Protein AF-A0A9D6QL41-F1 (afdb_monomer_lite)

Sequence (978 aa):
MTALLAVAVGHAANTTPHFQIENVGRSANGNRQIGLKTTPDGNVHVVYTGCTDGPCKNDELFYSMKSADGKWATSVVDDDKKQTGWAATLEVDASGTLHVAYSNHYKFPTLRYATKKAGGAWEKQVVGKTAGGYWTSMALRGDEVLVSNTSFPSNDVSKSALQLATLSRGAWSFKELDNSFNAGWFTQLALDKDNLPVITYVSEAYPNGALMLTRQLADGTWKTEKLDDDTVKHSLAIDAKGFIHVAYNRMDEKFMKTRDLMYVTNAPDGEWHRTLVEGGEYSQQDTGHFPCLKIDPKVSWATLILAALLASLLLLAAEARAAAQKEWTFLVFLNGNNNLDTWAFENLLEMEKIGSTDRVNVVVQWASLERKKTVRLLVGKGSSPVLEDLGAVDMGDYRTLVDFVKWGVDKFPAQKYFIDVWDHGTGWHDTKIKIGDISHDEVTGHWITTEQLALALDESAKIIGHKVDLYGSDACQMAMAEIASQVAPSVDVYAGSQIDTPLRGWPYTQLLEKWNALADASPENVARLLLAEYIRSFSGGVHGKKDATFAVYDLSRLAPFEEAMSGLTASLISARRGMRPKVVDARIKAMTITSDYKDLLDFLDQLEAVNAIGAGGIARAAVARVRETAARLVVANGSTGRYPMASGLSIWLPHYVKSFDKYVARYKALSFSKATHWEEGMRPYLDAKPLELEQREPAPDAALSAPLDHYADVQRFLAELARAHPANARLMQIGVSDSGQVIEGLRLGNGPVANLVVATHHGNEYGSTEVAKALAASLAAEPIAGQTVYVIPVLNTQGYDQKKRGEDYDTSSQDPNRDYPGPCGTAGPFKLRSTWSLAHFVAEARIVTAATLHTFHPAVVWPWGFGTREFDPPGLEEFRRLATTATSESRYPVGNSTDLIYPAAGTFEDFAFSEYGVWPLLFELGHTHKPAESDIQELIRVNVPGLRRMLEQAPRERAALHRFTGKCDAPGFDPHLE

Foldseek 3Di:
DDDDDDDDDDDDDDDDPPDDDDDQDAAAPPWDDKAWDADPQGKIKIKGWHAPDDNRQFIFIKIWIQDPVGDIDIDTQGRVRQQWFAQKYWDADPQRKIKIWTWGDHVFTWIKIWIDGVVGDIDIDTADDFRWGHHWEWDDQPPKIWIWIWTDNDPDLQQIFTKIWMQDPNDIDIDTDGRLTNWRANKYWDAFPVRWIKIWIWGVNDPLIFIKIWTQDPVRDIDIDTQGPNWDEKEWDAAPVRKIKIWTWHADPPDSFKIWTKIWILPPVRDIDIDGPDIDTPPDDPPCPHPYDDYDHDDDVVNVVVVVVVVVVVVVVVVVCVVQAAAEEEEEEQQQLDPLQVLSVVLLVLCLCQFADSRYFDWYFHDHNVVQWTFIWGRHNVDTDTPDTPGHDQQQQLVVLLVSLLVSCVVHPHPAYEYEFEDEADAQDDPPDLAAHGRQRPVVRHHQHLLSNLVSLQSSCVSNVHAHQEYEYLYAQNLALLSLLSNLVRYFKYKYWNAGRPSSGFSNNQLSVVCVVDPDNRSQVSRVSRQVRSLQCQVCRVVGPDKTKMFMFRSVLSLLLLVLLLLQLVQLLQAAPVLLLQLLQLLLPFDDRDDQKGQPLSSLVSCVVSVQEDDRHGDPVSSVSNVVSLCNGGVDIQIHDPPRPRSSYIDGQDAAPVVCVVCVVVSCVGSSCVSRVNSSSRVSNHPDHHPVVPPDPDDPDPPPPDQDQAPVVLVVLLVVLCVVQVVFWDKDWLFAWLVRHTQIWIWGHDAPAEAEEAECLFLLQLLQLLLLSLLSNVRSVPPQPRYIYIGGSHLQRVNVNVSGGFHDHDPDTDRSQQAADALQRPGHPGPIRSNVSVLVCCVVSVHAAYEYEGEAAFEKAAPPLAAFPPQQFVVNVLLVVLRCLQQVQVVGHYGHNLVRPRRGHRGPRRRCQAPRQHGYMYGHFYHHSDDDSVSSVVSNVRRSNSVVRSVSPGDRHGHPGRHDPGDGDDHPDRPVVD

Secondary structure (DSSP, 8-state):
-----------SS-------------BPTT----EEEE-TTS-EEEEEEE-SSSS--S-EEEEEEE-TTS-EEEEEEE--SSSEEEEEEEEE-TT--EEEEEEE-SSS-EEEEEEE-TT-PPEEEE--SSEEEEEEEEEEETTEEEEEEEEESSS-GGG-EEEEEEEETTEEEEEEEE-SSSEEEEEEEEE-TTS-EEEEEEETTSTT-EEEEEEE-TTS-EEEEEEESSEEEEEEEE-TT--EEEEEEEE-TTTS-BEEEEEEEE-TTSSEEEEEEE--BTTT--TTSS----------HHHHHHHHHHHHHHHHHHHHHHHS-EEEEEEEEEEESSTTHHHHHHHHHHHHTT---SSEEEEEEEEETTTTEEEEEE--SS---EEEEEES--TTSHHHHHHHHHHHHHHS-EEEEEEEEES-BBTB--SS----SEEEETTTTEEE-HHHHHHHHHHHHHHHTS-EEEEEEESTT--BHHHHHHHTTTEEEEEE-SS---TT-S-HHHHHHHHHT-S---HHHHHHHHHHHHHHHHEEETTEE---EEEEEEGGGHHHHHHHHHHHHHHHHHS-GGGHHHHHHHHHHSPEEETTEEEHHHHHHHHHHTT-BSTTSB-HHHHHHHHHHHHHHEEEEEE-TT-TT--S-EEE----HHHHHHHHHHHTTSHHHHHH-HHHHHGGGTTPPPGGGTSS---S-TT--S---SHHHHHHHHHHHHHH-TTTEEEEEEEE-TTS-EEEEEEEE--SEEEEEEE-SSTT-HHHHHHHHHHHHHHHHSPPTTEEEEEES-S-HHHHHHT-SSEEETTEEE-GGG-S--TTS-S-S--SHHHHHHHHHHHHTT--EEEEEE-SS-EEEES--SSBS----TTHHHHHHHHHHHTTTT---EEEHHHHT---SS-HHHHHHHHH--EEEEEE-SS-SS--HHHHHHHHHHHHHHHHHHHHT--SS--S-----SPBPPTT--TT--

pLDDT: mean 85.8, std 16.45, range [20.09, 98.94]

Radius of gyration: 42.89 Å; chains: 1; bounding box: 83×77×131 Å

Structure (mmCIF, N/CA/C/O backbone):
data_AF-A0A9D6QL41-F1
#
_entry.id   AF-A0A9D6QL41-F1
#
loop_
_atom_site.group_PDB
_atom_site.id
_atom_site.type_symbol
_atom_site.label_atom_id
_atom_site.label_alt_id
_atom_site.label_comp_id
_atom_site.label_asym_id
_atom_site.label_entity_id
_atom_site.label_seq_id
_atom_site.pdbx_PDB_ins_code
_atom_site.Cartn_x
_atom_site.Cartn_y
_atom_site.Cartn_z
_atom_site.occupancy
_atom_site.B_iso_or_equiv
_atom_site.auth_seq_id
_atom_site.auth_comp_id
_atom_site.auth_asym_id
_atom_site.auth_atom_id
_atom_site.pdbx_PDB_model_num
ATOM 1 N N . MET A 1 1 ? 20.748 22.348 -19.447 1.00 31.59 1 MET A N 1
ATOM 2 C CA . MET A 1 1 ? 21.928 22.713 -20.265 1.00 31.59 1 MET A CA 1
ATOM 3 C C . MET A 1 1 ? 22.661 21.440 -20.665 1.00 31.59 1 MET A C 1
ATOM 5 O O . MET A 1 1 ? 23.359 20.901 -19.821 1.00 31.59 1 MET A O 1
ATOM 9 N N . THR A 1 2 ? 22.486 20.947 -21.895 1.00 20.09 2 THR A N 1
ATOM 10 C CA . THR A 1 2 ? 23.543 20.454 -22.813 1.00 20.09 2 THR A CA 1
ATOM 11 C C . THR A 1 2 ? 22.870 19.959 -24.096 1.00 20.09 2 THR A C 1
ATOM 13 O O . THR A 1 2 ? 21.950 19.155 -24.045 1.00 20.09 2 THR A O 1
ATOM 16 N N . ALA A 1 3 ? 23.294 20.506 -25.233 1.00 27.95 3 ALA A N 1
ATOM 17 C CA . ALA A 1 3 ? 22.923 20.055 -26.568 1.00 27.95 3 ALA A CA 1
ATOM 18 C C . ALA A 1 3 ? 23.772 18.833 -26.945 1.00 27.95 3 ALA A C 1
ATOM 20 O O . ALA A 1 3 ? 24.974 18.860 -26.681 1.00 27.95 3 ALA A O 1
ATOM 21 N N . LEU A 1 4 ? 23.193 17.816 -27.594 1.00 23.48 4 LEU A N 1
ATOM 22 C CA . LEU A 1 4 ? 23.952 16.830 -28.371 1.00 23.48 4 LEU A CA 1
ATOM 23 C C . LEU A 1 4 ? 23.085 16.093 -29.409 1.00 23.48 4 LEU A C 1
ATOM 25 O O . LEU A 1 4 ? 22.000 15.607 -29.113 1.00 23.48 4 LEU A O 1
ATOM 29 N N . LEU A 1 5 ? 23.641 16.080 -30.625 1.00 28.28 5 LEU A N 1
ATOM 30 C CA . LEU A 1 5 ? 23.386 15.288 -31.834 1.00 28.28 5 LEU A CA 1
ATOM 31 C C . LEU A 1 5 ? 22.599 13.971 -31.680 1.00 28.28 5 LEU A C 1
ATOM 33 O O . LEU A 1 5 ? 22.983 13.108 -30.896 1.00 28.28 5 LEU A O 1
ATOM 37 N N . ALA A 1 6 ? 21.673 13.730 -32.615 1.00 25.48 6 ALA A N 1
ATOM 38 C CA . ALA A 1 6 ? 21.287 12.385 -33.042 1.00 25.48 6 ALA A CA 1
ATOM 39 C C . ALA A 1 6 ? 21.513 12.237 -34.557 1.00 25.48 6 ALA A C 1
ATOM 41 O O . ALA A 1 6 ? 20.881 12.909 -35.370 1.00 25.48 6 ALA A O 1
ATOM 42 N N . VAL A 1 7 ? 22.449 11.359 -34.922 1.00 27.08 7 VAL A N 1
ATOM 43 C CA . VAL A 1 7 ? 22.570 10.775 -36.262 1.00 27.08 7 VAL A CA 1
ATOM 44 C C . VAL A 1 7 ? 21.669 9.544 -36.272 1.00 27.08 7 VAL A C 1
ATOM 46 O O . VAL A 1 7 ? 21.905 8.617 -35.501 1.00 27.08 7 VAL A O 1
ATOM 49 N N . ALA A 1 8 ? 20.654 9.524 -37.134 1.00 24.23 8 ALA A N 1
ATOM 50 C CA . ALA A 1 8 ? 19.862 8.332 -37.410 1.00 24.23 8 ALA A CA 1
ATOM 51 C C . ALA A 1 8 ? 20.352 7.688 -38.715 1.00 24.23 8 ALA A C 1
ATOM 53 O O . ALA A 1 8 ? 20.287 8.302 -39.777 1.00 24.23 8 ALA A O 1
ATOM 54 N N . VAL A 1 9 ? 20.834 6.448 -38.626 1.00 28.75 9 VAL A N 1
ATOM 55 C CA . VAL A 1 9 ? 20.871 5.491 -39.738 1.00 28.75 9 VAL A CA 1
ATOM 56 C C . VAL A 1 9 ? 20.327 4.173 -39.185 1.00 28.75 9 VAL A C 1
ATOM 58 O O . VAL A 1 9 ? 20.760 3.711 -38.130 1.00 28.75 9 VAL A O 1
ATOM 61 N N . GLY A 1 10 ? 19.299 3.635 -39.841 1.00 27.42 10 GLY A N 1
ATOM 62 C CA . GLY A 1 10 ? 18.474 2.540 -39.340 1.00 27.42 10 GLY A CA 1
ATOM 63 C C . GLY A 1 10 ? 19.118 1.151 -39.419 1.00 27.42 10 GLY A C 1
ATOM 64 O O . GLY A 1 10 ? 19.414 0.662 -40.498 1.00 27.42 10 GLY A O 1
ATOM 65 N N . HIS A 1 11 ? 19.217 0.534 -38.240 1.00 31.97 11 HIS A N 1
ATOM 66 C CA . HIS A 1 11 ? 18.981 -0.867 -37.861 1.00 31.97 11 HIS A CA 1
ATOM 67 C C . HIS A 1 11 ? 19.627 -2.042 -38.621 1.00 31.97 11 HIS A C 1
ATOM 69 O O . HIS A 1 11 ? 19.157 -2.492 -39.663 1.00 31.97 11 HIS A O 1
ATOM 75 N N . ALA A 1 12 ? 20.491 -2.742 -37.877 1.00 25.09 12 ALA A N 1
ATOM 76 C CA . ALA A 1 12 ? 20.272 -4.158 -37.589 1.00 25.09 12 ALA A CA 1
ATOM 77 C C . ALA A 1 12 ? 20.388 -4.415 -36.069 1.00 25.09 12 ALA A C 1
ATOM 79 O O . ALA A 1 12 ? 21.398 -4.067 -35.470 1.00 25.09 12 ALA A O 1
ATOM 80 N N . ALA A 1 13 ? 19.359 -5.066 -35.510 1.00 30.38 13 ALA A N 1
ATOM 81 C CA . ALA A 1 13 ? 19.280 -5.749 -34.209 1.00 30.38 13 ALA A CA 1
ATOM 82 C C . ALA A 1 13 ? 19.351 -4.928 -32.895 1.00 30.38 13 ALA A C 1
ATOM 84 O O . ALA A 1 13 ? 20.179 -4.048 -32.705 1.00 30.38 13 ALA A O 1
ATOM 85 N N . ASN A 1 14 ? 18.458 -5.302 -31.968 1.00 37.09 14 ASN A N 1
ATOM 86 C CA . ASN A 1 14 ? 18.343 -4.875 -30.570 1.00 37.09 14 ASN A CA 1
ATOM 87 C C . ASN A 1 14 ? 19.676 -4.566 -29.869 1.00 37.09 14 ASN A C 1
ATOM 89 O O . ASN A 1 14 ? 20.311 -5.450 -29.303 1.00 37.09 14 ASN A O 1
ATOM 93 N N . THR A 1 15 ? 19.991 -3.283 -29.773 1.00 31.77 15 THR A N 1
ATOM 94 C CA . THR A 1 15 ? 20.575 -2.660 -28.584 1.00 31.77 15 THR A CA 1
ATOM 95 C C . THR A 1 15 ? 20.017 -1.249 -28.554 1.00 31.77 15 THR A C 1
ATOM 97 O O . THR A 1 15 ? 20.012 -0.585 -29.593 1.00 31.77 15 THR A O 1
ATOM 100 N N . THR A 1 16 ? 19.554 -0.771 -27.399 1.00 30.52 16 THR A N 1
ATOM 101 C CA . THR A 1 16 ? 19.400 0.669 -27.160 1.00 30.52 16 THR A CA 1
ATOM 102 C C . THR A 1 16 ? 20.646 1.356 -27.727 1.00 30.52 16 THR A C 1
ATOM 104 O O . THR A 1 16 ? 21.742 0.889 -27.406 1.00 30.52 16 THR A O 1
ATOM 107 N N . PRO A 1 17 ? 20.546 2.372 -28.603 1.00 34.69 17 PRO A N 1
ATOM 108 C CA . PRO A 1 17 ? 21.740 3.003 -29.142 1.00 34.69 17 PRO A CA 1
ATOM 109 C C . PRO A 1 17 ? 22.603 3.481 -27.971 1.00 34.69 17 PRO A C 1
ATOM 111 O O . PRO A 1 17 ? 22.215 4.367 -27.211 1.00 34.69 17 PRO A O 1
ATOM 114 N N . HIS A 1 18 ? 23.756 2.837 -27.778 1.00 36.50 18 HIS A N 1
ATOM 115 C CA . HIS A 1 18 ? 24.749 3.268 -26.808 1.00 36.50 18 HIS A CA 1
ATOM 116 C C . HIS A 1 18 ? 25.380 4.538 -27.366 1.00 36.50 18 HIS A C 1
ATOM 118 O O . HIS A 1 18 ? 26.359 4.497 -28.110 1.00 36.50 18 HIS A O 1
ATOM 124 N N . PHE A 1 19 ? 24.784 5.682 -27.052 1.00 40.50 19 PHE A N 1
ATOM 125 C CA . PHE A 1 19 ? 25.388 6.964 -27.364 1.00 40.50 19 PHE A CA 1
ATOM 126 C C . PHE A 1 19 ? 26.653 7.121 -26.518 1.00 40.50 19 PHE A C 1
ATOM 128 O O . PHE A 1 19 ? 26.599 7.125 -25.288 1.00 40.50 19 PHE A O 1
ATOM 135 N N . GLN A 1 20 ? 27.804 7.250 -27.175 1.00 43.62 20 GLN A N 1
ATOM 136 C CA . GLN A 1 20 ? 29.027 7.691 -26.518 1.00 43.62 20 GLN A CA 1
ATOM 137 C C . GLN A 1 20 ? 29.071 9.216 -26.580 1.00 43.62 20 GLN A C 1
ATOM 139 O O . GLN A 1 20 ? 29.189 9.806 -27.654 1.00 43.62 20 GLN A O 1
ATOM 144 N N . ILE A 1 21 ? 28.932 9.858 -25.420 1.00 55.50 21 ILE A N 1
ATOM 145 C CA . ILE A 1 21 ? 29.136 11.301 -25.297 1.00 55.50 21 ILE A CA 1
ATOM 146 C C . ILE A 1 21 ? 30.640 11.539 -25.219 1.00 55.50 21 ILE A C 1
ATOM 148 O O . ILE A 1 21 ? 31.289 11.177 -24.239 1.00 55.50 21 ILE A O 1
ATOM 152 N N . GLU A 1 22 ? 31.188 12.165 -26.253 1.00 62.44 22 GLU A N 1
ATOM 153 C CA . GLU A 1 22 ? 32.607 12.489 -26.330 1.00 62.44 22 GLU A CA 1
ATOM 154 C C . GLU A 1 22 ? 32.820 13.998 -26.328 1.00 62.44 22 GLU A C 1
ATOM 156 O O . GLU A 1 22 ? 32.187 14.744 -27.077 1.00 62.44 22 GLU A O 1
ATOM 161 N N . ASN A 1 23 ? 33.738 14.455 -25.479 1.00 71.88 23 ASN A N 1
ATOM 162 C CA . ASN A 1 23 ? 34.126 15.855 -25.435 1.00 71.88 23 ASN A CA 1
ATOM 163 C C . ASN A 1 23 ? 35.227 16.114 -26.473 1.00 71.88 23 ASN A C 1
ATOM 165 O O . ASN A 1 23 ? 36.376 15.722 -26.281 1.00 71.88 23 ASN A O 1
ATOM 169 N N . VAL A 1 24 ? 34.853 16.763 -27.577 1.00 71.12 24 VAL A N 1
ATOM 170 C CA . VAL A 1 24 ? 35.746 17.066 -28.709 1.00 71.12 24 VAL A CA 1
ATOM 171 C C . VAL A 1 24 ? 36.538 18.364 -28.492 1.00 71.12 24 VAL A C 1
ATOM 173 O O . VAL A 1 24 ? 37.597 18.550 -29.089 1.00 71.12 24 VAL A O 1
ATOM 176 N N . GLY A 1 25 ? 36.053 19.271 -27.636 1.00 71.12 25 GLY A N 1
ATOM 177 C CA . GLY A 1 25 ? 36.706 20.548 -27.359 1.00 71.12 25 GLY A CA 1
ATOM 178 C C . GLY A 1 25 ? 35.772 21.617 -26.788 1.00 71.12 25 GLY A C 1
ATOM 179 O O . GLY A 1 25 ? 34.572 21.415 -26.609 1.00 71.12 25 GLY A O 1
ATOM 180 N N . ARG A 1 26 ? 36.337 22.794 -26.497 1.00 70.75 26 ARG A N 1
ATOM 181 C CA . ARG A 1 26 ? 35.602 23.926 -25.919 1.00 70.75 26 ARG A CA 1
ATOM 182 C C . ARG A 1 26 ? 34.829 24.692 -26.998 1.00 70.75 26 ARG A C 1
ATOM 184 O O . ARG A 1 26 ? 35.440 25.300 -27.871 1.00 70.75 26 ARG A O 1
ATOM 191 N N . SER A 1 27 ? 33.499 24.690 -26.913 1.00 65.50 27 SER A N 1
ATOM 192 C CA . SER A 1 27 ? 32.618 25.449 -27.815 1.00 65.50 27 SER A CA 1
ATOM 193 C C . SER A 1 27 ? 32.435 26.896 -27.348 1.00 65.50 27 SER A C 1
ATOM 195 O O . SER A 1 27 ? 32.344 27.157 -26.147 1.00 65.50 27 SER A O 1
ATOM 197 N N . ALA A 1 28 ? 32.304 27.824 -28.298 1.00 63.53 28 ALA A N 1
ATOM 198 C CA . ALA A 1 28 ? 31.817 29.176 -28.030 1.00 63.53 28 ALA A CA 1
ATOM 199 C C . ALA A 1 28 ? 30.297 29.162 -27.760 1.00 63.53 28 ALA A C 1
ATOM 201 O O . ALA A 1 28 ? 29.582 28.249 -28.194 1.00 63.53 28 ALA A O 1
ATOM 202 N N . ASN A 1 29 ? 29.794 30.167 -27.034 1.00 56.69 29 ASN A N 1
ATOM 203 C CA . ASN A 1 29 ? 28.358 30.326 -26.787 1.00 56.69 29 ASN A CA 1
ATOM 204 C C . ASN A 1 29 ? 27.630 30.696 -28.086 1.00 56.69 29 ASN A C 1
ATOM 206 O O . ASN A 1 29 ? 28.038 31.614 -28.788 1.00 56.69 29 ASN A O 1
ATOM 210 N N . GLY A 1 30 ? 26.509 30.027 -28.372 1.00 53.03 30 GLY A N 1
ATOM 211 C CA . GLY A 1 30 ? 25.695 30.322 -29.556 1.00 53.03 30 GLY A CA 1
ATOM 212 C C . GLY A 1 30 ? 26.144 29.618 -30.837 1.00 53.03 30 GLY A C 1
ATOM 213 O O . GLY A 1 30 ? 25.743 30.048 -31.913 1.00 53.03 30 GLY A O 1
ATOM 214 N N . ASN A 1 31 ? 26.930 28.542 -30.735 1.00 53.69 31 ASN A N 1
ATOM 215 C CA . ASN A 1 31 ? 27.277 27.670 -31.857 1.00 53.69 31 ASN A CA 1
ATOM 216 C C . ASN A 1 31 ? 25.993 27.162 -32.557 1.00 53.69 31 ASN A C 1
ATOM 218 O O . ASN A 1 31 ? 25.172 26.496 -31.927 1.00 53.69 31 ASN A O 1
ATOM 222 N N . ARG A 1 32 ? 25.767 27.546 -33.825 1.00 60.69 32 ARG A N 1
ATOM 223 C CA . ARG A 1 32 ? 24.487 27.302 -34.531 1.00 60.69 32 ARG A CA 1
ATOM 224 C C . ARG A 1 32 ? 24.513 26.124 -35.511 1.00 60.69 32 ARG A C 1
ATOM 226 O O . ARG A 1 32 ? 23.442 25.728 -35.960 1.00 60.69 32 ARG A O 1
ATOM 233 N N . GLN A 1 33 ? 25.688 25.578 -35.846 1.00 67.81 33 GLN A N 1
ATOM 234 C CA . GLN A 1 33 ? 25.841 24.426 -36.746 1.00 67.81 33 GLN A CA 1
ATOM 235 C C . GLN A 1 33 ? 27.232 23.790 -36.576 1.00 67.81 33 GLN A C 1
ATOM 237 O O . GLN A 1 33 ? 28.230 24.506 -36.533 1.00 67.81 33 GLN A O 1
ATOM 242 N N . ILE A 1 34 ? 27.293 22.459 -36.494 1.00 72.50 34 ILE A N 1
ATOM 243 C CA . ILE A 1 34 ? 28.533 21.667 -36.467 1.00 72.50 34 ILE A CA 1
ATOM 244 C C . ILE A 1 34 ? 28.635 20.932 -37.804 1.00 72.50 34 ILE A C 1
ATOM 246 O O . ILE A 1 34 ? 27.670 20.291 -38.222 1.00 72.50 34 ILE A O 1
ATOM 250 N N . GLY A 1 35 ? 29.789 21.005 -38.465 1.00 80.38 35 GLY A N 1
ATOM 251 C CA . GLY A 1 35 ? 30.064 20.194 -39.649 1.00 80.38 35 GLY A CA 1
ATOM 252 C C . GLY A 1 35 ? 30.657 18.854 -39.230 1.00 80.38 35 GLY A C 1
ATOM 253 O O . GLY A 1 35 ? 31.641 18.834 -38.493 1.00 80.38 35 GLY A O 1
ATOM 254 N N . LEU A 1 36 ? 30.077 17.743 -39.683 1.00 83.06 36 LEU A N 1
ATOM 255 C CA . LEU A 1 36 ? 30.548 16.394 -39.368 1.00 83.06 36 LEU A CA 1
ATOM 256 C C . LEU A 1 36 ? 30.646 15.553 -40.640 1.00 83.06 36 LEU A C 1
ATOM 258 O O . LEU A 1 36 ? 29.689 15.471 -41.409 1.00 83.06 36 LEU A O 1
ATOM 262 N N . LYS A 1 37 ? 31.782 14.879 -40.828 1.00 84.94 37 LYS A N 1
ATOM 263 C CA . LYS A 1 37 ? 32.003 13.947 -41.937 1.00 84.94 37 LYS A CA 1
ATOM 264 C C . LYS A 1 37 ? 32.687 12.679 -41.445 1.00 84.94 37 LYS A C 1
ATOM 266 O O . LYS A 1 37 ? 33.597 12.730 -40.626 1.00 84.94 37 LYS A O 1
ATOM 271 N N . THR A 1 38 ? 32.250 11.542 -41.970 1.00 79.62 38 THR A N 1
ATOM 272 C CA . THR A 1 38 ? 32.893 10.240 -41.763 1.00 79.62 38 THR A CA 1
ATOM 273 C C . THR A 1 38 ? 33.479 9.769 -43.081 1.00 79.62 38 THR A C 1
ATOM 275 O O . THR A 1 38 ? 32.749 9.718 -44.076 1.00 79.62 38 THR A O 1
ATOM 278 N N . THR A 1 39 ? 34.756 9.416 -43.098 1.00 78.94 39 THR A N 1
ATOM 279 C CA . THR A 1 39 ? 35.429 8.853 -44.275 1.00 78.94 39 THR A CA 1
ATOM 280 C C . THR A 1 39 ? 35.334 7.318 -44.286 1.00 78.94 39 THR A C 1
ATOM 282 O O . THR A 1 39 ? 35.049 6.708 -43.252 1.00 78.94 39 THR A O 1
ATOM 285 N N . PRO A 1 40 ? 35.531 6.654 -45.445 1.00 74.44 40 PRO A N 1
ATOM 286 C CA . PRO A 1 40 ? 35.398 5.194 -45.566 1.00 74.44 40 PRO A CA 1
ATOM 287 C C . PRO A 1 40 ? 36.335 4.366 -44.675 1.00 74.44 40 PRO A C 1
ATOM 289 O O . PRO A 1 40 ? 36.038 3.211 -44.385 1.00 74.44 40 PRO A O 1
ATOM 292 N N . ASP A 1 41 ? 37.452 4.945 -44.244 1.00 73.81 41 ASP A N 1
ATOM 293 C CA . ASP A 1 41 ? 38.420 4.360 -43.310 1.00 73.81 41 ASP A CA 1
ATOM 294 C C . ASP A 1 41 ? 37.990 4.473 -41.831 1.00 73.81 41 ASP A C 1
ATOM 296 O O . ASP A 1 41 ? 38.716 4.036 -40.942 1.00 73.81 41 ASP A O 1
ATOM 300 N N . GLY A 1 42 ? 36.800 5.021 -41.562 1.00 72.12 42 GLY A N 1
ATOM 301 C CA . GLY A 1 42 ? 36.210 5.103 -40.226 1.00 72.12 42 GLY A CA 1
ATOM 302 C C . GLY A 1 42 ? 36.624 6.336 -39.424 1.00 72.12 42 GLY A C 1
ATOM 303 O O . GLY A 1 42 ? 36.196 6.474 -38.278 1.00 72.12 42 GLY A O 1
ATOM 304 N N . ASN A 1 43 ? 37.411 7.247 -40.005 1.00 82.19 43 ASN A N 1
ATOM 305 C CA . ASN A 1 43 ? 37.771 8.486 -39.327 1.00 82.19 43 ASN A CA 1
ATOM 306 C C . ASN A 1 43 ? 36.564 9.424 -39.213 1.00 82.19 43 ASN A C 1
ATOM 308 O O . ASN A 1 43 ? 35.755 9.570 -40.137 1.00 82.19 43 ASN A O 1
ATOM 312 N N . VAL A 1 44 ? 36.457 10.080 -38.057 1.00 85.50 44 VAL A N 1
ATOM 313 C CA . VAL A 1 44 ? 35.415 11.076 -37.785 1.00 85.50 44 VAL A CA 1
ATOM 314 C C . VAL A 1 44 ? 36.046 12.455 -37.812 1.00 85.50 44 VAL A C 1
ATOM 316 O O . VAL A 1 44 ? 36.973 12.735 -37.056 1.00 85.50 44 VAL A O 1
ATOM 319 N N . HIS A 1 45 ? 35.517 13.322 -38.662 1.00 88.31 45 HIS A N 1
ATOM 320 C CA . HIS A 1 45 ? 35.975 14.685 -38.848 1.00 88.31 45 HIS A CA 1
ATOM 321 C C . HIS A 1 45 ? 34.892 15.659 -38.399 1.00 88.31 45 HIS A C 1
ATOM 323 O O . HIS A 1 45 ? 33.732 15.525 -38.792 1.00 88.31 45 HIS A O 1
ATOM 329 N N . VAL A 1 46 ? 35.272 16.648 -37.595 1.00 88.69 46 VAL A N 1
ATOM 330 C CA . VAL A 1 46 ? 34.350 17.634 -37.029 1.00 88.69 46 VAL A CA 1
ATOM 331 C C . VAL A 1 46 ? 34.928 19.033 -37.191 1.00 88.69 46 VAL A C 1
ATOM 333 O O . VAL A 1 46 ? 36.092 19.257 -36.869 1.00 88.69 46 VAL A O 1
ATOM 336 N N . VAL A 1 47 ? 34.109 19.982 -37.643 1.00 89.19 47 VAL A N 1
ATOM 337 C CA . VAL A 1 47 ? 34.401 21.421 -37.587 1.00 89.19 47 VAL A CA 1
ATOM 338 C C . VAL A 1 47 ? 33.393 22.131 -36.696 1.00 89.19 47 VAL A C 1
ATOM 340 O O . VAL A 1 47 ? 32.188 21.884 -36.781 1.00 89.19 47 VAL A O 1
ATOM 343 N N . TYR A 1 48 ? 33.889 22.992 -35.813 1.00 85.31 48 TYR A N 1
ATOM 344 C CA . TYR A 1 48 ? 33.071 23.667 -34.809 1.00 85.31 48 TYR A CA 1
ATOM 345 C C . TYR A 1 48 ? 33.683 24.998 -34.379 1.00 85.31 48 TYR A C 1
ATOM 347 O O . TYR A 1 48 ? 34.899 25.188 -34.412 1.00 85.31 48 TYR A O 1
ATOM 355 N N . THR A 1 49 ? 32.826 25.905 -33.924 1.00 82.81 49 THR A N 1
ATOM 356 C CA . THR A 1 49 ? 33.243 27.193 -33.373 1.00 82.81 49 THR A CA 1
ATOM 357 C C . THR A 1 49 ? 33.584 27.070 -31.891 1.00 82.81 49 THR A C 1
ATOM 359 O O . THR A 1 49 ? 32.786 26.580 -31.087 1.00 82.81 49 THR A O 1
ATOM 362 N N . GLY A 1 50 ? 34.771 27.531 -31.518 1.00 78.62 50 GLY A N 1
ATOM 363 C CA . GLY A 1 50 ? 35.317 27.472 -30.166 1.00 78.62 50 GLY A CA 1
ATOM 364 C C . GLY A 1 50 ? 36.025 28.763 -29.773 1.00 78.62 50 GLY A C 1
ATOM 365 O O . GLY A 1 50 ? 35.936 29.769 -30.473 1.00 78.62 50 GLY A O 1
ATOM 366 N N . CYS A 1 51 ? 36.746 28.724 -28.655 1.00 76.88 51 CYS A N 1
ATOM 367 C CA . CYS A 1 51 ? 37.596 29.830 -28.221 1.00 76.88 51 CYS A CA 1
ATOM 368 C C . CYS A 1 51 ? 38.813 29.316 -27.429 1.00 76.88 51 CYS A C 1
ATOM 370 O O . CYS A 1 51 ? 38.689 28.414 -26.590 1.00 76.88 51 CYS A O 1
ATOM 372 N N . THR A 1 52 ? 39.987 29.902 -27.669 1.00 74.69 52 THR A N 1
ATOM 373 C CA . THR A 1 52 ? 41.215 29.669 -26.890 1.00 74.69 52 THR A CA 1
ATOM 374 C C . THR A 1 52 ? 41.377 30.624 -25.698 1.00 74.69 52 THR A C 1
ATOM 376 O O . THR A 1 52 ? 42.118 30.304 -24.766 1.00 74.69 52 THR A O 1
ATOM 379 N N . ASP A 1 53 ? 40.685 31.771 -25.677 1.00 64.94 53 ASP A N 1
ATOM 380 C CA . ASP A 1 53 ? 40.732 32.755 -24.585 1.00 64.94 53 ASP A CA 1
ATOM 381 C C . ASP A 1 53 ? 39.694 32.472 -23.476 1.00 64.94 53 ASP A C 1
ATOM 383 O O . ASP A 1 53 ? 38.767 31.699 -23.679 1.00 64.94 53 ASP A O 1
ATOM 387 N N . GLY A 1 54 ? 39.892 33.030 -22.267 1.00 61.28 54 GLY A N 1
ATOM 388 C CA . GLY A 1 54 ? 39.112 32.802 -21.028 1.00 61.28 54 GLY A CA 1
ATOM 389 C C . GLY A 1 54 ? 37.575 32.833 -21.182 1.00 61.28 54 GLY A C 1
ATOM 390 O O . GLY A 1 54 ? 37.020 31.907 -21.754 1.00 61.28 54 GLY A O 1
ATOM 391 N N . PRO A 1 55 ? 36.789 33.769 -20.618 1.00 58.59 55 PRO A N 1
ATOM 392 C CA . PRO A 1 55 ? 35.389 33.890 -21.050 1.00 58.59 55 PRO A CA 1
ATOM 393 C C . PRO A 1 55 ? 35.397 34.207 -22.557 1.00 58.59 55 PRO A C 1
ATOM 395 O O . PRO A 1 55 ? 35.975 35.229 -22.905 1.00 58.59 55 PRO A O 1
ATOM 398 N N . CYS A 1 56 ? 34.850 33.327 -23.417 1.00 63.72 56 CYS A N 1
ATOM 399 C CA . CYS A 1 56 ? 35.003 33.376 -24.884 1.00 63.72 56 CYS A CA 1
ATOM 400 C C . CYS A 1 56 ? 34.679 34.769 -25.440 1.00 63.72 56 CYS A C 1
ATOM 402 O O . CYS A 1 56 ? 33.507 35.124 -25.583 1.00 63.72 56 CYS A O 1
ATOM 404 N N . LYS A 1 57 ? 35.708 35.575 -25.716 1.00 65.44 57 LYS A N 1
ATOM 405 C CA . LYS A 1 57 ? 35.540 36.948 -26.222 1.00 65.44 57 LYS A CA 1
ATOM 406 C C . LYS A 1 57 ? 35.612 36.995 -27.741 1.00 65.44 57 LYS A C 1
ATOM 408 O O . LYS A 1 57 ? 35.028 37.898 -28.335 1.00 65.44 57 LYS A O 1
ATOM 413 N N . ASN A 1 58 ? 36.318 36.042 -28.346 1.00 71.44 58 ASN A N 1
ATOM 414 C CA . ASN A 1 58 ? 36.506 35.939 -29.785 1.00 71.44 58 ASN A CA 1
ATOM 415 C C . ASN A 1 58 ? 36.227 34.502 -30.237 1.00 71.44 58 ASN A C 1
ATOM 417 O O . ASN A 1 58 ? 36.798 33.567 -29.680 1.00 71.44 58 ASN A O 1
ATOM 421 N N . ASP A 1 59 ? 35.374 34.343 -31.248 1.00 78.12 59 ASP A N 1
ATOM 422 C CA . ASP A 1 59 ? 35.096 33.032 -31.837 1.00 78.12 59 ASP A CA 1
ATOM 423 C C . ASP A 1 59 ? 36.189 32.644 -32.844 1.00 78.12 59 ASP A C 1
ATOM 425 O O . ASP A 1 59 ? 36.585 33.458 -33.689 1.00 78.12 59 ASP A O 1
ATOM 429 N N . GLU A 1 60 ? 36.635 31.392 -32.764 1.00 85.06 60 GLU A N 1
ATOM 430 C CA . GLU A 1 60 ? 37.624 30.758 -33.640 1.00 85.06 60 GLU A CA 1
ATOM 431 C C . GLU A 1 60 ? 37.030 29.468 -34.233 1.00 85.06 60 GLU A C 1
ATOM 433 O O . GLU A 1 60 ? 36.248 28.771 -33.583 1.00 85.06 60 GLU A O 1
ATOM 438 N N . LEU A 1 61 ? 37.412 29.117 -35.462 1.00 89.12 61 LEU A N 1
ATOM 439 C CA . LEU A 1 61 ? 36.987 27.880 -36.117 1.00 89.12 61 LEU A CA 1
ATOM 440 C C . LEU A 1 61 ? 38.008 26.769 -35.860 1.00 89.12 61 LEU A C 1
ATOM 442 O O . LEU A 1 61 ? 39.183 26.903 -36.208 1.00 89.12 61 LEU A O 1
ATOM 446 N N . PHE A 1 62 ? 37.552 25.652 -35.303 1.00 89.31 62 PHE A N 1
ATOM 447 C CA . PHE A 1 62 ? 38.358 24.469 -35.014 1.00 89.31 62 PHE A CA 1
ATOM 448 C C . PHE A 1 62 ? 37.985 23.302 -35.918 1.00 89.31 62 PHE A C 1
ATOM 450 O O . PHE A 1 62 ? 36.846 23.162 -36.358 1.00 89.31 62 PHE A O 1
ATOM 457 N N . TYR A 1 63 ? 38.967 22.436 -36.138 1.00 91.81 63 TYR A N 1
ATOM 458 C CA . TYR A 1 63 ? 38.817 21.122 -36.737 1.00 91.81 63 TYR A CA 1
ATOM 459 C C . TYR A 1 63 ? 39.351 20.076 -35.765 1.00 91.81 63 TYR A C 1
ATOM 461 O O . TYR A 1 63 ? 40.489 20.203 -35.305 1.00 91.81 63 TYR A O 1
ATOM 469 N N . SER A 1 64 ? 38.571 19.030 -35.514 1.00 89.94 64 SER A N 1
ATOM 470 C CA . SER A 1 64 ? 38.991 17.858 -34.753 1.00 89.94 64 SER A CA 1
ATOM 471 C C . SER A 1 64 ? 38.772 16.585 -35.556 1.00 89.94 64 SER A C 1
ATOM 473 O O . SER A 1 64 ? 37.746 16.419 -36.215 1.00 89.94 64 SER A O 1
ATOM 475 N N . MET A 1 65 ? 39.733 15.672 -35.472 1.00 90.00 65 MET A N 1
ATOM 476 C CA . MET A 1 65 ? 39.664 14.354 -36.088 1.00 90.00 65 MET A CA 1
ATOM 477 C C . MET A 1 65 ? 39.838 13.273 -35.036 1.00 90.00 65 MET A C 1
ATOM 479 O O . MET A 1 65 ? 40.764 13.358 -34.231 1.00 90.00 65 MET A O 1
ATOM 483 N N . LYS A 1 66 ? 38.988 12.252 -35.081 1.00 87.25 66 LYS A N 1
ATOM 484 C CA . LYS A 1 66 ? 39.184 11.013 -34.337 1.00 87.25 66 LYS A CA 1
ATOM 485 C C . LYS A 1 66 ? 39.796 9.977 -35.268 1.00 87.25 66 LYS A C 1
ATOM 487 O O . LYS A 1 66 ? 39.160 9.589 -36.249 1.00 87.25 66 LYS A O 1
ATOM 492 N N . SER A 1 67 ? 41.028 9.573 -34.974 1.00 74.75 67 SER A N 1
ATOM 493 C CA . SER A 1 67 ? 41.687 8.456 -35.650 1.00 74.75 67 SER A CA 1
ATOM 494 C C . SER A 1 67 ? 41.144 7.112 -35.155 1.00 74.75 67 SER A C 1
ATOM 496 O O . SER A 1 67 ? 40.515 7.029 -34.099 1.00 74.75 67 SER A O 1
ATOM 498 N N . ALA A 1 68 ? 41.411 6.039 -35.903 1.00 65.19 68 ALA A N 1
ATOM 499 C CA . ALA A 1 68 ? 40.990 4.674 -35.565 1.00 65.19 68 ALA A CA 1
ATOM 500 C C . ALA A 1 68 ? 41.484 4.162 -34.187 1.00 65.19 68 ALA A C 1
ATOM 502 O O . ALA A 1 68 ? 40.931 3.200 -33.661 1.00 65.19 68 ALA A O 1
ATOM 503 N N . ASP A 1 69 ? 42.490 4.805 -33.581 1.00 66.56 69 ASP A N 1
ATOM 504 C CA . ASP A 1 69 ? 42.981 4.543 -32.216 1.00 66.56 69 ASP A CA 1
ATOM 505 C C . ASP A 1 69 ? 42.127 5.197 -31.107 1.00 66.56 69 ASP A C 1
ATOM 507 O O . ASP A 1 69 ? 42.399 5.027 -29.917 1.00 66.56 69 ASP A O 1
ATOM 511 N N . GLY A 1 70 ? 41.091 5.946 -31.491 1.00 73.00 70 GLY A N 1
ATOM 512 C CA . GLY A 1 70 ? 40.081 6.496 -30.599 1.00 73.00 70 GLY A CA 1
ATOM 513 C C . GLY A 1 70 ? 40.406 7.856 -29.979 1.00 73.00 70 GLY A C 1
ATOM 514 O O . GLY A 1 70 ? 39.612 8.329 -29.166 1.00 73.00 70 GLY A O 1
ATOM 515 N N . LYS A 1 71 ? 41.522 8.511 -30.334 1.00 77.88 71 LYS A N 1
ATOM 516 C CA . LYS A 1 71 ? 41.899 9.823 -29.773 1.00 77.88 71 LYS A CA 1
ATOM 517 C C . LYS A 1 71 ? 41.534 10.981 -30.701 1.00 77.88 71 LYS A C 1
ATOM 519 O O . LYS A 1 71 ? 41.689 10.892 -31.915 1.00 77.88 71 LYS A O 1
ATOM 524 N N . TRP A 1 72 ? 41.096 12.093 -30.107 1.00 85.31 72 TRP A N 1
ATOM 525 C CA . TRP A 1 72 ? 40.834 13.341 -30.822 1.00 85.31 72 TRP A CA 1
ATOM 526 C C . TRP A 1 72 ? 42.116 14.156 -31.006 1.00 85.31 72 TRP A C 1
ATOM 528 O O . TRP A 1 72 ? 42.832 14.436 -30.044 1.00 85.31 72 TRP A O 1
ATOM 538 N N . ALA A 1 73 ? 42.373 14.578 -32.240 1.00 87.25 73 ALA A N 1
ATOM 539 C CA . ALA A 1 73 ? 43.414 15.531 -32.597 1.00 87.25 73 ALA A CA 1
ATOM 540 C C . ALA A 1 73 ? 42.778 16.816 -33.136 1.00 87.25 73 ALA A C 1
ATOM 542 O O . ALA A 1 73 ? 42.049 16.781 -34.128 1.00 87.25 73 ALA A O 1
ATOM 543 N N . THR A 1 74 ? 43.082 17.949 -32.503 1.00 88.75 74 THR A N 1
ATOM 544 C CA . THR A 1 74 ? 42.470 19.252 -32.803 1.00 88.75 74 THR A CA 1
ATOM 545 C C . THR A 1 74 ? 43.472 20.209 -33.437 1.00 88.75 74 THR A C 1
ATOM 547 O O . THR A 1 74 ? 44.633 20.279 -33.037 1.00 88.75 74 THR A O 1
ATOM 550 N N . SER A 1 75 ? 43.017 20.996 -34.410 1.00 89.81 75 SER A N 1
ATOM 551 C CA . SER A 1 75 ? 43.763 22.113 -34.989 1.00 89.81 75 SER A CA 1
ATOM 552 C C . SER A 1 75 ? 42.849 23.308 -35.226 1.00 89.81 75 SER A C 1
ATOM 554 O O . SER A 1 75 ? 41.679 23.140 -35.565 1.00 89.81 75 SER A O 1
ATOM 556 N N . VAL A 1 76 ? 43.398 24.509 -35.097 1.00 90.75 76 VAL A N 1
ATOM 557 C CA . VAL A 1 76 ? 42.712 25.754 -35.450 1.00 90.75 76 VAL A CA 1
ATOM 558 C C . VAL A 1 76 ? 42.667 25.884 -36.976 1.00 90.75 76 VAL A C 1
ATOM 560 O O . VAL A 1 76 ? 43.702 25.768 -37.633 1.00 90.75 76 VAL A O 1
ATOM 563 N N . VAL A 1 77 ? 41.474 26.097 -37.530 1.00 92.31 77 VAL A N 1
ATOM 564 C CA . VAL A 1 77 ? 41.234 26.359 -38.958 1.00 92.31 77 VAL A CA 1
ATOM 565 C C . VAL A 1 77 ? 41.394 27.848 -39.239 1.00 92.31 77 VAL A C 1
ATOM 567 O O . VAL A 1 77 ? 42.173 28.225 -40.110 1.00 92.31 77 VAL A O 1
ATOM 570 N N . ASP A 1 78 ? 40.683 28.700 -38.491 1.00 90.00 78 ASP A N 1
ATOM 571 C CA . ASP A 1 78 ? 40.724 30.158 -38.642 1.00 90.00 78 ASP A CA 1
ATOM 572 C C . ASP A 1 78 ? 40.487 30.870 -37.299 1.00 90.00 78 ASP A C 1
ATOM 574 O O . ASP A 1 78 ? 39.483 30.634 -36.632 1.00 90.00 78 ASP A O 1
ATOM 578 N N . ASP A 1 79 ? 41.409 31.749 -36.917 1.00 86.12 79 ASP A N 1
ATOM 579 C CA . ASP A 1 79 ? 41.469 32.468 -35.640 1.00 86.12 79 ASP A CA 1
ATOM 580 C C . ASP A 1 79 ? 41.528 33.983 -35.830 1.00 86.12 79 ASP A C 1
ATOM 582 O O . ASP A 1 79 ? 42.111 34.702 -35.022 1.00 86.12 79 ASP A O 1
ATOM 586 N N . ASP A 1 80 ? 40.937 34.507 -36.902 1.00 81.06 80 ASP A N 1
ATOM 587 C CA . ASP A 1 80 ? 41.020 35.934 -37.234 1.00 81.06 80 ASP A CA 1
ATOM 588 C C . ASP A 1 80 ? 40.410 36.890 -36.179 1.00 81.06 80 ASP A C 1
ATOM 590 O O . ASP A 1 80 ? 40.444 38.110 -36.367 1.00 81.06 80 ASP A O 1
ATOM 594 N N . LYS A 1 81 ? 39.862 36.335 -35.086 1.00 73.06 81 LYS A N 1
ATOM 595 C CA . LYS A 1 81 ? 39.254 36.995 -33.922 1.00 73.06 81 LYS A CA 1
ATOM 596 C C . LYS A 1 81 ? 38.085 37.909 -34.284 1.00 73.06 81 LYS A C 1
ATOM 598 O O . LYS A 1 81 ? 37.797 38.872 -33.578 1.00 73.06 81 LYS A O 1
ATOM 603 N N . LYS A 1 82 ? 37.405 37.626 -35.398 1.00 74.88 82 LYS A N 1
ATOM 604 C CA . LYS A 1 82 ? 36.297 38.427 -35.940 1.00 74.88 82 LYS A CA 1
ATOM 605 C C . LYS A 1 82 ? 34.999 37.622 -36.022 1.00 74.88 82 LYS A C 1
ATOM 607 O O . LYS A 1 82 ? 34.315 37.660 -37.042 1.00 74.88 82 LYS A O 1
ATOM 612 N N . GLN A 1 83 ? 34.644 36.929 -34.937 1.00 74.75 83 GLN A N 1
ATOM 613 C CA . GLN A 1 83 ? 33.429 36.102 -34.860 1.00 74.75 83 GLN A CA 1
ATOM 614 C C . GLN A 1 83 ? 33.363 35.083 -36.013 1.00 74.75 83 GLN A C 1
ATOM 616 O O . GLN A 1 83 ? 32.426 35.082 -36.814 1.00 74.75 83 GLN A O 1
ATOM 621 N N . THR A 1 84 ? 34.416 34.282 -36.164 1.00 79.88 84 THR A N 1
ATOM 622 C CA . THR A 1 84 ? 34.600 33.380 -37.308 1.00 79.88 84 THR A CA 1
ATOM 623 C C . THR A 1 84 ? 34.126 31.966 -37.003 1.00 79.88 84 THR A C 1
ATOM 625 O O . THR A 1 84 ? 34.186 31.516 -35.866 1.00 79.88 84 THR A O 1
ATOM 628 N N . GLY A 1 85 ? 33.652 31.264 -38.037 1.00 75.56 85 GLY A N 1
ATOM 629 C CA . GLY A 1 85 ? 33.238 29.861 -37.958 1.00 75.56 85 GLY A CA 1
ATOM 630 C C . GLY A 1 85 ? 31.727 29.650 -38.015 1.00 75.56 85 GLY A C 1
ATOM 631 O O . GLY A 1 85 ? 31.245 28.548 -37.771 1.00 75.56 85 GLY A O 1
ATOM 632 N N . TRP A 1 86 ? 30.957 30.687 -38.345 1.00 79.88 86 TRP A N 1
ATOM 633 C CA . TRP A 1 86 ? 29.506 30.582 -38.432 1.00 79.88 86 TRP A CA 1
ATOM 634 C C . TRP A 1 86 ? 29.083 29.654 -39.576 1.00 79.88 86 TRP A C 1
ATOM 636 O O . TRP A 1 86 ? 29.632 29.712 -40.678 1.00 79.88 86 TRP A O 1
ATOM 646 N N . ALA A 1 87 ? 28.094 28.801 -39.282 1.00 82.06 87 ALA A N 1
ATOM 647 C CA . ALA A 1 87 ? 27.483 27.852 -40.211 1.00 82.06 87 ALA A CA 1
ATOM 648 C C . ALA A 1 87 ? 28.487 26.993 -41.002 1.00 82.06 87 ALA A C 1
ATOM 650 O O . ALA A 1 87 ? 28.332 26.825 -42.212 1.00 82.06 87 ALA A O 1
ATOM 651 N N . ALA A 1 88 ? 29.533 26.498 -40.331 1.00 88.00 88 ALA A N 1
ATOM 652 C CA . ALA A 1 88 ? 30.598 25.743 -40.976 1.00 88.00 88 ALA A CA 1
ATOM 653 C C . ALA A 1 88 ? 30.111 24.389 -41.521 1.00 88.00 88 ALA A C 1
ATOM 655 O O . ALA A 1 88 ? 29.412 23.634 -40.842 1.00 88.00 88 ALA A O 1
ATOM 656 N N . THR A 1 89 ? 30.544 24.063 -42.734 1.00 90.38 89 THR A N 1
ATOM 657 C CA . THR A 1 89 ? 30.326 22.773 -43.397 1.00 90.38 89 THR A CA 1
ATOM 658 C C . THR A 1 89 ? 31.667 22.173 -43.806 1.00 90.38 89 THR A C 1
ATOM 660 O O . THR A 1 89 ? 32.619 22.907 -44.080 1.00 90.38 89 THR A O 1
ATOM 663 N N . LEU A 1 90 ? 31.751 20.844 -43.810 1.00 91.94 90 LEU A N 1
ATOM 664 C CA . LEU A 1 90 ? 32.976 20.094 -44.056 1.00 91.94 90 LEU A CA 1
ATOM 665 C C . LEU A 1 90 ? 32.715 18.983 -45.068 1.00 91.94 90 LEU A C 1
ATOM 667 O O . LEU A 1 90 ? 31.832 18.153 -44.864 1.00 91.94 90 LEU A O 1
ATOM 671 N N . GLU A 1 91 ? 33.574 18.912 -46.075 1.00 93.12 91 GLU A N 1
ATOM 672 C CA . GLU A 1 91 ? 33.666 17.788 -46.996 1.00 93.12 91 GLU A CA 1
ATOM 673 C C . GLU A 1 91 ? 35.104 17.274 -47.092 1.00 93.12 91 GLU A C 1
ATOM 675 O O . GLU A 1 91 ? 36.066 17.997 -46.819 1.00 93.12 91 GLU A O 1
ATOM 680 N N . VAL A 1 92 ? 35.244 15.999 -47.453 1.00 90.75 92 VAL A N 1
ATOM 681 C CA . VAL A 1 92 ? 36.544 15.349 -47.653 1.00 90.75 92 VAL A CA 1
ATOM 682 C C . VAL A 1 92 ? 36.555 14.757 -49.051 1.00 90.75 92 VAL A C 1
ATOM 684 O O . VAL A 1 92 ? 35.692 13.939 -49.374 1.00 90.75 92 VAL A O 1
ATOM 687 N N . ASP A 1 93 ? 37.497 15.195 -49.883 1.00 89.75 93 ASP A N 1
ATOM 688 C CA . ASP A 1 93 ? 37.616 14.684 -51.245 1.00 89.75 93 ASP A CA 1
ATOM 689 C C . ASP A 1 93 ? 38.276 13.294 -51.282 1.00 89.75 93 ASP A C 1
ATOM 691 O O . ASP A 1 93 ? 38.775 12.771 -50.281 1.00 89.75 93 ASP A O 1
ATOM 695 N N . ALA A 1 94 ? 38.305 12.684 -52.468 1.00 84.94 94 ALA A N 1
ATOM 696 C CA . ALA A 1 94 ? 38.904 11.364 -52.662 1.00 84.94 94 ALA A CA 1
ATOM 697 C C . ALA A 1 94 ? 40.423 11.320 -52.392 1.00 84.94 94 ALA A C 1
ATOM 699 O O . ALA A 1 94 ? 40.973 10.239 -52.190 1.00 84.94 94 ALA A O 1
ATOM 700 N N . SER A 1 95 ? 41.105 12.470 -52.381 1.00 85.06 95 SER A N 1
ATOM 701 C CA . SER A 1 95 ? 42.529 12.584 -52.039 1.00 85.06 95 SER A CA 1
ATOM 702 C C . SER A 1 95 ? 42.776 12.719 -50.530 1.00 85.06 95 SER A C 1
ATOM 704 O O . SER A 1 95 ? 43.929 12.729 -50.094 1.00 85.06 95 SER A O 1
ATOM 706 N N . GLY A 1 96 ? 41.711 12.817 -49.725 1.00 86.56 96 GLY A N 1
ATOM 707 C CA . GLY A 1 96 ? 41.786 13.090 -48.292 1.00 86.56 96 GLY A CA 1
ATOM 708 C C . GLY A 1 96 ? 42.008 14.570 -47.970 1.00 86.56 96 GLY A C 1
ATOM 709 O O . GLY A 1 96 ? 42.371 14.903 -46.839 1.00 86.56 96 GLY A O 1
ATOM 710 N N . THR A 1 97 ? 41.823 15.467 -48.943 1.00 92.12 97 THR A N 1
ATOM 711 C CA . THR A 1 97 ? 41.852 16.911 -48.706 1.00 92.12 97 THR A CA 1
ATOM 712 C C . THR A 1 97 ? 40.567 17.320 -48.000 1.00 92.12 97 THR A C 1
ATOM 714 O O . THR A 1 97 ? 39.465 16.942 -48.393 1.00 92.12 97 THR A O 1
ATOM 717 N N . LEU A 1 98 ? 40.716 18.090 -46.926 1.00 94.31 98 LEU A N 1
ATOM 718 C CA . LEU A 1 98 ? 39.607 18.662 -46.175 1.00 94.31 98 LEU A CA 1
ATOM 719 C C . LEU A 1 98 ? 39.181 19.971 -46.831 1.00 94.31 98 LEU A C 1
ATOM 721 O O . LEU A 1 98 ? 40.034 20.816 -47.107 1.00 94.31 98 LEU A O 1
ATOM 725 N N . HIS A 1 99 ? 37.878 20.157 -47.000 1.00 94.81 99 HIS A N 1
ATOM 726 C CA . HIS A 1 99 ? 37.253 21.348 -47.561 1.00 94.81 99 HIS A CA 1
ATOM 727 C C . HIS A 1 99 ? 36.277 21.917 -46.541 1.00 94.81 99 HIS A C 1
ATOM 729 O O . HIS A 1 99 ? 35.349 21.228 -46.124 1.00 94.81 99 HIS A O 1
ATOM 735 N N . VAL A 1 100 ? 36.472 23.168 -46.135 1.00 94.75 100 VAL A N 1
ATOM 736 C CA . VAL A 1 100 ? 35.629 23.824 -45.132 1.00 94.75 100 VAL A CA 1
ATOM 737 C C . VAL A 1 100 ? 35.095 25.122 -45.705 1.00 94.75 100 VAL A C 1
ATOM 739 O O . VAL A 1 100 ? 35.879 26.003 -46.049 1.00 94.75 100 VAL A O 1
ATOM 742 N N . ALA A 1 101 ? 33.774 25.261 -45.786 1.00 92.38 101 ALA A N 1
ATOM 743 C CA . ALA A 1 101 ? 33.129 26.548 -46.035 1.00 92.38 101 ALA A CA 1
ATOM 744 C C . ALA A 1 101 ? 32.491 27.050 -44.743 1.00 92.38 101 ALA A C 1
ATOM 746 O O . ALA A 1 101 ? 31.991 26.267 -43.940 1.00 92.38 101 ALA A O 1
ATOM 747 N N . TYR A 1 102 ? 32.592 28.352 -44.513 1.00 90.44 102 TYR A N 1
ATOM 748 C CA . TYR A 1 102 ? 32.169 29.001 -43.278 1.00 90.44 102 TYR A CA 1
ATOM 749 C C . TYR A 1 102 ? 32.010 30.499 -43.517 1.00 90.44 102 TYR A C 1
ATOM 751 O O . TYR A 1 102 ? 32.384 31.015 -44.573 1.00 90.44 102 TYR A O 1
ATOM 759 N N . SER A 1 103 ? 31.504 31.217 -42.523 1.00 85.62 103 SER A N 1
ATOM 760 C CA . SER A 1 103 ? 31.511 32.676 -42.532 1.00 85.62 103 SER A CA 1
ATOM 761 C C . SER A 1 103 ? 32.102 33.282 -41.274 1.00 85.62 103 SER A C 1
ATOM 763 O O . SER A 1 103 ? 32.231 32.651 -40.220 1.00 85.62 103 SER A O 1
ATOM 765 N N . ASN A 1 104 ? 32.494 34.543 -41.416 1.00 81.94 104 ASN A N 1
ATOM 766 C CA . ASN A 1 104 ? 32.701 35.442 -40.293 1.00 81.94 104 ASN A CA 1
ATOM 767 C C . ASN A 1 104 ? 31.464 36.310 -40.078 1.00 81.94 104 ASN A C 1
ATOM 769 O O . ASN A 1 104 ? 30.737 36.608 -41.018 1.00 81.94 104 ASN A O 1
ATOM 773 N N . HIS A 1 105 ? 31.247 36.762 -38.852 1.00 72.94 105 HIS A N 1
ATOM 774 C CA . HIS A 1 105 ? 30.097 37.586 -38.493 1.00 72.94 105 HIS A CA 1
ATOM 775 C C . HIS A 1 105 ? 30.539 38.990 -38.033 1.00 72.94 105 HIS A C 1
ATOM 777 O O . HIS A 1 105 ? 30.022 39.568 -37.081 1.00 72.94 105 HIS A O 1
ATOM 783 N N . TYR A 1 106 ? 31.529 39.581 -38.709 1.00 66.81 106 TYR A N 1
ATOM 784 C CA . TYR A 1 106 ? 32.067 40.895 -38.345 1.00 66.81 106 TYR A CA 1
ATOM 785 C C . TYR A 1 106 ? 31.568 42.002 -39.273 1.00 66.81 106 TYR A C 1
ATOM 787 O O . TYR A 1 106 ? 32.076 42.171 -40.380 1.00 66.81 106 TYR A O 1
ATOM 795 N N . LYS A 1 107 ? 30.609 42.799 -38.780 1.00 67.94 107 LYS A N 1
ATOM 796 C CA . LYS A 1 107 ? 29.888 43.888 -39.478 1.00 67.94 107 LYS A CA 1
ATOM 797 C C . LYS A 1 107 ? 29.010 43.420 -40.645 1.00 67.94 107 LYS A C 1
ATOM 799 O O . LYS A 1 107 ? 27.839 43.774 -40.663 1.00 67.94 107 LYS A O 1
ATOM 804 N N . PHE A 1 108 ? 29.554 42.617 -41.559 1.00 71.44 108 PHE A N 1
ATOM 805 C CA . PHE A 1 108 ? 28.827 41.935 -42.629 1.00 71.44 108 PHE A CA 1
ATOM 806 C C . PHE A 1 108 ? 29.381 40.518 -42.811 1.00 71.44 108 PHE A C 1
ATOM 808 O O . PHE A 1 108 ? 30.599 40.335 -42.727 1.00 71.44 108 PHE A O 1
ATOM 815 N N . PRO A 1 109 ? 28.517 39.525 -43.065 1.00 76.69 109 PRO A N 1
ATOM 816 C CA . PRO A 1 109 ? 28.945 38.160 -43.321 1.00 76.69 109 PRO A CA 1
ATOM 817 C C . PRO A 1 109 ? 29.786 38.094 -44.597 1.00 76.69 109 PRO A C 1
ATOM 819 O O . PRO A 1 109 ? 29.425 38.699 -45.609 1.00 76.69 109 PRO A O 1
ATOM 822 N N . THR A 1 110 ? 30.905 37.371 -44.560 1.00 84.25 110 THR A N 1
ATOM 823 C CA . THR A 1 110 ? 31.653 37.010 -45.773 1.00 84.25 110 THR A CA 1
ATOM 824 C C . THR A 1 110 ? 31.808 35.503 -45.866 1.00 84.25 110 THR A C 1
ATOM 826 O O . THR A 1 110 ? 32.178 34.855 -44.884 1.00 84.25 110 THR A O 1
ATOM 829 N N . LEU A 1 111 ? 31.541 34.949 -47.053 1.00 89.31 111 LEU A N 1
ATOM 830 C CA . LEU A 1 111 ? 31.785 33.545 -47.334 1.00 89.31 111 LEU A CA 1
ATOM 831 C C . LEU A 1 111 ? 33.294 33.316 -47.364 1.00 89.31 111 LEU A C 1
ATOM 833 O O . LEU A 1 111 ? 34.051 34.045 -48.008 1.00 89.31 111 LEU A O 1
ATOM 837 N N . ARG A 1 112 ? 33.738 32.291 -46.654 1.00 91.50 112 ARG A N 1
ATOM 838 C CA . ARG A 1 112 ? 35.133 31.889 -46.568 1.00 91.50 112 ARG A CA 1
ATOM 839 C C . ARG A 1 112 ? 35.261 30.417 -46.845 1.00 91.50 112 ARG A C 1
ATOM 841 O O . ARG A 1 112 ? 34.333 29.634 -46.652 1.00 91.50 112 ARG A O 1
ATOM 848 N N . TYR A 1 113 ? 36.448 30.067 -47.299 1.00 93.88 113 TYR A N 1
ATOM 849 C CA . TYR A 1 113 ? 36.784 28.711 -47.644 1.00 93.88 113 TYR A CA 1
ATOM 850 C C . TYR A 1 113 ? 38.194 28.394 -47.174 1.00 93.88 113 TYR A C 1
ATOM 852 O O . TYR A 1 113 ? 39.109 29.201 -47.346 1.00 93.88 113 TYR A O 1
ATOM 860 N N . ALA A 1 114 ? 38.359 27.226 -46.571 1.00 95.12 114 ALA A N 1
ATOM 861 C CA . ALA A 1 114 ? 39.643 26.719 -46.136 1.00 95.12 114 ALA A CA 1
ATOM 862 C C . ALA A 1 114 ? 39.855 25.290 -46.627 1.00 95.12 114 ALA A C 1
ATOM 864 O O . ALA A 1 114 ? 38.919 24.492 -46.663 1.00 95.12 114 ALA A O 1
ATOM 865 N N . THR A 1 115 ? 41.099 24.971 -46.967 1.00 95.50 115 THR A N 1
ATOM 866 C CA . THR A 1 115 ? 41.515 23.627 -47.361 1.00 95.50 115 THR A CA 1
ATOM 867 C C . THR A 1 115 ? 42.700 23.149 -46.559 1.00 95.50 115 THR A C 1
ATOM 869 O O . THR A 1 115 ? 43.565 23.938 -46.180 1.00 95.50 115 THR A O 1
ATOM 872 N N . LYS A 1 116 ? 42.773 21.839 -46.338 1.00 95.19 116 LYS A N 1
ATOM 873 C CA . LYS A 1 116 ? 43.946 21.206 -45.738 1.00 95.19 116 LYS A CA 1
ATOM 874 C C . LYS A 1 116 ? 44.192 19.849 -46.371 1.00 95.19 116 LYS A C 1
ATOM 876 O O . LYS A 1 116 ? 43.381 18.937 -46.236 1.00 95.19 116 LYS A O 1
ATOM 881 N N . LYS A 1 117 ? 45.337 19.723 -47.039 1.00 91.81 117 LYS A N 1
ATOM 882 C CA . LYS A 1 117 ? 45.848 18.439 -47.533 1.00 91.81 117 LYS A CA 1
ATOM 883 C C . LYS A 1 117 ? 46.320 17.586 -46.357 1.00 91.81 117 LYS A C 1
ATOM 885 O O . LYS A 1 117 ? 46.718 18.128 -45.321 1.00 91.81 117 LYS A O 1
ATOM 890 N N . ALA A 1 118 ? 46.329 16.265 -46.519 1.00 82.25 118 ALA A N 1
ATOM 891 C CA . ALA A 1 118 ? 46.839 15.346 -45.503 1.00 82.25 118 ALA A CA 1
ATOM 892 C C . ALA A 1 118 ? 48.260 15.746 -45.044 1.00 82.25 118 ALA A C 1
ATOM 894 O O . ALA A 1 118 ? 49.164 15.910 -45.860 1.00 82.25 118 ALA A O 1
ATOM 895 N N . GLY A 1 119 ? 48.444 15.964 -43.736 1.00 75.81 119 GLY A N 1
ATOM 896 C CA . GLY A 1 119 ? 49.721 16.399 -43.145 1.00 75.81 119 GLY A CA 1
ATOM 897 C C . GLY A 1 119 ? 50.151 17.848 -43.439 1.00 75.81 119 GLY A C 1
ATOM 898 O O . GLY A 1 119 ? 51.198 18.270 -42.955 1.00 75.81 119 GLY A O 1
ATOM 899 N N . GLY A 1 120 ? 49.368 18.617 -44.203 1.00 85.81 120 GLY A N 1
ATOM 900 C CA . GLY A 1 120 ? 49.646 20.014 -44.551 1.00 85.81 120 GLY A CA 1
ATOM 901 C C . GLY A 1 120 ? 49.068 21.040 -43.567 1.00 85.81 120 GLY A C 1
ATOM 902 O O . GLY A 1 120 ? 48.372 20.699 -42.609 1.00 85.81 120 GLY A O 1
ATOM 903 N N . ALA A 1 121 ? 49.345 22.322 -43.821 1.00 91.69 121 ALA A N 1
ATOM 904 C CA . ALA A 1 121 ? 48.738 23.449 -43.109 1.00 91.69 121 ALA A CA 1
ATOM 905 C C . ALA A 1 121 ? 47.377 23.840 -43.718 1.00 91.69 121 ALA A C 1
ATOM 907 O O . ALA A 1 121 ? 47.060 23.459 -44.845 1.00 91.69 121 ALA A O 1
ATOM 908 N N . TRP A 1 122 ? 46.580 24.608 -42.970 1.00 95.44 122 TRP A N 1
ATOM 909 C CA . TRP A 1 122 ? 45.343 25.200 -43.482 1.00 95.44 122 TRP A CA 1
ATOM 910 C C . TRP A 1 122 ? 45.648 26.349 -44.450 1.00 95.44 122 TRP A C 1
ATOM 912 O O . TRP A 1 122 ? 46.347 27.299 -44.099 1.00 95.44 122 TRP A O 1
ATOM 922 N N . GLU A 1 123 ? 45.074 26.287 -45.646 1.00 95.00 123 GLU A N 1
ATOM 923 C CA . GLU A 1 123 ? 45.057 27.366 -46.633 1.00 95.00 123 GLU A CA 1
ATOM 924 C C . GLU A 1 123 ? 43.678 28.028 -46.602 1.00 95.00 123 GLU A C 1
ATOM 926 O O . GLU A 1 123 ? 42.669 27.331 -46.661 1.00 95.00 123 GLU A O 1
ATOM 931 N N . LYS A 1 124 ? 43.612 29.359 -46.486 1.00 92.94 124 LYS A N 1
ATOM 932 C CA . LYS A 1 124 ? 42.358 30.114 -46.321 1.00 92.94 124 LYS A CA 1
ATOM 933 C C . LYS A 1 124 ? 42.168 31.121 -47.443 1.00 92.94 124 LYS A C 1
ATOM 935 O O . LYS A 1 124 ? 43.114 31.804 -47.828 1.00 92.94 124 LYS A O 1
ATOM 940 N N . GLN A 1 125 ? 40.929 31.289 -47.886 1.00 91.25 125 GLN A N 1
ATOM 941 C CA . GLN A 1 125 ? 40.536 32.325 -48.834 1.00 91.25 125 GLN A CA 1
ATOM 942 C C . GLN A 1 125 ? 39.181 32.941 -48.468 1.00 91.25 125 GLN A C 1
ATOM 944 O O . GLN A 1 125 ? 38.261 32.255 -48.019 1.00 91.25 125 GLN A O 1
ATOM 949 N N . VAL A 1 126 ? 39.053 34.248 -48.698 1.00 89.12 126 VAL A N 1
ATOM 950 C CA . VAL A 1 126 ? 37.758 34.943 -48.702 1.00 89.12 126 VAL A CA 1
ATOM 951 C C . VAL A 1 126 ? 37.135 34.763 -50.085 1.00 89.12 126 VAL A C 1
ATOM 953 O O . VAL A 1 126 ? 37.802 34.981 -51.097 1.00 89.12 126 VAL A O 1
ATOM 956 N N . VAL A 1 127 ? 35.874 34.343 -50.133 1.00 87.25 127 VAL A N 1
ATOM 957 C CA . VAL A 1 127 ? 35.172 33.954 -51.358 1.00 87.25 127 VAL A CA 1
ATOM 958 C C . VAL A 1 127 ? 34.205 35.066 -51.773 1.00 87.25 127 VAL A C 1
ATOM 960 O O . VAL A 1 127 ? 33.220 35.335 -51.094 1.00 87.25 127 VAL A O 1
ATOM 963 N N . GLY A 1 128 ? 34.473 35.701 -52.918 1.00 73.75 128 GLY A N 1
ATOM 964 C CA . GLY A 1 128 ? 33.610 36.744 -53.493 1.00 73.75 128 GLY A CA 1
ATOM 965 C C . GLY A 1 128 ? 33.839 38.156 -52.930 1.00 73.75 128 GLY A C 1
ATOM 966 O O . GLY A 1 128 ? 34.714 38.382 -52.097 1.00 73.75 128 GLY A O 1
ATOM 967 N N . LYS A 1 129 ? 33.081 39.137 -53.450 1.00 62.75 129 LYS A N 1
ATOM 968 C CA . LYS A 1 129 ? 33.150 40.567 -53.056 1.00 62.75 129 LYS A CA 1
ATOM 969 C C . LYS A 1 129 ? 31.876 41.095 -52.375 1.00 62.75 129 LYS A C 1
ATOM 971 O O . LYS A 1 129 ? 31.882 42.223 -51.892 1.00 62.75 129 LYS A O 1
ATOM 976 N N . THR A 1 130 ? 30.789 40.328 -52.378 1.00 63.34 130 THR A N 1
ATOM 977 C CA . THR A 1 130 ? 29.489 40.700 -51.798 1.00 63.34 130 THR A CA 1
ATOM 978 C C . THR A 1 130 ? 29.383 40.233 -50.347 1.00 63.34 130 THR A C 1
ATOM 980 O O . THR A 1 130 ? 30.020 39.247 -49.975 1.00 63.34 130 THR A O 1
ATOM 983 N N . ALA A 1 131 ? 28.563 40.905 -49.533 1.00 65.75 131 ALA A N 1
ATOM 984 C CA . ALA A 1 131 ? 28.164 40.359 -48.238 1.00 65.75 131 ALA A CA 1
ATOM 985 C C . ALA A 1 131 ? 27.396 39.043 -48.477 1.00 65.75 131 ALA A C 1
ATOM 987 O O . ALA A 1 131 ? 26.524 38.975 -49.340 1.00 65.75 131 ALA A O 1
ATOM 988 N N . GLY A 1 132 ? 27.758 37.969 -47.785 1.00 68.94 132 GLY A N 1
ATOM 989 C CA . GLY A 1 132 ? 27.220 36.626 -48.011 1.00 68.94 132 GLY A CA 1
ATOM 990 C C . GLY A 1 132 ? 27.886 35.582 -47.124 1.00 68.94 132 GLY A C 1
ATOM 991 O O . GLY A 1 132 ? 28.821 35.895 -46.394 1.00 68.94 132 GLY A O 1
ATOM 992 N N . GLY A 1 133 ? 27.413 34.340 -47.161 1.00 70.69 133 GLY A N 1
ATOM 993 C CA . GLY A 1 133 ? 27.972 33.252 -46.353 1.00 70.69 133 GLY A CA 1
ATOM 994 C C . GLY A 1 133 ? 27.239 32.958 -45.044 1.00 70.69 133 GLY A C 1
ATOM 995 O O . GLY A 1 133 ? 27.724 32.134 -44.269 1.00 70.69 133 GLY A O 1
ATOM 996 N N . TYR A 1 134 ? 26.066 33.553 -44.787 1.00 77.94 134 TYR A N 1
ATOM 997 C CA . TYR A 1 134 ? 25.176 32.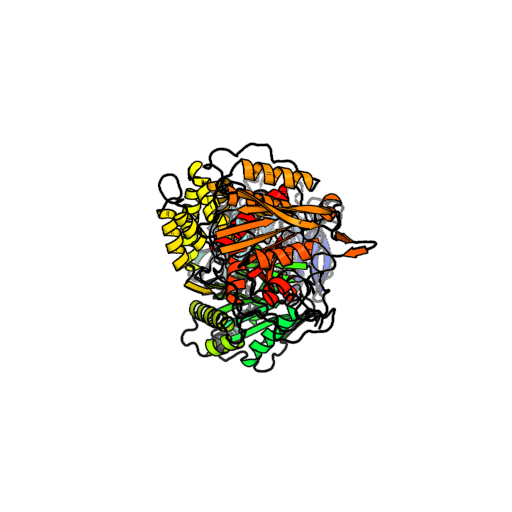940 -43.789 1.00 77.94 134 TYR A CA 1
ATOM 998 C C . TYR A 1 134 ? 24.727 31.583 -44.307 1.00 77.94 134 TYR A C 1
ATOM 1000 O O . TYR A 1 134 ? 24.508 31.464 -45.506 1.00 77.94 134 TYR A O 1
ATOM 1008 N N . TRP A 1 135 ? 24.598 30.613 -43.394 1.00 85.94 135 TRP A N 1
ATOM 1009 C CA . TRP A 1 135 ? 24.162 29.235 -43.650 1.00 85.94 135 TRP A CA 1
ATOM 1010 C C . TRP A 1 135 ? 24.869 28.599 -44.844 1.00 85.94 135 TRP A C 1
ATOM 1012 O O . TRP A 1 135 ? 24.525 28.864 -45.987 1.00 85.94 135 TRP A O 1
ATOM 1022 N N . THR A 1 136 ? 25.858 27.744 -44.600 1.00 89.62 136 THR A N 1
ATOM 1023 C CA . THR A 1 136 ? 26.560 27.085 -45.704 1.00 89.62 136 THR A CA 1
ATOM 1024 C C . THR A 1 136 ? 26.286 25.591 -45.722 1.00 89.62 136 THR A C 1
ATOM 1026 O O . THR A 1 136 ? 26.160 24.943 -44.681 1.00 89.62 136 THR A O 1
ATOM 1029 N N . SER A 1 137 ? 26.194 25.043 -46.930 1.00 92.25 137 SER A N 1
ATOM 1030 C CA . SER A 1 137 ? 26.179 23.603 -47.166 1.00 92.25 137 SER A CA 1
ATOM 1031 C C . SER A 1 137 ? 26.941 23.306 -48.451 1.00 92.25 137 SER A C 1
ATOM 1033 O O . SER A 1 137 ? 26.768 24.008 -49.456 1.00 92.25 137 SER A O 1
ATOM 1035 N N . MET A 1 138 ? 27.831 22.317 -48.385 1.00 93.12 138 MET A N 1
ATOM 1036 C CA . MET A 1 138 ? 28.802 22.004 -49.426 1.00 93.12 138 MET A CA 1
ATOM 1037 C C . MET A 1 138 ? 28.578 20.603 -49.982 1.00 93.12 138 MET A C 1
ATOM 1039 O O . MET A 1 138 ? 28.234 19.685 -49.246 1.00 93.12 138 MET A O 1
ATOM 1043 N N . ALA A 1 139 ? 28.846 20.442 -51.274 1.00 93.69 139 ALA A N 1
ATOM 1044 C CA . ALA A 1 139 ? 29.017 19.143 -51.902 1.00 93.69 139 ALA A CA 1
ATOM 1045 C C . ALA A 1 139 ? 30.195 19.180 -52.884 1.00 93.69 139 ALA A C 1
ATOM 1047 O O . ALA A 1 139 ? 30.500 20.221 -53.474 1.00 93.69 139 ALA A O 1
ATOM 1048 N N . LEU A 1 140 ? 30.848 18.034 -53.065 1.00 93.19 140 LEU A N 1
ATOM 1049 C CA . LEU A 1 140 ? 31.946 17.865 -54.015 1.00 93.19 140 LEU A CA 1
ATOM 1050 C C . LEU A 1 140 ? 31.430 17.173 -55.274 1.00 93.19 140 LEU A C 1
ATOM 1052 O O . LEU A 1 140 ? 30.877 16.076 -55.198 1.00 93.19 140 LEU A O 1
ATOM 1056 N N . ARG A 1 141 ? 31.621 17.810 -56.431 1.00 92.62 141 ARG A N 1
ATOM 1057 C CA . ARG A 1 141 ? 31.231 17.289 -57.745 1.00 92.62 141 ARG A CA 1
ATOM 1058 C C . ARG A 1 141 ? 32.482 17.075 -58.589 1.00 92.62 141 ARG A C 1
ATOM 1060 O O . ARG A 1 141 ? 32.931 17.981 -59.289 1.00 92.62 141 ARG A O 1
ATOM 1067 N N . GLY A 1 142 ? 33.055 15.875 -58.516 1.00 87.44 142 GLY A N 1
ATOM 1068 C CA . GLY A 1 142 ? 34.379 15.620 -59.089 1.00 87.44 142 GLY A CA 1
ATOM 1069 C C . GLY A 1 142 ? 35.414 16.559 -58.462 1.00 87.44 142 GLY A C 1
ATOM 1070 O O . GLY A 1 142 ? 35.522 16.605 -57.241 1.00 87.44 142 GLY A O 1
ATOM 1071 N N . ASP A 1 143 ? 36.107 17.343 -59.291 1.00 86.44 143 ASP A N 1
ATOM 1072 C CA . ASP A 1 143 ? 37.081 18.356 -58.846 1.00 86.44 143 ASP A CA 1
ATOM 1073 C C . ASP A 1 143 ? 36.442 19.719 -58.504 1.00 86.44 143 ASP A C 1
ATOM 1075 O O . ASP A 1 143 ? 37.145 20.678 -58.174 1.00 86.44 143 ASP A O 1
ATOM 1079 N N . GLU A 1 144 ? 35.118 19.849 -58.631 1.00 94.00 144 GLU A N 1
ATOM 1080 C CA . GLU A 1 144 ? 34.405 21.084 -58.315 1.00 94.00 144 GLU A CA 1
ATOM 1081 C C . GLU A 1 144 ? 33.917 21.102 -56.868 1.00 94.00 144 GLU A C 1
ATOM 1083 O O . GLU A 1 144 ? 33.378 20.117 -56.357 1.00 94.00 144 GLU A O 1
ATOM 1088 N N . VAL A 1 145 ? 34.022 22.271 -56.233 1.00 95.50 145 VAL A N 1
ATOM 1089 C CA . VAL A 1 145 ? 33.417 22.519 -54.921 1.00 95.50 145 VAL A CA 1
ATOM 1090 C C . VAL A 1 145 ? 32.187 23.382 -55.102 1.00 95.50 145 VAL A C 1
ATOM 1092 O O . VAL A 1 145 ? 32.277 24.515 -55.579 1.00 95.50 145 VAL A O 1
ATOM 1095 N N . LEU A 1 146 ? 31.043 22.853 -54.692 1.00 96.75 146 LEU A N 1
ATOM 1096 C CA . LEU A 1 146 ? 29.770 23.552 -54.707 1.00 96.75 146 LEU A CA 1
ATOM 1097 C C . LEU A 1 146 ? 29.434 23.984 -53.284 1.00 96.75 146 LEU A C 1
ATOM 1099 O O . LEU A 1 146 ? 29.420 23.158 -52.377 1.00 96.75 146 LEU A O 1
ATOM 1103 N N . VAL A 1 147 ? 29.148 25.268 -53.088 1.00 95.06 147 VAL A N 1
ATOM 1104 C CA . VAL A 1 147 ? 28.747 25.826 -51.794 1.00 95.06 147 VAL A CA 1
ATOM 1105 C C . VAL A 1 147 ? 27.458 26.608 -51.973 1.00 95.06 147 VAL A C 1
ATOM 1107 O O . VAL A 1 147 ? 27.446 27.689 -52.568 1.00 95.06 147 VAL A O 1
ATOM 1110 N N . SER A 1 148 ? 26.365 26.066 -51.445 1.00 94.75 148 SER A N 1
ATOM 1111 C CA . SER A 1 148 ? 25.140 26.842 -51.266 1.00 94.75 148 SER A CA 1
ATOM 1112 C C . SER A 1 148 ? 25.309 27.772 -50.064 1.00 94.75 148 SER A C 1
ATOM 1114 O O . SER A 1 148 ? 25.857 27.365 -49.036 1.00 94.75 148 SER A O 1
ATOM 1116 N N . ASN A 1 149 ? 24.898 29.030 -50.211 1.00 92.62 149 ASN A N 1
ATOM 1117 C CA . ASN A 1 149 ? 24.953 30.027 -49.149 1.00 92.62 149 ASN A CA 1
ATOM 1118 C C . ASN A 1 149 ? 23.831 31.064 -49.266 1.00 92.62 149 ASN A C 1
ATOM 1120 O O . ASN A 1 149 ? 23.288 31.290 -50.349 1.00 92.62 149 ASN A O 1
ATOM 1124 N N . THR A 1 150 ? 23.532 31.736 -48.158 1.00 90.38 150 THR A N 1
ATOM 1125 C CA . THR A 1 150 ? 22.723 32.954 -48.158 1.00 90.38 150 THR A CA 1
ATOM 1126 C C . THR A 1 150 ? 23.602 34.162 -48.499 1.00 90.38 150 THR A C 1
ATOM 1128 O O . THR A 1 150 ? 24.541 34.502 -47.767 1.00 90.38 150 THR A O 1
ATOM 1131 N N . SER A 1 151 ? 23.272 34.842 -49.594 1.00 88.62 151 SER A N 1
ATOM 1132 C CA . SER A 1 151 ? 23.925 36.075 -50.040 1.00 88.62 151 SER A CA 1
ATOM 1133 C C . SER A 1 151 ? 23.099 37.310 -49.676 1.00 88.62 151 SER A C 1
ATOM 1135 O O . SER A 1 151 ? 21.875 37.246 -49.610 1.00 88.62 151 SER A O 1
ATOM 1137 N N . PHE A 1 152 ? 23.771 38.436 -49.435 1.00 85.00 152 PHE A N 1
ATOM 1138 C CA . PHE A 1 152 ? 23.170 39.730 -49.110 1.00 85.00 152 PHE A CA 1
ATOM 1139 C C . PHE A 1 152 ? 23.605 40.753 -50.169 1.00 85.00 152 PHE A C 1
ATOM 1141 O O . PHE A 1 152 ? 24.629 41.425 -50.009 1.00 85.00 152 PHE A O 1
ATOM 1148 N N . PRO A 1 153 ? 22.865 40.867 -51.288 1.00 74.38 153 PRO A N 1
ATOM 1149 C CA . PRO A 1 153 ? 23.189 41.805 -52.365 1.00 74.38 153 PRO A CA 1
ATOM 1150 C C . PRO A 1 153 ? 23.117 43.278 -51.922 1.00 74.38 153 PRO A C 1
ATOM 1152 O O . PRO A 1 153 ? 23.692 44.148 -52.577 1.00 74.38 153 PRO A O 1
ATOM 1155 N N . SER A 1 154 ? 22.455 43.570 -50.798 1.00 74.12 154 SER A N 1
ATOM 1156 C CA . SER A 1 154 ? 22.463 44.864 -50.114 1.00 74.12 154 SER A CA 1
ATOM 1157 C C . SER A 1 154 ? 22.497 44.670 -48.590 1.00 74.12 154 SER A C 1
ATOM 1159 O O . SER A 1 154 ? 22.392 43.551 -48.095 1.00 74.12 154 SER A O 1
ATOM 1161 N N . ASN A 1 155 ? 22.612 45.762 -47.825 1.00 71.19 155 ASN A N 1
ATOM 1162 C CA . ASN A 1 155 ? 22.550 45.717 -46.355 1.00 71.19 155 ASN A CA 1
ATOM 1163 C C . ASN A 1 155 ? 21.139 45.406 -45.808 1.00 71.19 155 ASN A C 1
ATOM 1165 O O . ASN A 1 155 ? 20.956 45.350 -44.594 1.00 71.19 155 ASN A O 1
ATOM 1169 N N . ASP A 1 156 ? 20.143 45.261 -46.682 1.00 79.38 156 ASP A N 1
ATOM 1170 C CA . ASP A 1 156 ? 18.774 44.923 -46.316 1.00 79.38 156 ASP A CA 1
ATOM 1171 C C . ASP A 1 156 ? 18.616 43.400 -46.271 1.00 79.38 156 ASP A C 1
ATOM 1173 O O . ASP A 1 156 ? 18.670 42.720 -47.296 1.00 79.38 156 ASP A O 1
ATOM 1177 N N . VAL A 1 157 ? 18.411 42.858 -45.070 1.00 73.88 157 VAL A N 1
ATOM 1178 C CA . VAL A 1 157 ? 18.257 41.413 -44.851 1.00 73.88 157 VAL A CA 1
ATOM 1179 C C . VAL A 1 157 ? 17.055 40.824 -45.590 1.00 73.88 157 VAL A C 1
ATOM 1181 O O . VAL A 1 157 ? 17.110 39.666 -45.989 1.00 73.88 157 VAL A O 1
ATOM 1184 N N . SER A 1 158 ? 16.018 41.625 -45.868 1.00 79.25 158 SER A N 1
ATOM 1185 C CA . SER A 1 158 ? 14.860 41.189 -46.659 1.00 79.25 158 SER A CA 1
ATOM 1186 C C . SER A 1 158 ? 15.208 40.903 -48.125 1.00 79.25 158 SER A C 1
ATOM 1188 O O . SER A 1 158 ? 14.453 40.240 -48.837 1.00 79.25 158 SER A O 1
ATOM 1190 N N . LYS A 1 159 ? 16.378 41.374 -48.576 1.00 84.38 159 LYS A N 1
ATOM 1191 C CA . LYS A 1 159 ? 16.950 41.109 -49.899 1.00 84.38 159 LYS A CA 1
ATOM 1192 C C . LYS A 1 159 ? 17.899 39.918 -49.910 1.00 84.38 159 LYS A C 1
ATOM 1194 O O . LYS A 1 159 ? 18.599 39.744 -50.904 1.00 84.38 159 LYS A O 1
ATOM 1199 N N . SER A 1 160 ? 17.957 39.127 -48.837 1.00 88.19 160 SER A N 1
ATOM 1200 C CA . SER A 1 160 ? 18.765 37.913 -48.839 1.00 88.19 160 SER A CA 1
ATOM 1201 C C . SER A 1 160 ? 18.314 36.956 -49.948 1.00 88.19 160 SER A C 1
ATOM 1203 O O . SER A 1 160 ? 17.123 36.860 -50.265 1.00 88.19 160 SER A O 1
ATOM 1205 N N . ALA A 1 161 ? 19.291 36.309 -50.579 1.00 90.94 161 ALA A N 1
ATOM 1206 C CA . ALA A 1 161 ? 19.078 35.447 -51.730 1.00 90.94 161 ALA A CA 1
ATOM 1207 C C . ALA A 1 161 ? 19.869 34.144 -51.596 1.00 90.94 161 ALA A C 1
ATOM 1209 O O . ALA A 1 161 ? 21.029 34.148 -51.160 1.00 90.94 161 ALA A O 1
ATOM 1210 N N . LEU A 1 162 ? 19.273 33.034 -52.037 1.00 94.19 162 LEU A N 1
ATOM 1211 C CA . LEU A 1 162 ? 19.979 31.767 -52.180 1.00 94.19 162 LEU A CA 1
ATOM 1212 C C . LEU A 1 162 ? 20.999 31.888 -53.316 1.00 94.19 162 LEU A C 1
ATOM 1214 O O . LEU A 1 162 ? 20.646 32.172 -54.462 1.00 94.19 162 LEU A O 1
ATOM 1218 N N . GLN A 1 163 ? 22.262 31.605 -53.012 1.00 93.31 163 GLN A N 1
ATOM 1219 C CA . GLN A 1 163 ? 23.359 31.653 -53.966 1.00 93.31 163 GLN A CA 1
ATOM 1220 C C . GLN A 1 163 ? 24.149 30.344 -53.962 1.00 93.31 163 GLN A C 1
ATOM 1222 O O . GLN A 1 163 ? 24.467 29.788 -52.913 1.00 93.31 163 GLN A O 1
ATOM 1227 N N . LEU A 1 164 ? 24.529 29.883 -55.152 1.00 94.88 164 LEU A N 1
ATOM 1228 C CA . LEU A 1 164 ? 25.476 28.794 -55.348 1.00 94.88 164 LEU A CA 1
ATOM 1229 C C . LEU A 1 164 ? 26.828 29.361 -55.786 1.00 94.88 164 LEU A C 1
ATOM 1231 O O . LEU A 1 164 ? 26.953 29.929 -56.874 1.00 94.88 164 LEU A O 1
ATOM 1235 N N . ALA A 1 165 ? 27.841 29.195 -54.942 1.00 94.31 165 ALA A N 1
ATOM 1236 C CA . ALA A 1 165 ? 29.234 29.451 -55.277 1.00 94.31 165 ALA A CA 1
ATOM 1237 C C . ALA A 1 165 ? 29.876 28.150 -55.778 1.00 94.31 165 ALA A C 1
ATOM 1239 O O . ALA A 1 165 ? 29.735 27.103 -55.152 1.00 94.31 165 ALA A O 1
ATOM 1240 N N . THR A 1 166 ? 30.566 28.202 -56.914 1.00 95.25 166 THR A N 1
ATOM 1241 C CA . THR A 1 166 ? 31.237 27.044 -57.521 1.00 95.25 166 THR A CA 1
ATOM 1242 C C . THR A 1 166 ? 32.711 27.346 -57.723 1.00 95.25 166 THR A C 1
ATOM 1244 O O . THR A 1 166 ? 33.046 28.275 -58.462 1.00 95.25 166 THR A O 1
ATOM 1247 N N . LEU A 1 167 ? 33.582 26.560 -57.094 1.00 95.12 167 LEU A N 1
ATOM 1248 C CA . LEU A 1 167 ? 35.014 26.545 -57.368 1.00 95.12 167 LEU A CA 1
ATOM 1249 C C . LEU A 1 167 ? 35.286 25.500 -58.443 1.00 95.12 167 LEU A C 1
ATOM 1251 O O . LEU A 1 167 ? 35.127 24.308 -58.199 1.00 95.12 167 LEU A O 1
ATOM 1255 N N . SER A 1 168 ? 35.716 25.949 -59.617 1.00 93.38 168 SER A N 1
ATOM 1256 C CA . SER A 1 168 ? 36.094 25.073 -60.725 1.00 93.38 168 SER A CA 1
ATOM 1257 C C . SER A 1 168 ? 37.389 25.5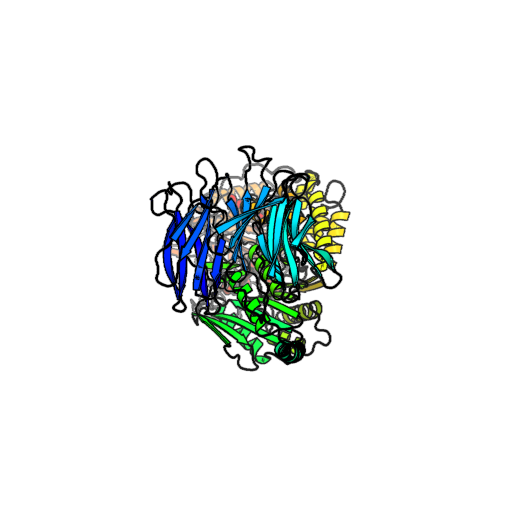90 -61.337 1.00 93.38 168 SER A C 1
ATOM 1259 O O . SER A 1 168 ? 37.544 26.791 -61.564 1.00 93.38 168 SER A O 1
ATOM 1261 N N . ARG A 1 169 ? 38.364 24.697 -61.547 1.00 89.56 169 ARG A N 1
ATOM 1262 C CA . ARG A 1 169 ? 39.697 25.036 -62.095 1.00 89.56 169 ARG A CA 1
ATOM 1263 C C . ARG A 1 169 ? 40.392 26.201 -61.364 1.00 89.56 169 ARG A C 1
ATOM 1265 O O . ARG A 1 169 ? 41.050 27.030 -61.986 1.00 89.56 169 ARG A O 1
ATOM 1272 N N . GLY A 1 170 ? 40.226 26.274 -60.042 1.00 86.19 170 GLY A N 1
ATOM 1273 C CA . GLY A 1 170 ? 40.845 27.297 -59.191 1.00 86.19 170 GLY A CA 1
ATOM 1274 C C . GLY A 1 170 ? 40.167 28.673 -59.205 1.00 86.19 170 GLY A C 1
ATOM 1275 O O . GLY A 1 170 ? 40.675 29.590 -58.566 1.00 86.19 170 GLY A O 1
ATOM 1276 N N . ALA A 1 171 ? 39.030 28.835 -59.890 1.00 91.00 171 ALA A N 1
ATOM 1277 C CA . ALA A 1 171 ? 38.276 30.086 -59.927 1.00 91.00 171 ALA A CA 1
ATOM 1278 C C . ALA A 1 171 ? 36.858 29.915 -59.364 1.00 91.00 171 ALA A C 1
ATOM 1280 O O . ALA A 1 171 ? 36.175 28.931 -59.653 1.00 91.00 171 ALA A O 1
ATOM 1281 N N . TRP A 1 172 ? 36.408 30.898 -58.579 1.00 93.81 172 TRP A N 1
ATOM 1282 C CA . TRP A 1 172 ? 35.038 30.957 -58.070 1.00 93.81 172 TRP A CA 1
ATOM 1283 C C . TRP A 1 172 ? 34.098 31.628 -59.070 1.00 93.81 172 TRP A C 1
ATOM 1285 O O . TRP A 1 172 ? 34.387 32.708 -59.587 1.00 93.81 172 TRP A O 1
ATOM 1295 N N . SER A 1 173 ? 32.938 31.016 -59.275 1.00 93.06 173 SER A N 1
ATOM 1296 C CA . SER A 1 173 ? 31.785 31.599 -59.961 1.00 93.06 173 SER A CA 1
ATOM 1297 C C . SER A 1 173 ? 30.571 31.593 -59.033 1.00 93.06 173 SER A C 1
ATOM 1299 O O . SER A 1 173 ? 30.482 30.762 -58.130 1.00 93.06 173 SER A O 1
ATOM 1301 N N . PHE A 1 174 ? 29.651 32.536 -59.232 1.00 91.81 174 PHE A N 1
ATOM 1302 C CA . PHE A 1 174 ? 28.494 32.737 -58.361 1.00 91.81 174 PHE A CA 1
ATOM 1303 C C . PHE A 1 174 ? 27.222 32.767 -59.195 1.00 91.81 174 PHE A C 1
ATOM 1305 O O . PHE A 1 174 ? 27.154 33.482 -60.196 1.00 91.81 174 PHE A O 1
ATOM 1312 N N . LYS A 1 175 ? 26.212 32.014 -58.762 1.00 92.31 175 LYS A N 1
ATOM 1313 C CA . LYS A 1 175 ? 24.883 32.011 -59.364 1.00 92.31 175 LYS A CA 1
ATOM 1314 C C . LYS A 1 175 ? 23.832 32.262 -58.293 1.00 92.31 175 LYS A C 1
ATOM 1316 O O . LYS A 1 175 ? 23.730 31.498 -57.340 1.00 92.31 175 LYS A O 1
ATOM 1321 N N . GLU A 1 176 ? 23.058 33.323 -58.460 1.00 92.44 176 GLU A N 1
ATOM 1322 C CA . GLU A 1 176 ? 21.850 33.557 -57.669 1.00 92.44 176 GLU A CA 1
ATOM 1323 C C . GLU A 1 176 ? 20.740 32.622 -58.167 1.00 92.44 176 GLU A C 1
ATOM 1325 O O . GLU A 1 176 ? 20.527 32.504 -59.377 1.00 92.44 176 GLU A O 1
ATOM 1330 N N . LEU A 1 177 ? 20.100 31.904 -57.245 1.00 94.19 177 LEU A N 1
ATOM 1331 C CA . LEU A 1 177 ? 19.103 30.874 -57.549 1.00 94.19 177 LEU A CA 1
ATOM 1332 C C . LEU A 1 177 ? 17.687 31.295 -57.156 1.00 94.19 177 LEU A C 1
ATOM 1334 O O . LEU A 1 177 ? 16.744 30.954 -57.864 1.00 94.19 177 LEU A O 1
ATOM 1338 N N . ASP A 1 178 ? 17.541 32.043 -56.061 1.00 92.12 178 ASP A N 1
ATOM 1339 C CA . ASP A 1 178 ? 16.261 32.608 -55.627 1.00 92.12 178 ASP A CA 1
ATOM 1340 C C . ASP A 1 178 ? 16.482 33.910 -54.847 1.00 92.12 178 ASP A C 1
ATOM 1342 O O . ASP A 1 178 ? 17.249 33.931 -53.883 1.00 92.12 178 ASP A O 1
ATOM 1346 N N . ASN A 1 179 ? 15.796 34.977 -55.262 1.00 88.62 179 ASN A N 1
ATOM 1347 C CA . ASN A 1 179 ? 15.821 36.316 -54.669 1.00 88.62 179 ASN A CA 1
ATOM 1348 C C . ASN A 1 179 ? 14.417 36.856 -54.319 1.00 88.62 179 ASN A C 1
ATOM 1350 O O . ASN A 1 179 ? 14.241 38.065 -54.161 1.00 88.62 179 ASN A O 1
ATOM 1354 N N . SER A 1 180 ? 13.420 35.970 -54.233 1.00 81.69 180 SER A N 1
ATOM 1355 C CA . SER A 1 180 ? 11.993 36.296 -54.104 1.00 81.69 180 SER A CA 1
ATOM 1356 C C . SER A 1 180 ? 11.664 37.201 -52.908 1.00 81.69 180 SER A C 1
ATOM 1358 O O . SER A 1 180 ? 11.119 38.286 -53.107 1.00 81.69 180 SER A O 1
ATOM 1360 N N . PHE A 1 181 ? 12.004 36.791 -51.684 1.00 83.81 181 PHE A N 1
ATOM 1361 C CA . PHE A 1 181 ? 12.025 37.623 -50.473 1.00 83.81 181 PHE A CA 1
ATOM 1362 C C . PHE A 1 181 ? 12.656 36.825 -49.328 1.00 83.81 181 PHE A C 1
ATOM 1364 O O . PHE A 1 181 ? 12.239 35.695 -49.063 1.00 83.81 181 PHE A O 1
ATOM 1371 N N . ASN A 1 182 ? 13.655 37.414 -48.668 1.00 85.88 182 ASN A N 1
ATOM 1372 C CA . ASN A 1 182 ? 14.400 36.817 -47.560 1.00 85.88 182 ASN A CA 1
ATOM 1373 C C . ASN A 1 182 ? 14.699 35.310 -47.770 1.00 85.88 182 ASN A C 1
ATOM 1375 O O . ASN A 1 182 ? 14.279 34.460 -46.981 1.00 85.88 182 ASN A O 1
ATOM 1379 N N . ALA A 1 183 ? 15.315 34.968 -48.904 1.00 89.19 183 ALA A N 1
ATOM 1380 C CA . ALA A 1 183 ? 15.484 33.595 -49.370 1.00 89.19 183 ALA A CA 1
ATOM 1381 C C . ALA A 1 183 ? 16.887 33.047 -49.069 1.00 89.19 183 ALA A C 1
ATOM 1383 O O . ALA A 1 183 ? 17.884 33.766 -49.078 1.00 89.19 183 ALA A O 1
ATOM 1384 N N . GLY A 1 184 ? 16.969 31.731 -48.863 1.00 88.69 184 GLY A N 1
ATOM 1385 C CA . GLY A 1 184 ? 18.237 31.010 -48.726 1.00 88.69 184 GLY A CA 1
ATOM 1386 C C . GLY A 1 184 ? 18.625 30.667 -47.289 1.00 88.69 184 GLY A C 1
ATOM 1387 O O . GLY A 1 184 ? 19.756 30.237 -47.066 1.00 88.69 184 GLY A O 1
ATOM 1388 N N . TRP A 1 185 ? 17.724 30.833 -46.317 1.00 88.25 185 TRP A N 1
ATOM 1389 C CA . TRP A 1 185 ? 17.980 30.478 -44.919 1.00 88.25 185 TRP A CA 1
ATOM 1390 C C . TRP A 1 185 ? 18.116 28.963 -44.736 1.00 88.25 185 TRP A C 1
ATOM 1392 O O . TRP A 1 185 ? 17.411 28.187 -45.381 1.00 88.25 185 TRP A O 1
ATOM 1402 N N . PHE A 1 186 ? 19.029 28.545 -43.851 1.00 88.38 186 PHE A N 1
ATOM 1403 C CA . PHE A 1 186 ? 19.293 27.138 -43.504 1.00 88.38 186 PHE A CA 1
ATOM 1404 C C . PHE A 1 186 ? 19.578 26.219 -44.704 1.00 88.38 186 PHE A C 1
ATOM 1406 O O . PHE A 1 186 ? 19.288 25.026 -44.648 1.00 88.38 186 PHE A O 1
ATOM 1413 N N . THR A 1 187 ? 20.145 26.765 -45.785 1.00 92.25 187 THR A N 1
ATOM 1414 C CA . THR A 1 187 ? 20.375 26.026 -47.033 1.00 92.25 187 THR A CA 1
ATOM 1415 C C . THR A 1 187 ? 21.100 24.691 -46.821 1.00 92.25 187 THR A C 1
ATOM 1417 O O . THR A 1 187 ? 22.099 24.621 -46.105 1.00 92.25 187 THR A O 1
ATOM 1420 N N . GLN A 1 188 ? 20.599 23.636 -47.465 1.00 92.75 188 GLN A N 1
ATOM 1421 C CA . GLN A 1 188 ? 21.193 22.298 -47.514 1.00 92.75 188 GLN A CA 1
ATOM 1422 C C . GLN A 1 188 ? 21.390 21.896 -48.973 1.00 92.75 188 GLN A C 1
ATOM 1424 O O . GLN A 1 188 ? 20.453 21.996 -49.762 1.00 92.75 188 GLN A O 1
ATOM 1429 N N . LEU A 1 189 ? 22.583 21.421 -49.317 1.00 94.31 189 LEU A N 1
ATOM 1430 C CA . LEU A 1 189 ? 22.975 21.007 -50.658 1.00 94.31 189 LEU A CA 1
ATOM 1431 C C . LEU A 1 189 ? 23.315 19.515 -50.657 1.00 94.31 189 LEU A C 1
ATOM 1433 O O . LEU A 1 189 ? 24.113 19.051 -49.848 1.00 94.31 189 LEU A O 1
ATOM 1437 N N . ALA A 1 190 ? 22.745 18.789 -51.612 1.00 93.31 190 ALA A N 1
ATOM 1438 C CA . ALA A 1 190 ? 23.123 17.425 -51.948 1.00 93.31 190 ALA A CA 1
ATOM 1439 C C . ALA A 1 190 ? 23.259 17.283 -53.470 1.00 93.31 190 ALA A C 1
ATOM 1441 O O . ALA A 1 190 ? 22.803 18.138 -54.234 1.00 93.31 190 ALA A O 1
ATOM 1442 N N . LEU A 1 191 ? 23.899 16.202 -53.907 1.00 92.56 191 LEU A N 1
ATOM 1443 C CA . LEU A 1 191 ? 23.961 15.822 -55.314 1.00 92.56 191 LEU A CA 1
ATOM 1444 C C . LEU A 1 191 ? 23.009 14.662 -55.565 1.00 92.56 191 LEU A C 1
ATOM 1446 O O . LEU A 1 191 ? 22.956 13.723 -54.769 1.00 92.56 191 LEU A O 1
ATOM 1450 N N . ASP A 1 192 ? 22.270 14.729 -56.667 1.00 90.12 192 ASP A N 1
ATOM 1451 C CA . ASP A 1 192 ? 21.499 13.588 -57.141 1.00 90.12 192 ASP A CA 1
ATOM 1452 C C . ASP A 1 192 ? 22.396 12.523 -57.803 1.00 90.12 192 ASP A C 1
ATOM 1454 O O . ASP A 1 192 ? 23.619 12.666 -57.908 1.00 90.12 192 ASP A O 1
ATOM 1458 N N . LYS A 1 193 ? 21.775 11.435 -58.270 1.00 85.44 193 LYS A N 1
ATOM 1459 C CA . LYS A 1 193 ? 22.464 10.315 -58.929 1.00 85.44 193 LYS A CA 1
ATOM 1460 C C . LYS A 1 193 ? 23.246 10.710 -60.193 1.00 85.44 193 LYS A C 1
ATOM 1462 O O . LYS A 1 193 ? 24.150 9.981 -60.592 1.00 85.44 193 LYS A O 1
ATOM 1467 N N . ASP A 1 194 ? 22.896 11.832 -60.820 1.00 88.31 194 ASP A N 1
ATOM 1468 C CA . ASP A 1 194 ? 23.533 12.350 -62.032 1.00 88.31 194 ASP A CA 1
ATOM 1469 C C . ASP A 1 194 ? 24.563 13.452 -61.693 1.00 88.31 194 ASP A C 1
ATOM 1471 O O . ASP A 1 194 ? 25.094 14.118 -62.582 1.00 88.31 194 ASP A O 1
ATOM 1475 N N . ASN A 1 195 ? 24.898 13.611 -60.404 1.00 91.00 195 ASN A N 1
ATOM 1476 C CA . ASN A 1 195 ? 25.759 14.654 -59.846 1.00 91.00 195 ASN A CA 1
ATOM 1477 C C . ASN A 1 195 ? 25.230 16.083 -60.062 1.00 91.00 195 ASN A C 1
ATOM 1479 O O . ASN A 1 195 ? 26.010 17.044 -60.109 1.00 91.00 195 ASN A O 1
ATOM 1483 N N . LEU A 1 196 ? 23.916 16.254 -60.196 1.00 93.62 196 LEU A N 1
ATOM 1484 C CA . LEU A 1 196 ? 23.289 17.566 -60.298 1.00 93.62 196 LEU A CA 1
ATOM 1485 C C . LEU A 1 196 ? 22.907 18.086 -58.901 1.00 93.62 196 LEU A C 1
ATOM 1487 O O . LEU A 1 196 ? 22.453 17.318 -58.050 1.00 93.62 196 LEU A O 1
ATOM 1491 N N . PRO A 1 197 ? 23.108 19.387 -58.628 1.00 95.81 197 PRO A N 1
ATOM 1492 C CA . PRO A 1 197 ? 22.809 19.971 -57.328 1.00 95.81 197 PRO A CA 1
ATOM 1493 C C . PRO A 1 197 ? 21.304 20.045 -57.058 1.00 95.81 197 PRO A C 1
ATOM 1495 O O . PRO A 1 197 ? 20.528 20.575 -57.860 1.00 95.81 197 PRO A O 1
ATOM 1498 N N . VAL A 1 198 ? 20.933 19.591 -55.863 1.00 95.94 198 VAL A N 1
ATOM 1499 C CA . VAL A 1 198 ? 19.616 19.751 -55.246 1.00 95.94 198 VAL A CA 1
ATOM 1500 C C . VAL A 1 198 ? 19.804 20.536 -53.956 1.00 95.94 198 VAL A C 1
ATOM 1502 O O . VAL A 1 198 ? 20.602 20.157 -53.099 1.00 95.94 198 VAL A O 1
ATOM 1505 N N . ILE A 1 199 ? 19.088 21.648 -53.831 1.00 96.94 199 ILE A N 1
ATOM 1506 C CA . ILE A 1 199 ? 19.238 22.590 -52.727 1.00 96.94 199 ILE A CA 1
ATOM 1507 C C . ILE A 1 199 ? 17.880 22.827 -52.083 1.00 96.94 199 ILE A C 1
ATOM 1509 O O . ILE A 1 199 ? 16.914 23.158 -52.765 1.00 96.94 199 ILE A O 1
ATOM 1513 N N . THR A 1 200 ? 17.813 22.698 -50.763 1.00 95.50 200 THR A N 1
ATOM 1514 C CA . THR A 1 200 ? 16.624 23.055 -49.976 1.00 95.50 200 THR A CA 1
ATOM 1515 C C . THR A 1 200 ? 16.924 24.229 -49.066 1.00 95.50 200 THR A C 1
ATOM 1517 O O . THR A 1 200 ? 18.018 24.311 -48.513 1.00 95.50 200 THR A O 1
ATOM 1520 N N . TYR A 1 201 ? 15.971 25.138 -48.896 1.00 94.31 201 TYR A N 1
ATOM 1521 C CA . TYR A 1 201 ? 16.150 26.380 -48.144 1.00 94.31 201 TYR A CA 1
ATOM 1522 C C . TYR A 1 201 ? 14.814 26.908 -47.625 1.00 94.31 201 TYR A C 1
ATOM 1524 O O . TYR A 1 201 ? 13.756 26.492 -48.090 1.00 94.31 201 TYR A O 1
ATOM 1532 N N . VAL A 1 202 ? 14.871 27.854 -46.690 1.00 91.56 202 VAL A N 1
ATOM 1533 C CA . VAL A 1 202 ? 13.697 28.596 -46.226 1.00 91.56 202 VAL A CA 1
ATOM 1534 C C . VAL A 1 202 ? 13.628 29.964 -46.911 1.00 91.56 202 VAL A C 1
ATOM 1536 O O . VAL A 1 202 ? 14.652 30.640 -47.081 1.00 91.56 202 VAL A O 1
ATOM 1539 N N . SER A 1 203 ? 12.420 30.359 -47.318 1.00 90.06 203 SER A N 1
ATOM 1540 C CA . SER A 1 203 ? 12.098 31.693 -47.839 1.00 90.06 203 SER A CA 1
ATOM 1541 C C . SER A 1 203 ? 10.912 32.296 -47.091 1.00 90.06 203 SER A C 1
ATOM 1543 O O . SER A 1 203 ? 9.874 31.651 -46.957 1.00 90.06 203 SER A O 1
ATOM 1545 N N . GLU A 1 204 ? 11.030 33.554 -46.662 1.00 85.25 204 GLU A N 1
ATOM 1546 C CA . GLU A 1 204 ? 9.919 34.300 -46.042 1.00 85.25 204 GLU A CA 1
ATOM 1547 C C . GLU A 1 204 ? 9.044 35.043 -47.064 1.00 85.25 204 GLU A C 1
ATOM 1549 O O . GLU A 1 204 ? 8.279 35.935 -46.704 1.00 85.25 204 GLU A O 1
ATOM 1554 N N . ALA A 1 205 ? 9.103 34.673 -48.348 1.00 81.06 205 ALA A N 1
ATOM 1555 C CA . ALA A 1 205 ? 8.109 35.110 -49.332 1.00 81.06 205 ALA A CA 1
ATOM 1556 C C . ALA A 1 205 ? 6.677 34.645 -48.977 1.00 81.06 205 ALA A C 1
ATOM 1558 O O . ALA A 1 205 ? 5.707 35.100 -49.584 1.00 81.06 205 ALA A O 1
ATOM 1559 N N . TYR A 1 206 ? 6.554 33.764 -47.982 1.00 78.69 206 TYR A N 1
ATOM 1560 C CA . TYR A 1 206 ? 5.320 33.231 -47.425 1.00 78.69 206 TYR A CA 1
ATOM 1561 C C . TYR A 1 206 ? 5.250 33.548 -45.922 1.00 78.69 206 TYR A C 1
ATOM 1563 O O . TYR A 1 206 ? 6.298 33.574 -45.264 1.00 78.69 206 TYR A O 1
ATOM 1571 N N . PRO A 1 207 ? 4.046 33.782 -45.360 1.00 70.50 207 PRO A N 1
ATOM 1572 C CA . PRO A 1 207 ? 3.869 33.970 -43.921 1.00 70.50 207 PRO A CA 1
ATOM 1573 C C . PRO A 1 207 ? 4.565 32.852 -43.134 1.00 70.50 207 PRO A C 1
ATOM 1575 O O . PRO A 1 207 ? 4.439 31.687 -43.489 1.00 70.50 207 PRO A O 1
ATOM 1578 N N . ASN A 1 208 ? 5.341 33.220 -42.111 1.00 72.12 208 ASN A N 1
ATOM 1579 C CA . ASN A 1 208 ? 6.097 32.311 -41.231 1.00 72.12 208 ASN A CA 1
ATOM 1580 C C . ASN A 1 208 ? 7.203 31.448 -41.887 1.00 72.12 208 ASN A C 1
ATOM 1582 O O . ASN A 1 208 ? 7.828 30.654 -41.184 1.00 72.12 208 ASN A O 1
ATOM 1586 N N . GLY A 1 209 ? 7.502 31.643 -43.177 1.00 84.00 209 GLY A N 1
ATOM 1587 C CA . GLY A 1 209 ? 8.579 30.956 -43.900 1.00 84.00 209 GLY A CA 1
ATOM 1588 C C . GLY A 1 209 ? 8.154 29.635 -44.551 1.00 84.00 209 GLY A C 1
ATOM 1589 O O . GLY A 1 209 ? 7.523 28.795 -43.922 1.00 84.00 209 GLY A O 1
ATOM 1590 N N . ALA A 1 210 ? 8.534 29.421 -45.812 1.00 89.62 210 ALA A N 1
ATOM 1591 C CA . ALA A 1 210 ? 8.258 28.188 -46.553 1.00 89.62 210 ALA A CA 1
ATOM 1592 C C . ALA A 1 210 ? 9.525 27.377 -46.827 1.00 89.62 210 ALA A C 1
ATOM 1594 O O . ALA A 1 210 ? 10.579 27.941 -47.137 1.00 89.62 210 ALA A O 1
ATOM 1595 N N . LEU A 1 211 ? 9.393 26.050 -46.784 1.00 92.94 211 LEU A N 1
ATOM 1596 C CA . LEU A 1 211 ? 10.414 25.115 -47.238 1.00 92.94 211 LEU A CA 1
ATOM 1597 C C . LEU A 1 211 ? 10.394 25.035 -48.762 1.00 92.94 211 LEU A C 1
ATOM 1599 O O . LEU A 1 211 ? 9.430 24.569 -49.370 1.00 92.94 211 LEU A O 1
ATOM 1603 N N . MET A 1 212 ? 11.490 25.450 -49.376 1.00 94.62 212 MET A N 1
ATOM 1604 C CA . MET A 1 212 ? 11.676 25.487 -50.818 1.00 94.62 212 MET A CA 1
ATOM 1605 C C . MET A 1 212 ? 12.712 24.452 -51.245 1.00 94.62 212 MET A C 1
ATOM 1607 O O . MET A 1 212 ? 13.686 24.198 -50.533 1.00 94.62 212 MET A O 1
ATOM 1611 N N . LEU A 1 213 ? 12.531 23.895 -52.438 1.00 95.31 213 LEU A N 1
ATOM 1612 C CA . LEU A 1 213 ? 13.500 23.042 -53.110 1.00 95.31 213 LEU A CA 1
ATOM 1613 C C . LEU A 1 213 ? 13.811 23.614 -54.485 1.00 95.31 213 LEU A C 1
ATOM 1615 O O . LEU A 1 213 ? 12.906 23.851 -55.277 1.00 95.31 213 LEU A O 1
ATOM 1619 N N . THR A 1 214 ? 15.092 23.796 -54.788 1.00 96.56 214 THR A N 1
ATOM 1620 C CA . THR A 1 214 ? 15.569 24.137 -56.125 1.00 96.56 214 THR A CA 1
ATOM 1621 C C . THR A 1 214 ? 16.572 23.098 -56.606 1.00 96.56 214 THR A C 1
ATOM 1623 O O . THR A 1 214 ? 17.450 22.669 -55.858 1.00 96.56 214 THR A O 1
ATOM 1626 N N . ARG A 1 215 ? 16.437 22.652 -57.853 1.00 94.88 215 ARG A N 1
ATOM 1627 C CA . ARG A 1 215 ? 17.316 21.639 -58.448 1.00 94.88 215 ARG A CA 1
ATOM 1628 C C . ARG A 1 215 ? 17.727 22.009 -59.858 1.00 94.88 215 ARG A C 1
ATOM 1630 O O . ARG A 1 215 ? 16.932 22.574 -60.615 1.00 94.88 215 ARG A O 1
ATOM 1637 N N . GLN A 1 216 ? 18.950 21.644 -60.217 1.00 95.50 216 GLN A N 1
ATOM 1638 C CA . GLN A 1 216 ? 19.415 21.735 -61.592 1.00 95.50 216 GLN A CA 1
ATOM 1639 C C . GLN A 1 216 ? 18.894 20.544 -62.402 1.00 95.50 216 GLN A C 1
ATOM 1641 O O . GLN A 1 216 ? 18.967 19.403 -61.961 1.00 95.50 216 GLN A O 1
ATOM 1646 N N . LEU A 1 217 ? 18.361 20.814 -63.590 1.00 92.69 217 LEU A N 1
ATOM 1647 C CA . LEU A 1 217 ? 17.942 19.795 -64.547 1.00 92.69 217 LEU A CA 1
ATOM 1648 C C . LEU A 1 217 ? 19.097 19.446 -65.497 1.00 92.69 217 LEU A C 1
ATOM 1650 O O . LEU A 1 217 ? 20.066 20.197 -65.624 1.00 92.69 217 LEU A O 1
ATOM 1654 N N . ALA A 1 218 ? 18.982 18.316 -66.197 1.00 89.75 218 ALA A N 1
ATOM 1655 C CA . ALA A 1 218 ? 20.015 17.821 -67.112 1.00 89.75 218 ALA A CA 1
ATOM 1656 C C . ALA A 1 218 ? 20.341 18.785 -68.274 1.00 89.75 218 ALA A C 1
ATOM 1658 O O . ALA A 1 218 ? 21.439 18.740 -68.821 1.00 89.75 218 ALA A O 1
ATOM 1659 N N . ASP A 1 219 ? 19.415 19.679 -68.633 1.00 91.75 219 ASP A N 1
ATOM 1660 C CA . ASP A 1 219 ? 19.617 20.735 -69.634 1.00 91.75 219 ASP A CA 1
ATOM 1661 C C . ASP A 1 219 ? 20.324 21.992 -69.075 1.00 91.75 219 ASP A C 1
ATOM 1663 O O . ASP A 1 219 ? 20.547 22.965 -69.796 1.00 91.75 219 ASP A O 1
ATOM 1667 N N . GLY A 1 220 ? 20.684 21.985 -67.787 1.00 87.94 220 GLY A N 1
ATOM 1668 C CA . GLY A 1 220 ? 21.350 23.080 -67.085 1.00 87.94 220 GLY A CA 1
ATOM 1669 C C . GLY A 1 220 ? 20.409 24.141 -66.505 1.00 87.94 220 GLY A C 1
ATOM 1670 O O . GLY A 1 220 ? 20.879 25.016 -65.760 1.00 87.94 220 GLY A O 1
ATOM 1671 N N . THR A 1 221 ? 19.105 24.071 -66.794 1.00 94.38 221 THR A N 1
ATOM 1672 C CA . THR A 1 221 ? 18.088 24.954 -66.208 1.00 94.38 221 THR A CA 1
ATOM 1673 C C . THR A 1 221 ? 17.816 24.598 -64.745 1.00 94.38 221 THR A C 1
ATOM 1675 O O . THR A 1 221 ? 18.253 23.561 -64.249 1.00 94.38 221 THR A O 1
ATOM 1678 N N . TRP A 1 222 ? 17.159 25.498 -64.012 1.00 95.62 222 TRP A N 1
ATOM 1679 C CA . TRP A 1 222 ? 16.842 25.311 -62.595 1.00 95.62 222 TRP A CA 1
ATOM 1680 C C . TRP A 1 222 ? 15.333 25.300 -62.405 1.00 95.62 222 TRP A C 1
ATOM 1682 O O . TRP A 1 222 ? 14.631 26.141 -62.965 1.00 95.62 222 TRP A O 1
ATOM 1692 N N . LYS A 1 223 ? 14.848 24.352 -61.605 1.00 94.62 223 LYS A N 1
ATOM 1693 C CA . LYS A 1 223 ? 13.441 24.246 -61.222 1.00 94.62 223 LYS A CA 1
ATOM 1694 C C . LYS A 1 223 ? 13.324 24.435 -59.718 1.00 94.62 223 LYS A C 1
ATOM 1696 O O . LYS A 1 223 ? 13.986 23.718 -58.975 1.00 94.62 223 LYS A O 1
ATOM 1701 N N . THR A 1 224 ? 12.447 25.345 -59.304 1.00 94.12 224 THR A N 1
ATOM 1702 C CA . THR A 1 224 ? 12.121 25.602 -57.898 1.00 94.12 224 THR A CA 1
ATOM 1703 C C . THR A 1 224 ? 10.676 25.197 -57.612 1.00 94.12 224 THR A C 1
ATOM 1705 O O . THR A 1 224 ? 9.783 25.490 -58.407 1.00 94.12 224 THR A O 1
ATOM 1708 N N . GLU A 1 225 ? 10.442 24.527 -56.488 1.00 92.38 225 GLU A N 1
ATOM 1709 C CA . GLU A 1 225 ? 9.121 24.132 -55.999 1.00 92.38 225 GLU A CA 1
ATOM 1710 C C . GLU A 1 225 ? 9.008 24.331 -54.478 1.00 92.38 225 GLU A C 1
ATOM 1712 O O . GLU A 1 225 ? 10.001 24.238 -53.755 1.00 92.38 225 GLU A O 1
ATOM 1717 N N . LYS A 1 226 ? 7.798 24.638 -53.994 1.00 92.25 226 LYS A N 1
ATOM 1718 C CA . LYS A 1 226 ? 7.498 24.763 -52.561 1.00 92.25 226 LYS A CA 1
ATOM 1719 C C . LYS A 1 226 ? 7.110 23.395 -52.003 1.00 92.25 226 LYS A C 1
ATOM 1721 O O . LYS A 1 226 ? 6.203 22.759 -52.537 1.00 92.25 226 LYS A O 1
ATOM 1726 N N . LEU A 1 227 ? 7.776 22.962 -50.935 1.00 91.19 227 LEU A N 1
ATOM 1727 C CA . LEU A 1 227 ? 7.538 21.673 -50.287 1.00 91.19 227 LEU A CA 1
ATOM 1728 C C . LEU A 1 227 ? 6.556 21.775 -49.117 1.00 91.19 227 LEU A C 1
ATOM 1730 O O . LEU A 1 227 ? 5.702 20.902 -48.988 1.00 91.19 227 LEU A O 1
ATOM 1734 N N . ASP A 1 228 ? 6.644 22.809 -48.281 1.00 88.62 228 ASP A N 1
ATOM 1735 C CA . ASP A 1 228 ? 5.696 23.042 -47.180 1.00 88.62 228 ASP A CA 1
ATOM 1736 C C . ASP A 1 228 ? 5.757 24.496 -46.677 1.00 88.62 228 ASP A C 1
ATOM 1738 O O . ASP A 1 228 ? 6.656 25.251 -47.059 1.00 88.62 228 ASP A O 1
ATOM 1742 N N . ASP A 1 229 ? 4.802 24.868 -45.827 1.00 86.31 229 ASP A N 1
ATOM 1743 C CA . ASP A 1 229 ? 4.702 26.160 -45.142 1.00 86.31 229 ASP A CA 1
ATOM 1744 C C . ASP A 1 229 ? 5.187 26.068 -43.674 1.00 86.31 229 ASP A C 1
ATOM 1746 O O . ASP A 1 229 ? 5.556 24.995 -43.183 1.00 86.31 229 ASP A O 1
ATOM 1750 N N . ASP A 1 230 ? 5.251 27.215 -42.992 1.00 81.44 230 ASP A N 1
ATOM 1751 C CA . ASP A 1 230 ? 5.627 27.392 -41.579 1.00 81.44 230 ASP A CA 1
ATOM 1752 C C . ASP A 1 230 ? 6.917 26.676 -41.134 1.00 81.44 230 ASP A C 1
ATOM 1754 O O . ASP A 1 230 ? 7.022 26.148 -40.021 1.00 81.44 230 ASP A O 1
ATOM 1758 N N . THR A 1 231 ? 7.916 26.620 -42.014 1.00 77.19 231 THR A N 1
ATOM 1759 C CA . THR A 1 231 ? 9.141 25.844 -41.795 1.00 77.19 231 THR A CA 1
ATOM 1760 C C . THR A 1 231 ? 10.306 26.711 -41.343 1.00 77.19 231 THR A C 1
ATOM 1762 O O . THR A 1 231 ? 10.593 27.751 -41.929 1.00 77.19 231 THR A O 1
ATOM 1765 N N . VAL A 1 232 ? 11.052 26.230 -40.341 1.00 72.88 232 VAL A N 1
ATOM 1766 C CA . VAL A 1 232 ? 12.222 26.957 -39.813 1.00 72.88 232 VAL A CA 1
ATOM 1767 C C . VAL A 1 232 ? 13.545 26.292 -40.147 1.00 72.88 232 VAL A C 1
ATOM 1769 O O . VAL A 1 232 ? 14.469 26.976 -40.556 1.00 72.88 232 VAL A O 1
ATOM 1772 N N . LYS A 1 233 ? 13.688 24.982 -39.925 1.00 82.81 233 LYS A N 1
ATOM 1773 C CA . LYS A 1 233 ? 14.973 24.269 -40.046 1.00 82.81 233 LYS A CA 1
ATOM 1774 C C . LYS A 1 233 ? 14.765 22.864 -40.568 1.00 82.81 233 LYS A C 1
ATOM 1776 O O . LYS A 1 233 ? 13.840 22.185 -40.118 1.00 82.81 233 LYS A O 1
ATOM 1781 N N . HIS A 1 234 ? 15.670 22.423 -41.435 1.00 89.06 234 HIS A N 1
ATOM 1782 C CA . HIS A 1 234 ? 15.556 21.164 -42.161 1.00 89.06 234 HIS A CA 1
ATOM 1783 C C . HIS A 1 234 ? 16.911 20.500 -42.434 1.00 89.06 234 HIS A C 1
ATOM 1785 O O . HIS A 1 234 ? 17.969 21.118 -42.314 1.00 89.06 234 HIS A O 1
ATOM 1791 N N . SER A 1 235 ? 16.861 19.229 -42.831 1.00 87.75 235 SER A N 1
ATOM 1792 C CA . SER A 1 235 ? 17.997 18.459 -43.338 1.00 87.75 235 SER A CA 1
ATOM 1793 C C . SER A 1 235 ? 17.591 17.664 -44.572 1.00 87.75 235 SER A C 1
ATOM 1795 O O . SER A 1 235 ? 16.481 17.137 -44.632 1.00 87.75 235 SER A O 1
ATOM 1797 N N . LEU A 1 236 ? 18.497 17.609 -45.548 1.00 91.00 236 LEU A N 1
ATOM 1798 C CA . LEU A 1 236 ? 18.317 16.990 -46.858 1.00 91.00 236 LEU A CA 1
ATOM 1799 C C . LEU A 1 236 ? 19.195 15.743 -46.977 1.00 91.00 236 LEU A C 1
ATOM 1801 O O . LEU A 1 236 ? 20.383 15.788 -46.661 1.00 91.00 236 LEU A O 1
ATOM 1805 N N . ALA A 1 237 ? 18.631 14.672 -47.525 1.00 88.50 237 ALA A N 1
ATOM 1806 C CA . ALA A 1 237 ? 19.384 13.526 -48.016 1.00 88.50 237 ALA A CA 1
ATOM 1807 C C . ALA A 1 237 ? 18.759 12.991 -49.314 1.00 88.50 237 ALA A C 1
ATOM 1809 O O . ALA A 1 237 ? 17.563 13.155 -49.550 1.00 88.50 237 ALA A O 1
ATOM 1810 N N . ILE A 1 238 ? 19.573 12.359 -50.161 1.00 87.31 238 ILE A N 1
ATOM 1811 C CA . ILE A 1 238 ? 19.126 11.722 -51.407 1.00 87.31 238 ILE A CA 1
ATOM 1812 C C . ILE A 1 238 ? 19.543 10.255 -51.372 1.00 87.31 238 ILE A C 1
ATOM 1814 O O . ILE A 1 238 ? 20.698 9.955 -51.060 1.00 87.31 238 ILE A O 1
ATOM 1818 N N . ASP A 1 239 ? 18.601 9.345 -51.626 1.00 81.69 239 ASP A N 1
ATOM 1819 C CA . ASP A 1 239 ? 18.887 7.912 -51.595 1.00 81.69 239 ASP A CA 1
ATOM 1820 C C . ASP A 1 239 ? 19.572 7.422 -52.878 1.00 81.69 239 ASP A C 1
ATOM 1822 O O . ASP A 1 239 ? 19.678 8.122 -53.887 1.00 81.69 239 ASP A O 1
ATOM 1826 N N . ALA A 1 240 ? 20.030 6.169 -52.857 1.00 78.56 240 ALA A N 1
ATOM 1827 C CA . ALA A 1 240 ? 20.677 5.546 -54.011 1.00 78.56 240 ALA A CA 1
ATOM 1828 C C . ALA A 1 240 ? 19.754 5.407 -55.241 1.00 78.56 240 ALA A C 1
ATOM 1830 O O . ALA A 1 240 ? 20.241 5.153 -56.343 1.00 78.56 240 ALA A O 1
ATOM 1831 N N . LYS A 1 241 ? 18.432 5.546 -55.074 1.00 80.06 241 LYS A N 1
ATOM 1832 C CA . LYS A 1 241 ? 17.447 5.520 -56.164 1.00 80.06 241 LYS A CA 1
ATOM 1833 C C . LYS A 1 241 ? 17.169 6.921 -56.723 1.00 80.06 241 LYS A C 1
ATOM 1835 O O . LYS A 1 241 ? 16.530 7.030 -57.767 1.00 80.06 241 LYS A O 1
ATOM 1840 N N . GLY A 1 242 ? 17.696 7.970 -56.089 1.00 82.88 242 GLY A N 1
ATOM 1841 C CA . GLY A 1 242 ? 17.499 9.365 -56.469 1.00 82.88 242 GLY A CA 1
ATOM 1842 C C . GLY A 1 242 ? 16.257 10.006 -55.846 1.00 82.88 242 GLY A C 1
ATOM 1843 O O . GLY A 1 242 ? 15.867 11.089 -56.282 1.00 82.88 242 GLY A O 1
ATOM 1844 N N . PHE A 1 243 ? 15.632 9.367 -54.854 1.00 87.00 243 PHE A N 1
ATOM 1845 C CA . PHE A 1 243 ? 14.551 9.980 -54.091 1.00 87.00 243 PHE A CA 1
ATOM 1846 C C . PHE A 1 243 ? 15.120 10.987 -53.100 1.00 87.00 243 PHE A C 1
ATOM 1848 O O . PHE A 1 243 ? 16.159 10.780 -52.474 1.00 87.00 243 PHE A O 1
ATOM 1855 N N . ILE A 1 244 ? 14.438 12.117 -53.002 1.00 90.00 244 ILE A N 1
ATOM 1856 C CA . ILE A 1 244 ? 14.772 13.230 -52.133 1.00 90.00 244 ILE A CA 1
ATOM 1857 C C . ILE A 1 244 ? 14.021 13.029 -50.826 1.00 90.00 244 ILE A C 1
ATOM 1859 O O . ILE A 1 244 ? 12.830 12.712 -50.809 1.00 90.00 244 ILE A O 1
ATOM 1863 N N . HIS A 1 245 ? 14.728 13.242 -49.727 1.00 88.88 245 HIS A N 1
ATOM 1864 C CA . HIS A 1 245 ? 14.207 13.102 -48.383 1.00 88.88 245 HIS A CA 1
ATOM 1865 C C . HIS A 1 245 ? 14.544 14.359 -47.590 1.00 88.88 245 HIS A C 1
ATOM 1867 O O . HIS A 1 245 ? 15.704 14.778 -47.545 1.00 88.88 245 HIS A O 1
ATOM 1873 N N . VAL A 1 246 ? 13.535 14.961 -46.963 1.00 89.88 246 VAL A N 1
ATOM 1874 C CA . VAL A 1 246 ? 13.712 16.160 -46.145 1.00 89.88 246 VAL A CA 1
ATOM 1875 C C . VAL A 1 246 ? 12.997 15.981 -44.813 1.00 89.88 246 VAL A C 1
ATOM 1877 O O . VAL A 1 246 ? 11.798 15.718 -44.779 1.00 89.88 246 VAL A O 1
ATOM 1880 N N . ALA A 1 247 ? 13.731 16.134 -43.713 1.00 86.88 247 ALA A N 1
ATOM 1881 C CA . ALA A 1 247 ? 13.169 16.217 -42.365 1.00 86.88 247 ALA A CA 1
ATOM 1882 C C . ALA A 1 247 ? 13.204 17.677 -41.903 1.00 86.88 247 ALA A C 1
ATOM 1884 O O . ALA A 1 247 ? 14.237 18.330 -42.069 1.00 86.88 247 ALA A O 1
ATOM 1885 N N . TYR A 1 248 ? 12.109 18.208 -41.357 1.00 84.75 248 TYR A N 1
ATOM 1886 C CA . TYR A 1 248 ? 11.968 19.636 -41.052 1.00 84.75 248 TYR A CA 1
ATOM 1887 C C . TYR A 1 248 ? 11.071 19.909 -39.843 1.00 84.75 248 TYR A C 1
ATOM 1889 O O . TYR A 1 248 ? 10.234 19.090 -39.486 1.00 84.75 248 TYR A O 1
ATOM 1897 N N . ASN A 1 249 ? 11.253 21.070 -39.206 1.00 82.31 249 ASN A N 1
ATOM 1898 C CA . ASN A 1 249 ? 10.337 21.552 -38.166 1.00 82.31 249 ASN A CA 1
ATOM 1899 C C . ASN A 1 249 ? 9.274 22.452 -38.772 1.00 82.31 249 ASN A C 1
ATOM 1901 O O . ASN A 1 249 ? 9.632 23.452 -39.407 1.00 82.31 249 ASN A O 1
ATOM 1905 N N . ARG A 1 250 ? 8.014 22.157 -38.461 1.00 82.44 250 ARG A N 1
ATOM 1906 C CA . ARG A 1 250 ? 6.865 23.003 -38.770 1.00 82.44 250 ARG A CA 1
ATOM 1907 C C . ARG A 1 250 ? 6.354 23.702 -37.507 1.00 82.44 250 ARG A C 1
ATOM 1909 O O . ARG A 1 250 ? 6.283 23.083 -36.448 1.00 82.44 250 ARG A O 1
ATOM 1916 N N . MET A 1 251 ? 6.032 24.991 -37.600 1.00 76.31 251 MET A N 1
ATOM 1917 C CA . MET A 1 251 ? 5.449 25.781 -36.505 1.00 76.31 251 MET A CA 1
ATOM 1918 C C . MET A 1 251 ? 3.952 26.023 -36.731 1.00 76.31 251 MET A C 1
ATOM 1920 O O . MET A 1 251 ? 3.535 26.260 -37.855 1.00 76.31 251 MET A O 1
ATOM 1924 N N . ASP A 1 252 ? 3.140 26.004 -35.671 1.00 68.00 252 ASP A N 1
ATOM 1925 C CA . ASP A 1 252 ? 1.722 26.398 -35.769 1.00 68.00 252 ASP A CA 1
ATOM 1926 C C . ASP A 1 252 ? 1.568 27.931 -35.854 1.00 68.00 252 ASP A C 1
ATOM 1928 O O . ASP A 1 252 ? 2.065 28.677 -34.994 1.00 68.00 252 ASP A O 1
ATOM 1932 N N . GLU A 1 253 ? 0.825 28.370 -36.879 1.00 56.91 253 GLU A N 1
ATOM 1933 C CA . GLU A 1 253 ? 0.482 29.750 -37.243 1.00 56.91 253 GLU A CA 1
ATOM 1934 C C . GLU A 1 253 ? -0.087 30.590 -36.088 1.00 56.91 253 GLU A C 1
ATOM 1936 O O . GLU A 1 253 ? 0.031 31.818 -36.103 1.00 56.91 253 GLU A O 1
ATOM 1941 N N . LYS A 1 254 ? -0.739 29.981 -35.086 1.00 49.78 254 LYS A N 1
ATOM 1942 C CA . LYS A 1 254 ? -1.610 30.758 -34.188 1.00 49.78 254 LYS A CA 1
ATOM 1943 C C . LYS A 1 254 ? -0.940 31.296 -32.924 1.00 49.78 254 LYS A C 1
ATOM 1945 O O . LYS A 1 254 ? -1.409 32.303 -32.393 1.00 49.78 254 LYS A O 1
ATOM 1950 N N . PHE A 1 255 ? 0.135 30.671 -32.424 1.00 47.22 255 PHE A N 1
ATOM 1951 C CA . PHE A 1 255 ? 0.715 31.061 -31.124 1.00 47.22 255 PHE A CA 1
ATOM 1952 C C . PHE A 1 255 ? 2.229 30.838 -30.925 1.00 47.22 255 PHE A C 1
ATOM 1954 O O . PHE A 1 255 ? 2.710 31.145 -29.835 1.00 47.22 255 PHE A O 1
ATOM 1961 N N . MET A 1 256 ? 2.990 30.314 -31.900 1.00 56.16 256 MET A N 1
ATOM 1962 C CA . MET A 1 256 ? 4.381 29.849 -31.679 1.00 56.16 256 MET A CA 1
ATOM 1963 C C . MET A 1 256 ? 4.509 28.857 -30.495 1.00 56.16 256 MET A C 1
ATOM 1965 O O . MET A 1 256 ? 5.509 28.858 -29.776 1.00 56.16 256 MET A O 1
ATOM 1969 N N . LYS A 1 257 ? 3.466 28.047 -30.250 1.00 54.16 257 LYS A N 1
ATOM 1970 C CA . LYS A 1 257 ? 3.325 27.181 -29.062 1.00 54.16 257 LYS A CA 1
ATOM 1971 C C . LYS A 1 257 ? 3.503 25.689 -29.326 1.00 54.16 257 LYS A C 1
ATOM 1973 O O . LYS A 1 257 ? 3.542 24.941 -28.359 1.00 54.16 257 LYS A O 1
ATOM 1978 N N . THR A 1 258 ? 3.612 25.248 -30.571 1.00 57.75 258 THR A N 1
ATOM 1979 C CA . THR A 1 258 ? 3.818 23.837 -30.932 1.00 57.75 258 THR A CA 1
ATOM 1980 C C . THR A 1 258 ? 4.839 23.759 -32.064 1.00 57.75 258 THR A C 1
ATOM 1982 O O . THR A 1 258 ? 4.919 24.661 -32.908 1.00 57.75 258 THR A O 1
ATOM 1985 N N . ARG A 1 259 ? 5.678 22.720 -32.035 1.00 69.81 259 ARG A N 1
ATOM 1986 C CA . ARG A 1 259 ? 6.628 22.395 -33.104 1.00 69.81 259 ARG A CA 1
ATOM 1987 C C . ARG A 1 259 ? 6.447 20.934 -33.468 1.00 69.81 259 ARG A C 1
ATOM 1989 O O . ARG A 1 259 ? 6.622 20.078 -32.607 1.00 69.81 259 ARG A O 1
ATOM 1996 N N . ASP A 1 260 ? 6.149 20.690 -34.734 1.00 76.75 260 ASP A N 1
ATOM 1997 C CA . ASP A 1 260 ? 6.001 19.345 -35.272 1.00 76.75 260 ASP A CA 1
ATOM 1998 C C . ASP A 1 260 ? 7.259 18.971 -36.057 1.00 76.75 260 ASP A C 1
ATOM 2000 O O . ASP A 1 260 ? 7.747 19.746 -36.891 1.00 76.75 260 ASP A O 1
ATOM 2004 N N . LEU A 1 261 ? 7.785 17.773 -35.804 1.00 80.75 261 LEU A N 1
ATOM 2005 C CA . LEU A 1 261 ? 8.812 17.173 -36.641 1.00 80.75 261 LEU A CA 1
ATOM 2006 C C . LEU A 1 261 ? 8.126 16.500 -37.829 1.00 80.75 261 LEU A C 1
ATOM 2008 O O . LEU A 1 261 ? 7.364 15.546 -37.679 1.00 80.75 261 LEU A O 1
ATOM 2012 N N . MET A 1 262 ? 8.429 16.991 -39.021 1.00 82.75 262 MET A N 1
ATOM 2013 C CA . MET A 1 262 ? 7.844 16.548 -40.277 1.00 82.75 262 MET A CA 1
ATOM 2014 C C . MET A 1 262 ? 8.890 15.863 -41.152 1.00 82.75 262 MET A C 1
ATOM 2016 O O . MET A 1 262 ? 10.083 16.178 -41.111 1.00 82.75 262 MET A O 1
ATOM 2020 N N . TYR A 1 263 ? 8.427 14.945 -41.992 1.00 85.56 263 TYR A N 1
ATOM 2021 C CA . TYR A 1 263 ? 9.222 14.275 -43.011 1.00 85.56 263 TYR A CA 1
ATOM 2022 C C . TYR A 1 263 ? 8.510 14.343 -44.362 1.00 85.56 263 TYR A C 1
ATOM 2024 O O . TYR A 1 263 ? 7.309 14.090 -44.440 1.00 85.56 263 TYR A O 1
ATOM 2032 N N . VAL A 1 264 ? 9.246 14.668 -45.427 1.00 86.56 264 VAL A N 1
ATOM 2033 C CA . VAL A 1 264 ? 8.731 14.710 -46.800 1.00 86.56 264 VAL A CA 1
ATOM 2034 C C . VAL A 1 264 ? 9.661 13.987 -47.774 1.00 86.56 264 VAL A C 1
ATOM 2036 O O . VAL A 1 264 ? 10.884 14.123 -47.705 1.00 86.56 264 VAL A O 1
ATOM 2039 N N . THR A 1 265 ? 9.083 13.205 -48.690 1.00 89.88 265 THR A N 1
ATOM 2040 C CA . THR A 1 265 ? 9.826 12.489 -49.738 1.00 89.88 265 THR A CA 1
ATOM 2041 C C . THR A 1 265 ? 9.030 12.360 -51.031 1.00 89.88 265 THR A C 1
ATOM 2043 O O . THR A 1 265 ? 7.805 12.263 -50.989 1.00 89.88 265 THR A O 1
ATOM 2046 N N . ASN A 1 266 ? 9.704 12.353 -52.181 1.00 84.19 266 ASN A N 1
ATOM 2047 C CA . ASN A 1 266 ? 9.081 12.098 -53.479 1.00 84.19 266 ASN A CA 1
ATOM 2048 C C . ASN A 1 266 ? 9.182 10.606 -53.842 1.00 84.19 266 ASN A C 1
ATOM 2050 O O . ASN A 1 266 ? 10.022 10.228 -54.652 1.00 84.19 266 ASN A O 1
ATOM 2054 N N . ALA A 1 267 ? 8.375 9.761 -53.191 1.00 71.50 267 ALA A N 1
ATOM 2055 C CA . ALA A 1 267 ? 8.373 8.295 -53.321 1.00 71.50 267 ALA A CA 1
ATOM 2056 C C . ALA A 1 267 ? 8.242 7.807 -54.799 1.00 71.50 267 ALA A C 1
ATOM 2058 O O . ALA A 1 267 ? 8.112 8.619 -55.712 1.00 71.50 267 ALA A O 1
ATOM 2059 N N . PRO A 1 268 ? 8.277 6.490 -55.105 1.00 67.00 268 PRO A N 1
ATOM 2060 C CA . PRO A 1 268 ? 8.394 5.991 -56.486 1.00 67.00 268 PRO A CA 1
ATOM 2061 C C . PRO A 1 268 ? 7.321 6.441 -57.488 1.00 67.00 268 PRO A C 1
ATOM 2063 O O . PRO A 1 268 ? 7.529 6.290 -58.690 1.00 67.00 268 PRO A O 1
ATOM 2066 N N . ASP A 1 269 ? 6.188 6.960 -57.015 1.00 75.06 269 ASP A N 1
ATOM 2067 C CA . ASP A 1 269 ? 5.113 7.525 -57.834 1.00 75.06 269 ASP A CA 1
ATOM 2068 C C . ASP A 1 269 ? 5.397 8.956 -58.330 1.00 75.06 269 ASP A C 1
ATOM 2070 O O . ASP A 1 269 ? 4.690 9.449 -59.206 1.00 75.06 269 ASP A O 1
ATOM 2074 N N . GLY A 1 270 ? 6.460 9.597 -57.834 1.00 72.81 270 GLY A N 1
ATOM 2075 C CA . GLY A 1 270 ? 6.887 10.941 -58.219 1.00 72.81 270 GLY A CA 1
ATOM 2076 C C . GLY A 1 270 ? 6.182 12.070 -57.465 1.00 72.81 270 GLY A C 1
ATOM 2077 O O . GLY A 1 270 ? 6.514 13.233 -57.701 1.00 72.81 270 GLY A O 1
ATOM 2078 N N . GLU A 1 271 ? 5.264 11.745 -56.552 1.00 84.50 271 GLU A N 1
ATOM 2079 C CA . GLU A 1 271 ? 4.505 12.705 -55.748 1.00 84.50 271 GLU A CA 1
ATOM 2080 C C . GLU A 1 271 ? 5.163 12.948 -54.385 1.00 84.50 271 GLU A C 1
ATOM 2082 O O . GLU A 1 271 ? 5.838 12.080 -53.833 1.00 84.50 271 GLU A O 1
ATOM 2087 N N . TRP A 1 272 ? 4.965 14.141 -53.815 1.00 88.81 272 TRP A N 1
ATOM 2088 C CA . TRP A 1 272 ? 5.501 14.494 -52.497 1.00 88.81 272 TRP A CA 1
ATOM 2089 C C . TRP A 1 272 ? 4.616 13.960 -51.365 1.00 88.81 272 TRP A C 1
ATOM 2091 O O . TRP A 1 272 ? 3.535 14.492 -51.097 1.00 88.81 272 TRP A O 1
ATOM 2101 N N . HIS A 1 273 ? 5.121 12.972 -50.632 1.00 82.44 273 HIS A N 1
ATOM 2102 C CA . HIS A 1 273 ? 4.472 12.369 -49.468 1.00 82.44 273 HIS A CA 1
ATOM 2103 C C . HIS A 1 273 ? 4.993 12.993 -48.180 1.00 82.44 273 HIS A C 1
ATOM 2105 O O . HIS A 1 273 ? 6.201 13.003 -47.949 1.00 82.44 273 HIS A O 1
ATOM 2111 N N . ARG A 1 274 ? 4.083 13.496 -47.338 1.00 86.12 274 ARG A N 1
ATOM 2112 C CA . ARG A 1 274 ? 4.393 14.135 -46.048 1.00 86.12 274 ARG A CA 1
ATOM 2113 C C . ARG A 1 274 ? 3.936 13.252 -44.896 1.00 86.12 274 ARG A C 1
ATOM 2115 O O . ARG A 1 274 ? 2.873 12.645 -44.964 1.00 86.12 274 ARG A O 1
ATOM 2122 N N . THR A 1 275 ? 4.730 13.185 -43.839 1.00 81.00 275 THR A N 1
ATOM 2123 C CA . THR A 1 275 ? 4.450 12.402 -42.633 1.00 81.00 275 THR A CA 1
ATOM 2124 C C . THR A 1 275 ? 4.764 13.245 -41.402 1.00 81.00 275 THR A C 1
ATOM 2126 O O . THR A 1 275 ? 5.856 13.808 -41.308 1.00 81.00 275 THR A O 1
ATOM 2129 N N . LEU A 1 276 ? 3.815 13.327 -40.466 1.00 80.88 276 LEU A N 1
ATOM 2130 C CA . LEU A 1 276 ? 4.078 13.807 -39.110 1.00 80.88 276 LEU A CA 1
ATOM 2131 C C . LEU A 1 276 ? 4.874 12.724 -38.380 1.00 80.88 276 LEU A C 1
ATOM 2133 O O . LEU A 1 276 ? 4.390 11.603 -38.232 1.00 80.88 276 LEU A O 1
ATOM 2137 N N . VAL A 1 277 ? 6.096 13.049 -37.972 1.00 73.19 277 VAL A N 1
ATOM 2138 C CA . VAL A 1 277 ? 6.979 12.132 -37.243 1.00 73.19 277 VAL A CA 1
ATOM 2139 C C . VAL A 1 277 ? 6.709 12.228 -35.743 1.00 73.19 277 VAL A C 1
ATOM 2141 O O . VAL A 1 277 ? 6.622 11.204 -35.075 1.00 73.19 277 VAL A O 1
ATOM 2144 N N . GLU A 1 278 ? 6.545 13.447 -35.225 1.00 69.88 278 GLU A N 1
ATOM 2145 C CA . GLU A 1 278 ? 6.307 13.731 -33.804 1.00 69.88 278 GLU A CA 1
ATOM 2146 C C . GLU A 1 278 ? 5.647 15.114 -33.648 1.00 69.88 278 GLU A C 1
ATOM 2148 O O . GLU A 1 278 ? 5.999 16.030 -34.392 1.00 69.88 278 GLU A O 1
ATOM 2153 N N . GLY A 1 279 ? 4.716 15.281 -32.698 1.00 63.94 279 GLY A N 1
ATOM 2154 C CA . GLY A 1 279 ? 4.067 16.572 -32.405 1.00 63.94 279 GLY A CA 1
ATOM 2155 C C . GLY A 1 279 ? 3.912 16.840 -30.902 1.00 63.94 279 GLY A C 1
ATOM 2156 O O . GLY A 1 279 ? 3.739 15.898 -30.126 1.00 63.94 279 GLY A O 1
ATOM 2157 N N . GLY A 1 280 ? 3.974 18.112 -30.475 1.00 58.50 280 GLY A N 1
ATOM 2158 C CA . GLY A 1 280 ? 3.900 18.484 -29.050 1.00 58.50 280 GLY A CA 1
ATOM 2159 C C . GLY A 1 280 ? 3.916 19.991 -28.719 1.00 58.50 280 GLY A C 1
ATOM 2160 O O . GLY A 1 280 ? 4.289 20.835 -29.538 1.00 58.50 280 GLY A O 1
ATOM 2161 N N . GLU A 1 281 ? 3.498 20.337 -27.488 1.00 55.81 281 GLU A N 1
ATOM 2162 C CA . GLU A 1 281 ? 3.508 21.711 -26.942 1.00 55.81 281 GLU A CA 1
ATOM 2163 C C . GLU A 1 281 ? 4.918 22.179 -26.524 1.00 55.81 281 GLU A C 1
ATOM 2165 O O . GLU A 1 281 ? 5.698 21.435 -25.927 1.00 55.81 281 GLU A O 1
ATOM 2170 N N . TYR A 1 282 ? 5.211 23.464 -26.767 1.00 47.28 282 TYR A N 1
ATOM 2171 C CA . TYR A 1 282 ? 6.500 24.172 -26.661 1.00 47.28 282 TYR A CA 1
ATOM 2172 C C . TYR A 1 282 ? 7.063 24.323 -25.232 1.00 47.28 282 TYR A C 1
ATOM 2174 O O . TYR A 1 282 ? 7.715 25.308 -24.897 1.00 47.28 282 TYR A O 1
ATOM 2182 N N . SER A 1 283 ? 6.827 23.366 -24.340 1.00 49.34 283 SER A N 1
ATOM 2183 C CA . SER A 1 283 ? 7.427 23.402 -23.003 1.00 49.34 283 SER A CA 1
ATOM 2184 C C . SER A 1 283 ? 7.766 22.051 -22.383 1.00 49.34 283 SER A C 1
ATOM 2186 O O . SER A 1 283 ? 8.308 22.058 -21.280 1.00 49.34 283 SER A O 1
ATOM 2188 N N . GLN A 1 284 ? 7.502 20.914 -23.046 1.00 42.97 284 GLN A N 1
ATOM 2189 C CA . GLN A 1 284 ? 7.661 19.610 -22.380 1.00 42.97 284 GLN A CA 1
ATOM 2190 C C . GLN A 1 284 ? 8.607 18.592 -23.028 1.00 42.97 284 GLN A C 1
ATOM 2192 O O . GLN A 1 284 ? 8.982 17.657 -22.329 1.00 42.97 284 GLN A O 1
ATOM 2197 N N . GLN A 1 285 ? 9.092 18.784 -24.260 1.00 46.66 285 GLN A N 1
ATOM 2198 C CA . GLN A 1 285 ? 10.184 17.986 -24.845 1.00 46.66 285 GLN A CA 1
ATOM 2199 C C . GLN A 1 285 ? 10.728 18.694 -26.100 1.00 46.66 285 GLN A C 1
ATOM 2201 O O . GLN A 1 285 ? 9.974 19.046 -26.995 1.00 46.66 285 GLN A O 1
ATOM 2206 N N . ASP A 1 286 ? 12.034 18.970 -26.133 1.00 51.62 286 ASP A N 1
ATOM 2207 C CA . ASP A 1 286 ? 12.716 19.762 -27.176 1.00 51.62 286 ASP A CA 1
ATOM 2208 C C . ASP A 1 286 ? 13.253 18.841 -28.302 1.00 51.62 286 ASP A C 1
ATOM 2210 O O . ASP A 1 286 ? 14.410 18.935 -28.724 1.00 51.62 286 ASP A O 1
ATOM 2214 N N . THR A 1 287 ? 12.449 17.869 -28.744 1.00 50.94 287 THR A N 1
ATOM 2215 C CA . THR A 1 287 ? 12.814 16.916 -29.802 1.00 50.94 287 THR A CA 1
ATOM 2216 C C . THR A 1 287 ? 12.772 17.607 -31.174 1.00 50.94 287 THR A C 1
ATOM 2218 O O . THR A 1 287 ? 11.787 18.217 -31.569 1.00 50.94 287 THR A O 1
ATOM 2221 N N . GLY A 1 288 ? 13.887 17.564 -31.918 1.00 54.00 288 GLY A N 1
ATOM 2222 C CA . GLY A 1 288 ? 13.899 17.889 -33.352 1.00 54.00 288 GLY A CA 1
ATOM 2223 C C . GLY A 1 288 ? 14.297 19.306 -33.792 1.00 54.00 288 GLY A C 1
ATOM 2224 O O . GLY A 1 288 ? 14.360 19.518 -34.998 1.00 54.00 288 GLY A O 1
ATOM 2225 N N . HIS A 1 289 ? 14.663 20.258 -32.912 1.00 60.62 289 HIS A N 1
ATOM 2226 C CA . HIS A 1 289 ? 14.923 21.674 -33.300 1.00 60.62 289 HIS A CA 1
ATOM 2227 C C . HIS A 1 289 ? 15.945 21.886 -34.431 1.00 60.62 289 HIS A C 1
ATOM 2229 O O . HIS A 1 289 ? 15.898 22.911 -35.104 1.00 60.62 289 HIS A O 1
ATOM 2235 N N . PHE A 1 290 ? 16.870 20.951 -34.641 1.00 66.50 290 PHE A N 1
ATOM 2236 C CA . PHE A 1 290 ? 17.741 20.873 -35.816 1.00 66.50 290 PHE A CA 1
ATOM 2237 C C . PHE A 1 290 ? 17.713 19.427 -36.330 1.00 66.50 290 PHE A C 1
ATOM 2239 O O . PHE A 1 290 ? 18.488 18.599 -35.845 1.00 66.50 290 PHE A O 1
ATOM 2246 N N . PRO A 1 291 ? 16.805 19.087 -37.255 1.00 69.56 291 PRO A N 1
ATOM 2247 C CA . PRO A 1 291 ? 16.680 17.724 -37.736 1.00 69.56 291 PRO A CA 1
ATOM 2248 C C . PRO A 1 291 ? 17.925 17.381 -38.557 1.00 69.56 291 PRO A C 1
ATOM 2250 O O . PRO A 1 291 ? 18.512 18.251 -39.198 1.00 69.56 291 PRO A O 1
ATOM 2253 N N . CYS A 1 292 ? 18.341 16.119 -38.527 1.00 68.62 292 CYS A N 1
ATOM 2254 C CA . CYS A 1 292 ? 19.466 15.611 -39.305 1.00 68.62 292 CYS A CA 1
ATOM 2255 C C . CYS A 1 292 ? 19.060 14.291 -39.956 1.00 68.62 292 CYS A C 1
ATOM 2257 O O . CYS A 1 292 ? 18.501 13.421 -39.290 1.00 68.62 292 CYS A O 1
ATOM 2259 N N . LEU A 1 293 ? 19.335 14.147 -41.250 1.00 72.88 293 LEU A N 1
ATOM 2260 C CA . LEU A 1 293 ? 18.956 12.981 -42.032 1.00 72.88 293 LEU A CA 1
ATOM 2261 C C . LEU A 1 293 ? 20.178 12.376 -42.733 1.00 72.88 293 LEU A C 1
ATOM 2263 O O . LEU A 1 293 ? 20.961 13.092 -43.357 1.00 72.88 293 LEU A O 1
ATOM 2267 N N . LYS A 1 294 ? 20.337 11.049 -42.656 1.00 68.19 294 LYS A N 1
ATOM 2268 C CA . LYS A 1 294 ? 21.373 10.300 -43.380 1.00 68.19 294 LYS A CA 1
ATOM 2269 C C . LYS A 1 294 ? 20.806 8.968 -43.873 1.00 68.19 294 LYS A C 1
ATOM 2271 O O . LYS A 1 294 ? 20.080 8.296 -43.149 1.00 68.19 294 LYS A O 1
ATOM 2276 N N . ILE A 1 295 ? 21.133 8.598 -45.108 1.00 65.75 295 ILE A N 1
ATOM 2277 C CA . ILE A 1 295 ? 20.608 7.393 -45.768 1.00 65.75 295 ILE A CA 1
ATOM 2278 C C . ILE A 1 295 ? 21.702 6.323 -45.791 1.00 65.75 295 ILE A C 1
ATOM 2280 O O . ILE A 1 295 ? 22.850 6.633 -46.112 1.00 65.75 295 ILE A O 1
ATOM 2284 N N . ASP A 1 296 ? 21.362 5.080 -45.431 1.00 52.00 296 ASP A N 1
ATOM 2285 C CA . ASP A 1 296 ? 22.290 3.945 -45.494 1.00 52.00 296 ASP A CA 1
ATOM 2286 C C . ASP A 1 296 ? 22.462 3.466 -46.949 1.00 52.00 296 ASP A C 1
ATOM 2288 O O . ASP A 1 296 ? 21.481 3.053 -47.575 1.00 52.00 296 ASP A O 1
ATOM 2292 N N . PRO A 1 297 ? 23.680 3.489 -47.520 1.00 50.62 297 PRO A N 1
ATOM 2293 C CA . PRO A 1 297 ? 23.905 3.081 -48.901 1.00 50.62 297 PRO A CA 1
ATOM 2294 C C . PRO A 1 297 ? 24.008 1.557 -49.126 1.00 50.62 297 PRO A C 1
ATOM 2296 O O . PRO A 1 297 ? 24.232 1.150 -50.268 1.00 50.62 297 PRO A O 1
ATOM 2299 N N . LYS A 1 298 ? 23.882 0.684 -48.111 1.00 44.66 298 LYS A N 1
ATOM 2300 C CA . LYS A 1 298 ? 24.095 -0.771 -48.283 1.00 44.66 298 LYS A CA 1
ATOM 2301 C C . LYS A 1 298 ? 22.867 -1.630 -47.973 1.00 44.66 298 LYS A C 1
ATOM 2303 O O . LYS A 1 298 ? 22.770 -2.229 -46.909 1.00 44.66 298 LYS A O 1
ATOM 2308 N N . VAL A 1 299 ? 22.026 -1.865 -48.983 1.00 42.06 299 VAL A N 1
ATOM 2309 C CA . VAL A 1 299 ? 21.165 -3.064 -49.004 1.00 42.06 299 VAL A CA 1
ATOM 2310 C C . VAL A 1 299 ? 21.343 -3.785 -50.342 1.00 42.06 299 VAL A C 1
ATOM 2312 O O . VAL A 1 299 ? 20.854 -3.341 -51.376 1.00 42.06 299 VAL A O 1
ATOM 2315 N N . SER A 1 300 ? 22.103 -4.883 -50.342 1.00 45.19 300 SER A N 1
ATOM 2316 C CA . SER A 1 300 ? 22.334 -5.725 -51.526 1.00 45.19 300 SER A CA 1
ATOM 2317 C C . SER A 1 300 ? 21.320 -6.875 -51.598 1.00 45.19 300 SER A C 1
ATOM 2319 O O . SER A 1 300 ? 20.685 -7.215 -50.604 1.00 45.19 300 SER A O 1
ATOM 2321 N N . TRP A 1 301 ? 21.203 -7.550 -52.744 1.00 41.53 301 TRP A N 1
ATOM 2322 C CA . TRP A 1 301 ? 20.365 -8.752 -52.891 1.00 41.53 301 TRP A CA 1
ATOM 2323 C C . TRP A 1 301 ? 20.797 -9.913 -51.982 1.00 41.53 301 TRP A C 1
ATOM 2325 O O . TRP A 1 301 ? 19.954 -10.685 -51.532 1.00 41.53 301 TRP A O 1
ATOM 2335 N N . ALA A 1 302 ? 22.084 -9.995 -51.626 1.00 44.09 302 ALA A N 1
ATOM 2336 C CA . ALA A 1 302 ? 22.548 -10.902 -50.581 1.00 44.09 302 ALA A CA 1
ATOM 2337 C C . ALA A 1 302 ? 22.004 -10.486 -49.210 1.00 44.09 302 ALA A C 1
ATOM 2339 O O . ALA A 1 302 ? 21.684 -11.347 -48.413 1.00 44.09 302 ALA A O 1
ATOM 2340 N N . THR A 1 303 ? 21.807 -9.190 -48.966 1.00 46.19 303 THR A N 1
ATOM 2341 C CA . THR A 1 303 ? 21.141 -8.654 -47.774 1.00 46.19 303 THR A CA 1
ATOM 2342 C C . THR A 1 303 ? 19.639 -8.918 -47.797 1.00 46.19 303 THR A C 1
ATOM 2344 O O . THR A 1 303 ? 19.088 -9.115 -46.736 1.00 46.19 303 THR A O 1
ATOM 2347 N N . LEU A 1 304 ? 18.972 -9.004 -48.955 1.00 40.66 304 LEU A N 1
ATOM 2348 C CA . LEU A 1 304 ? 17.560 -9.413 -49.045 1.00 40.66 304 LEU A CA 1
ATOM 2349 C C . LEU A 1 304 ? 17.370 -10.919 -48.871 1.00 40.66 304 LEU A C 1
ATOM 2351 O O . LEU A 1 304 ? 16.387 -11.322 -48.275 1.00 40.66 304 LEU A O 1
ATOM 2355 N N . ILE A 1 305 ? 18.300 -11.755 -49.338 1.00 47.38 305 ILE A N 1
ATOM 2356 C CA . ILE A 1 305 ? 18.268 -13.202 -49.078 1.00 47.38 305 ILE A CA 1
ATOM 2357 C C . ILE A 1 305 ? 18.710 -13.490 -47.648 1.00 47.38 305 ILE A C 1
ATOM 2359 O O . ILE A 1 305 ? 18.093 -14.316 -46.994 1.00 47.38 305 ILE A O 1
ATOM 2363 N N . LEU A 1 306 ? 19.719 -12.786 -47.130 1.00 45.25 306 LEU A N 1
ATOM 2364 C CA . LEU A 1 306 ? 20.121 -12.894 -45.735 1.00 45.25 306 LEU A CA 1
ATOM 2365 C C . LEU A 1 306 ? 19.067 -12.286 -44.823 1.00 45.25 306 LEU A C 1
ATOM 2367 O O . LEU A 1 306 ? 18.893 -12.855 -43.774 1.00 45.25 306 LEU A O 1
ATOM 2371 N N . ALA A 1 307 ? 18.350 -11.219 -45.201 1.00 44.09 307 ALA A N 1
ATOM 2372 C CA . ALA A 1 307 ? 17.232 -10.641 -44.450 1.00 44.09 307 ALA A CA 1
ATOM 2373 C C . ALA A 1 307 ? 15.918 -11.376 -44.681 1.00 44.09 307 ALA A C 1
ATOM 2375 O O . ALA A 1 307 ? 15.071 -11.283 -43.820 1.00 44.09 307 ALA A O 1
ATOM 2376 N N . ALA A 1 308 ? 15.727 -12.124 -45.768 1.00 46.44 308 ALA A N 1
ATOM 2377 C CA . ALA A 1 308 ? 14.615 -13.059 -45.911 1.00 46.44 308 ALA A CA 1
ATOM 2378 C C . ALA A 1 308 ? 14.915 -14.340 -45.138 1.00 46.44 308 ALA A C 1
ATOM 2380 O O . ALA A 1 308 ? 14.037 -14.826 -44.459 1.00 46.44 308 ALA A O 1
ATOM 2381 N N . LEU A 1 309 ? 16.154 -14.838 -45.137 1.00 49.66 309 LEU A N 1
ATOM 2382 C CA . LEU A 1 309 ? 16.595 -15.926 -44.264 1.00 49.66 309 LEU A CA 1
ATOM 2383 C C . LEU A 1 309 ? 16.678 -15.480 -42.809 1.00 49.66 309 LEU A C 1
ATOM 2385 O O . LEU A 1 309 ? 16.354 -16.295 -41.969 1.00 49.66 309 LEU A O 1
ATOM 2389 N N . LEU A 1 310 ? 17.049 -14.229 -42.498 1.00 52.09 310 LEU A N 1
ATOM 2390 C CA . LEU A 1 310 ? 16.996 -13.642 -41.154 1.00 52.09 310 LEU A CA 1
ATOM 2391 C C . LEU A 1 310 ? 15.566 -13.323 -40.789 1.00 52.09 310 LEU A C 1
ATOM 2393 O O . LEU A 1 310 ? 15.248 -13.516 -39.647 1.00 52.09 310 LEU A O 1
ATOM 2397 N N . ALA A 1 311 ? 14.708 -12.836 -41.683 1.00 48.84 311 ALA A N 1
ATOM 2398 C CA . ALA A 1 311 ? 13.296 -12.611 -41.391 1.00 48.84 311 ALA A CA 1
ATOM 2399 C C . ALA A 1 311 ? 12.568 -13.938 -41.280 1.00 48.84 311 ALA A C 1
ATOM 2401 O O . ALA A 1 311 ? 11.663 -14.020 -40.482 1.00 48.84 311 ALA A O 1
ATOM 2402 N N . SER A 1 312 ? 12.980 -14.983 -41.995 1.00 51.50 312 SER A N 1
ATOM 2403 C CA . SER A 1 312 ? 12.525 -16.354 -41.790 1.00 51.50 312 SER A CA 1
ATOM 2404 C C . SER A 1 312 ? 13.160 -16.967 -40.552 1.00 51.50 312 SER A C 1
ATOM 2406 O O . SER A 1 312 ? 12.468 -17.712 -39.896 1.00 51.50 312 SER A O 1
ATOM 2408 N N . LEU A 1 313 ? 14.404 -16.649 -40.170 1.00 55.12 313 LEU A N 1
ATOM 2409 C CA . LEU A 1 313 ? 15.012 -17.069 -38.898 1.00 55.12 313 LEU A CA 1
ATOM 2410 C C . LEU A 1 313 ? 14.472 -16.271 -37.717 1.00 55.12 313 LEU A C 1
ATOM 2412 O O . LEU A 1 313 ? 14.477 -16.794 -36.624 1.00 55.12 313 LEU A O 1
ATOM 2416 N N . LEU A 1 314 ? 14.058 -15.024 -37.913 1.00 53.56 314 LEU A N 1
ATOM 2417 C CA . LEU A 1 314 ? 13.458 -14.119 -36.938 1.00 53.56 314 LEU A CA 1
ATOM 2418 C C . LEU A 1 314 ? 11.962 -14.368 -36.877 1.00 53.56 314 LEU A C 1
ATOM 2420 O O . LEU A 1 314 ? 11.426 -14.232 -35.799 1.00 53.56 314 LEU A O 1
ATOM 2424 N N . LEU A 1 315 ? 11.300 -14.784 -37.963 1.00 51.47 315 LEU A N 1
ATOM 2425 C CA . LEU A 1 315 ? 9.972 -15.391 -37.911 1.00 51.47 315 LEU A CA 1
ATOM 2426 C C . LEU A 1 315 ? 10.087 -16.749 -37.250 1.00 51.47 315 LEU A C 1
ATOM 2428 O O . LEU A 1 315 ? 9.351 -16.966 -36.325 1.00 51.47 315 LEU A O 1
ATOM 2432 N N . LEU A 1 316 ? 11.031 -17.619 -37.608 1.00 52.72 316 LEU A N 1
ATOM 2433 C CA . LEU A 1 316 ? 11.234 -18.904 -36.930 1.00 52.72 316 LEU A CA 1
ATOM 2434 C C . LEU A 1 316 ? 11.695 -18.715 -35.485 1.00 52.72 316 LEU A C 1
ATOM 2436 O O . LEU A 1 316 ? 11.367 -19.546 -34.661 1.00 52.72 316 LEU A O 1
ATOM 2440 N N . ALA A 1 317 ? 12.436 -17.657 -35.145 1.00 52.34 317 ALA A N 1
ATOM 2441 C CA . ALA A 1 317 ? 12.850 -17.343 -33.778 1.00 52.34 317 ALA A CA 1
ATOM 2442 C C . ALA A 1 317 ? 11.777 -16.566 -33.020 1.00 52.34 317 ALA A C 1
ATOM 2444 O O . ALA A 1 317 ? 11.724 -16.706 -31.812 1.00 52.34 317 ALA A O 1
ATOM 2445 N N . ALA A 1 318 ? 10.917 -15.784 -33.671 1.00 47.88 318 ALA A N 1
ATOM 2446 C CA . ALA A 1 318 ? 9.739 -15.171 -33.059 1.00 47.88 318 ALA A CA 1
ATOM 2447 C C . ALA A 1 318 ? 8.609 -16.191 -32.915 1.00 47.88 318 ALA A C 1
ATOM 2449 O O . ALA A 1 318 ? 7.938 -16.180 -31.902 1.00 47.88 318 ALA A O 1
ATOM 2450 N N . GLU A 1 319 ? 8.451 -17.116 -33.858 1.00 49.22 319 GLU A N 1
ATOM 2451 C CA . GLU A 1 319 ? 7.588 -18.296 -33.800 1.00 49.22 319 GLU A CA 1
ATOM 2452 C C . GLU A 1 319 ? 8.155 -19.298 -32.806 1.00 49.22 319 GLU A C 1
ATOM 2454 O O . GLU A 1 319 ? 7.381 -19.845 -32.047 1.00 49.22 319 GLU A O 1
ATOM 2459 N N . ALA A 1 320 ? 9.474 -19.499 -32.711 1.00 51.50 320 ALA A N 1
ATOM 2460 C CA . ALA A 1 320 ? 10.076 -20.303 -31.647 1.00 51.50 320 ALA A CA 1
ATOM 2461 C C . ALA A 1 320 ? 10.041 -19.584 -30.296 1.00 51.50 320 ALA A C 1
ATOM 2463 O O . ALA A 1 320 ? 9.890 -20.256 -29.291 1.00 51.50 320 ALA A O 1
ATOM 2464 N N . ARG A 1 321 ? 10.136 -18.248 -30.233 1.00 50.03 321 ARG A N 1
ATOM 2465 C CA . ARG A 1 321 ? 9.981 -17.460 -28.994 1.00 50.03 321 ARG A CA 1
ATOM 2466 C C . ARG A 1 321 ? 8.521 -17.401 -28.562 1.00 50.03 321 ARG A C 1
ATOM 2468 O O . ARG A 1 321 ? 8.288 -17.483 -27.372 1.00 50.03 321 ARG A O 1
ATOM 2475 N N . ALA A 1 322 ? 7.567 -17.351 -29.491 1.00 49.84 322 ALA A N 1
ATOM 2476 C CA . ALA A 1 322 ? 6.129 -17.468 -29.244 1.00 49.84 322 ALA A CA 1
ATOM 2477 C C . ALA A 1 322 ? 5.713 -18.920 -28.943 1.00 49.84 322 ALA A C 1
ATOM 2479 O O . ALA A 1 322 ? 4.848 -19.144 -28.107 1.00 49.84 322 ALA A O 1
ATOM 2480 N N . ALA A 1 323 ? 6.359 -19.917 -29.555 1.00 52.62 323 ALA A N 1
ATOM 2481 C CA . ALA A 1 323 ? 6.169 -21.338 -29.251 1.00 52.62 323 ALA A CA 1
ATOM 2482 C C . ALA A 1 323 ? 6.901 -21.774 -27.969 1.00 52.62 323 ALA A C 1
ATOM 2484 O O . ALA A 1 323 ? 6.515 -22.771 -27.367 1.00 52.62 323 ALA A O 1
ATOM 2485 N N . ALA A 1 324 ? 7.932 -21.038 -27.538 1.00 61.47 324 ALA A N 1
ATOM 2486 C CA . ALA A 1 324 ? 8.604 -21.190 -26.244 1.00 61.47 324 ALA A CA 1
ATOM 2487 C C . ALA A 1 324 ? 8.025 -20.267 -25.158 1.00 61.47 324 ALA A C 1
ATOM 2489 O O . ALA A 1 324 ? 8.408 -20.389 -23.993 1.00 61.47 324 ALA A O 1
ATOM 2490 N N . GLN A 1 325 ? 7.122 -19.348 -25.519 1.00 80.19 325 GLN A N 1
ATOM 2491 C CA . GLN A 1 325 ? 6.452 -18.456 -24.581 1.00 80.19 325 GLN A CA 1
ATOM 2492 C C . GLN A 1 325 ? 5.480 -19.290 -23.758 1.00 80.19 325 GLN A C 1
ATOM 2494 O O . GLN A 1 325 ? 4.495 -19.823 -24.275 1.00 80.19 325 GLN A O 1
ATOM 2499 N N . LYS A 1 326 ? 5.764 -19.411 -22.463 1.00 92.88 326 LYS A N 1
ATOM 2500 C CA . LYS A 1 326 ? 4.847 -20.088 -21.553 1.00 92.88 326 LYS A CA 1
ATOM 2501 C C . LYS A 1 326 ? 3.583 -19.259 -21.372 1.00 92.88 326 LYS A C 1
ATOM 2503 O O . LYS A 1 326 ? 3.543 -18.066 -21.674 1.00 92.88 326 LYS A O 1
ATOM 2508 N N . GLU A 1 327 ? 2.539 -19.894 -20.863 1.00 95.62 327 GLU A N 1
ATOM 2509 C CA . GLU A 1 327 ? 1.293 -19.191 -20.573 1.00 95.62 327 GLU A CA 1
ATOM 2510 C C . GLU A 1 327 ? 1.521 -18.093 -19.527 1.00 95.62 327 GLU A C 1
ATOM 2512 O O . GLU A 1 327 ? 1.073 -16.965 -19.714 1.00 95.62 327 GLU A O 1
ATOM 2517 N N . TRP A 1 328 ? 2.282 -18.409 -18.475 1.00 98.44 328 TRP A N 1
ATOM 2518 C CA . TRP A 1 328 ? 2.559 -17.497 -17.372 1.00 98.44 328 TRP A CA 1
ATOM 2519 C C . TRP A 1 328 ? 4.043 -17.411 -17.023 1.00 98.44 328 TRP A C 1
ATOM 2521 O O . TRP A 1 328 ? 4.755 -18.418 -17.005 1.00 98.44 328 TRP A O 1
ATOM 2531 N N . THR A 1 329 ? 4.478 -16.212 -16.650 1.00 98.62 329 THR A N 1
ATOM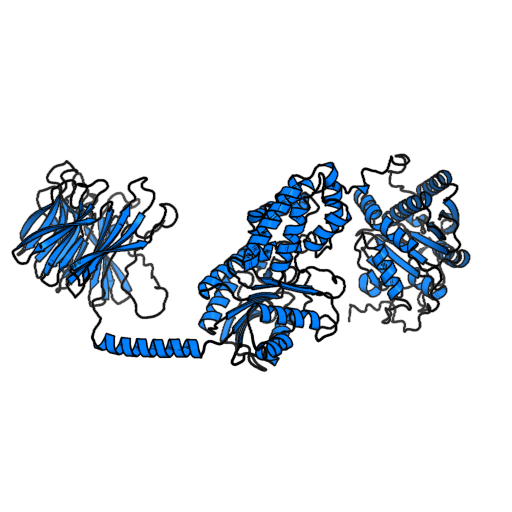 2532 C CA . THR A 1 329 ? 5.691 -15.998 -15.858 1.00 98.62 329 THR A CA 1
ATOM 2533 C C . THR A 1 329 ? 5.282 -15.360 -14.534 1.00 98.62 329 THR A C 1
ATOM 2535 O O . THR A 1 329 ? 4.707 -14.274 -14.503 1.00 98.62 329 THR A O 1
ATOM 2538 N N . PHE A 1 330 ? 5.559 -16.074 -13.445 1.00 98.81 330 PHE A N 1
ATOM 2539 C CA . PHE A 1 330 ? 5.352 -15.645 -12.070 1.00 98.81 330 PHE A CA 1
ATOM 2540 C C . PHE A 1 330 ? 6.672 -15.108 -11.508 1.00 98.81 330 PHE A C 1
ATOM 2542 O O . PHE A 1 330 ? 7.626 -15.866 -11.322 1.00 98.81 330 PHE A O 1
ATOM 2549 N N . LEU A 1 331 ? 6.727 -13.793 -11.308 1.00 98.94 331 LEU A N 1
ATOM 2550 C CA . LEU A 1 331 ? 7.873 -13.029 -10.826 1.00 98.94 331 LEU A CA 1
ATOM 2551 C C . LEU A 1 331 ? 7.683 -12.746 -9.337 1.00 98.94 331 LEU A C 1
ATOM 2553 O O . LEU A 1 331 ? 6.840 -11.933 -8.977 1.00 98.94 331 LEU A O 1
ATOM 2557 N N . VAL A 1 332 ? 8.483 -13.385 -8.488 1.00 98.88 332 VAL A N 1
ATOM 2558 C CA . VAL A 1 332 ? 8.451 -13.186 -7.034 1.00 98.88 332 VAL A CA 1
ATOM 2559 C C . VAL A 1 332 ? 9.640 -12.320 -6.629 1.00 98.88 332 VAL A C 1
ATOM 2561 O O . VAL A 1 332 ? 10.800 -12.738 -6.716 1.00 98.88 332 VAL A O 1
ATOM 2564 N N . PHE A 1 333 ? 9.353 -11.091 -6.216 1.00 98.81 333 PHE A N 1
ATOM 2565 C CA . PHE A 1 333 ? 10.327 -10.171 -5.647 1.00 98.81 333 PHE A CA 1
ATOM 2566 C C . PHE A 1 333 ? 10.401 -10.413 -4.138 1.00 98.81 333 PHE A C 1
ATOM 2568 O O . PHE A 1 333 ? 9.589 -9.901 -3.373 1.00 98.81 333 PHE A O 1
ATOM 2575 N N . LEU A 1 334 ? 11.342 -11.270 -3.740 1.00 98.44 334 LEU A N 1
ATOM 2576 C CA . LEU A 1 334 ? 11.411 -11.884 -2.419 1.00 98.44 334 LEU A CA 1
ATOM 2577 C C . LEU A 1 334 ? 12.466 -11.176 -1.561 1.00 98.44 334 LEU A C 1
ATOM 2579 O O . LEU A 1 334 ? 13.640 -11.570 -1.534 1.00 98.44 334 LEU A O 1
ATOM 2583 N N . ASN A 1 335 ? 12.062 -10.088 -0.905 1.00 97.75 335 ASN A N 1
ATOM 2584 C CA . ASN A 1 335 ? 12.964 -9.286 -0.089 1.00 97.75 335 ASN A CA 1
ATOM 2585 C C . ASN A 1 335 ? 13.128 -9.867 1.326 1.00 97.75 335 ASN A C 1
ATOM 2587 O O . ASN A 1 335 ? 12.344 -9.582 2.221 1.00 97.75 335 ASN A O 1
ATOM 2591 N N . GLY A 1 336 ? 14.179 -10.658 1.540 1.00 96.62 336 GLY A N 1
ATOM 2592 C CA . GLY A 1 336 ? 14.582 -11.159 2.856 1.00 96.62 336 GLY A CA 1
ATOM 2593 C C . GLY A 1 336 ? 15.668 -10.321 3.542 1.00 96.62 336 GLY A C 1
ATOM 2594 O O . GLY A 1 336 ? 16.311 -10.820 4.461 1.00 96.62 336 GLY A O 1
ATOM 2595 N N . ASN A 1 337 ? 15.932 -9.074 3.125 1.00 95.50 337 ASN A N 1
ATOM 2596 C CA . ASN A 1 337 ? 16.919 -8.190 3.776 1.00 95.50 337 ASN A CA 1
ATOM 2597 C C . ASN A 1 337 ? 16.388 -7.568 5.086 1.00 95.50 337 ASN A C 1
ATOM 2599 O O . ASN A 1 337 ? 16.569 -6.377 5.333 1.00 95.50 337 ASN A O 1
ATOM 2603 N N . ASN A 1 338 ? 15.715 -8.357 5.924 1.00 93.25 338 ASN A N 1
ATOM 2604 C CA . ASN A 1 338 ? 15.151 -7.943 7.209 1.00 93.25 338 ASN A CA 1
ATOM 2605 C C . ASN A 1 338 ? 14.853 -9.173 8.093 1.00 93.25 338 ASN A C 1
ATOM 2607 O O . ASN A 1 338 ? 15.273 -10.296 7.797 1.00 93.25 338 ASN A O 1
ATOM 2611 N N . ASN A 1 339 ? 14.117 -8.979 9.187 1.00 92.31 339 ASN A N 1
ATOM 2612 C CA . ASN A 1 339 ? 13.727 -10.038 10.122 1.00 92.31 339 ASN A CA 1
ATOM 2613 C C . ASN A 1 339 ? 12.814 -11.149 9.545 1.00 92.31 339 ASN A C 1
ATOM 2615 O O . ASN A 1 339 ? 12.473 -12.076 10.282 1.00 92.31 339 ASN A O 1
ATOM 2619 N N . LEU A 1 340 ? 12.421 -11.088 8.268 1.00 94.19 340 LEU A N 1
ATOM 2620 C CA . LEU A 1 340 ? 11.649 -12.120 7.575 1.00 94.19 340 LEU A CA 1
ATOM 2621 C C . LEU A 1 340 ? 12.504 -13.074 6.712 1.00 94.19 340 LEU A C 1
ATOM 2623 O O . LEU A 1 340 ? 11.945 -13.994 6.120 1.00 94.19 340 LEU A O 1
ATOM 2627 N N . ASP A 1 341 ? 13.837 -12.934 6.673 1.00 95.75 341 ASP A N 1
ATOM 2628 C CA . ASP A 1 341 ? 14.736 -13.745 5.817 1.00 95.75 341 ASP A CA 1
ATOM 2629 C C . ASP A 1 341 ? 14.494 -15.266 5.908 1.00 95.75 341 ASP A C 1
ATOM 2631 O O . ASP A 1 341 ? 14.481 -15.987 4.909 1.00 95.75 341 ASP A O 1
ATOM 2635 N N . THR A 1 342 ? 14.238 -15.776 7.117 1.00 94.69 342 THR A N 1
ATOM 2636 C CA . THR A 1 342 ? 13.950 -17.203 7.325 1.00 94.69 342 THR A CA 1
ATOM 2637 C C . THR A 1 342 ? 12.674 -17.643 6.602 1.00 94.69 342 THR A C 1
ATOM 2639 O O . THR A 1 342 ? 12.653 -18.719 6.006 1.00 94.69 342 THR A O 1
ATOM 2642 N N . TRP A 1 343 ? 11.633 -16.806 6.593 1.00 95.38 343 TRP A N 1
ATOM 2643 C CA . TRP A 1 343 ? 10.381 -17.091 5.889 1.00 95.38 343 TRP A CA 1
ATOM 2644 C C . TRP A 1 343 ? 10.550 -16.990 4.375 1.00 95.38 343 TRP A C 1
ATOM 2646 O O . TRP A 1 343 ? 10.053 -17.859 3.664 1.00 95.38 343 TRP A O 1
ATOM 2656 N N . ALA A 1 344 ? 11.342 -16.027 3.888 1.00 95.81 344 ALA A N 1
ATOM 2657 C CA . ALA A 1 344 ? 11.712 -15.956 2.477 1.00 95.81 344 ALA A CA 1
ATOM 2658 C C . ALA A 1 344 ? 12.382 -17.264 2.017 1.00 95.81 344 ALA A C 1
ATOM 2660 O O . ALA A 1 344 ? 12.008 -17.851 0.997 1.00 95.81 344 ALA A O 1
ATOM 2661 N N . PHE A 1 345 ? 13.324 -17.788 2.807 1.00 95.31 345 PHE A N 1
ATOM 2662 C CA . PHE A 1 345 ? 13.948 -19.074 2.509 1.00 95.31 345 PHE A CA 1
ATOM 2663 C C . PHE A 1 345 ? 12.943 -20.239 2.525 1.00 95.31 345 PHE A C 1
ATOM 2665 O O . PHE A 1 345 ? 12.963 -21.071 1.616 1.00 95.31 345 PHE A O 1
ATOM 2672 N N . GLU A 1 346 ? 12.029 -20.296 3.500 1.00 95.75 346 GLU A N 1
ATOM 2673 C CA . GLU A 1 346 ? 10.965 -21.310 3.528 1.00 95.75 346 GLU A CA 1
ATOM 2674 C C . GLU A 1 346 ? 10.034 -21.225 2.310 1.00 95.75 346 GLU A C 1
ATOM 2676 O O . GLU A 1 346 ? 9.707 -22.259 1.724 1.00 95.75 346 GLU A O 1
ATOM 2681 N N . ASN A 1 347 ? 9.646 -20.023 1.877 1.00 97.31 347 ASN A N 1
ATOM 2682 C CA . ASN A 1 347 ? 8.807 -19.837 0.695 1.00 97.31 347 ASN A CA 1
ATOM 2683 C C . ASN A 1 347 ? 9.521 -20.282 -0.587 1.00 97.31 347 ASN A C 1
ATOM 2685 O O . ASN A 1 347 ? 8.903 -20.938 -1.430 1.00 97.31 347 ASN A O 1
ATOM 2689 N N . LEU A 1 348 ? 10.831 -20.035 -0.711 1.00 97.38 348 LEU A N 1
ATOM 2690 C CA . LEU A 1 348 ? 11.629 -20.595 -1.804 1.00 97.38 348 LEU A CA 1
ATOM 2691 C C . LEU A 1 348 ? 11.591 -22.132 -1.799 1.00 97.38 348 LEU A C 1
ATOM 2693 O O . LEU A 1 348 ? 11.328 -22.735 -2.840 1.00 97.38 348 LEU A O 1
ATOM 2697 N N . LEU A 1 349 ? 11.761 -22.771 -0.636 1.00 96.88 349 LEU A N 1
ATOM 2698 C CA . LEU A 1 349 ? 11.656 -24.231 -0.511 1.00 96.88 349 LEU A CA 1
ATOM 2699 C C . LEU A 1 349 ? 10.248 -24.752 -0.844 1.00 96.88 349 LEU A C 1
ATOM 2701 O O . LEU A 1 349 ? 10.100 -25.835 -1.413 1.00 96.88 349 LEU A O 1
ATOM 2705 N N . GLU A 1 350 ? 9.193 -24.011 -0.500 1.00 97.69 350 GLU A N 1
ATOM 2706 C CA . GLU A 1 350 ? 7.818 -24.362 -0.866 1.00 97.69 350 GLU A CA 1
ATOM 2707 C C . GLU A 1 350 ? 7.574 -24.276 -2.374 1.00 97.69 350 GLU A C 1
ATOM 2709 O O . GLU A 1 350 ? 6.920 -25.168 -2.929 1.00 97.69 350 GLU A O 1
ATOM 2714 N N . MET A 1 351 ? 8.133 -23.262 -3.041 1.00 98.38 351 MET A N 1
ATOM 2715 C CA . MET A 1 351 ? 8.102 -23.148 -4.497 1.00 98.38 351 MET A CA 1
ATOM 2716 C C . MET A 1 351 ? 8.885 -24.290 -5.163 1.00 98.38 351 MET A C 1
ATOM 2718 O O . MET A 1 351 ? 8.390 -24.897 -6.114 1.00 98.38 351 MET A O 1
ATOM 2722 N N . GLU A 1 352 ? 10.053 -24.665 -4.629 1.00 98.12 352 GLU A N 1
ATOM 2723 C CA . GLU A 1 352 ? 10.887 -25.767 -5.138 1.00 98.12 352 GLU A CA 1
ATOM 2724 C C . GLU A 1 352 ? 10.215 -27.145 -5.060 1.00 98.12 352 GLU A C 1
ATOM 2726 O O . GLU A 1 352 ? 10.602 -28.057 -5.789 1.00 98.12 352 GLU A O 1
ATOM 2731 N N . LYS A 1 353 ? 9.174 -27.349 -4.241 1.00 97.44 353 LYS A N 1
ATOM 2732 C CA . LYS A 1 353 ? 8.439 -28.632 -4.241 1.00 97.44 353 LYS A CA 1
ATOM 2733 C C . LYS A 1 353 ? 7.757 -28.919 -5.582 1.00 97.44 353 LYS A C 1
ATOM 2735 O O . LYS A 1 353 ? 7.619 -30.090 -5.955 1.00 97.44 353 LYS A O 1
ATOM 2740 N N . ILE A 1 354 ? 7.347 -27.870 -6.298 1.00 97.69 354 ILE A N 1
ATOM 2741 C CA . ILE A 1 354 ? 6.691 -27.964 -7.609 1.00 97.69 354 ILE A CA 1
ATOM 2742 C C . ILE A 1 354 ? 7.629 -27.480 -8.718 1.00 97.69 354 ILE A C 1
ATOM 2744 O O . ILE A 1 354 ? 7.857 -28.216 -9.678 1.00 97.69 354 ILE A O 1
ATOM 2748 N N . GLY A 1 355 ? 8.218 -26.294 -8.546 1.00 96.50 355 GLY A N 1
ATOM 2749 C CA . GLY A 1 355 ? 9.079 -25.631 -9.520 1.00 96.50 355 GLY A CA 1
ATOM 2750 C C . GLY A 1 355 ? 8.334 -25.085 -10.740 1.00 96.50 355 GLY A C 1
ATOM 2751 O O . GLY A 1 355 ? 7.108 -25.132 -10.841 1.00 96.50 355 GLY A O 1
ATOM 2752 N N . SER A 1 356 ? 9.108 -24.563 -11.688 1.00 96.75 356 SER A N 1
ATOM 2753 C CA . SER A 1 356 ? 8.624 -24.171 -13.011 1.00 96.75 356 SER A CA 1
ATOM 2754 C C . SER A 1 356 ? 8.145 -25.390 -13.806 1.00 96.75 356 SER A C 1
ATOM 2756 O O . SER A 1 356 ? 8.738 -26.466 -13.732 1.00 96.75 356 SER A O 1
ATOM 2758 N N . THR A 1 357 ? 7.109 -25.209 -14.622 1.00 95.00 357 THR A N 1
ATOM 2759 C CA . THR A 1 357 ? 6.493 -26.256 -15.458 1.00 95.00 357 THR A CA 1
ATOM 2760 C C . THR A 1 357 ? 6.472 -25.847 -16.923 1.00 95.00 357 THR A C 1
ATOM 2762 O O . THR A 1 357 ? 6.893 -24.745 -17.257 1.00 95.00 357 THR A O 1
ATOM 2765 N N . ASP A 1 358 ? 5.935 -26.680 -17.814 1.00 91.19 358 ASP A N 1
ATOM 2766 C CA . ASP A 1 358 ? 5.775 -26.325 -19.233 1.00 91.19 358 ASP A CA 1
ATOM 2767 C C . ASP A 1 358 ? 4.786 -25.164 -19.458 1.00 91.19 358 ASP A C 1
ATOM 2769 O O . ASP A 1 358 ? 4.814 -24.528 -20.509 1.00 91.19 358 ASP A O 1
ATOM 2773 N N . ARG A 1 359 ? 3.941 -24.844 -18.464 1.00 92.75 359 ARG A N 1
ATOM 2774 C CA . ARG A 1 359 ? 2.946 -23.756 -18.530 1.00 92.75 359 ARG A CA 1
ATOM 2775 C C . ARG A 1 359 ? 3.343 -22.499 -17.763 1.00 92.75 359 ARG A C 1
ATOM 2777 O O . ARG A 1 359 ? 2.907 -21.415 -18.144 1.00 92.75 359 ARG A O 1
ATOM 2784 N N . VAL A 1 360 ? 4.140 -22.632 -16.700 1.00 96.94 360 VAL A N 1
ATOM 2785 C CA . VAL A 1 360 ? 4.462 -21.530 -15.780 1.00 96.94 360 VAL A CA 1
ATOM 2786 C C . VAL A 1 360 ? 5.970 -21.451 -15.544 1.00 96.94 360 VAL A C 1
ATOM 2788 O O . VAL A 1 360 ? 6.597 -22.431 -15.137 1.00 96.94 360 VAL A O 1
ATOM 2791 N N . ASN A 1 361 ? 6.570 -20.285 -15.780 1.00 97.94 361 ASN A N 1
ATOM 2792 C CA . ASN A 1 361 ? 7.888 -19.959 -15.231 1.00 97.94 361 ASN A CA 1
ATOM 2793 C C . ASN A 1 361 ? 7.705 -19.418 -13.813 1.00 97.94 361 ASN A C 1
ATOM 2795 O O . ASN A 1 361 ? 6.934 -18.483 -13.629 1.00 97.94 361 ASN A O 1
ATOM 2799 N N . VAL A 1 362 ? 8.420 -19.967 -12.835 1.00 98.62 362 VAL A N 1
ATOM 2800 C CA . VAL A 1 362 ? 8.494 -19.412 -11.478 1.00 98.62 362 VAL A CA 1
ATOM 2801 C C . VAL A 1 362 ? 9.889 -18.833 -11.305 1.00 98.62 362 VAL A C 1
ATOM 2803 O O . VAL A 1 362 ? 10.880 -19.566 -11.308 1.00 98.62 362 VAL A O 1
ATOM 2806 N N . VAL A 1 363 ? 9.967 -17.512 -11.226 1.00 98.62 363 VAL A N 1
ATOM 2807 C CA . VAL A 1 363 ? 11.212 -16.749 -11.275 1.00 98.62 363 VAL A CA 1
ATOM 2808 C C . VAL A 1 363 ? 11.292 -15.894 -10.022 1.00 98.62 363 VAL A C 1
ATOM 2810 O O . VAL A 1 363 ? 10.355 -15.165 -9.712 1.00 98.62 363 VAL A O 1
ATOM 2813 N N . VAL A 1 364 ? 12.407 -15.978 -9.302 1.00 98.88 364 VAL A N 1
ATOM 2814 C CA . VAL A 1 364 ? 12.566 -15.321 -7.999 1.00 98.88 364 VAL A CA 1
ATOM 2815 C C . VAL A 1 364 ? 13.803 -14.434 -8.027 1.00 98.88 364 VAL A C 1
ATOM 2817 O O . VAL A 1 364 ? 14.883 -14.903 -8.391 1.00 98.88 364 VAL A O 1
ATOM 2820 N N . GLN A 1 365 ? 13.668 -13.176 -7.610 1.00 98.75 365 GLN A N 1
ATOM 2821 C CA . GLN A 1 365 ? 14.805 -12.389 -7.138 1.00 98.75 365 GLN A CA 1
ATOM 2822 C C . GLN A 1 365 ? 14.773 -12.400 -5.618 1.00 98.75 365 GLN A C 1
ATOM 2824 O O . GLN A 1 365 ? 13.888 -11.804 -5.012 1.00 98.75 365 GLN A O 1
ATOM 2829 N N . TRP A 1 366 ? 15.721 -13.114 -5.021 1.00 98.44 366 TRP A N 1
ATOM 2830 C CA . TRP A 1 366 ? 15.777 -13.347 -3.586 1.00 98.44 366 TRP A CA 1
ATOM 2831 C C . TRP A 1 366 ? 16.968 -12.620 -2.985 1.00 98.44 366 TRP A C 1
ATOM 2833 O O . TRP A 1 366 ? 18.111 -12.909 -3.348 1.00 98.44 366 TRP A O 1
ATOM 2843 N N . ALA A 1 367 ? 16.693 -11.701 -2.064 1.00 98.00 367 ALA A N 1
ATOM 2844 C CA . ALA A 1 367 ? 17.696 -11.123 -1.181 1.00 98.00 367 ALA A CA 1
ATOM 2845 C C . ALA A 1 367 ? 17.644 -11.810 0.183 1.00 98.00 367 ALA A C 1
ATOM 2847 O O . ALA A 1 367 ? 16.556 -12.073 0.686 1.00 98.00 367 ALA A O 1
ATOM 2848 N N . SER A 1 368 ? 18.805 -12.101 0.766 1.00 96.31 368 SER A N 1
ATOM 2849 C CA . SER A 1 368 ? 18.897 -12.706 2.096 1.00 96.31 368 SER A CA 1
ATOM 2850 C C . SER A 1 368 ? 19.853 -11.927 2.984 1.00 96.31 368 SER A C 1
ATOM 2852 O O . SER A 1 368 ? 21.029 -11.739 2.640 1.00 96.31 368 SER A O 1
ATOM 2854 N N . LEU A 1 369 ? 19.351 -11.535 4.156 1.00 93.81 369 LEU A N 1
ATOM 2855 C CA . LEU A 1 369 ? 20.110 -10.860 5.201 1.00 93.81 369 LEU A CA 1
ATOM 2856 C C . LEU A 1 369 ? 21.249 -11.740 5.739 1.00 93.81 369 LEU A C 1
ATOM 2858 O O . LEU A 1 369 ? 22.381 -11.270 5.880 1.00 93.81 369 LEU A O 1
ATOM 2862 N N . GLU A 1 370 ? 20.982 -13.023 5.998 1.00 93.38 370 GLU A N 1
ATOM 2863 C CA . GLU A 1 370 ? 21.969 -13.992 6.486 1.00 93.38 370 GLU A CA 1
ATOM 2864 C C . GLU A 1 370 ? 23.084 -14.203 5.453 1.00 93.38 370 GLU A C 1
ATOM 2866 O O . GLU A 1 370 ? 24.275 -14.187 5.783 1.00 93.38 370 GLU A O 1
ATOM 2871 N N . ARG A 1 371 ? 22.704 -14.360 4.178 1.00 92.25 371 ARG A N 1
ATOM 2872 C CA . ARG A 1 371 ? 23.641 -14.642 3.079 1.00 92.25 371 ARG A CA 1
ATOM 2873 C C . ARG A 1 371 ? 24.312 -13.391 2.519 1.00 92.25 371 ARG A C 1
ATOM 2875 O O . ARG A 1 371 ? 25.291 -13.525 1.783 1.00 92.25 371 ARG A O 1
ATOM 2882 N N . LYS A 1 372 ? 23.813 -12.200 2.867 1.00 92.75 372 LYS A N 1
ATOM 2883 C CA . LYS A 1 372 ? 24.313 -10.879 2.445 1.00 92.75 372 LYS A CA 1
ATOM 2884 C C . LYS A 1 372 ? 24.421 -10.731 0.929 1.00 92.75 372 LYS A C 1
ATOM 2886 O O . LYS A 1 372 ? 25.388 -10.156 0.423 1.00 92.75 372 LYS A O 1
ATOM 2891 N N . LYS A 1 373 ? 23.461 -11.298 0.202 1.00 94.50 373 LYS A N 1
ATOM 2892 C CA . LYS A 1 373 ? 23.426 -11.227 -1.257 1.00 94.50 373 LYS A CA 1
ATOM 2893 C C . LYS A 1 373 ? 22.022 -11.376 -1.816 1.00 94.50 373 LYS A C 1
ATOM 2895 O O . LYS A 1 373 ? 21.163 -12.005 -1.200 1.00 94.50 373 LYS A O 1
ATOM 2900 N N . THR A 1 374 ? 21.872 -10.875 -3.031 1.00 98.31 374 THR A N 1
ATOM 2901 C CA . THR A 1 374 ? 20.683 -10.949 -3.863 1.00 98.31 374 THR A CA 1
ATOM 2902 C C . THR A 1 374 ? 20.991 -11.790 -5.095 1.00 98.31 374 THR A C 1
ATOM 2904 O O . THR A 1 374 ? 21.988 -11.571 -5.784 1.00 98.31 374 THR A O 1
ATOM 2907 N N . VAL A 1 375 ? 20.143 -12.774 -5.380 1.00 98.19 375 VAL A N 1
ATOM 2908 C CA . VAL A 1 375 ? 20.298 -13.690 -6.517 1.00 98.19 375 VAL A CA 1
ATOM 2909 C C . VAL A 1 375 ? 19.019 -13.769 -7.336 1.00 98.19 375 VAL A C 1
ATOM 2911 O O . VAL A 1 375 ? 17.921 -13.618 -6.806 1.00 98.19 375 VAL A O 1
ATOM 2914 N N . ARG A 1 376 ? 19.160 -14.061 -8.629 1.00 98.62 376 ARG A N 1
ATOM 2915 C CA . ARG A 1 376 ? 18.045 -14.374 -9.527 1.00 98.62 376 ARG A CA 1
ATOM 2916 C C . ARG A 1 376 ? 18.016 -15.860 -9.837 1.00 98.62 376 ARG A C 1
ATOM 2918 O O . ARG A 1 376 ? 19.035 -16.442 -10.217 1.00 98.62 376 ARG A O 1
ATOM 2925 N N . LEU A 1 377 ? 16.846 -16.460 -9.681 1.00 97.88 377 LEU A N 1
ATOM 2926 C CA . LEU A 1 377 ? 16.619 -17.897 -9.733 1.00 97.88 377 LEU A CA 1
ATOM 2927 C C . LEU A 1 377 ? 15.497 -18.217 -10.718 1.00 97.88 377 LEU A C 1
ATOM 2929 O O . LEU A 1 377 ? 14.464 -17.549 -10.728 1.00 97.88 377 LEU A O 1
ATOM 2933 N N . LEU A 1 378 ? 15.671 -19.291 -11.486 1.00 97.81 378 LEU A N 1
ATOM 2934 C CA . LEU A 1 378 ? 14.540 -20.031 -12.041 1.00 97.81 378 LEU A CA 1
ATOM 2935 C C . LEU A 1 378 ? 14.248 -21.171 -11.075 1.00 97.81 378 LEU A C 1
ATOM 2937 O O . LEU A 1 378 ? 15.109 -22.025 -10.867 1.00 97.81 378 LEU A O 1
ATOM 2941 N N . VAL A 1 379 ? 13.058 -21.196 -10.485 1.00 98.19 379 VAL A N 1
ATOM 2942 C CA . VAL A 1 379 ? 12.730 -22.222 -9.497 1.00 98.19 379 VAL A CA 1
ATOM 2943 C C . VAL A 1 379 ? 12.562 -23.562 -10.199 1.00 98.19 379 VAL A C 1
ATOM 2945 O O . VAL A 1 379 ? 11.717 -23.710 -11.087 1.00 98.19 379 VAL A O 1
ATOM 2948 N N . GLY A 1 380 ? 13.372 -24.540 -9.801 1.00 95.06 380 GLY A N 1
ATOM 2949 C CA . GLY A 1 380 ? 13.316 -25.919 -10.277 1.00 95.06 380 GLY A CA 1
ATOM 2950 C C . GLY A 1 380 ? 12.786 -26.860 -9.200 1.00 95.06 380 GLY A C 1
ATOM 2951 O O . GLY A 1 380 ? 12.832 -26.557 -8.008 1.00 95.06 380 GLY A O 1
ATOM 2952 N N . LYS A 1 381 ? 12.283 -28.029 -9.609 1.00 94.81 381 LYS A N 1
ATOM 2953 C CA . LYS A 1 381 ? 11.792 -29.026 -8.656 1.00 94.81 381 LYS A CA 1
ATOM 2954 C C . LYS A 1 381 ? 12.950 -29.602 -7.830 1.00 94.81 381 LYS A C 1
ATOM 2956 O O . LYS A 1 381 ? 13.799 -30.306 -8.369 1.00 94.81 381 LYS A O 1
ATOM 2961 N N . GLY A 1 382 ? 12.962 -29.318 -6.531 1.00 93.25 382 GLY A N 1
ATOM 2962 C CA . GLY A 1 382 ? 13.971 -29.739 -5.556 1.00 93.25 382 GLY A CA 1
ATOM 2963 C C . GLY A 1 382 ? 15.265 -28.918 -5.543 1.00 93.25 382 GLY A C 1
ATOM 2964 O O . GLY A 1 382 ? 16.055 -29.092 -4.620 1.00 93.25 382 GLY A O 1
ATOM 2965 N N . SER A 1 383 ? 15.502 -28.057 -6.539 1.00 91.06 383 SER A N 1
ATOM 2966 C CA . SER A 1 383 ? 16.654 -27.148 -6.565 1.00 91.06 383 SER A CA 1
ATOM 2967 C C . SER A 1 383 ? 16.477 -26.028 -7.588 1.00 91.06 383 SER A C 1
ATOM 2969 O O . SER A 1 383 ? 16.108 -26.302 -8.735 1.00 91.06 383 SER A O 1
ATOM 2971 N N . SER A 1 384 ? 16.856 -24.806 -7.220 1.00 94.88 384 SER A N 1
ATOM 2972 C CA . SER A 1 384 ? 16.830 -23.630 -8.096 1.00 94.88 384 SER A CA 1
ATOM 2973 C C . SER A 1 384 ? 18.241 -23.195 -8.515 1.00 94.88 384 SER A C 1
ATOM 2975 O O . SER A 1 384 ? 19.033 -22.790 -7.659 1.00 94.88 384 SER A O 1
ATOM 2977 N N . PRO A 1 385 ? 18.607 -23.252 -9.810 1.00 90.31 385 PRO A N 1
ATOM 2978 C CA . PRO A 1 385 ? 19.874 -22.697 -10.276 1.00 90.31 385 PRO A CA 1
ATOM 2979 C C . PRO A 1 385 ? 19.933 -21.172 -10.093 1.00 90.31 385 PRO A C 1
ATOM 2981 O O . PRO A 1 385 ? 19.006 -20.454 -10.469 1.00 90.31 385 PRO A O 1
ATOM 2984 N N . VAL A 1 386 ? 21.070 -20.682 -9.585 1.00 95.69 386 VAL A N 1
ATOM 2985 C CA . VAL A 1 386 ? 21.432 -19.255 -9.617 1.00 95.69 386 VAL A CA 1
ATOM 2986 C C . VAL A 1 386 ? 21.781 -18.868 -11.044 1.00 95.69 386 VAL A C 1
ATOM 2988 O O . VAL A 1 386 ? 22.725 -19.403 -11.623 1.00 95.69 386 VAL A O 1
ATOM 2991 N N . LEU A 1 387 ? 21.006 -17.943 -11.599 1.00 95.25 387 LEU A N 1
ATOM 2992 C CA . LEU A 1 387 ? 21.183 -17.425 -12.952 1.00 95.25 387 LEU A CA 1
ATOM 2993 C C . LEU A 1 387 ? 21.998 -16.135 -12.955 1.00 95.25 387 LEU A C 1
ATOM 2995 O O . LEU A 1 387 ? 22.837 -15.954 -13.832 1.00 95.25 387 LEU A O 1
ATOM 2999 N N . GLU A 1 388 ? 21.792 -15.278 -11.954 1.00 97.50 388 GLU A N 1
ATOM 3000 C CA . GLU A 1 388 ? 22.624 -14.101 -11.697 1.00 97.50 388 GLU A CA 1
ATOM 3001 C C . GLU A 1 388 ? 22.838 -13.925 -10.191 1.00 97.50 388 GLU A C 1
ATOM 3003 O O . GLU A 1 388 ? 21.909 -14.091 -9.399 1.00 97.50 388 GLU A O 1
ATOM 3008 N N . ASP A 1 389 ? 24.069 -13.591 -9.802 1.00 96.50 389 ASP A N 1
ATOM 3009 C CA . ASP A 1 389 ? 24.419 -13.136 -8.455 1.00 96.50 389 ASP A CA 1
ATOM 3010 C C . ASP A 1 389 ? 24.663 -11.628 -8.537 1.00 96.50 389 ASP A C 1
ATOM 3012 O O . ASP A 1 389 ? 25.574 -11.178 -9.236 1.00 96.50 389 ASP A O 1
ATOM 3016 N N . LEU A 1 390 ? 23.795 -10.854 -7.891 1.00 96.19 390 LEU A N 1
ATOM 3017 C CA . LEU A 1 390 ? 23.797 -9.395 -7.960 1.00 96.19 390 LEU A CA 1
ATOM 3018 C C . LEU A 1 390 ? 24.610 -8.766 -6.817 1.00 96.19 390 LEU A C 1
ATOM 3020 O O . LEU A 1 390 ? 24.752 -7.546 -6.765 1.00 96.19 390 LEU A O 1
ATOM 3024 N N . GLY A 1 391 ? 25.151 -9.575 -5.898 1.00 95.31 391 GLY A N 1
ATOM 3025 C CA . GLY A 1 391 ? 25.748 -9.074 -4.663 1.00 95.31 391 GLY A CA 1
ATOM 3026 C C . GLY A 1 391 ? 24.706 -8.394 -3.770 1.00 95.31 391 GLY A C 1
ATOM 3027 O O . GLY A 1 391 ? 23.555 -8.816 -3.726 1.00 95.31 391 GLY A O 1
ATOM 3028 N N . ALA A 1 392 ? 25.100 -7.359 -3.031 1.00 91.19 392 ALA A N 1
ATOM 3029 C CA . ALA A 1 392 ? 24.165 -6.580 -2.223 1.00 91.19 392 ALA A CA 1
ATOM 3030 C C . ALA A 1 392 ? 23.436 -5.555 -3.104 1.00 91.19 392 ALA A C 1
ATOM 3032 O O . ALA A 1 392 ? 24.069 -4.660 -3.667 1.00 91.19 392 ALA A O 1
ATOM 3033 N N . VAL A 1 393 ? 22.114 -5.681 -3.195 1.00 95.38 393 VAL A N 1
ATOM 3034 C CA . VAL A 1 393 ? 21.239 -4.743 -3.905 1.00 95.38 393 VAL A CA 1
ATOM 3035 C C . VAL A 1 393 ? 20.174 -4.250 -2.942 1.00 95.38 393 VAL A C 1
ATOM 3037 O O . VAL A 1 393 ? 19.660 -5.029 -2.145 1.00 95.38 393 VAL A O 1
ATOM 3040 N N . ASP A 1 394 ? 19.856 -2.965 -3.042 1.00 96.88 394 ASP A N 1
ATOM 3041 C CA . ASP A 1 394 ? 18.760 -2.334 -2.320 1.00 96.88 394 ASP A CA 1
ATOM 3042 C C . ASP A 1 394 ? 17.410 -2.833 -2.851 1.00 96.88 394 ASP A C 1
ATOM 3044 O O . ASP A 1 394 ? 16.992 -2.475 -3.958 1.00 96.88 394 ASP A O 1
ATOM 3048 N N . MET A 1 395 ? 16.738 -3.675 -2.070 1.00 97.62 395 MET A N 1
ATOM 3049 C CA . MET A 1 395 ? 15.412 -4.199 -2.403 1.00 97.62 395 MET A CA 1
ATOM 3050 C C . MET A 1 395 ? 14.280 -3.235 -2.013 1.00 97.62 395 MET A C 1
ATOM 3052 O O . MET A 1 395 ? 13.122 -3.490 -2.337 1.00 97.62 395 MET A O 1
ATOM 3056 N N . GLY A 1 396 ? 14.601 -2.114 -1.362 1.00 96.94 396 GLY A N 1
ATOM 3057 C CA . GLY A 1 396 ? 13.687 -1.006 -1.102 1.00 96.94 396 GLY A CA 1
ATOM 3058 C C . GLY A 1 396 ? 13.640 0.035 -2.229 1.00 96.94 396 GLY A C 1
ATOM 3059 O O . GLY A 1 396 ? 12.728 0.858 -2.249 1.00 96.94 396 GLY A O 1
ATOM 3060 N N . ASP A 1 397 ? 14.565 0.018 -3.200 1.00 97.81 397 ASP A N 1
ATOM 3061 C CA . ASP A 1 397 ? 14.469 0.863 -4.402 1.00 97.81 397 ASP A CA 1
ATOM 3062 C C . ASP A 1 397 ? 13.534 0.222 -5.438 1.00 97.81 397 ASP A C 1
ATOM 3064 O O . ASP A 1 397 ? 13.802 -0.848 -5.988 1.00 97.81 397 ASP A O 1
ATOM 3068 N N . TYR A 1 398 ? 12.456 0.922 -5.790 1.00 98.12 398 TYR A N 1
ATOM 3069 C CA . TYR A 1 398 ? 11.499 0.482 -6.809 1.00 98.12 398 TYR A CA 1
ATOM 3070 C C . TYR A 1 398 ? 12.147 0.203 -8.175 1.00 98.12 398 TYR A C 1
ATOM 3072 O O . TYR A 1 398 ? 11.634 -0.599 -8.955 1.00 98.12 398 TYR A O 1
ATOM 3080 N N . ARG A 1 399 ? 13.295 0.824 -8.479 1.00 98.38 399 ARG A N 1
ATOM 3081 C CA . ARG A 1 399 ? 14.051 0.547 -9.710 1.00 98.38 399 ARG A CA 1
ATOM 3082 C C . ARG A 1 399 ? 14.632 -0.860 -9.730 1.00 98.38 399 ARG A C 1
ATOM 3084 O O . ARG A 1 399 ? 14.753 -1.430 -10.810 1.00 98.38 399 ARG A O 1
ATOM 3091 N N . THR A 1 400 ? 14.946 -1.429 -8.569 1.00 98.44 400 THR A N 1
ATOM 3092 C CA . THR A 1 400 ? 15.394 -2.819 -8.439 1.00 98.44 400 THR A CA 1
ATOM 3093 C C . THR A 1 400 ? 14.278 -3.788 -8.831 1.00 98.44 400 THR A C 1
ATOM 3095 O O . THR A 1 400 ? 14.540 -4.772 -9.525 1.00 98.44 400 THR A O 1
ATOM 3098 N N . LEU A 1 401 ? 13.027 -3.487 -8.462 1.00 98.75 401 LEU A N 1
ATOM 3099 C CA . LEU A 1 401 ? 11.854 -4.240 -8.916 1.00 98.75 401 LEU A CA 1
ATOM 3100 C C . LEU A 1 401 ? 11.668 -4.117 -10.437 1.00 98.75 401 LEU A C 1
ATOM 3102 O O . LEU A 1 401 ? 11.495 -5.126 -11.116 1.00 98.75 401 LEU A O 1
ATOM 3106 N N . VAL A 1 402 ? 11.777 -2.908 -10.997 1.00 98.75 402 VAL A N 1
ATOM 3107 C CA . VAL A 1 402 ? 11.686 -2.695 -12.457 1.00 98.75 402 VAL A CA 1
ATOM 3108 C C . VAL A 1 402 ? 12.783 -3.455 -13.209 1.00 98.75 402 VAL A C 1
ATOM 3110 O O . VAL A 1 402 ? 12.504 -4.093 -14.225 1.00 98.75 402 VAL A O 1
ATOM 3113 N N . ASP A 1 403 ? 14.023 -3.427 -12.716 1.00 98.75 403 ASP A N 1
ATOM 3114 C CA . ASP A 1 403 ? 15.138 -4.166 -13.317 1.00 98.75 403 ASP A CA 1
ATOM 3115 C C . ASP A 1 403 ? 14.912 -5.682 -13.252 1.00 98.75 403 ASP A C 1
ATOM 3117 O O . ASP A 1 403 ? 15.164 -6.388 -14.231 1.00 98.75 403 ASP A O 1
ATOM 3121 N N . PHE A 1 404 ? 14.358 -6.182 -12.143 1.00 98.81 404 PHE A N 1
ATOM 3122 C CA . PHE A 1 404 ? 13.963 -7.583 -12.025 1.00 98.81 404 PHE A CA 1
ATOM 3123 C C . PHE A 1 404 ? 12.890 -7.970 -13.042 1.00 98.81 404 PHE A C 1
ATOM 3125 O O . PHE A 1 404 ? 13.041 -8.984 -13.724 1.00 98.81 404 PHE A O 1
ATOM 3132 N N . VAL A 1 405 ? 11.841 -7.159 -13.196 1.00 98.75 405 VAL A N 1
ATOM 3133 C CA . VAL A 1 405 ? 10.781 -7.419 -14.178 1.00 98.75 405 VAL A CA 1
ATOM 3134 C C . VAL A 1 405 ? 11.345 -7.393 -15.594 1.00 98.75 405 VAL A C 1
ATOM 3136 O O . VAL A 1 405 ? 11.097 -8.318 -16.363 1.00 98.75 405 VAL A O 1
ATOM 3139 N N . LYS A 1 406 ? 12.175 -6.400 -15.929 1.00 98.44 406 LYS A N 1
ATOM 3140 C CA . LYS A 1 406 ? 12.868 -6.325 -17.223 1.00 98.44 406 LYS A CA 1
ATOM 3141 C C . LYS A 1 406 ? 13.672 -7.582 -17.515 1.00 98.44 406 LYS A C 1
ATOM 3143 O O . LYS A 1 406 ? 13.560 -8.151 -18.600 1.00 98.44 406 LYS A O 1
ATOM 3148 N N . TRP A 1 407 ? 14.472 -8.013 -16.548 1.00 98.38 407 TRP A N 1
ATOM 3149 C CA . TRP A 1 407 ? 15.272 -9.218 -16.675 1.00 98.38 407 TRP A CA 1
ATOM 3150 C C . TRP A 1 407 ? 14.400 -10.471 -16.822 1.00 98.38 407 TRP A C 1
ATOM 3152 O O . TRP A 1 407 ? 14.645 -11.298 -17.700 1.00 98.38 407 TRP A O 1
ATOM 3162 N N . GLY A 1 408 ? 13.349 -10.590 -16.010 1.00 97.81 408 GLY A N 1
ATOM 3163 C CA . GLY A 1 408 ? 12.414 -11.708 -16.037 1.00 97.81 408 GLY A CA 1
ATOM 3164 C C . GLY A 1 408 ? 11.657 -11.811 -17.361 1.00 97.81 408 GLY A C 1
ATOM 3165 O O . GLY A 1 408 ? 11.563 -12.898 -17.919 1.00 97.81 408 GLY A O 1
ATOM 3166 N N . VAL A 1 409 ? 11.187 -10.689 -17.909 1.00 97.00 409 VAL A N 1
ATOM 3167 C CA . VAL A 1 409 ? 10.516 -10.618 -19.218 1.00 97.00 409 VAL A CA 1
ATOM 3168 C C . VAL A 1 409 ? 11.468 -11.002 -20.355 1.00 97.00 409 VAL A C 1
ATOM 3170 O O . VAL A 1 409 ? 11.075 -11.748 -21.253 1.00 97.00 409 VAL A O 1
ATOM 3173 N N . ASP A 1 410 ? 12.725 -10.545 -20.315 1.00 95.19 410 ASP A N 1
ATOM 3174 C CA . ASP A 1 410 ? 13.714 -10.874 -21.349 1.00 95.19 410 ASP A CA 1
ATOM 3175 C C . ASP A 1 410 ? 14.107 -12.361 -21.330 1.00 95.19 410 ASP A C 1
ATOM 3177 O O . ASP A 1 410 ? 14.132 -13.009 -22.381 1.00 95.19 410 ASP A O 1
ATOM 3181 N N . LYS A 1 411 ? 14.370 -12.920 -20.139 1.00 95.12 411 LYS A N 1
ATOM 3182 C CA . LYS A 1 411 ? 14.812 -14.315 -19.963 1.00 95.12 411 LYS A CA 1
ATOM 3183 C C . LYS A 1 411 ? 13.677 -15.334 -20.024 1.00 95.12 411 LYS A C 1
ATOM 3185 O O . LYS A 1 411 ? 13.891 -16.444 -20.510 1.00 95.12 411 LYS A O 1
ATOM 3190 N N . PHE A 1 412 ? 12.495 -14.968 -19.538 1.00 96.06 412 PHE A N 1
ATOM 3191 C CA . PHE A 1 412 ? 11.334 -15.843 -19.379 1.00 96.06 412 PHE A CA 1
ATOM 3192 C C . PHE A 1 412 ? 10.081 -15.193 -19.978 1.00 96.06 412 PHE A C 1
ATOM 3194 O O . PHE A 1 412 ? 9.144 -14.851 -19.247 1.00 96.06 412 PHE A O 1
ATOM 3201 N N . PRO A 1 413 ? 10.036 -15.010 -21.312 1.00 94.81 413 PRO A N 1
ATOM 3202 C CA . PRO A 1 413 ? 8.861 -14.458 -21.965 1.00 94.81 413 PRO A CA 1
ATOM 3203 C C . PRO A 1 413 ? 7.637 -15.351 -21.714 1.00 94.81 413 PRO A C 1
ATOM 3205 O O . PRO A 1 413 ? 7.708 -16.576 -21.854 1.00 94.81 413 PRO A O 1
ATOM 3208 N N . ALA A 1 414 ? 6.508 -14.735 -21.366 1.00 96.56 414 ALA A N 1
ATOM 3209 C CA . ALA A 1 414 ? 5.225 -15.407 -21.176 1.00 96.56 414 ALA A CA 1
ATOM 3210 C C . ALA A 1 414 ? 4.072 -14.565 -21.715 1.00 96.56 414 ALA A C 1
ATOM 3212 O O . ALA A 1 414 ? 4.237 -13.369 -21.947 1.00 96.56 414 ALA A O 1
ATOM 3213 N N . GLN A 1 415 ? 2.930 -15.198 -21.984 1.00 96.00 415 GLN A N 1
ATOM 3214 C CA . GLN A 1 415 ? 1.742 -14.496 -22.483 1.00 96.00 415 GLN A CA 1
ATOM 3215 C C . GLN A 1 415 ? 1.157 -13.578 -21.410 1.00 96.00 415 GLN A C 1
ATOM 3217 O O . GLN A 1 415 ? 0.650 -12.511 -21.740 1.00 96.00 415 GLN A O 1
ATOM 3222 N N . LYS A 1 416 ? 1.250 -14.000 -20.144 1.00 98.50 416 LYS A N 1
ATOM 3223 C CA . LYS A 1 416 ? 0.748 -13.279 -18.980 1.00 98.50 416 LYS A CA 1
ATOM 3224 C C . LYS A 1 416 ? 1.802 -13.199 -17.881 1.00 98.50 416 LYS A C 1
ATOM 3226 O O . LYS A 1 416 ? 2.598 -14.129 -17.702 1.00 98.50 416 LYS A O 1
ATOM 3231 N N . TYR A 1 417 ? 1.773 -12.117 -17.113 1.00 98.81 417 TYR A N 1
ATOM 3232 C CA . TYR A 1 417 ? 2.721 -11.867 -16.031 1.00 98.81 417 TYR A CA 1
ATOM 3233 C C . TYR A 1 417 ? 2.014 -11.690 -14.692 1.00 98.81 417 TYR A C 1
ATOM 3235 O O . TYR A 1 417 ? 1.126 -10.852 -14.545 1.00 98.81 417 TYR A O 1
ATOM 3243 N N . PHE A 1 418 ? 2.446 -12.475 -13.705 1.00 98.81 418 PHE A N 1
ATOM 3244 C CA . PHE A 1 418 ? 2.074 -12.285 -12.308 1.00 98.81 418 PHE A CA 1
ATOM 3245 C C . PHE A 1 418 ? 3.294 -11.740 -11.562 1.00 98.81 418 PHE A C 1
ATOM 3247 O O . PHE A 1 418 ? 4.309 -12.426 -11.486 1.00 98.81 418 PHE A O 1
ATOM 3254 N N . ILE A 1 419 ? 3.210 -10.516 -11.040 1.00 98.88 419 ILE A N 1
ATOM 3255 C CA . ILE A 1 419 ? 4.223 -9.927 -10.156 1.00 98.88 419 ILE A CA 1
ATOM 3256 C C . ILE A 1 419 ? 3.752 -10.035 -8.701 1.00 98.88 419 ILE A C 1
ATOM 3258 O O . ILE A 1 419 ? 2.688 -9.521 -8.358 1.00 98.88 419 ILE A O 1
ATOM 3262 N N . ASP A 1 420 ? 4.558 -10.675 -7.859 1.00 98.75 420 ASP A N 1
ATOM 3263 C CA . ASP A 1 420 ? 4.415 -10.719 -6.404 1.00 98.75 420 ASP A CA 1
ATOM 3264 C C . ASP A 1 420 ? 5.530 -9.898 -5.752 1.00 98.75 420 ASP A C 1
ATOM 3266 O O . ASP A 1 420 ? 6.712 -10.087 -6.054 1.00 98.75 420 ASP A O 1
ATOM 3270 N N . VAL A 1 421 ? 5.143 -8.967 -4.882 1.00 98.62 421 VAL A N 1
ATOM 3271 C CA . VAL A 1 421 ? 6.069 -8.243 -4.008 1.00 98.62 421 VAL A CA 1
ATOM 3272 C C . VAL A 1 421 ? 5.843 -8.753 -2.592 1.00 98.62 421 VAL A C 1
ATOM 3274 O O . VAL A 1 421 ? 4.829 -8.431 -1.969 1.00 98.62 421 VAL A O 1
ATOM 3277 N N . TRP A 1 422 ? 6.806 -9.540 -2.121 1.00 97.94 422 TRP A N 1
ATOM 3278 C CA . TRP A 1 422 ? 6.787 -10.213 -0.830 1.00 97.94 422 TRP A CA 1
ATOM 3279 C C . TRP A 1 422 ? 7.672 -9.456 0.149 1.00 97.94 422 TRP A C 1
ATOM 3281 O O . TRP A 1 422 ? 8.856 -9.269 -0.154 1.00 97.94 422 TRP A O 1
ATOM 3291 N N . ASP A 1 423 ? 7.099 -9.026 1.279 1.00 94.81 423 ASP A N 1
ATOM 3292 C CA . ASP A 1 423 ? 7.798 -8.491 2.457 1.00 94.81 423 ASP A CA 1
ATOM 3293 C C . ASP A 1 423 ? 6.794 -8.030 3.548 1.00 94.81 423 ASP A C 1
ATOM 3295 O O . ASP A 1 423 ? 5.591 -8.280 3.479 1.00 94.81 423 ASP A O 1
ATOM 3299 N N . HIS A 1 424 ? 7.260 -7.246 4.525 1.00 93.62 424 HIS A N 1
ATOM 3300 C CA . HIS A 1 424 ? 6.441 -6.307 5.292 1.00 93.62 424 HIS A CA 1
ATOM 3301 C C . HIS A 1 424 ? 5.581 -5.403 4.404 1.00 93.62 424 HIS A C 1
ATOM 3303 O O . HIS A 1 424 ? 5.981 -4.995 3.311 1.00 93.62 424 HIS A O 1
ATOM 3309 N N . GLY A 1 425 ? 4.430 -5.011 4.950 1.00 92.19 425 GLY A N 1
ATOM 3310 C CA . GLY A 1 425 ? 3.558 -3.996 4.374 1.00 92.19 425 GLY A CA 1
ATOM 3311 C C . GLY A 1 425 ? 2.859 -3.163 5.450 1.00 92.19 425 GLY A C 1
ATOM 3312 O O . GLY A 1 425 ? 2.633 -3.634 6.564 1.00 92.19 425 GLY A O 1
ATOM 3313 N N . THR A 1 426 ? 2.523 -1.916 5.140 1.00 92.06 426 THR A N 1
ATOM 3314 C CA . THR A 1 426 ? 1.760 -1.024 6.034 1.00 92.06 426 THR A CA 1
ATOM 3315 C C . THR A 1 426 ? 0.674 -0.236 5.292 1.00 92.06 426 THR A C 1
ATOM 3317 O O . THR A 1 426 ? 0.182 0.801 5.745 1.00 92.06 426 THR A O 1
ATOM 3320 N N . GLY A 1 427 ? 0.289 -0.701 4.102 1.00 92.94 427 GLY A N 1
ATOM 3321 C CA . GLY A 1 427 ? -0.528 0.089 3.190 1.00 92.94 427 GLY A CA 1
ATOM 3322 C C . GLY A 1 427 ? 0.240 1.330 2.716 1.00 92.94 427 GLY A C 1
ATOM 3323 O O . GLY A 1 427 ? 1.410 1.243 2.350 1.00 92.94 427 GLY A O 1
ATOM 3324 N N . TRP A 1 428 ? -0.396 2.506 2.750 1.00 93.06 428 TRP A N 1
ATOM 3325 C CA . TRP A 1 428 ? 0.252 3.769 2.357 1.00 93.06 428 TRP A CA 1
ATOM 3326 C C . TRP A 1 428 ? 0.821 4.583 3.534 1.00 93.06 428 TRP A C 1
ATOM 3328 O O . TRP A 1 428 ? 1.447 5.625 3.313 1.00 93.06 428 TRP A O 1
ATOM 3338 N N . HIS A 1 429 ? 0.588 4.163 4.784 1.00 89.06 429 HIS A N 1
ATOM 3339 C CA . HIS A 1 429 ? 1.225 4.700 5.992 1.00 89.06 429 HIS A CA 1
ATOM 3340 C C . HIS A 1 429 ? 1.005 3.821 7.238 1.00 89.06 429 HIS A C 1
ATOM 3342 O O . HIS A 1 429 ? -0.003 3.145 7.374 1.00 89.06 429 HIS A O 1
ATOM 3348 N N . ASP A 1 430 ? 1.865 3.972 8.247 1.00 70.38 430 ASP A N 1
ATOM 3349 C CA . ASP A 1 430 ? 1.595 3.473 9.602 1.00 70.38 430 ASP A CA 1
ATOM 3350 C C . ASP A 1 430 ? 1.778 4.593 10.643 1.00 70.38 430 ASP A C 1
ATOM 3352 O O . ASP A 1 430 ? 2.553 5.543 10.459 1.00 70.38 430 ASP A O 1
ATOM 3356 N N . THR A 1 431 ? 1.035 4.515 11.749 1.00 57.56 431 THR A N 1
ATOM 3357 C CA . THR A 1 431 ? 1.149 5.425 12.903 1.00 57.56 431 THR A CA 1
ATOM 3358 C C . THR A 1 431 ? 1.883 4.812 14.098 1.00 57.56 431 THR A C 1
ATOM 3360 O O . THR A 1 431 ? 2.299 5.552 14.994 1.00 57.56 431 THR A O 1
ATOM 3363 N N . LYS A 1 432 ? 2.064 3.489 14.111 1.00 54.84 432 LYS A N 1
ATOM 3364 C CA . LYS A 1 432 ? 2.563 2.678 15.225 1.00 54.84 432 LYS A CA 1
ATOM 3365 C C . LYS A 1 432 ? 3.943 2.089 14.962 1.00 54.84 432 LYS A C 1
ATOM 3367 O O . LYS A 1 432 ? 4.713 1.964 15.911 1.00 54.84 432 LYS A O 1
ATOM 3372 N N . ILE A 1 433 ? 4.267 1.758 13.712 1.00 59.34 433 ILE A N 1
ATOM 3373 C CA . ILE A 1 433 ? 5.514 1.062 13.373 1.00 59.34 433 ILE A CA 1
ATOM 3374 C C . ILE A 1 433 ? 6.352 1.886 12.387 1.00 59.34 433 ILE A C 1
ATOM 3376 O O . ILE A 1 433 ? 5.824 2.543 11.496 1.00 59.34 433 ILE A O 1
ATOM 3380 N N . LYS A 1 434 ? 7.678 1.900 12.572 1.00 60.69 434 LYS A N 1
ATOM 3381 C CA . LYS A 1 434 ? 8.638 2.540 11.653 1.00 60.69 434 LYS A CA 1
ATOM 3382 C C . LYS A 1 434 ? 9.146 1.546 10.601 1.00 60.69 434 LYS A C 1
ATOM 3384 O O . LYS A 1 434 ? 10.352 1.414 10.430 1.00 60.69 434 LYS A O 1
ATOM 3389 N N . ILE A 1 435 ? 8.230 0.833 9.958 1.00 65.38 435 ILE A N 1
ATOM 3390 C CA . ILE A 1 435 ? 8.519 0.038 8.760 1.00 65.38 435 ILE A CA 1
ATOM 3391 C C . ILE A 1 435 ? 7.927 0.779 7.561 1.00 65.38 435 ILE A C 1
ATOM 3393 O O . ILE A 1 435 ? 6.986 1.559 7.714 1.00 65.38 435 ILE A O 1
ATOM 3397 N N . GLY A 1 436 ? 8.530 0.588 6.394 1.00 77.00 436 GLY A N 1
ATOM 3398 C CA . GLY A 1 436 ? 8.082 1.187 5.144 1.00 77.00 436 GLY A CA 1
ATOM 3399 C C . GLY A 1 436 ? 6.713 0.717 4.653 1.00 77.00 436 GLY A C 1
ATOM 3400 O O . GLY A 1 436 ? 6.147 -0.233 5.187 1.00 77.00 436 GLY A O 1
ATOM 3401 N N . ASP A 1 437 ? 6.198 1.369 3.608 1.00 93.25 437 ASP A N 1
ATOM 3402 C CA . ASP A 1 437 ? 4.941 0.997 2.937 1.00 93.25 437 ASP A CA 1
ATOM 3403 C C . ASP A 1 437 ? 4.944 -0.472 2.465 1.00 93.25 437 ASP A C 1
ATOM 3405 O O . ASP A 1 437 ? 4.076 -1.230 2.882 1.00 93.25 437 ASP A O 1
ATOM 3409 N N . ILE A 1 438 ? 5.906 -0.884 1.624 1.00 96.12 438 ILE A N 1
ATOM 3410 C CA . ILE A 1 438 ? 6.139 -2.285 1.223 1.00 96.12 438 ILE A CA 1
ATOM 3411 C C . ILE A 1 438 ? 7.620 -2.513 0.868 1.00 96.12 438 ILE A C 1
ATOM 3413 O O . ILE A 1 438 ? 8.313 -1.573 0.473 1.00 96.12 438 ILE A O 1
ATOM 3417 N N . SER A 1 439 ? 8.106 -3.754 0.966 1.00 96.62 439 SER A N 1
ATOM 3418 C CA . SER A 1 439 ? 9.478 -4.141 0.585 1.00 96.62 439 SER A CA 1
ATOM 3419 C C . SER A 1 439 ? 10.543 -3.384 1.389 1.00 96.62 439 SER A C 1
ATOM 3421 O O . SER A 1 439 ? 11.331 -2.615 0.842 1.00 96.62 439 SER A O 1
ATOM 3423 N N . HIS A 1 440 ? 10.513 -3.541 2.712 1.00 94.62 440 HIS A N 1
ATOM 3424 C CA . HIS A 1 440 ? 11.423 -2.876 3.636 1.00 94.62 440 HIS A CA 1
ATOM 3425 C C . HIS A 1 440 ? 12.791 -3.564 3.688 1.00 94.62 440 HIS A C 1
ATOM 3427 O O . HIS A 1 440 ? 12.951 -4.654 4.229 1.00 94.62 440 HIS A O 1
ATOM 3433 N N . ASP A 1 441 ? 13.812 -2.891 3.177 1.00 95.25 441 ASP A N 1
ATOM 3434 C CA . ASP A 1 441 ? 15.195 -3.348 3.226 1.00 95.25 441 ASP A CA 1
ATOM 3435 C C . ASP A 1 441 ? 15.892 -2.736 4.455 1.00 95.25 441 ASP A C 1
ATOM 3437 O O . ASP A 1 441 ? 16.241 -1.556 4.474 1.00 95.25 441 ASP A O 1
ATOM 3441 N N . GLU A 1 442 ? 16.096 -3.530 5.512 1.00 92.75 442 GLU A N 1
ATOM 3442 C CA . GLU A 1 442 ? 16.732 -3.070 6.758 1.00 92.75 442 GLU A CA 1
ATOM 3443 C C . GLU A 1 442 ? 18.230 -2.785 6.593 1.00 92.75 442 GLU A C 1
ATOM 3445 O O . GLU A 1 442 ? 18.812 -2.059 7.403 1.00 92.75 442 GLU A O 1
ATOM 3450 N N . VAL A 1 443 ? 18.870 -3.331 5.552 1.00 92.12 443 VAL A N 1
ATOM 3451 C CA . VAL A 1 443 ? 20.296 -3.104 5.274 1.00 92.12 443 VAL A CA 1
ATOM 3452 C C . VAL A 1 443 ? 20.521 -1.667 4.810 1.00 92.12 443 VAL A C 1
ATOM 3454 O O . VAL A 1 443 ? 21.497 -1.029 5.212 1.00 92.12 443 VAL A O 1
ATOM 3457 N N . THR A 1 444 ? 19.619 -1.149 3.979 1.00 92.81 444 THR A N 1
ATOM 3458 C CA . THR A 1 444 ? 19.677 0.222 3.448 1.00 92.81 444 THR A CA 1
ATOM 3459 C C . THR A 1 444 ? 18.800 1.208 4.222 1.00 92.81 444 THR A C 1
ATOM 3461 O O . THR A 1 444 ? 19.070 2.410 4.211 1.00 92.81 444 THR A O 1
ATOM 3464 N N . GLY A 1 445 ? 17.778 0.713 4.925 1.00 90.69 445 GLY A N 1
ATOM 3465 C CA . GLY A 1 445 ? 16.730 1.514 5.555 1.00 90.69 445 GLY A CA 1
ATOM 3466 C C . GLY A 1 445 ? 15.712 2.073 4.557 1.00 90.69 445 GLY A C 1
ATOM 3467 O O . GLY A 1 445 ? 14.990 3.012 4.897 1.00 90.69 445 GLY A O 1
ATOM 3468 N N . HIS A 1 446 ? 15.687 1.556 3.327 1.00 94.31 446 HIS A N 1
ATOM 3469 C CA . HIS A 1 446 ? 14.757 1.967 2.282 1.00 94.31 446 HIS A CA 1
ATOM 3470 C C . HIS A 1 446 ? 13.552 1.031 2.187 1.00 94.31 446 HIS A C 1
ATOM 3472 O O . HIS A 1 446 ? 13.530 -0.080 2.712 1.00 94.31 446 HIS A O 1
ATOM 3478 N N . TRP A 1 447 ? 12.521 1.511 1.505 1.00 96.06 447 TRP A N 1
ATOM 3479 C CA . TRP A 1 447 ? 11.321 0.763 1.170 1.00 96.06 447 TRP A CA 1
ATOM 3480 C C . TRP A 1 447 ? 10.681 1.357 -0.074 1.00 96.06 447 TRP A C 1
ATOM 3482 O O . TRP A 1 447 ? 10.877 2.538 -0.381 1.00 96.06 447 TRP A O 1
ATOM 3492 N N . ILE A 1 448 ? 9.851 0.562 -0.738 1.00 97.50 448 ILE A N 1
ATOM 3493 C CA . ILE A 1 448 ? 9.079 1.018 -1.885 1.00 97.50 448 ILE A CA 1
ATOM 3494 C C . ILE A 1 448 ? 7.836 1.722 -1.348 1.00 97.50 448 ILE A C 1
ATOM 3496 O O . ILE A 1 448 ? 6.992 1.111 -0.697 1.00 97.50 448 ILE A O 1
ATOM 3500 N N . THR A 1 449 ? 7.707 3.025 -1.601 1.00 96.50 449 THR A N 1
ATOM 3501 C CA . THR A 1 449 ? 6.476 3.746 -1.247 1.00 96.50 449 THR A CA 1
ATOM 3502 C C . THR A 1 449 ? 5.315 3.338 -2.154 1.00 96.50 449 THR A C 1
ATOM 3504 O O . THR A 1 449 ? 5.525 2.933 -3.293 1.00 96.50 449 THR A O 1
ATOM 3507 N N . THR A 1 450 ? 4.071 3.514 -1.712 1.00 96.19 450 THR A N 1
ATOM 3508 C CA . THR A 1 450 ? 2.870 3.239 -2.525 1.00 96.19 450 THR A CA 1
ATOM 3509 C C . THR A 1 450 ? 2.878 3.987 -3.871 1.00 96.19 450 THR A C 1
ATOM 3511 O O . THR A 1 450 ? 2.469 3.454 -4.902 1.00 96.19 450 THR A O 1
ATOM 3514 N N . GLU A 1 451 ? 3.411 5.210 -3.907 1.00 96.06 451 GLU A N 1
ATOM 3515 C CA . GLU A 1 451 ? 3.598 5.982 -5.139 1.00 96.06 451 GLU A CA 1
ATOM 3516 C C . GLU A 1 451 ? 4.690 5.381 -6.035 1.00 96.06 451 GLU A C 1
ATOM 3518 O O . GLU A 1 451 ? 4.523 5.294 -7.251 1.00 96.06 451 GLU A O 1
ATOM 3523 N N . GLN A 1 452 ? 5.802 4.943 -5.442 1.00 97.94 452 GLN A N 1
ATOM 3524 C CA . GLN A 1 452 ? 6.884 4.277 -6.162 1.00 97.94 452 GLN A CA 1
ATOM 3525 C C . GLN A 1 452 ? 6.480 2.892 -6.676 1.00 97.94 452 GLN A C 1
ATOM 3527 O O . GLN A 1 452 ? 6.924 2.503 -7.751 1.00 97.94 452 GLN A O 1
ATOM 3532 N N . LEU A 1 453 ? 5.607 2.175 -5.967 1.00 98.44 453 LEU A N 1
ATOM 3533 C CA . LEU A 1 453 ? 5.030 0.915 -6.422 1.00 98.44 453 LEU A CA 1
ATOM 3534 C C . LEU A 1 453 ? 4.235 1.118 -7.717 1.00 98.44 453 LEU A C 1
ATOM 3536 O O . LEU A 1 453 ? 4.408 0.359 -8.667 1.00 98.44 453 LEU A O 1
ATOM 3540 N N . ALA A 1 454 ? 3.425 2.178 -7.808 1.00 97.69 454 ALA A N 1
ATOM 3541 C CA . ALA A 1 454 ? 2.745 2.507 -9.060 1.00 97.69 454 ALA A CA 1
ATOM 3542 C C . ALA A 1 454 ? 3.711 2.881 -10.187 1.00 97.69 454 ALA A C 1
ATOM 3544 O O . ALA A 1 454 ? 3.491 2.461 -11.319 1.00 97.69 454 ALA A O 1
ATOM 3545 N N . LEU A 1 455 ? 4.797 3.607 -9.892 1.00 98.12 455 LEU A N 1
ATOM 3546 C CA . LEU A 1 455 ? 5.848 3.862 -10.883 1.00 98.12 455 LEU A CA 1
ATOM 3547 C C . LEU A 1 455 ? 6.508 2.557 -11.347 1.00 98.12 455 LEU A C 1
ATOM 3549 O O . LEU A 1 455 ? 6.710 2.367 -12.542 1.00 98.12 455 LEU A O 1
ATOM 3553 N N . ALA A 1 456 ? 6.809 1.640 -10.425 1.00 98.62 456 ALA A N 1
ATOM 3554 C CA . ALA A 1 456 ? 7.399 0.353 -10.764 1.00 98.62 456 ALA A CA 1
ATOM 3555 C C . ALA A 1 456 ? 6.476 -0.482 -11.652 1.00 98.62 456 ALA A C 1
ATOM 3557 O O . ALA A 1 456 ? 6.938 -1.070 -12.627 1.00 98.62 456 ALA A O 1
ATOM 3558 N N . LEU A 1 457 ? 5.177 -0.516 -11.347 1.00 98.75 457 LEU A N 1
ATOM 3559 C CA . LEU A 1 457 ? 4.191 -1.266 -12.123 1.00 98.75 457 LEU A CA 1
ATOM 3560 C C . LEU A 1 457 ? 3.891 -0.608 -13.478 1.00 98.75 457 LEU A C 1
ATOM 3562 O O . LEU A 1 457 ? 3.695 -1.322 -14.454 1.00 98.75 457 LEU A O 1
ATOM 3566 N N . ASP A 1 458 ? 3.912 0.724 -13.578 1.00 98.56 458 ASP A N 1
ATOM 3567 C CA . ASP A 1 458 ? 3.826 1.451 -14.856 1.00 98.56 458 ASP A CA 1
ATOM 3568 C C . ASP A 1 458 ? 5.022 1.157 -15.771 1.00 98.56 458 ASP A C 1
ATOM 3570 O O . ASP A 1 458 ? 4.846 0.776 -16.928 1.00 98.56 458 ASP A O 1
ATOM 3574 N N . GLU A 1 459 ? 6.245 1.235 -15.245 1.00 98.56 459 GLU A N 1
ATOM 3575 C CA . GLU A 1 459 ? 7.443 0.851 -15.998 1.00 98.56 459 GLU A CA 1
ATOM 3576 C C . GLU A 1 459 ? 7.435 -0.645 -16.354 1.00 98.56 459 GLU A C 1
ATOM 3578 O O . GLU A 1 459 ? 7.780 -1.019 -17.475 1.00 98.56 459 GLU A O 1
ATOM 3583 N N . SER A 1 460 ? 6.959 -1.502 -15.448 1.00 98.50 460 SER A N 1
ATOM 3584 C CA . SER A 1 460 ? 6.782 -2.938 -15.703 1.00 98.50 460 SER A CA 1
ATOM 3585 C C . SER A 1 460 ? 5.788 -3.204 -16.833 1.00 98.50 460 SER A C 1
ATOM 3587 O O . SER A 1 460 ? 6.083 -4.001 -17.718 1.00 98.50 460 SER A O 1
ATOM 3589 N N . ALA A 1 461 ? 4.649 -2.507 -16.864 1.00 98.50 461 ALA A N 1
ATOM 3590 C CA . ALA A 1 461 ? 3.669 -2.626 -17.941 1.00 98.50 461 ALA A CA 1
ATOM 3591 C C . ALA A 1 461 ? 4.253 -2.184 -19.296 1.00 98.50 461 ALA A C 1
ATOM 3593 O O . ALA A 1 461 ? 4.058 -2.849 -20.313 1.00 98.50 461 ALA A O 1
ATOM 3594 N N . LYS A 1 462 ? 5.053 -1.109 -19.326 1.00 98.19 462 LYS A N 1
ATOM 3595 C CA . LYS A 1 462 ? 5.774 -0.684 -20.542 1.00 98.19 462 LYS A CA 1
ATOM 3596 C C . LYS A 1 462 ? 6.781 -1.733 -21.019 1.00 98.19 462 LYS A C 1
ATOM 3598 O O . LYS A 1 462 ? 6.913 -1.945 -22.221 1.00 98.19 462 LYS A O 1
ATOM 3603 N N . ILE A 1 463 ? 7.485 -2.381 -20.090 1.00 97.44 463 ILE A N 1
ATOM 3604 C CA . ILE A 1 463 ? 8.435 -3.466 -20.378 1.00 97.44 463 ILE A CA 1
ATOM 3605 C C . ILE A 1 463 ? 7.712 -4.699 -20.934 1.00 97.44 463 ILE A C 1
ATOM 3607 O O . ILE A 1 463 ? 8.189 -5.303 -21.892 1.00 97.44 463 ILE A O 1
ATOM 3611 N N . ILE A 1 464 ? 6.584 -5.073 -20.328 1.00 96.88 464 ILE A N 1
ATOM 3612 C CA . ILE A 1 464 ? 5.761 -6.219 -20.732 1.00 96.88 464 ILE A CA 1
ATOM 3613 C C . ILE A 1 464 ? 5.097 -5.961 -22.097 1.00 96.88 464 ILE A C 1
ATOM 3615 O O . ILE A 1 464 ? 4.964 -6.880 -22.903 1.00 96.88 464 ILE A O 1
ATOM 3619 N N . GLY A 1 465 ? 4.738 -4.707 -22.385 1.00 96.19 465 GLY A N 1
ATOM 3620 C CA . GLY A 1 465 ? 4.038 -4.287 -23.604 1.00 96.19 465 GLY A CA 1
ATOM 3621 C C . GLY A 1 465 ? 2.515 -4.207 -23.445 1.00 96.19 465 GLY A C 1
ATOM 3622 O O . GLY A 1 465 ? 1.824 -3.753 -24.358 1.00 96.19 465 GLY A O 1
ATOM 3623 N N . HIS A 1 466 ? 1.997 -4.596 -22.281 1.00 97.69 466 HIS A N 1
ATOM 3624 C CA . HIS A 1 466 ? 0.609 -4.458 -21.846 1.00 97.69 466 HIS A CA 1
ATOM 3625 C C . HIS A 1 466 ? 0.562 -4.340 -20.314 1.00 97.69 466 HIS A C 1
ATOM 3627 O O . HIS A 1 466 ? 1.597 -4.389 -19.650 1.00 97.69 466 HIS A O 1
ATOM 3633 N N . LYS A 1 467 ? -0.628 -4.133 -19.740 1.00 98.56 467 LYS A N 1
ATOM 3634 C CA . LYS A 1 467 ? -0.793 -4.078 -18.281 1.00 98.56 467 LYS A CA 1
ATOM 3635 C C . LYS A 1 467 ? -0.302 -5.369 -17.625 1.00 98.56 467 LYS A C 1
ATOM 3637 O O . LYS A 1 467 ? -0.423 -6.443 -18.196 1.00 98.56 467 LYS A O 1
ATOM 3642 N N . VAL A 1 468 ? 0.213 -5.272 -16.405 1.00 98.81 468 VAL A N 1
ATOM 3643 C CA . VAL A 1 468 ? 0.516 -6.451 -15.591 1.00 98.81 468 VAL A CA 1
ATOM 3644 C C . VAL A 1 468 ? -0.788 -7.219 -15.363 1.00 98.81 468 VAL A C 1
ATOM 3646 O O . VAL A 1 468 ? -1.727 -6.685 -14.768 1.00 98.81 468 VAL A O 1
ATOM 3649 N N . ASP A 1 469 ? -0.848 -8.463 -15.836 1.00 98.88 469 ASP A N 1
ATOM 3650 C CA . ASP A 1 469 ? -2.070 -9.269 -15.800 1.00 98.88 469 ASP A CA 1
ATOM 3651 C C . ASP A 1 469 ? -2.563 -9.501 -14.364 1.00 98.88 469 ASP A C 1
ATOM 3653 O O . ASP A 1 469 ? -3.757 -9.397 -14.078 1.00 98.88 469 ASP A O 1
ATOM 3657 N N . LEU A 1 470 ? -1.634 -9.801 -13.451 1.00 98.88 470 LEU A N 1
ATOM 3658 C CA . LEU A 1 470 ? -1.907 -9.961 -12.027 1.00 98.88 470 LEU A CA 1
ATOM 3659 C C . LEU A 1 470 ? -0.785 -9.334 -11.195 1.00 98.88 470 LEU A C 1
ATOM 3661 O O . LEU A 1 470 ? 0.382 -9.695 -11.328 1.00 98.88 470 LEU A O 1
ATOM 3665 N N . TYR A 1 471 ? -1.139 -8.417 -10.303 1.00 98.88 471 TYR A N 1
ATOM 3666 C CA . TYR A 1 471 ? -0.260 -7.974 -9.226 1.00 98.88 471 TYR A CA 1
ATOM 3667 C C . TYR A 1 471 ? -0.782 -8.516 -7.897 1.00 98.88 471 TYR A C 1
ATOM 3669 O O . TYR A 1 471 ? -1.976 -8.431 -7.609 1.00 98.88 471 TYR A O 1
ATOM 3677 N N . GLY A 1 472 ? 0.107 -9.061 -7.078 1.00 98.12 472 GLY A N 1
ATOM 3678 C CA . GLY A 1 472 ? -0.210 -9.496 -5.728 1.00 98.12 472 GLY A CA 1
ATOM 3679 C C . GLY A 1 472 ? 0.808 -8.967 -4.733 1.00 98.12 472 GLY A C 1
ATOM 3680 O O . GLY A 1 472 ? 1.975 -8.765 -5.065 1.00 98.12 472 GLY A O 1
ATOM 3681 N N . SER A 1 473 ? 0.350 -8.731 -3.511 1.00 96.88 473 SER A N 1
ATOM 3682 C CA . SER A 1 473 ? 1.234 -8.411 -2.395 1.00 96.88 473 SER A CA 1
ATOM 3683 C C . SER A 1 473 ? 1.141 -9.528 -1.363 1.00 96.88 473 SER A C 1
ATOM 3685 O O . SER A 1 473 ? 0.124 -9.626 -0.665 1.00 96.88 473 SER A O 1
ATOM 3687 N N . ASP A 1 474 ? 2.180 -10.353 -1.231 1.00 97.12 474 ASP A N 1
ATOM 3688 C CA . ASP A 1 474 ? 2.364 -11.179 -0.033 1.00 97.12 474 ASP A CA 1
ATOM 3689 C C . ASP A 1 474 ? 2.936 -10.311 1.100 1.00 97.12 474 ASP A C 1
ATOM 3691 O O . ASP A 1 474 ? 4.078 -10.441 1.531 1.00 97.12 474 ASP A O 1
ATOM 3695 N N . ALA A 1 475 ? 2.131 -9.322 1.498 1.00 95.62 475 ALA A N 1
ATOM 3696 C CA . ALA A 1 475 ? 2.489 -8.280 2.446 1.00 95.62 475 ALA A CA 1
ATOM 3697 C C . ALA A 1 475 ? 1.251 -7.777 3.197 1.00 95.62 475 ALA A C 1
ATOM 3699 O O . ALA A 1 475 ? 0.114 -7.852 2.713 1.00 95.62 475 ALA A O 1
ATOM 3700 N N . CYS A 1 476 ? 1.478 -7.257 4.398 1.00 93.88 476 CYS A N 1
ATOM 3701 C CA . CYS A 1 476 ? 0.430 -6.798 5.300 1.00 93.88 476 CYS A CA 1
ATOM 3702 C C . CYS A 1 476 ? -0.311 -5.565 4.747 1.00 93.88 476 CYS A C 1
ATOM 3704 O O . CYS A 1 476 ? 0.299 -4.650 4.199 1.00 93.88 476 CYS A O 1
ATOM 3706 N N . GLN A 1 477 ? -1.627 -5.501 4.974 1.00 93.31 477 GLN A N 1
ATOM 3707 C CA . GLN A 1 477 ? -2.437 -4.276 4.841 1.00 93.31 477 GLN A CA 1
ATOM 3708 C C . GLN A 1 477 ? -2.546 -3.660 3.435 1.00 93.31 477 GLN A C 1
ATOM 3710 O O . GLN A 1 477 ? -2.957 -2.508 3.292 1.00 93.31 477 GLN A O 1
ATOM 3715 N N . MET A 1 478 ? -2.236 -4.419 2.385 1.00 97.00 478 MET A N 1
ATOM 3716 C CA . MET A 1 478 ? -2.238 -3.894 1.018 1.00 97.00 478 MET A CA 1
ATOM 3717 C C . MET A 1 478 ? -3.646 -3.837 0.386 1.00 97.00 478 MET A C 1
ATOM 3719 O O . MET A 1 478 ? -3.891 -3.032 -0.511 1.00 97.00 478 MET A O 1
ATOM 3723 N N . ALA A 1 479 ? -4.610 -4.622 0.887 1.00 97.56 479 ALA A N 1
ATOM 3724 C CA . ALA A 1 479 ? -5.985 -4.682 0.374 1.00 97.56 479 ALA A CA 1
ATOM 3725 C C . ALA A 1 479 ? -6.820 -3.444 0.762 1.00 97.56 479 ALA A C 1
ATOM 3727 O O . ALA A 1 479 ? -7.678 -3.485 1.653 1.00 97.56 479 ALA A O 1
ATOM 3728 N N . MET A 1 480 ? -6.563 -2.319 0.099 1.00 96.88 480 MET A N 1
ATOM 3729 C CA . MET A 1 480 ? -7.238 -1.049 0.356 1.00 96.88 480 MET A CA 1
ATOM 3730 C C . MET A 1 480 ? -7.565 -0.277 -0.921 1.00 96.88 480 MET A C 1
ATOM 3732 O O . MET A 1 480 ? -6.898 -0.424 -1.949 1.00 96.88 480 MET A O 1
ATOM 3736 N N . ALA A 1 481 ? -8.590 0.575 -0.840 1.00 98.25 481 ALA A N 1
ATOM 3737 C CA . ALA A 1 481 ? -9.064 1.387 -1.958 1.00 98.25 481 ALA A CA 1
ATOM 3738 C C . ALA A 1 481 ? -7.948 2.264 -2.548 1.00 98.25 481 ALA A C 1
ATOM 3740 O O . ALA A 1 481 ? -7.821 2.390 -3.763 1.00 98.25 481 ALA A O 1
ATOM 3741 N N . GLU A 1 482 ? -7.098 2.815 -1.685 1.00 98.25 482 GLU A N 1
ATOM 3742 C CA . GLU A 1 482 ? -5.980 3.672 -2.051 1.00 98.25 482 GLU A CA 1
ATOM 3743 C C . GLU A 1 482 ? -4.959 2.967 -2.944 1.00 98.25 482 GLU A C 1
ATOM 3745 O O . GLU A 1 482 ? -4.552 3.527 -3.961 1.00 98.25 482 GLU A O 1
ATOM 3750 N N . ILE A 1 483 ? -4.581 1.734 -2.595 1.00 98.12 483 ILE A N 1
ATOM 3751 C CA . ILE A 1 483 ? -3.612 0.943 -3.360 1.00 98.12 483 ILE A CA 1
ATOM 3752 C C . ILE A 1 483 ? -4.241 0.459 -4.664 1.00 98.12 483 ILE A C 1
ATOM 3754 O O . ILE A 1 483 ? -3.617 0.601 -5.715 1.00 98.12 483 ILE A O 1
ATOM 3758 N N . ALA A 1 484 ? -5.492 -0.018 -4.628 1.00 98.44 484 ALA A N 1
ATOM 3759 C CA . ALA A 1 484 ? -6.217 -0.414 -5.835 1.00 98.44 484 ALA A CA 1
ATOM 3760 C C . ALA A 1 484 ? -6.256 0.731 -6.868 1.00 98.44 484 ALA A C 1
ATOM 3762 O O . ALA A 1 484 ? -5.944 0.515 -8.041 1.00 98.44 484 ALA A O 1
ATOM 3763 N N . SER A 1 485 ? -6.534 1.964 -6.428 1.00 98.62 485 SER A N 1
ATOM 3764 C CA . SER A 1 485 ? -6.472 3.157 -7.283 1.00 98.62 485 SER A CA 1
ATOM 3765 C C . SER A 1 485 ? -5.078 3.509 -7.775 1.00 98.62 485 SER A C 1
ATOM 3767 O O . SER A 1 485 ? -4.922 4.027 -8.881 1.00 98.62 485 SER A O 1
ATOM 3769 N N . GLN A 1 486 ? -4.053 3.265 -6.963 1.00 98.00 486 GLN A N 1
ATOM 3770 C CA . GLN A 1 486 ? -2.684 3.612 -7.314 1.00 98.00 486 GLN A CA 1
ATOM 3771 C C . GLN A 1 486 ? -2.146 2.711 -8.435 1.00 98.00 486 GLN A C 1
ATOM 3773 O O . GLN A 1 486 ? -1.451 3.210 -9.319 1.00 98.00 486 GLN A O 1
ATOM 3778 N N . VAL A 1 487 ? -2.507 1.421 -8.435 1.00 98.25 487 VAL A N 1
ATOM 3779 C CA . VAL A 1 487 ? -1.964 0.414 -9.370 1.00 98.25 487 VAL A CA 1
ATOM 3780 C C . VAL A 1 487 ? -2.831 0.156 -10.613 1.00 98.25 487 VAL A C 1
ATOM 3782 O O . VAL A 1 487 ? -2.315 -0.305 -11.629 1.00 98.25 487 VAL A O 1
ATOM 3785 N N . ALA A 1 488 ? -4.124 0.500 -10.593 1.00 98.31 488 ALA A N 1
ATOM 3786 C CA . ALA A 1 488 ? -5.061 0.267 -11.706 1.00 98.31 488 ALA A CA 1
ATOM 3787 C C . ALA A 1 488 ? -4.663 0.800 -13.097 1.00 98.31 488 ALA A C 1
ATOM 3789 O O . ALA A 1 488 ? -5.046 0.174 -14.097 1.00 98.31 488 ALA A O 1
ATOM 3790 N N . PRO A 1 489 ? -3.904 1.908 -13.237 1.00 97.81 489 PRO A N 1
ATOM 3791 C CA . PRO A 1 489 ? -3.420 2.332 -14.549 1.00 97.81 489 PRO A CA 1
ATOM 3792 C C . PRO A 1 489 ? -2.559 1.274 -15.252 1.00 97.81 489 PRO A C 1
ATOM 3794 O O . PRO A 1 489 ? -2.581 1.209 -16.479 1.00 97.81 489 PRO A O 1
ATOM 3797 N N . SER A 1 490 ? -1.883 0.411 -14.490 1.00 98.50 490 SER A N 1
ATOM 3798 C CA . SER A 1 490 ? -0.832 -0.484 -14.991 1.00 98.50 490 SER A CA 1
ATOM 3799 C C . SER A 1 490 ? -1.108 -1.967 -14.741 1.00 98.50 490 SER A C 1
ATOM 3801 O O . SER A 1 490 ? -0.326 -2.804 -15.180 1.00 98.50 490 SER A O 1
ATOM 3803 N N . VAL A 1 491 ? -2.201 -2.297 -14.050 1.00 98.88 491 VAL A N 1
ATOM 3804 C CA . VAL A 1 491 ? -2.554 -3.653 -13.605 1.00 98.88 491 VAL A CA 1
ATOM 3805 C C . VAL A 1 491 ? -3.998 -3.981 -14.001 1.00 98.88 491 VAL A C 1
ATOM 3807 O O . VAL A 1 491 ? -4.864 -3.105 -13.931 1.00 98.88 491 VAL A O 1
ATOM 3810 N N . ASP A 1 492 ? -4.263 -5.230 -14.391 1.00 98.69 492 ASP A N 1
ATOM 3811 C CA . ASP A 1 492 ? -5.620 -5.722 -14.675 1.00 98.69 492 ASP A CA 1
ATOM 3812 C C . ASP A 1 492 ? -6.307 -6.310 -13.433 1.00 98.69 492 ASP A C 1
ATOM 3814 O O . ASP A 1 492 ? -7.405 -5.878 -13.067 1.00 98.69 492 ASP A O 1
ATOM 3818 N N . VAL A 1 493 ? -5.656 -7.260 -12.755 1.00 98.88 493 VAL A N 1
ATOM 3819 C CA . VAL A 1 493 ? -6.157 -7.882 -11.519 1.00 98.88 493 VAL A CA 1
ATOM 3820 C C . VAL A 1 493 ? -5.191 -7.628 -10.368 1.00 98.88 493 VAL A C 1
ATOM 3822 O O . VAL A 1 493 ? -3.981 -7.783 -10.514 1.00 98.88 493 VAL A O 1
ATOM 3825 N N . TYR A 1 494 ? -5.726 -7.256 -9.207 1.00 98.75 494 TYR A N 1
ATOM 3826 C CA . TYR A 1 494 ? -4.950 -7.044 -7.984 1.00 98.75 494 TYR A CA 1
ATOM 3827 C C . TYR A 1 494 ? -5.384 -8.010 -6.875 1.00 98.75 494 TYR A C 1
ATOM 3829 O O . TYR A 1 494 ? -6.567 -8.333 -6.781 1.00 98.75 494 TYR A O 1
ATOM 3837 N N . ALA A 1 495 ? -4.458 -8.469 -6.030 1.00 98.50 495 ALA A N 1
ATOM 3838 C CA . ALA A 1 495 ? -4.764 -9.272 -4.849 1.00 98.50 495 ALA A CA 1
ATOM 3839 C C . ALA A 1 495 ? -3.917 -8.896 -3.619 1.00 98.50 495 ALA A C 1
ATOM 3841 O O . ALA A 1 495 ? -2.725 -8.613 -3.731 1.00 98.50 495 ALA A O 1
ATOM 3842 N N . GLY A 1 496 ? -4.516 -8.936 -2.426 1.00 97.50 496 GLY A N 1
ATOM 3843 C CA . GLY A 1 496 ? -3.812 -8.632 -1.175 1.00 97.50 496 GLY A CA 1
ATOM 3844 C C . GLY A 1 496 ? -4.633 -8.916 0.083 1.00 97.50 496 GLY A C 1
ATOM 3845 O O . GLY A 1 496 ? -5.809 -9.281 0.003 1.00 97.50 496 GLY A O 1
ATOM 3846 N N . SER A 1 497 ? -4.021 -8.711 1.254 1.00 96.75 497 SER A N 1
ATOM 3847 C CA . SER A 1 497 ? -4.645 -8.864 2.581 1.00 96.75 497 SER A CA 1
ATOM 3848 C C . SER A 1 497 ? -5.033 -7.515 3.192 1.00 96.75 497 SER A C 1
ATOM 3850 O O . SER A 1 497 ? -4.292 -6.539 3.072 1.00 96.75 497 SER A O 1
ATOM 3852 N N . GLN A 1 498 ? -6.187 -7.443 3.871 1.00 95.50 498 GLN A N 1
ATOM 3853 C CA . GLN A 1 498 ? -6.552 -6.240 4.636 1.00 95.50 498 GLN A CA 1
ATOM 3854 C C . GLN A 1 498 ? -5.735 -6.164 5.921 1.00 95.50 498 GLN A C 1
ATOM 3856 O O . GLN A 1 498 ? -5.341 -5.080 6.323 1.00 95.50 498 GLN A O 1
ATOM 3861 N N . ILE A 1 499 ? -5.500 -7.301 6.574 1.00 91.69 499 ILE A N 1
ATOM 3862 C CA . ILE A 1 499 ? -4.799 -7.367 7.859 1.00 91.69 499 ILE A CA 1
ATOM 3863 C C . ILE A 1 499 ? -3.334 -7.758 7.653 1.00 91.69 499 ILE A C 1
ATOM 3865 O O . ILE A 1 499 ? -2.880 -7.963 6.523 1.00 91.69 499 ILE A O 1
ATOM 3869 N N . ASP A 1 500 ? -2.609 -7.903 8.756 1.00 88.44 500 ASP A N 1
ATOM 3870 C CA . ASP A 1 500 ? -1.264 -8.456 8.734 1.00 88.44 500 ASP A CA 1
ATOM 3871 C C . ASP A 1 500 ? -1.281 -9.888 8.183 1.00 88.44 500 ASP A C 1
ATOM 3873 O O . ASP A 1 500 ? -1.986 -10.764 8.693 1.00 88.44 500 ASP A O 1
ATOM 3877 N N . THR A 1 501 ? -0.509 -10.117 7.124 1.00 81.38 501 THR A N 1
ATOM 3878 C CA . THR A 1 501 ? -0.312 -11.447 6.550 1.00 81.38 501 THR A CA 1
ATOM 3879 C C . THR A 1 501 ? 0.463 -12.291 7.566 1.00 81.38 501 THR A C 1
ATOM 3881 O O . THR A 1 501 ? 1.520 -11.861 8.037 1.00 81.38 501 THR A O 1
ATOM 3884 N N . PRO A 1 502 ? -0.014 -13.487 7.957 1.00 83.69 502 PRO A N 1
ATOM 3885 C CA . PRO A 1 502 ? 0.699 -14.280 8.946 1.00 83.69 502 PRO A CA 1
ATOM 3886 C C . PRO A 1 502 ? 2.046 -14.772 8.398 1.00 83.69 502 PRO A C 1
ATOM 3888 O O . PRO A 1 502 ? 2.055 -15.710 7.609 1.00 83.69 502 PRO A O 1
ATOM 3891 N N . LEU A 1 503 ? 3.151 -14.184 8.876 1.00 83.38 503 LEU A N 1
ATOM 3892 C CA . LEU A 1 503 ? 4.573 -14.523 8.648 1.00 83.38 503 LEU A CA 1
ATOM 3893 C C . LEU A 1 503 ? 4.876 -15.387 7.412 1.00 83.38 503 LEU A C 1
ATOM 3895 O O . LEU A 1 503 ? 5.336 -14.878 6.404 1.00 83.38 503 LEU A O 1
ATOM 3899 N N . ARG A 1 504 ? 4.597 -16.692 7.502 1.00 83.88 504 ARG A N 1
ATOM 3900 C CA . ARG A 1 504 ? 4.796 -17.709 6.462 1.00 83.88 504 ARG A CA 1
ATOM 3901 C C . ARG A 1 504 ? 4.201 -17.367 5.085 1.00 83.88 504 ARG A C 1
ATOM 3903 O O . ARG A 1 504 ? 4.594 -18.000 4.113 1.00 83.88 504 ARG A O 1
ATOM 3910 N N . GLY A 1 505 ? 3.266 -16.421 4.999 1.00 91.94 505 GLY A N 1
ATOM 3911 C CA . GLY A 1 505 ? 2.778 -15.891 3.725 1.00 91.94 505 GLY A CA 1
ATOM 3912 C C . GLY A 1 505 ? 1.917 -16.883 2.945 1.00 91.94 505 GLY A C 1
ATOM 3913 O O . GLY A 1 505 ? 1.126 -17.650 3.521 1.00 91.94 505 GLY A O 1
ATOM 3914 N N . TRP A 1 506 ? 2.037 -16.851 1.619 1.00 97.12 506 TRP A N 1
ATOM 3915 C CA . TRP A 1 506 ? 1.237 -17.668 0.711 1.00 97.12 506 TRP A CA 1
ATOM 3916 C C . TRP A 1 506 ? 1.602 -19.161 0.746 1.00 97.12 506 TRP A C 1
ATOM 3918 O O . TRP A 1 506 ? 2.767 -19.529 0.883 1.00 97.12 506 TRP A O 1
ATOM 3928 N N . PRO A 1 507 ? 0.622 -20.068 0.560 1.00 97.00 507 PRO A N 1
ATOM 3929 C CA . PRO A 1 507 ? 0.872 -21.505 0.445 1.00 97.00 507 PRO A CA 1
ATOM 3930 C C . PRO A 1 507 ? 1.377 -21.862 -0.967 1.00 97.00 507 PRO A C 1
ATOM 3932 O O . PRO A 1 507 ? 0.655 -22.464 -1.774 1.00 97.00 507 PRO A O 1
ATOM 3935 N N . TYR A 1 508 ? 2.617 -21.475 -1.287 1.00 98.25 508 TYR A N 1
ATOM 3936 C CA . TYR A 1 508 ? 3.187 -21.553 -2.641 1.00 98.25 508 TYR A CA 1
ATOM 3937 C C . TYR A 1 508 ? 3.131 -22.963 -3.241 1.00 98.25 508 TYR A C 1
ATOM 3939 O O . TYR A 1 508 ? 2.842 -23.121 -4.428 1.00 98.25 508 TYR A O 1
ATOM 3947 N N . THR A 1 509 ? 3.341 -24.008 -2.432 1.00 97.69 509 THR A N 1
ATOM 3948 C CA . THR A 1 509 ? 3.231 -25.397 -2.903 1.00 97.69 509 THR A CA 1
ATOM 3949 C C . THR A 1 509 ? 1.823 -25.711 -3.424 1.00 97.69 509 THR A C 1
ATOM 3951 O O . THR A 1 509 ? 1.688 -26.238 -4.527 1.00 97.69 509 THR A O 1
ATOM 3954 N N . GLN A 1 510 ? 0.774 -25.381 -2.660 1.00 97.62 510 GLN A N 1
ATOM 3955 C CA . GLN A 1 510 ? -0.615 -25.670 -3.043 1.00 97.62 510 GLN A CA 1
ATOM 3956 C C . GLN A 1 510 ? -1.065 -24.799 -4.217 1.00 97.62 510 GLN A C 1
ATOM 3958 O O . GLN A 1 510 ? -1.756 -25.295 -5.112 1.00 97.62 510 GLN A O 1
ATOM 3963 N N . LEU A 1 511 ? -0.649 -23.527 -4.229 1.00 97.94 511 LEU A N 1
ATOM 3964 C CA . LEU A 1 511 ? -0.902 -22.607 -5.333 1.00 97.94 511 LEU A CA 1
ATOM 3965 C C . LEU A 1 511 ? -0.341 -23.166 -6.642 1.00 97.94 511 LEU A C 1
ATOM 3967 O O . LEU A 1 511 ? -1.094 -23.361 -7.594 1.00 97.94 511 LEU A O 1
ATOM 3971 N N . LEU A 1 512 ? 0.963 -23.458 -6.687 1.00 98.00 512 LEU A N 1
ATOM 3972 C CA . LEU A 1 512 ? 1.630 -23.908 -7.909 1.00 98.00 512 LEU A CA 1
ATOM 3973 C C . LEU A 1 512 ? 1.099 -25.266 -8.378 1.00 98.00 512 LEU A C 1
ATOM 3975 O O . LEU A 1 512 ? 0.877 -25.455 -9.573 1.00 98.00 512 LEU A O 1
ATOM 3979 N N . GLU A 1 513 ? 0.845 -26.210 -7.468 1.00 96.56 513 GLU A N 1
ATOM 3980 C CA . GLU A 1 513 ? 0.276 -27.516 -7.822 1.00 96.56 513 GLU A CA 1
ATOM 3981 C C . GLU A 1 513 ? -1.076 -27.367 -8.537 1.00 96.56 513 GLU A C 1
ATOM 3983 O O . GLU A 1 513 ? -1.283 -27.919 -9.621 1.00 96.56 513 GLU A O 1
ATOM 3988 N N . LYS A 1 514 ? -1.990 -26.575 -7.965 1.00 97.12 514 LYS A N 1
ATOM 3989 C CA . LYS A 1 514 ? -3.347 -26.405 -8.502 1.00 97.12 514 LYS A CA 1
ATOM 3990 C C . LYS A 1 514 ? -3.402 -25.481 -9.710 1.00 97.12 514 LYS A C 1
ATOM 3992 O O . LYS A 1 514 ? -4.231 -25.704 -10.588 1.00 97.12 514 LYS A O 1
ATOM 3997 N N . TRP A 1 515 ? -2.520 -24.488 -9.789 1.00 97.19 515 TRP A N 1
ATOM 3998 C CA . TRP A 1 515 ? -2.437 -23.589 -10.937 1.00 97.19 515 TRP A CA 1
ATOM 3999 C C . TRP A 1 515 ? -2.067 -24.367 -12.202 1.00 97.19 515 TRP A C 1
ATOM 4001 O O . TRP A 1 515 ? -2.721 -24.228 -13.233 1.00 97.19 515 TRP A O 1
ATOM 4011 N N . ASN A 1 516 ? -1.114 -25.296 -12.114 1.00 91.56 516 ASN A N 1
ATOM 4012 C CA . ASN A 1 516 ? -0.745 -26.139 -13.254 1.00 91.56 516 ASN A CA 1
ATOM 4013 C C . ASN A 1 516 ? -1.895 -27.030 -13.759 1.00 91.56 516 ASN A C 1
ATOM 4015 O O . ASN A 1 516 ? -1.962 -27.333 -14.953 1.00 91.56 516 ASN A O 1
ATOM 4019 N N . ALA A 1 517 ? -2.817 -27.406 -12.868 1.00 91.88 517 ALA A N 1
ATOM 4020 C CA . ALA A 1 517 ? -4.017 -28.176 -13.190 1.00 91.88 517 ALA A CA 1
ATOM 4021 C C . ALA A 1 517 ? -5.210 -27.311 -13.647 1.00 91.88 517 ALA A C 1
ATOM 4023 O O . ALA A 1 517 ? -6.252 -27.853 -14.022 1.00 91.88 517 ALA A O 1
ATOM 4024 N N . LEU A 1 518 ? -5.091 -25.980 -13.616 1.00 93.50 518 LEU A N 1
ATOM 4025 C CA . LEU A 1 518 ? -6.189 -25.070 -13.918 1.00 93.50 518 LEU A CA 1
ATOM 4026 C C . LEU A 1 518 ? -6.443 -25.029 -15.434 1.00 93.50 518 LEU A C 1
ATOM 4028 O O . LEU A 1 518 ? -5.556 -24.688 -16.222 1.00 93.50 518 LEU A O 1
ATOM 4032 N N . ALA A 1 519 ? -7.656 -25.408 -15.848 1.00 90.56 519 ALA A N 1
ATOM 4033 C CA . ALA A 1 519 ? -8.039 -25.454 -17.262 1.00 90.56 519 ALA A CA 1
ATOM 4034 C C . ALA A 1 519 ? -8.119 -24.050 -17.885 1.00 90.56 519 ALA A C 1
ATOM 4036 O O . ALA A 1 519 ? -7.636 -23.847 -18.994 1.00 90.56 519 ALA A O 1
ATOM 4037 N N . ASP A 1 520 ? -8.679 -23.089 -17.146 1.00 93.56 520 ASP A N 1
ATOM 4038 C CA . ASP A 1 520 ? -8.720 -21.669 -17.500 1.00 93.56 520 ASP A CA 1
ATOM 4039 C C . ASP A 1 520 ? -7.893 -20.861 -16.493 1.00 93.56 520 ASP A C 1
ATOM 4041 O O . ASP A 1 520 ? -8.394 -20.450 -15.443 1.00 93.56 520 ASP A O 1
ATOM 4045 N N . ALA A 1 521 ? -6.614 -20.650 -16.812 1.00 95.12 521 ALA A N 1
ATOM 4046 C CA . ALA A 1 521 ? -5.716 -19.801 -16.036 1.00 95.12 521 ALA A CA 1
ATOM 4047 C C . ALA A 1 521 ? -5.773 -18.342 -16.525 1.00 95.12 521 ALA A C 1
ATOM 4049 O O . ALA A 1 521 ? -4.765 -17.736 -16.902 1.00 95.12 521 ALA A O 1
ATOM 4050 N N . SER A 1 522 ? -6.977 -17.771 -16.553 1.00 97.75 522 SER A N 1
ATOM 4051 C CA . SER A 1 522 ? -7.172 -16.321 -16.612 1.00 97.75 522 SER A CA 1
ATOM 4052 C C . SER A 1 522 ? -6.644 -15.647 -15.331 1.00 97.75 522 SER A C 1
ATOM 4054 O O . SER A 1 522 ? -6.595 -16.298 -14.281 1.00 97.75 522 SER A O 1
ATOM 4056 N N . PRO A 1 523 ? -6.249 -14.360 -15.378 1.00 98.25 523 PRO A N 1
ATOM 4057 C CA . PRO A 1 523 ? -5.688 -13.672 -14.209 1.00 98.25 523 PRO A CA 1
ATOM 4058 C C . PRO A 1 523 ? -6.617 -13.696 -12.991 1.00 98.25 523 PRO A C 1
ATOM 4060 O O . PRO A 1 523 ? -6.183 -13.988 -11.878 1.00 98.25 523 PRO A O 1
ATOM 4063 N N . GLU A 1 524 ? -7.920 -13.502 -13.213 1.00 97.69 524 GLU A N 1
ATOM 4064 C CA . GLU A 1 524 ? -8.936 -13.587 -12.163 1.00 97.69 524 GLU A CA 1
ATOM 4065 C C . GLU A 1 524 ? -8.998 -14.988 -11.535 1.00 97.69 524 GLU A C 1
ATOM 4067 O O . GLU A 1 524 ? -9.032 -15.112 -10.311 1.00 97.69 524 GLU A O 1
ATOM 4072 N N . ASN A 1 525 ? -8.981 -16.059 -12.337 1.00 98.00 525 ASN A N 1
ATOM 4073 C CA . ASN A 1 525 ? -9.059 -17.422 -11.808 1.00 98.00 525 ASN A CA 1
ATOM 4074 C C . ASN A 1 525 ? -7.795 -17.828 -11.043 1.00 98.00 525 ASN A C 1
ATOM 4076 O O . ASN A 1 525 ? -7.901 -18.528 -10.034 1.00 98.00 525 ASN A O 1
ATOM 4080 N N . VAL A 1 526 ? -6.615 -17.377 -11.481 1.00 98.50 526 VAL A N 1
ATOM 4081 C CA . VAL A 1 526 ? -5.359 -17.575 -10.739 1.00 98.50 526 VAL A CA 1
ATOM 4082 C C . VAL A 1 526 ? -5.414 -16.841 -9.398 1.00 98.50 526 VAL A C 1
ATOM 4084 O O . VAL A 1 526 ? -5.117 -17.437 -8.363 1.00 98.50 526 VAL A O 1
ATOM 4087 N N . ALA A 1 527 ? -5.881 -15.591 -9.379 1.00 98.62 527 ALA A N 1
ATOM 4088 C CA . ALA A 1 527 ? -6.030 -14.821 -8.146 1.00 98.62 527 ALA A CA 1
ATOM 4089 C C . ALA A 1 527 ? -7.085 -15.424 -7.194 1.00 98.62 527 ALA A C 1
ATOM 4091 O O . ALA A 1 527 ? -6.863 -15.516 -5.987 1.00 98.62 527 ALA A O 1
ATOM 4092 N N . ARG A 1 528 ? -8.219 -15.908 -7.722 1.00 98.50 528 ARG A N 1
ATOM 4093 C CA . ARG A 1 528 ? -9.241 -16.638 -6.946 1.00 98.50 528 ARG A CA 1
ATOM 4094 C C . ARG A 1 528 ? -8.708 -17.947 -6.376 1.00 98.50 528 ARG A C 1
ATOM 4096 O O . ARG A 1 528 ? -9.065 -18.303 -5.254 1.00 98.50 528 ARG A O 1
ATOM 4103 N N . LEU A 1 529 ? -7.876 -18.661 -7.135 1.00 98.38 529 LEU A N 1
ATOM 4104 C CA . LEU A 1 529 ? -7.197 -19.858 -6.653 1.00 98.38 529 LEU A CA 1
ATOM 4105 C C . LEU A 1 529 ? -6.258 -19.508 -5.495 1.00 98.38 529 LEU A C 1
ATOM 4107 O O . LEU A 1 529 ? -6.346 -20.151 -4.451 1.00 98.38 529 LEU A O 1
ATOM 4111 N N . LEU A 1 530 ? -5.422 -18.477 -5.651 1.00 98.56 530 LEU A N 1
ATOM 4112 C CA . LEU A 1 530 ? -4.547 -17.990 -4.585 1.00 98.56 530 LEU A CA 1
ATOM 4113 C C . LEU A 1 530 ? -5.345 -17.660 -3.320 1.00 98.56 530 LEU A C 1
ATOM 4115 O O . LEU A 1 530 ? -5.038 -18.200 -2.260 1.00 98.56 530 LEU A O 1
ATOM 4119 N N . LEU A 1 531 ? -6.420 -16.877 -3.438 1.00 98.19 531 LEU A N 1
ATOM 4120 C CA . LEU A 1 531 ? -7.310 -16.575 -2.316 1.00 98.19 531 LEU A CA 1
ATOM 4121 C C . LEU A 1 531 ? -7.838 -17.849 -1.650 1.00 98.19 531 LEU A C 1
ATOM 4123 O O . LEU A 1 531 ? -7.769 -17.994 -0.430 1.00 98.19 531 LEU A O 1
ATOM 4127 N N . ALA A 1 532 ? -8.372 -18.784 -2.439 1.00 98.00 532 ALA A N 1
ATOM 4128 C CA . ALA A 1 532 ? -8.975 -20.002 -1.914 1.00 98.00 532 ALA A CA 1
ATOM 4129 C C . ALA A 1 532 ? -7.957 -20.893 -1.187 1.00 98.00 532 ALA A C 1
ATOM 4131 O O . ALA A 1 532 ? -8.297 -21.494 -0.166 1.00 98.00 532 ALA A O 1
ATOM 4132 N N . GLU A 1 533 ? -6.727 -20.996 -1.695 1.00 97.94 533 GLU A N 1
ATOM 4133 C CA . GLU A 1 533 ? -5.659 -21.751 -1.038 1.00 97.94 533 GLU A CA 1
ATOM 4134 C C . GLU A 1 533 ? -5.132 -21.031 0.203 1.00 97.94 533 GLU A C 1
ATOM 4136 O O . GLU A 1 533 ? -4.966 -21.682 1.231 1.00 97.94 533 GLU A O 1
ATOM 4141 N N . TYR A 1 534 ? -4.957 -19.710 0.152 1.00 97.44 534 TYR A N 1
ATOM 4142 C CA . TYR A 1 534 ? -4.513 -18.893 1.283 1.00 97.44 534 TYR A CA 1
ATOM 4143 C C . TYR A 1 534 ? -5.491 -18.965 2.466 1.00 97.44 534 TYR A C 1
ATOM 4145 O O . TYR A 1 534 ? -5.118 -19.266 3.600 1.00 97.44 534 TYR A O 1
ATOM 4153 N N . ILE A 1 535 ? -6.792 -18.798 2.216 1.00 96.50 535 ILE A N 1
ATOM 4154 C CA . ILE A 1 535 ? -7.803 -18.935 3.275 1.00 96.50 535 ILE A CA 1
ATOM 4155 C C . ILE A 1 535 ? -7.866 -20.374 3.797 1.00 96.50 535 ILE A C 1
ATOM 4157 O O . ILE A 1 535 ? -8.029 -20.601 5.000 1.00 96.50 535 ILE A O 1
ATOM 4161 N N . ARG A 1 536 ? -7.683 -21.377 2.929 1.00 96.25 536 ARG A N 1
ATOM 4162 C CA . ARG A 1 536 ? -7.638 -22.779 3.361 1.00 96.25 536 ARG A CA 1
ATOM 4163 C C . ARG A 1 536 ? -6.410 -23.085 4.215 1.00 96.25 536 ARG A C 1
ATOM 4165 O O . ARG A 1 536 ? -6.537 -23.813 5.199 1.00 96.25 536 ARG A O 1
ATOM 4172 N N . SER A 1 537 ? -5.239 -22.539 3.885 1.00 96.06 537 SER A N 1
ATOM 4173 C CA . SER A 1 537 ? -4.012 -22.794 4.644 1.00 96.06 537 SER A CA 1
ATOM 4174 C C . SER A 1 537 ? -4.129 -22.313 6.086 1.00 96.06 537 SER A C 1
ATOM 4176 O O . SER A 1 537 ? -3.637 -23.012 6.969 1.00 96.06 537 SER A O 1
ATOM 4178 N N . PHE A 1 538 ? -4.841 -21.204 6.327 1.00 94.25 538 PHE A N 1
ATOM 4179 C CA . PHE A 1 538 ? -5.032 -20.603 7.655 1.00 94.25 538 PHE A CA 1
ATOM 4180 C C . PHE A 1 538 ? -6.356 -20.953 8.361 1.00 94.25 538 PHE A C 1
ATOM 4182 O O . PHE A 1 538 ? -6.590 -20.508 9.485 1.00 94.25 538 PHE A O 1
ATOM 4189 N N . SER A 1 539 ? -7.215 -21.789 7.766 1.00 92.06 539 SER A N 1
ATOM 4190 C CA . SER A 1 539 ? -8.456 -22.298 8.390 1.00 92.06 539 SER A CA 1
ATOM 4191 C C . SER A 1 539 ? -8.319 -23.726 8.942 1.00 92.06 539 SER A C 1
ATOM 4193 O O . SER A 1 539 ? -9.297 -24.461 9.077 1.00 92.06 539 SER A O 1
ATOM 4195 N N . GLY A 1 540 ? -7.100 -24.119 9.322 1.00 88.38 540 GLY A N 1
ATOM 4196 C CA . GLY A 1 540 ? -6.759 -25.473 9.773 1.00 88.38 540 GLY A CA 1
ATOM 4197 C C . GLY A 1 540 ? -6.068 -26.325 8.708 1.00 88.38 540 GLY A C 1
ATOM 4198 O O . GLY A 1 540 ? -5.950 -27.534 8.894 1.00 88.38 540 GLY A O 1
ATOM 4199 N N . GLY A 1 541 ? -5.636 -25.712 7.602 1.00 92.62 541 GLY A N 1
ATOM 4200 C CA . GLY A 1 541 ? -4.813 -26.345 6.578 1.00 92.62 541 GLY A CA 1
ATOM 4201 C C . GLY A 1 541 ? -3.325 -26.355 6.936 1.00 92.62 541 GLY A C 1
ATOM 4202 O O . GLY A 1 541 ? -2.939 -26.454 8.100 1.00 92.62 541 GLY A O 1
ATOM 4203 N N . VAL A 1 542 ? -2.475 -26.250 5.911 1.00 91.88 542 VAL A N 1
ATOM 4204 C CA . VAL A 1 542 ? -1.012 -26.406 6.027 1.00 91.88 542 VAL A CA 1
ATOM 4205 C C . VAL A 1 542 ? -0.327 -25.373 6.928 1.00 91.88 542 VAL A C 1
ATOM 4207 O O . VAL A 1 542 ? 0.759 -25.648 7.429 1.00 91.88 542 VAL A O 1
ATOM 4210 N N . HIS A 1 543 ? -0.956 -24.218 7.174 1.00 91.69 543 HIS A N 1
ATOM 4211 C CA . HIS A 1 543 ? -0.443 -23.160 8.053 1.00 91.69 543 HIS A CA 1
ATOM 4212 C C . HIS A 1 543 ? -1.209 -23.068 9.389 1.00 91.69 543 HIS A C 1
ATOM 4214 O O . HIS A 1 543 ? -1.008 -22.133 10.166 1.00 91.69 543 HIS A O 1
ATOM 4220 N N . GLY A 1 544 ? -2.066 -24.050 9.690 1.00 91.38 544 GLY A N 1
ATOM 4221 C CA . GLY A 1 544 ? -2.832 -24.115 10.932 1.00 91.38 544 GLY A CA 1
ATOM 4222 C C . GLY A 1 544 ? -4.030 -23.165 10.957 1.00 91.38 544 GLY A C 1
ATOM 4223 O O . GLY A 1 544 ? -4.609 -22.844 9.922 1.00 91.38 544 GLY A O 1
ATOM 4224 N N . LYS A 1 545 ? -4.456 -22.764 12.160 1.00 91.69 545 LYS A N 1
ATOM 4225 C CA . LYS A 1 545 ? -5.561 -21.816 12.367 1.00 91.69 545 LYS A CA 1
ATOM 4226 C C . LYS A 1 545 ? -5.006 -20.458 12.781 1.00 91.69 545 LYS A C 1
ATOM 4228 O O . LYS A 1 545 ? -4.488 -20.339 13.888 1.00 91.69 545 LYS A O 1
ATOM 4233 N N . LYS A 1 546 ? -5.128 -19.455 11.914 1.00 90.88 546 LYS A N 1
ATOM 4234 C CA . LYS A 1 546 ? -4.776 -18.054 12.200 1.00 90.88 546 LYS A CA 1
ATOM 4235 C C . LYS A 1 546 ? -5.807 -17.117 11.581 1.00 90.88 546 LYS A C 1
ATOM 4237 O O . LYS A 1 546 ? -6.536 -17.524 10.678 1.00 90.88 546 LYS A O 1
ATOM 4242 N N . ASP A 1 547 ? -5.859 -15.883 12.071 1.00 91.06 547 ASP A N 1
ATOM 4243 C CA . ASP A 1 547 ? -6.595 -14.810 11.404 1.00 91.06 547 ASP A CA 1
ATOM 4244 C C . ASP A 1 547 ? -5.920 -14.499 10.067 1.00 91.06 547 ASP A C 1
ATOM 4246 O O . ASP A 1 547 ? -4.704 -14.334 10.007 1.00 91.06 547 ASP A O 1
ATOM 4250 N N . ALA A 1 548 ? -6.709 -14.426 9.007 1.00 93.25 548 ALA A N 1
ATOM 4251 C CA . ALA A 1 548 ? -6.264 -14.102 7.665 1.00 93.25 548 ALA A CA 1
ATOM 4252 C C . ALA A 1 548 ? -7.409 -13.400 6.932 1.00 93.25 548 ALA A C 1
ATOM 4254 O O . ALA A 1 548 ? -8.577 -13.746 7.129 1.00 93.25 548 ALA A O 1
ATOM 4255 N N . THR A 1 549 ? -7.085 -12.436 6.076 1.00 96.38 549 THR A N 1
ATOM 4256 C CA . THR A 1 549 ? -8.009 -11.885 5.079 1.00 96.38 549 THR A CA 1
ATOM 4257 C C . THR A 1 549 ? -7.316 -11.868 3.728 1.00 96.38 549 THR A C 1
ATOM 4259 O O . THR A 1 549 ? -6.090 -11.800 3.656 1.00 96.38 549 THR A O 1
ATOM 4262 N N . PHE A 1 550 ? -8.082 -11.985 2.650 1.00 97.38 550 PHE A N 1
ATOM 4263 C CA . PHE A 1 550 ? -7.538 -11.866 1.306 1.00 97.38 550 PHE A CA 1
ATOM 4264 C C . PHE A 1 550 ? -8.636 -11.482 0.324 1.00 97.38 550 PHE A C 1
ATOM 4266 O O . PHE A 1 550 ? -9.745 -12.017 0.392 1.00 97.38 550 PHE A O 1
ATOM 4273 N N . ALA A 1 551 ? -8.321 -10.577 -0.593 1.00 98.25 551 ALA A N 1
ATOM 4274 C CA . ALA A 1 551 ? -9.256 -10.059 -1.578 1.00 98.25 551 ALA A CA 1
ATOM 4275 C C . ALA A 1 551 ? -8.632 -10.022 -2.971 1.00 98.25 551 ALA A C 1
ATOM 4277 O O . ALA A 1 551 ? -7.416 -9.909 -3.117 1.00 98.25 551 ALA A O 1
ATOM 4278 N N . VAL A 1 552 ? -9.489 -10.120 -3.985 1.00 98.81 552 VAL A N 1
ATOM 4279 C CA . VAL A 1 552 ? -9.143 -10.028 -5.405 1.00 98.81 552 VAL A CA 1
ATOM 4280 C C . VAL A 1 552 ? -9.987 -8.934 -6.040 1.00 98.81 552 VAL A C 1
ATOM 4282 O O . VAL A 1 552 ? -11.209 -8.909 -5.859 1.00 98.81 552 VAL A O 1
ATOM 4285 N N . TYR A 1 553 ? -9.340 -8.075 -6.820 1.00 98.81 553 TYR A N 1
ATOM 4286 C CA . TYR A 1 553 ? -9.936 -6.905 -7.446 1.00 98.81 553 TYR A CA 1
ATOM 4287 C C . TYR A 1 553 ? -9.836 -6.967 -8.972 1.00 98.81 553 TYR A C 1
ATOM 4289 O O . TYR A 1 553 ? -8.748 -7.179 -9.503 1.00 98.81 553 TYR A O 1
ATOM 4297 N N . ASP A 1 554 ? -10.946 -6.714 -9.669 1.00 98.50 554 ASP A N 1
ATOM 4298 C CA . ASP A 1 554 ? -10.967 -6.418 -11.110 1.00 98.50 554 ASP A CA 1
ATOM 4299 C C . ASP A 1 554 ? -10.839 -4.901 -11.302 1.00 98.50 554 ASP A C 1
ATOM 4301 O O . ASP A 1 554 ? -11.801 -4.142 -11.125 1.00 98.50 554 ASP A O 1
ATOM 4305 N N . LEU A 1 555 ? -9.640 -4.438 -11.661 1.00 98.62 555 LEU A N 1
ATOM 4306 C CA . LEU A 1 555 ? -9.338 -3.008 -11.728 1.00 98.62 555 LEU A CA 1
ATOM 4307 C C . LEU A 1 555 ? -9.988 -2.315 -12.932 1.00 98.62 555 LEU A C 1
ATOM 4309 O O . LEU A 1 555 ? -10.098 -1.087 -12.944 1.00 98.62 555 LEU A O 1
ATOM 4313 N N . SER A 1 556 ? -10.548 -3.068 -13.889 1.00 97.56 556 SER A N 1
ATOM 4314 C CA . SER A 1 556 ? -11.413 -2.497 -14.932 1.00 97.56 556 SER A CA 1
ATOM 4315 C C . SER A 1 556 ? -12.711 -1.899 -14.359 1.00 97.56 556 SER A C 1
ATOM 4317 O O . SER A 1 556 ? -13.381 -1.098 -15.017 1.00 97.56 556 SER A O 1
ATOM 4319 N N . ARG A 1 557 ? -13.071 -2.251 -13.114 1.00 98.00 557 ARG A N 1
ATOM 4320 C CA . ARG A 1 557 ? -14.262 -1.765 -12.394 1.00 98.00 557 ARG A CA 1
ATOM 4321 C C . ARG A 1 557 ? -13.982 -0.607 -11.441 1.00 98.00 557 ARG A C 1
ATOM 4323 O O . ARG A 1 557 ? -14.913 -0.148 -10.777 1.00 98.00 557 ARG A O 1
ATOM 4330 N N . LEU A 1 558 ? -12.746 -0.111 -11.387 1.00 98.19 558 LEU A N 1
ATOM 4331 C CA . LEU A 1 558 ? -12.347 0.924 -10.437 1.00 98.19 558 LEU A CA 1
ATOM 4332 C C . LEU A 1 558 ? -13.039 2.272 -10.693 1.00 98.19 558 LEU A C 1
ATOM 4334 O O . LEU A 1 558 ? -13.559 2.871 -9.757 1.00 98.19 558 LEU A O 1
ATOM 4338 N N . ALA A 1 559 ? -13.098 2.745 -11.942 1.00 98.12 559 ALA A N 1
ATOM 4339 C CA . ALA A 1 559 ? -13.616 4.087 -12.235 1.00 98.12 559 ALA A CA 1
ATOM 4340 C C . ALA A 1 559 ? -15.075 4.305 -11.758 1.00 98.12 559 ALA A C 1
ATOM 4342 O O . ALA A 1 559 ? -15.340 5.313 -11.101 1.00 98.12 559 ALA A O 1
ATOM 4343 N N . PRO A 1 560 ? -16.028 3.369 -11.975 1.00 98.38 560 PRO A N 1
ATOM 4344 C CA . PRO A 1 560 ? -17.357 3.461 -11.362 1.00 98.38 560 PRO A CA 1
ATOM 4345 C C . PRO A 1 560 ? -17.346 3.477 -9.826 1.00 98.38 560 PRO A C 1
ATOM 4347 O O . PRO A 1 560 ? -18.213 4.102 -9.212 1.00 98.38 560 PRO A O 1
ATOM 4350 N N . PHE A 1 561 ? -16.401 2.779 -9.192 1.00 98.75 561 PHE A N 1
ATOM 4351 C CA . PHE A 1 561 ? -16.243 2.786 -7.739 1.00 98.75 561 PHE A CA 1
ATOM 4352 C C . PHE A 1 561 ? -15.734 4.137 -7.226 1.00 98.75 561 PHE A C 1
ATOM 4354 O O . PHE A 1 561 ? -16.335 4.691 -6.307 1.00 98.75 561 PHE A O 1
ATOM 4361 N N . GLU A 1 562 ? -14.716 4.721 -7.858 1.00 98.75 562 GLU A N 1
ATOM 4362 C CA . GLU A 1 562 ? -14.214 6.056 -7.509 1.00 98.75 562 GLU A CA 1
ATOM 4363 C C . GLU A 1 562 ? -15.279 7.143 -7.715 1.00 98.75 562 GLU A C 1
ATOM 4365 O O . GLU A 1 562 ? -15.449 8.013 -6.861 1.00 98.75 562 GLU A O 1
ATOM 4370 N N . GLU A 1 563 ? -16.075 7.055 -8.786 1.00 98.62 563 GLU A N 1
ATOM 4371 C CA . GLU A 1 563 ? -17.217 7.952 -9.004 1.00 98.62 563 GLU A CA 1
ATOM 4372 C C . GLU A 1 563 ? -18.242 7.844 -7.856 1.00 98.62 563 GLU A C 1
ATOM 4374 O O . GLU A 1 563 ? -18.737 8.852 -7.341 1.00 98.62 563 GLU A O 1
ATOM 4379 N N . ALA A 1 564 ? -18.546 6.619 -7.411 1.00 98.75 564 ALA A N 1
ATOM 4380 C CA . ALA A 1 564 ? -19.451 6.385 -6.290 1.00 98.75 564 ALA A CA 1
ATOM 4381 C C . ALA A 1 564 ? -18.884 6.927 -4.967 1.00 98.75 564 ALA A C 1
ATOM 4383 O O . ALA A 1 564 ? -19.616 7.561 -4.201 1.00 98.75 564 ALA A O 1
ATOM 4384 N N . MET A 1 565 ? -17.585 6.729 -4.721 1.00 98.75 565 MET A N 1
ATOM 4385 C CA . MET A 1 565 ? -16.886 7.263 -3.552 1.00 98.75 565 MET A CA 1
ATOM 4386 C C . MET A 1 565 ? -16.870 8.792 -3.549 1.00 98.75 565 MET A C 1
ATOM 4388 O O . MET A 1 565 ? -17.168 9.390 -2.520 1.00 98.75 565 MET A O 1
ATOM 4392 N N . SER A 1 566 ? -16.646 9.436 -4.696 1.00 98.69 566 SER A N 1
ATOM 4393 C CA . SER A 1 566 ? -16.764 10.894 -4.843 1.00 98.69 566 SER A CA 1
ATOM 4394 C C . SER A 1 566 ? -18.172 11.397 -4.473 1.00 98.69 566 SER A C 1
ATOM 4396 O O . SER A 1 566 ? -18.336 12.364 -3.723 1.00 98.69 566 SER A O 1
ATOM 4398 N N . GLY A 1 567 ? -19.220 10.677 -4.892 1.00 98.50 567 GLY A N 1
ATOM 4399 C CA . GLY A 1 567 ? -20.602 10.957 -4.481 1.00 98.50 567 GLY A CA 1
ATOM 4400 C C . GLY A 1 567 ? -20.857 10.784 -2.974 1.00 98.50 567 GLY A C 1
ATOM 4401 O O . GLY A 1 567 ? -21.614 11.559 -2.370 1.00 98.50 567 GLY A O 1
ATOM 4402 N N . LEU A 1 568 ? -20.215 9.798 -2.340 1.00 98.62 568 LEU A N 1
ATOM 4403 C CA . LEU A 1 568 ? -20.248 9.616 -0.887 1.00 98.62 568 LEU A CA 1
ATOM 4404 C C . LEU A 1 568 ? -19.520 10.756 -0.163 1.00 98.62 568 LEU A C 1
ATOM 4406 O O . LEU A 1 568 ? -20.086 11.318 0.776 1.00 98.62 568 LEU A O 1
ATOM 4410 N N . THR A 1 569 ? -18.336 11.160 -0.630 1.00 98.62 569 THR A N 1
ATOM 4411 C CA . THR A 1 569 ? -17.593 12.327 -0.130 1.00 98.62 569 THR A CA 1
ATOM 4412 C C . THR A 1 569 ? -18.459 13.584 -0.169 1.00 98.62 569 THR A C 1
ATOM 4414 O O . THR A 1 569 ? -18.624 14.258 0.849 1.00 98.62 569 THR A O 1
ATOM 4417 N N . ALA A 1 570 ? -19.099 13.880 -1.305 1.00 97.75 570 ALA A N 1
ATOM 4418 C CA . ALA A 1 570 ? -19.982 15.040 -1.434 1.00 97.75 570 ALA A CA 1
ATOM 4419 C C . ALA A 1 570 ? -21.159 14.997 -0.438 1.00 97.75 570 ALA A C 1
ATOM 4421 O O . ALA A 1 570 ? -21.551 16.023 0.133 1.00 97.75 570 ALA A O 1
ATOM 4422 N N . SER A 1 571 ? -21.696 13.801 -0.179 1.00 97.75 571 SER A N 1
ATOM 4423 C CA . SER A 1 571 ? -22.749 13.583 0.820 1.00 97.75 571 SER A CA 1
ATOM 4424 C C . SER A 1 571 ? -22.249 13.776 2.256 1.00 97.75 571 SER A C 1
ATOM 4426 O O . SER A 1 571 ? -22.956 14.367 3.072 1.00 97.75 571 SER A O 1
ATOM 4428 N N . LEU A 1 572 ? -21.026 13.331 2.562 1.00 96.69 572 LEU A N 1
ATOM 4429 C CA . LEU A 1 572 ? -20.355 13.550 3.845 1.00 96.69 572 LEU A CA 1
ATOM 4430 C C . LEU A 1 572 ? -20.103 15.041 4.101 1.00 96.69 572 LEU A C 1
ATOM 4432 O O . LEU A 1 572 ? -20.380 15.520 5.199 1.00 96.69 572 LEU A O 1
ATOM 4436 N N . ILE A 1 573 ? -19.659 15.799 3.100 1.00 95.81 573 ILE A N 1
ATOM 4437 C CA . ILE A 1 573 ? -19.454 17.254 3.218 1.00 95.81 573 ILE A CA 1
ATOM 4438 C C . ILE A 1 573 ? -20.786 17.974 3.486 1.00 95.81 573 ILE A C 1
ATOM 4440 O O . ILE A 1 573 ? -20.857 18.880 4.321 1.00 95.81 573 ILE A O 1
ATOM 4444 N N . SER A 1 574 ? -21.849 17.547 2.800 1.00 92.62 574 SER A N 1
ATOM 4445 C CA . SER A 1 574 ? -23.169 18.192 2.836 1.00 92.62 574 SER A CA 1
ATOM 4446 C C . SER A 1 574 ? -24.027 17.814 4.052 1.00 92.62 574 SER A C 1
ATOM 4448 O O . SER A 1 574 ? -25.070 18.435 4.284 1.00 92.62 574 SER A O 1
ATOM 4450 N N . ALA A 1 575 ? -23.620 16.814 4.840 1.00 91.88 575 ALA A N 1
ATOM 4451 C CA . ALA A 1 575 ? -24.365 16.370 6.014 1.00 91.88 575 ALA A CA 1
ATOM 4452 C C . ALA A 1 575 ? -24.540 17.509 7.035 1.00 91.88 575 ALA A C 1
ATOM 4454 O O . ALA A 1 575 ? -23.598 18.232 7.387 1.00 91.88 575 ALA A O 1
ATOM 4455 N N . ARG A 1 576 ? -25.764 17.665 7.559 1.00 87.75 576 ARG A N 1
ATOM 4456 C CA . ARG A 1 576 ? -26.070 18.694 8.564 1.00 87.75 576 ARG A CA 1
ATOM 4457 C C . ARG A 1 576 ? -25.220 18.472 9.812 1.00 87.75 576 ARG A C 1
ATOM 4459 O O . ARG A 1 576 ? -24.977 17.338 10.211 1.00 87.75 576 ARG A O 1
ATOM 4466 N N . ARG A 1 577 ? -24.844 19.559 10.497 1.00 83.88 577 ARG A N 1
ATOM 4467 C CA . ARG A 1 577 ? -24.012 19.501 11.718 1.00 83.88 577 ARG A CA 1
ATOM 4468 C C . ARG A 1 577 ? -24.533 18.503 12.761 1.00 83.88 577 ARG A C 1
ATOM 4470 O O . ARG A 1 577 ? -23.737 17.733 13.278 1.00 83.88 577 ARG A O 1
ATOM 4477 N N . GLY A 1 578 ? -25.849 18.448 12.988 1.00 80.44 578 GLY A N 1
ATOM 4478 C CA . GLY A 1 578 ? -26.468 17.505 13.935 1.00 80.44 578 GLY A CA 1
ATOM 4479 C C . GLY A 1 578 ? -26.373 16.022 13.544 1.00 80.44 578 GLY A C 1
ATOM 4480 O O . GLY A 1 578 ? -26.580 15.159 14.386 1.00 80.44 578 GLY A O 1
ATOM 4481 N N . MET A 1 579 ? -26.031 15.703 12.293 1.00 86.31 579 MET A N 1
ATOM 4482 C CA . MET A 1 579 ? -25.797 14.324 11.845 1.00 86.31 579 MET A CA 1
ATOM 4483 C C . MET A 1 579 ? -24.340 13.891 12.013 1.00 86.31 579 MET A C 1
ATOM 4485 O O . MET A 1 579 ? -24.045 12.700 11.947 1.00 86.31 579 MET A O 1
ATOM 4489 N N . ARG A 1 580 ? -23.418 14.828 12.263 1.00 87.19 580 ARG A N 1
ATOM 4490 C CA . ARG A 1 580 ? -21.988 14.517 12.353 1.00 87.19 580 ARG A CA 1
ATOM 4491 C C . ARG A 1 580 ? -21.611 13.578 13.497 1.00 87.19 580 ARG A C 1
ATOM 4493 O O . ARG A 1 580 ? -20.824 12.672 13.234 1.00 87.19 580 ARG A O 1
ATOM 4500 N N . PRO A 1 581 ? -22.192 13.688 14.707 1.00 82.56 581 PRO A N 1
ATOM 4501 C CA . PRO A 1 581 ? -21.888 12.746 15.782 1.00 82.56 581 PRO A CA 1
ATOM 4502 C C . PRO A 1 581 ? -22.297 11.303 15.452 1.00 82.56 581 PRO A C 1
ATOM 4504 O O . PRO A 1 581 ? -21.663 10.369 15.928 1.00 82.56 581 PRO A O 1
ATOM 4507 N N . LYS A 1 582 ? -23.312 11.103 14.595 1.00 87.56 582 LYS A N 1
ATOM 4508 C CA . LYS A 1 582 ? -23.689 9.772 14.093 1.00 87.56 582 LYS A CA 1
ATOM 4509 C C . LYS A 1 582 ? -22.651 9.214 13.129 1.00 87.56 582 LYS A C 1
ATOM 4511 O O . LYS A 1 582 ? -22.278 8.059 13.237 1.00 87.56 582 LYS A O 1
ATOM 4516 N N . VAL A 1 583 ? -22.145 10.034 12.210 1.00 92.31 583 VAL A N 1
ATOM 4517 C CA . VAL A 1 583 ? -21.062 9.620 11.300 1.00 92.31 583 VAL A CA 1
ATOM 4518 C C . VAL A 1 583 ? -19.789 9.275 12.086 1.00 92.31 583 VAL A C 1
ATOM 4520 O O . VAL A 1 583 ? -19.118 8.295 11.775 1.00 92.31 583 VAL A O 1
ATOM 4523 N N . VAL A 1 584 ? -19.487 10.035 13.144 1.00 89.00 584 VAL A N 1
ATOM 4524 C CA . VAL A 1 584 ? -18.400 9.719 14.084 1.00 89.00 584 VAL A CA 1
ATOM 4525 C C . VAL A 1 584 ? -18.629 8.376 14.775 1.00 89.00 584 VAL A C 1
ATOM 4527 O O . VAL A 1 584 ? -17.712 7.560 14.813 1.00 89.00 584 VAL A O 1
ATOM 4530 N N . ASP A 1 585 ? -19.834 8.140 15.298 1.00 84.62 585 ASP A N 1
ATOM 4531 C CA . ASP A 1 585 ? -20.197 6.878 15.950 1.00 84.62 585 ASP A CA 1
ATOM 4532 C C . ASP A 1 585 ? -20.064 5.692 14.982 1.00 84.62 585 ASP A C 1
ATOM 4534 O O . ASP A 1 585 ? -19.428 4.693 15.312 1.00 84.62 585 ASP A O 1
ATOM 4538 N N . ALA A 1 586 ? -20.535 5.848 13.739 1.00 90.75 586 ALA A N 1
ATOM 4539 C CA . ALA A 1 586 ? -20.352 4.851 12.689 1.00 90.75 586 ALA A CA 1
ATOM 4540 C C . ALA A 1 586 ? -18.873 4.547 12.422 1.00 90.75 586 ALA A C 1
ATOM 4542 O O . ALA A 1 586 ? -18.483 3.386 12.365 1.00 90.75 586 ALA A O 1
ATOM 4543 N N . ARG A 1 587 ? -18.023 5.576 12.310 1.00 90.50 587 ARG A N 1
ATOM 4544 C CA . ARG A 1 587 ? -16.574 5.401 12.113 1.00 90.50 587 ARG A CA 1
ATOM 4545 C C . ARG A 1 587 ? -15.921 4.663 13.284 1.00 90.50 587 ARG A C 1
ATOM 4547 O O . ARG A 1 587 ? -15.040 3.832 13.072 1.00 90.50 587 ARG A O 1
ATOM 4554 N N . ILE A 1 588 ? -16.294 4.998 14.521 1.00 85.69 588 ILE A N 1
ATOM 4555 C CA . ILE A 1 588 ? -15.741 4.360 15.726 1.00 85.69 588 ILE A CA 1
ATOM 4556 C C . ILE A 1 588 ? -16.120 2.876 15.752 1.00 85.69 588 ILE A C 1
ATOM 4558 O O . ILE A 1 588 ? -15.241 2.038 15.973 1.00 85.69 588 ILE A O 1
ATOM 4562 N N . LYS A 1 589 ? -17.396 2.576 15.478 1.00 85.56 589 LYS A N 1
ATOM 4563 C CA . LYS A 1 589 ? -17.958 1.220 15.441 1.00 85.56 589 LYS A CA 1
ATOM 4564 C C . LYS A 1 589 ? -17.448 0.386 14.275 1.00 85.56 589 LYS A C 1
ATOM 4566 O O . LYS A 1 589 ? -17.358 -0.826 14.429 1.00 85.56 589 LYS A O 1
ATOM 4571 N N . ALA A 1 590 ? -17.079 1.025 13.162 1.00 90.12 590 ALA A N 1
ATOM 4572 C CA . ALA A 1 590 ? -16.561 0.330 11.995 1.00 90.12 590 ALA A CA 1
ATOM 4573 C C . ALA A 1 590 ? -15.364 -0.552 12.375 1.00 90.12 590 ALA A C 1
ATOM 4575 O O . ALA A 1 590 ? -14.487 -0.142 13.151 1.00 90.12 590 ALA A O 1
ATOM 4576 N N . MET A 1 591 ? -15.318 -1.750 11.813 1.00 91.25 591 MET A N 1
ATOM 4577 C CA . MET A 1 591 ? -14.284 -2.747 12.013 1.00 91.25 591 MET A CA 1
ATOM 4578 C C . MET A 1 591 ? -12.920 -2.140 11.712 1.00 91.25 591 MET A C 1
ATOM 4580 O O . MET A 1 591 ? -12.644 -1.673 10.607 1.00 91.25 591 MET A O 1
ATOM 4584 N N . THR A 1 592 ? -12.066 -2.118 12.734 1.00 89.50 592 THR A N 1
ATOM 4585 C CA . THR A 1 592 ? -10.680 -1.679 12.572 1.00 89.50 592 THR A CA 1
ATOM 4586 C C . THR A 1 592 ? -9.859 -2.824 12.035 1.00 89.50 592 THR A C 1
ATOM 4588 O O . THR A 1 592 ? -9.891 -3.915 12.597 1.00 89.50 592 THR A O 1
ATOM 4591 N N . ILE A 1 593 ? -9.090 -2.518 11.004 1.00 88.50 593 ILE A N 1
ATOM 4592 C CA . ILE A 1 593 ? -8.121 -3.416 10.400 1.00 88.50 593 ILE A CA 1
ATOM 4593 C C . ILE A 1 593 ? -6.779 -3.252 11.120 1.00 88.50 593 ILE A C 1
ATOM 4595 O O . ILE A 1 593 ? -6.279 -4.177 11.748 1.00 88.50 593 ILE A O 1
ATOM 4599 N N . THR A 1 594 ? -6.266 -2.025 11.144 1.00 82.12 594 THR A N 1
ATOM 4600 C CA . THR A 1 594 ? -5.117 -1.596 11.951 1.00 82.12 594 THR A CA 1
ATOM 4601 C C . THR A 1 594 ? -5.185 -0.082 12.133 1.00 82.12 594 THR A C 1
ATOM 4603 O O . THR A 1 594 ? -5.866 0.579 11.357 1.00 82.12 594 THR A O 1
ATOM 4606 N N . SER A 1 595 ? -4.505 0.474 13.142 1.00 78.06 595 SER A N 1
ATOM 4607 C CA . SER A 1 595 ? -4.412 1.930 13.368 1.00 78.06 595 SER A CA 1
ATOM 4608 C C . SER A 1 595 ? -5.743 2.681 13.114 1.00 78.06 595 SER A C 1
ATOM 4610 O O . SER A 1 595 ? -6.676 2.590 13.916 1.00 78.06 595 SER A O 1
ATOM 4612 N N . ASP A 1 596 ? -5.820 3.389 11.988 1.00 88.25 596 ASP A N 1
ATOM 4613 C CA . ASP A 1 596 ? -6.897 4.209 11.449 1.00 88.25 596 ASP A CA 1
ATOM 4614 C C . ASP A 1 596 ? -7.392 3.714 10.073 1.00 88.25 596 ASP A C 1
ATOM 4616 O O . ASP A 1 596 ? -8.161 4.404 9.404 1.00 88.25 596 ASP A O 1
ATOM 4620 N N . TYR A 1 597 ? -7.020 2.496 9.672 1.00 93.19 597 TYR A N 1
ATOM 4621 C CA . TYR A 1 597 ? -7.647 1.763 8.574 1.00 93.19 597 TYR A CA 1
ATOM 4622 C C . TYR A 1 597 ? -8.881 1.019 9.063 1.00 93.19 597 TYR A C 1
ATOM 4624 O O . TYR A 1 597 ? -8.868 0.296 10.070 1.00 93.19 597 TYR A O 1
ATOM 4632 N N . LYS A 1 598 ? -9.965 1.184 8.319 1.00 94.81 598 LYS A N 1
ATOM 4633 C CA . LYS A 1 598 ? -11.258 0.577 8.610 1.00 94.81 598 LYS A CA 1
ATOM 4634 C C . LYS A 1 598 ? -11.753 -0.184 7.397 1.00 94.81 598 LYS A C 1
ATOM 4636 O O . LYS A 1 598 ? -11.412 0.154 6.266 1.00 94.81 598 LYS A O 1
ATOM 4641 N N . ASP A 1 599 ? -12.592 -1.175 7.644 1.00 97.00 599 ASP A N 1
ATOM 4642 C CA . ASP A 1 599 ? -13.334 -1.830 6.578 1.00 97.00 599 ASP A CA 1
ATOM 4643 C C . ASP A 1 599 ? -14.393 -0.877 6.001 1.00 97.00 599 ASP A C 1
ATOM 4645 O O . ASP A 1 599 ? -15.214 -0.321 6.740 1.00 97.00 599 ASP A O 1
ATOM 4649 N N . LEU A 1 600 ? -14.352 -0.650 4.684 1.00 97.81 600 LEU A N 1
ATOM 4650 C CA . LEU A 1 600 ? -15.222 0.322 4.030 1.00 97.81 600 LEU A CA 1
ATOM 4651 C C . LEU A 1 600 ? -16.690 -0.109 4.075 1.00 97.81 600 LEU A C 1
ATOM 4653 O O . LEU A 1 600 ? -17.549 0.720 4.374 1.00 97.81 600 LEU A O 1
ATOM 4657 N N . LEU A 1 601 ? -17.000 -1.374 3.773 1.00 97.25 601 LEU A N 1
ATOM 4658 C CA . LEU A 1 601 ? -18.394 -1.820 3.716 1.00 97.25 601 LEU A CA 1
ATOM 4659 C C . LEU A 1 601 ? -19.014 -1.913 5.109 1.00 97.25 601 LEU A C 1
ATOM 4661 O O . LEU A 1 601 ? -20.163 -1.494 5.266 1.00 97.25 601 LEU A O 1
ATOM 4665 N N . ASP A 1 602 ? -18.249 -2.325 6.122 1.00 96.31 602 ASP A N 1
ATOM 4666 C CA . ASP A 1 602 ? -18.736 -2.257 7.499 1.00 96.31 602 ASP A CA 1
ATOM 4667 C C . ASP A 1 602 ? -18.942 -0.801 7.951 1.00 96.31 602 ASP A C 1
ATOM 4669 O O . ASP A 1 602 ? -19.954 -0.497 8.572 1.00 96.31 602 ASP A O 1
ATOM 4673 N N . PHE A 1 603 ? -18.090 0.160 7.561 1.00 97.19 603 PHE A N 1
ATOM 4674 C CA . PHE A 1 603 ? -18.373 1.578 7.835 1.00 97.19 603 PHE A CA 1
ATOM 4675 C C . PHE A 1 603 ? -19.717 2.038 7.244 1.00 97.19 603 PHE A C 1
ATOM 4677 O O . PHE A 1 603 ? -20.466 2.765 7.904 1.00 97.19 603 PHE A O 1
ATOM 4684 N N . LEU A 1 604 ? -20.067 1.590 6.033 1.00 98.06 604 LEU A N 1
ATOM 4685 C CA . LEU A 1 604 ? -21.378 1.872 5.441 1.00 98.06 604 LEU A CA 1
ATOM 4686 C C . LEU A 1 604 ? -22.525 1.202 6.213 1.00 98.06 604 LEU A C 1
ATOM 4688 O O . LEU A 1 604 ? -23.586 1.815 6.363 1.00 98.06 604 LEU A O 1
ATOM 4692 N N . ASP A 1 605 ? -22.325 -0.022 6.713 1.00 95.56 605 ASP A N 1
ATOM 4693 C CA . ASP A 1 605 ? -23.289 -0.715 7.580 1.00 95.56 605 ASP A CA 1
ATOM 4694 C C . ASP A 1 605 ? -23.492 0.053 8.884 1.00 95.56 605 ASP A C 1
ATOM 4696 O O . ASP A 1 605 ? -24.628 0.300 9.294 1.00 95.56 605 ASP A O 1
ATOM 4700 N N . GLN A 1 606 ? -22.406 0.534 9.488 1.00 95.94 606 GLN A N 1
ATOM 4701 C CA . GLN A 1 606 ? -22.480 1.325 10.705 1.00 95.94 606 GLN A CA 1
ATOM 4702 C C . GLN A 1 606 ? -23.173 2.672 10.472 1.00 95.94 606 GLN A C 1
ATOM 4704 O O . GLN A 1 606 ? -23.949 3.092 11.327 1.00 95.94 606 GLN A O 1
ATOM 4709 N N . LEU A 1 607 ? -22.984 3.335 9.320 1.00 96.56 607 LEU A N 1
ATOM 4710 C CA . LEU A 1 607 ? -23.736 4.551 8.966 1.00 96.56 607 LEU A CA 1
ATOM 4711 C C . LEU A 1 607 ? -25.250 4.301 8.920 1.00 96.56 607 LEU A C 1
ATOM 4713 O O . LEU A 1 607 ? -26.036 5.165 9.326 1.00 96.56 607 LEU A O 1
ATOM 4717 N N . GLU A 1 608 ? -25.670 3.136 8.431 1.00 93.75 608 GLU A N 1
ATOM 4718 C CA . GLU A 1 608 ? -27.074 2.733 8.444 1.00 93.75 608 GLU A CA 1
ATOM 4719 C C . GLU A 1 608 ? -27.553 2.424 9.868 1.00 93.75 608 GLU A C 1
ATOM 4721 O O . GLU A 1 608 ? -28.561 2.986 10.302 1.00 93.75 608 GLU A O 1
ATOM 4726 N N . ALA A 1 609 ? -26.792 1.629 10.626 1.00 87.31 609 ALA A N 1
ATOM 4727 C CA . ALA A 1 609 ? -27.131 1.197 11.983 1.00 87.31 609 ALA A CA 1
ATOM 4728 C C . ALA A 1 609 ? -27.333 2.369 12.958 1.00 87.31 609 ALA A C 1
ATOM 4730 O O . ALA A 1 609 ? -28.247 2.360 13.784 1.00 87.31 609 ALA A O 1
ATOM 4731 N N . VAL A 1 610 ? -26.525 3.424 12.835 1.00 86.81 610 VAL A N 1
ATOM 4732 C CA . VAL A 1 610 ? -26.626 4.628 13.680 1.00 86.81 610 VAL A CA 1
ATOM 4733 C C . VAL A 1 610 ? -27.610 5.666 13.125 1.00 86.81 610 VAL A C 1
ATOM 4735 O O . VAL A 1 610 ? -27.710 6.788 13.633 1.00 86.81 610 VAL A O 1
ATOM 4738 N N . ASN A 1 611 ? -28.360 5.315 12.075 1.00 90.81 611 ASN A N 1
ATOM 4739 C CA . ASN A 1 611 ? -29.301 6.190 11.383 1.00 90.81 611 ASN A CA 1
ATOM 4740 C C . ASN A 1 611 ? -28.646 7.503 10.916 1.00 90.81 611 ASN A C 1
ATOM 4742 O O . ASN A 1 611 ? -29.224 8.581 11.105 1.00 90.81 611 ASN A O 1
ATOM 4746 N N . ALA A 1 612 ? -27.426 7.433 10.366 1.00 93.19 612 ALA A N 1
ATOM 4747 C CA . ALA A 1 612 ? -26.743 8.565 9.736 1.00 93.19 612 ALA A CA 1
ATOM 4748 C C . ALA A 1 612 ? -27.220 8.811 8.291 1.00 93.19 612 ALA A C 1
ATOM 4750 O O . ALA A 1 612 ? -26.982 9.887 7.740 1.00 93.19 612 ALA A O 1
ATOM 4751 N N . ILE A 1 613 ? -27.901 7.835 7.681 1.00 96.12 613 ILE A N 1
ATOM 4752 C CA . ILE A 1 613 ? -28.392 7.873 6.298 1.00 96.12 613 ILE A CA 1
ATOM 4753 C C . ILE A 1 613 ? -29.818 8.439 6.235 1.00 96.12 613 ILE A C 1
ATOM 4755 O O . ILE A 1 613 ? -30.704 8.001 6.967 1.00 96.12 613 ILE A O 1
ATOM 4759 N N . GLY A 1 614 ? -30.079 9.362 5.305 1.00 89.88 614 GLY A N 1
ATOM 4760 C CA . GLY A 1 614 ? -31.416 9.904 5.039 1.00 89.88 614 GLY A CA 1
ATOM 4761 C C . GLY A 1 614 ? -31.534 11.407 5.290 1.00 89.88 614 GLY A C 1
ATOM 4762 O O . GLY A 1 614 ? -30.611 12.168 5.011 1.00 89.88 614 GLY A O 1
ATOM 4763 N N . ALA A 1 615 ? -32.702 11.859 5.759 1.00 86.81 615 ALA A N 1
ATOM 4764 C CA . ALA A 1 615 ? -33.036 13.281 5.848 1.00 86.81 615 ALA A CA 1
ATOM 4765 C C . ALA A 1 615 ? -32.003 14.080 6.668 1.00 86.81 615 ALA A C 1
ATOM 4767 O O . ALA A 1 615 ? -31.865 13.899 7.874 1.00 86.81 615 ALA A O 1
ATOM 4768 N N . GLY A 1 616 ? -31.283 14.988 6.000 1.00 83.12 616 GLY A N 1
ATOM 4769 C CA . GLY A 1 616 ? -30.253 15.833 6.613 1.00 83.12 616 GLY A CA 1
ATOM 4770 C C . GLY A 1 616 ? -28.913 15.144 6.903 1.00 83.12 616 GLY A C 1
ATOM 4771 O O . GLY A 1 616 ? -27.999 15.832 7.355 1.00 83.12 616 GLY A O 1
ATOM 4772 N N . GLY A 1 617 ? -28.793 13.837 6.657 1.00 92.38 617 GLY A N 1
ATOM 4773 C CA . GLY A 1 617 ? -27.571 13.046 6.812 1.00 92.38 617 GLY A CA 1
ATOM 4774 C C . GLY A 1 617 ? -26.950 12.657 5.472 1.00 92.38 617 GLY A C 1
ATOM 4775 O O . GLY A 1 617 ? -27.011 13.419 4.510 1.00 92.38 617 GLY A O 1
ATOM 4776 N N . ILE A 1 618 ? -26.360 11.464 5.415 1.00 97.12 618 ILE A N 1
ATOM 4777 C CA . ILE A 1 618 ? -25.732 10.920 4.205 1.00 97.12 618 ILE A CA 1
ATOM 4778 C C . ILE A 1 618 ? -26.809 10.449 3.223 1.00 97.12 618 ILE A C 1
ATOM 4780 O O . ILE A 1 618 ? -27.800 9.826 3.618 1.00 97.12 618 ILE A O 1
ATOM 4784 N N . ALA A 1 619 ? -26.638 10.738 1.932 1.00 97.12 619 ALA A N 1
ATOM 4785 C CA . ALA A 1 619 ? -27.603 10.347 0.914 1.00 97.12 619 ALA A CA 1
ATOM 4786 C C . ALA A 1 619 ? -27.659 8.817 0.763 1.00 97.12 619 ALA A C 1
ATOM 4788 O O . ALA A 1 619 ? -26.654 8.170 0.473 1.00 97.12 619 ALA A O 1
ATOM 4789 N N . ARG A 1 620 ? -28.863 8.238 0.885 1.00 97.38 620 ARG A N 1
ATOM 4790 C CA . ARG A 1 620 ? -29.087 6.786 0.739 1.00 97.38 620 ARG A CA 1
ATOM 4791 C C . ARG A 1 620 ? -28.600 6.250 -0.610 1.00 97.38 620 ARG A C 1
ATOM 4793 O O . ARG A 1 620 ? -28.018 5.174 -0.661 1.00 97.38 620 ARG A O 1
ATOM 4800 N N . ALA A 1 621 ? -28.796 7.021 -1.680 1.00 96.25 621 ALA A N 1
ATOM 4801 C CA . ALA A 1 621 ? -28.339 6.661 -3.020 1.00 96.25 621 ALA A CA 1
ATOM 4802 C C . ALA A 1 621 ? -26.805 6.605 -3.134 1.00 96.25 621 ALA A C 1
ATOM 4804 O O . ALA A 1 621 ? -26.290 5.729 -3.820 1.00 96.25 621 ALA A O 1
ATOM 4805 N N . ALA A 1 622 ? -26.077 7.490 -2.438 1.00 98.00 622 ALA A N 1
ATOM 4806 C CA . ALA A 1 622 ? -24.615 7.480 -2.449 1.00 98.00 622 ALA A CA 1
ATOM 4807 C C . ALA A 1 622 ? -24.071 6.208 -1.783 1.00 98.00 622 ALA A C 1
ATOM 4809 O O . ALA A 1 622 ? -23.261 5.503 -2.375 1.00 98.00 622 ALA A O 1
ATOM 4810 N N . VAL A 1 623 ? -24.595 5.855 -0.602 1.00 98.44 623 VAL A N 1
ATOM 4811 C CA . VAL A 1 623 ? -24.218 4.616 0.102 1.00 98.44 623 VAL A CA 1
ATOM 4812 C C . VAL A 1 623 ? -24.550 3.375 -0.730 1.00 98.44 623 VAL A C 1
ATOM 4814 O O . VAL A 1 623 ? -23.709 2.492 -0.877 1.00 98.44 623 VAL A O 1
ATOM 4817 N N . ALA A 1 624 ? -25.748 3.314 -1.321 1.00 97.75 624 ALA A N 1
ATOM 4818 C CA . ALA A 1 624 ? -26.152 2.190 -2.164 1.00 97.75 624 ALA A CA 1
ATOM 4819 C C . ALA A 1 624 ? -25.240 2.021 -3.391 1.00 97.75 624 ALA A C 1
ATOM 4821 O O . ALA A 1 624 ? -24.850 0.899 -3.709 1.00 97.75 624 ALA A O 1
ATOM 4822 N N . ARG A 1 625 ? -24.858 3.128 -4.045 1.00 98.31 625 ARG A N 1
ATOM 4823 C CA . ARG A 1 625 ? -23.994 3.078 -5.228 1.00 98.31 625 ARG A CA 1
ATOM 4824 C C . ARG A 1 625 ? -22.578 2.620 -4.887 1.00 98.31 625 ARG A C 1
ATOM 4826 O O . ARG A 1 625 ? -22.029 1.839 -5.652 1.00 98.31 625 ARG A O 1
ATOM 4833 N N . VAL A 1 626 ? -22.024 3.026 -3.738 1.00 98.75 626 VAL A N 1
ATOM 4834 C CA . VAL A 1 626 ? -20.718 2.517 -3.275 1.00 98.75 626 VAL A CA 1
ATOM 4835 C C . VAL A 1 626 ? -20.772 1.010 -3.029 1.00 98.75 626 VAL A C 1
ATOM 4837 O O . VAL A 1 626 ? -19.880 0.301 -3.474 1.00 98.75 626 VAL A O 1
ATOM 4840 N N . ARG A 1 627 ? -21.828 0.490 -2.386 1.00 98.31 627 ARG A N 1
ATOM 4841 C CA . ARG A 1 627 ? -21.977 -0.965 -2.184 1.00 98.31 627 ARG A CA 1
ATOM 4842 C C . ARG A 1 627 ? -22.028 -1.727 -3.504 1.00 98.31 627 ARG A C 1
ATOM 4844 O O . ARG A 1 627 ? -21.366 -2.750 -3.648 1.00 98.31 627 ARG A O 1
ATOM 4851 N N . GLU A 1 628 ? -22.809 -1.229 -4.461 1.00 97.88 628 GLU A N 1
ATOM 4852 C CA . GLU A 1 628 ? -22.952 -1.852 -5.778 1.00 97.88 628 GLU A CA 1
ATOM 4853 C C . GLU A 1 628 ? -21.615 -1.911 -6.526 1.00 97.88 628 GLU A C 1
ATOM 4855 O O . GLU A 1 628 ? -21.259 -2.952 -7.079 1.00 97.88 628 GLU A O 1
ATOM 4860 N N . THR A 1 629 ? -20.874 -0.804 -6.560 1.00 98.56 629 THR A N 1
ATOM 4861 C CA . THR A 1 629 ? -19.618 -0.723 -7.312 1.00 98.56 629 THR A CA 1
ATOM 4862 C C . THR A 1 629 ? -18.475 -1.431 -6.593 1.00 98.56 629 THR A C 1
ATOM 4864 O O . THR A 1 629 ? -17.699 -2.115 -7.257 1.00 98.56 629 THR A O 1
ATOM 4867 N N . ALA A 1 630 ? -18.422 -1.386 -5.258 1.00 98.31 630 ALA A N 1
ATOM 4868 C CA . ALA A 1 630 ? -17.470 -2.159 -4.461 1.00 98.31 630 ALA A CA 1
ATOM 4869 C C . ALA A 1 630 ? -17.643 -3.671 -4.673 1.00 98.31 630 ALA A C 1
ATOM 4871 O O . ALA A 1 630 ? -16.655 -4.368 -4.867 1.00 98.31 630 ALA A O 1
ATOM 4872 N N . ALA A 1 631 ? -18.882 -4.175 -4.735 1.00 95.88 631 ALA A N 1
ATOM 4873 C CA . ALA A 1 631 ? -19.156 -5.592 -4.998 1.00 95.88 631 ALA A CA 1
ATOM 4874 C C . ALA A 1 631 ? -18.760 -6.052 -6.415 1.00 95.88 631 ALA A C 1
ATOM 4876 O O . ALA A 1 631 ? -18.615 -7.246 -6.658 1.00 95.88 631 ALA A O 1
ATOM 4877 N N . ARG A 1 632 ? -18.615 -5.120 -7.368 1.00 96.88 632 ARG A N 1
ATOM 4878 C CA . ARG A 1 632 ? -18.096 -5.412 -8.715 1.00 96.88 632 ARG A CA 1
ATOM 4879 C C . ARG A 1 632 ? -16.580 -5.298 -8.788 1.00 96.88 632 ARG A C 1
ATOM 4881 O O . ARG A 1 632 ? -15.974 -6.017 -9.569 1.00 96.88 632 ARG A O 1
ATOM 4888 N N . LEU A 1 633 ? -15.998 -4.387 -8.012 1.00 98.50 633 LEU A N 1
ATOM 4889 C CA . LEU A 1 633 ? -14.555 -4.217 -7.898 1.00 98.50 633 LEU A CA 1
ATOM 4890 C C . LEU A 1 633 ? -13.925 -5.406 -7.164 1.00 98.50 633 LEU A C 1
ATOM 4892 O O . LEU A 1 633 ? -13.001 -6.009 -7.694 1.00 98.50 633 LEU A O 1
ATOM 4896 N N . VAL A 1 634 ? -14.441 -5.768 -5.985 1.00 98.50 634 VAL A N 1
ATOM 4897 C CA . VAL A 1 634 ? -13.980 -6.914 -5.187 1.00 98.50 634 VAL A CA 1
ATOM 4898 C C . VAL A 1 634 ? -14.648 -8.184 -5.702 1.00 98.50 634 VAL A C 1
ATOM 4900 O O . VAL A 1 634 ? -15.738 -8.563 -5.273 1.00 98.50 634 VAL A O 1
ATOM 4903 N N . VAL A 1 635 ? -14.001 -8.849 -6.652 1.00 97.25 635 VAL A N 1
ATOM 4904 C CA . VAL A 1 635 ? -14.562 -10.027 -7.322 1.00 97.25 635 VAL A CA 1
ATOM 4905 C C . VAL A 1 635 ? -14.470 -11.286 -6.455 1.00 97.25 635 VAL A C 1
ATOM 4907 O O . VAL A 1 635 ? -15.273 -12.211 -6.618 1.00 97.25 635 VAL A O 1
ATOM 4910 N N . ALA A 1 636 ? -13.532 -11.333 -5.508 1.00 97.75 636 ALA A N 1
ATOM 4911 C CA . ALA A 1 636 ? -13.418 -12.402 -4.521 1.00 97.75 636 ALA A CA 1
ATOM 4912 C C . ALA A 1 636 ? -12.908 -11.857 -3.185 1.00 97.75 636 ALA A C 1
ATOM 4914 O O . ALA A 1 636 ? -12.049 -10.983 -3.159 1.00 97.75 636 ALA A O 1
ATOM 4915 N N . ASN A 1 637 ? -13.408 -12.407 -2.084 1.00 97.38 637 ASN A N 1
ATOM 4916 C CA . ASN A 1 637 ? -12.984 -12.063 -0.734 1.00 97.38 637 ASN A CA 1
ATOM 4917 C C . ASN A 1 637 ? -13.105 -13.297 0.168 1.00 97.38 637 ASN A C 1
ATOM 4919 O O . ASN A 1 637 ? -14.022 -14.104 -0.002 1.00 97.38 637 ASN A O 1
ATOM 4923 N N . GLY A 1 638 ? -12.193 -13.438 1.122 1.00 95.25 638 GLY A N 1
ATOM 4924 C CA . GLY A 1 638 ? -12.261 -14.468 2.144 1.00 95.25 638 GLY A CA 1
ATOM 4925 C C . GLY A 1 638 ? -11.547 -14.049 3.419 1.00 95.25 638 GLY A C 1
ATOM 4926 O O . GLY A 1 638 ? -10.607 -13.255 3.397 1.00 95.25 638 GLY A O 1
ATOM 4927 N N . SER A 1 639 ? -12.000 -14.601 4.541 1.00 94.38 639 SER A N 1
ATOM 4928 C CA . SER A 1 639 ? -11.430 -14.316 5.850 1.00 94.38 639 SER A CA 1
ATOM 4929 C C . SER A 1 639 ? -11.573 -15.484 6.823 1.00 94.38 639 SER A C 1
ATOM 4931 O O . SER A 1 639 ? -12.369 -16.405 6.621 1.00 94.38 639 SER A O 1
ATOM 4933 N N . THR A 1 640 ? -10.780 -15.456 7.891 1.00 89.19 640 THR A N 1
ATOM 4934 C CA . THR A 1 640 ? -10.798 -16.441 8.977 1.00 89.19 640 THR A CA 1
ATOM 4935 C C . THR A 1 640 ? -10.769 -15.755 10.347 1.00 89.19 640 THR A C 1
ATOM 4937 O O . THR A 1 640 ? -10.452 -14.570 10.480 1.00 89.19 640 THR A O 1
ATOM 4940 N N . GLY A 1 641 ? -11.094 -16.524 11.390 1.00 84.31 641 GLY A N 1
ATOM 4941 C CA . GLY A 1 641 ? -10.884 -16.124 12.782 1.00 84.31 641 GLY A CA 1
ATOM 4942 C C . GLY A 1 641 ? -11.678 -14.882 13.199 1.00 84.31 641 GLY A C 1
ATOM 4943 O O . GLY A 1 641 ? -12.899 -14.866 13.058 1.00 84.31 641 GLY A O 1
ATOM 4944 N N . ARG A 1 642 ? -11.003 -13.864 13.750 1.00 79.44 642 ARG A N 1
ATOM 4945 C CA . ARG A 1 642 ? -11.608 -12.636 14.312 1.00 79.44 642 ARG A CA 1
ATOM 4946 C C . ARG A 1 642 ? -12.203 -11.676 13.276 1.00 79.44 642 ARG A C 1
ATOM 4948 O O . ARG A 1 642 ? -12.891 -10.737 13.668 1.00 79.44 642 ARG A O 1
ATOM 4955 N N . TYR A 1 643 ? -11.986 -11.917 11.983 1.00 82.44 643 TYR A N 1
ATOM 4956 C CA . TYR A 1 643 ? -12.431 -11.037 10.895 1.00 82.44 643 TYR A CA 1
ATOM 4957 C C . TYR A 1 643 ? -13.476 -11.683 9.964 1.00 82.44 643 TYR A C 1
ATOM 4959 O O . TYR A 1 643 ? -13.390 -11.514 8.748 1.00 82.44 643 TYR A O 1
ATOM 4967 N N . PRO A 1 644 ? -14.493 -12.412 10.468 1.00 69.19 644 PRO A N 1
ATOM 4968 C CA . PRO A 1 644 ? -15.376 -13.224 9.622 1.00 69.19 644 PRO A CA 1
ATOM 4969 C C . PRO A 1 644 ? -16.238 -12.396 8.653 1.00 69.19 644 PRO A C 1
ATOM 4971 O O . PRO A 1 644 ? -16.795 -12.947 7.712 1.00 69.19 644 PRO A O 1
ATOM 4974 N N . MET A 1 645 ? -16.344 -11.084 8.886 1.00 80.06 645 MET A N 1
ATOM 4975 C CA . MET A 1 645 ? -17.125 -10.134 8.088 1.00 80.06 645 MET A CA 1
ATOM 4976 C C . MET A 1 645 ? -16.253 -9.120 7.329 1.00 80.06 645 MET A C 1
ATOM 4978 O O . MET A 1 645 ? -16.791 -8.171 6.767 1.00 80.06 645 MET A O 1
ATOM 4982 N N . ALA A 1 646 ? -14.922 -9.280 7.330 1.00 92.12 646 ALA A N 1
ATOM 4983 C CA . ALA A 1 646 ? -14.024 -8.442 6.533 1.00 92.12 646 ALA A CA 1
ATOM 4984 C C . ALA A 1 646 ? -14.439 -8.484 5.064 1.00 92.12 646 ALA A C 1
ATOM 4986 O O . ALA A 1 646 ? -14.635 -9.565 4.512 1.00 92.12 646 ALA A O 1
ATOM 4987 N N . SER A 1 647 ? -14.634 -7.314 4.462 1.00 94.81 647 SER A N 1
ATOM 4988 C CA . SER A 1 647 ? -15.241 -7.179 3.137 1.00 94.81 647 SER A CA 1
ATOM 4989 C C . SER A 1 647 ? -14.240 -7.270 1.991 1.00 94.81 647 SER A C 1
ATOM 4991 O O . SER A 1 647 ? -14.631 -7.312 0.825 1.00 94.81 647 SER A O 1
ATOM 4993 N N . GLY A 1 648 ? -12.953 -7.312 2.317 1.00 95.69 648 GLY A N 1
ATOM 4994 C CA . GLY A 1 648 ? -11.863 -7.293 1.362 1.00 95.69 648 GLY A CA 1
ATOM 4995 C C . GLY A 1 648 ? -11.473 -5.888 0.921 1.00 95.69 648 GLY A C 1
ATOM 4996 O O . GLY A 1 648 ? -10.699 -5.767 -0.015 1.00 95.69 648 GLY A O 1
ATOM 4997 N N . LEU A 1 649 ? -11.991 -4.816 1.532 1.00 97.31 649 LEU A N 1
ATOM 4998 C CA . LEU A 1 649 ? -11.702 -3.447 1.101 1.00 97.31 649 LEU A CA 1
ATOM 4999 C C . LEU A 1 649 ? -11.532 -2.497 2.289 1.00 97.31 649 LEU A C 1
ATOM 5001 O O . LEU A 1 649 ? -12.501 -2.009 2.875 1.00 97.31 649 LEU A O 1
ATOM 5005 N N . SER A 1 650 ? -10.275 -2.220 2.630 1.00 97.56 650 SER A N 1
ATOM 5006 C CA . SER A 1 650 ? -9.920 -1.214 3.632 1.00 97.56 650 SER A CA 1
ATOM 5007 C C . SER A 1 650 ? -9.930 0.202 3.050 1.00 97.56 650 SER A C 1
ATOM 5009 O O . SER A 1 650 ? -9.789 0.398 1.842 1.00 97.56 650 SER A O 1
ATOM 5011 N N . ILE A 1 651 ? -10.064 1.195 3.926 1.00 97.44 651 ILE A N 1
ATOM 5012 C CA . ILE A 1 651 ? -9.928 2.619 3.606 1.00 97.44 651 ILE A CA 1
ATOM 5013 C C . ILE A 1 651 ? -9.334 3.378 4.797 1.00 97.44 651 ILE A C 1
ATOM 5015 O O . ILE A 1 651 ? -9.564 3.012 5.959 1.00 97.44 651 ILE A O 1
ATOM 5019 N N . TRP A 1 652 ? -8.605 4.463 4.534 1.00 95.50 652 TRP A N 1
ATOM 5020 C CA . TRP A 1 652 ? -8.161 5.371 5.587 1.00 95.50 652 TRP A CA 1
ATOM 5021 C C . TRP A 1 652 ? -9.329 6.161 6.187 1.00 95.50 652 TRP A C 1
ATOM 5023 O O . TRP A 1 652 ? -9.983 6.965 5.521 1.00 95.50 652 TRP A O 1
ATOM 5033 N N . LEU A 1 653 ? -9.586 5.958 7.479 1.00 93.81 653 LEU A N 1
ATOM 5034 C CA . LEU A 1 653 ? -10.674 6.585 8.231 1.00 93.81 653 LEU A CA 1
ATOM 5035 C C . LEU A 1 653 ? -10.132 7.218 9.531 1.00 93.81 653 LEU A C 1
ATOM 5037 O O . LEU A 1 653 ? -10.394 6.728 10.636 1.00 93.81 653 LEU A O 1
ATOM 5041 N N . PRO A 1 654 ? -9.385 8.336 9.422 1.00 90.62 654 PRO A N 1
ATOM 5042 C CA . PRO A 1 654 ? -8.685 8.949 10.545 1.00 90.62 654 PRO A CA 1
ATOM 5043 C C . PRO A 1 654 ? -9.635 9.498 11.613 1.00 90.62 654 PRO A C 1
ATOM 5045 O O . PRO A 1 654 ? -10.722 10.014 11.332 1.00 90.62 654 PRO A O 1
ATOM 5048 N N . HIS A 1 655 ? -9.191 9.405 12.870 1.00 83.94 655 HIS A N 1
ATOM 5049 C CA . HIS A 1 655 ? -9.924 9.917 14.030 1.00 83.94 655 HIS A CA 1
ATOM 5050 C C . HIS A 1 655 ? -9.454 11.314 14.456 1.00 83.94 655 HIS A C 1
ATOM 5052 O O . HIS A 1 655 ? -10.276 12.210 14.649 1.00 83.94 655 HIS A O 1
ATOM 5058 N N . TYR A 1 656 ? -8.140 11.489 14.615 1.00 83.50 656 TYR A N 1
ATOM 5059 C CA . TYR A 1 656 ? -7.552 12.672 15.244 1.00 83.50 656 TYR A CA 1
ATOM 5060 C C . TYR A 1 656 ? -7.047 13.682 14.217 1.00 83.50 656 TYR A C 1
ATOM 5062 O O . TYR A 1 656 ? -6.356 13.285 13.273 1.00 83.50 656 TYR A O 1
ATOM 5070 N N . VAL A 1 657 ? -7.278 14.983 14.444 1.00 83.12 657 VAL A N 1
ATOM 5071 C CA . VAL A 1 657 ? -6.750 16.055 13.573 1.00 83.12 657 VAL A CA 1
ATOM 5072 C C . VAL A 1 657 ? -5.230 15.971 13.481 1.00 83.12 657 VAL A C 1
ATOM 5074 O O . VAL A 1 657 ? -4.674 16.098 12.398 1.00 83.12 657 VAL A O 1
ATOM 5077 N N . LYS A 1 658 ? -4.546 15.651 14.585 1.00 82.81 658 LYS A N 1
ATOM 5078 C CA . LYS A 1 658 ? -3.083 15.506 14.599 1.00 82.81 658 LYS A CA 1
ATOM 5079 C C . LYS A 1 658 ? -2.577 14.396 13.667 1.00 82.81 658 LYS A C 1
ATOM 5081 O O . LYS A 1 658 ? -1.561 14.592 13.006 1.00 82.81 658 LYS A O 1
ATOM 5086 N N . SER A 1 659 ? -3.252 13.240 13.630 1.00 81.94 659 SER A N 1
ATOM 5087 C CA . SER A 1 659 ? -2.894 12.156 12.697 1.00 81.94 659 SER A CA 1
ATOM 5088 C C . SER A 1 659 ? -3.203 12.585 11.266 1.00 81.94 659 SER A C 1
ATOM 5090 O O . SER A 1 659 ? -2.345 12.517 10.393 1.00 81.94 659 SER A O 1
ATOM 5092 N N . PHE A 1 660 ? -4.399 13.131 11.045 1.00 90.38 660 PHE A N 1
ATOM 5093 C CA . PHE A 1 660 ? -4.820 13.610 9.736 1.00 90.38 660 PHE A CA 1
ATOM 5094 C C . PHE A 1 660 ? -3.845 14.639 9.149 1.00 90.38 660 PHE A C 1
ATOM 5096 O O . PHE A 1 660 ? -3.343 14.440 8.050 1.00 90.38 660 PHE A O 1
ATOM 5103 N N . ASP A 1 661 ? -3.512 15.699 9.887 1.00 90.38 661 ASP A N 1
ATOM 5104 C CA . ASP A 1 661 ? -2.630 16.771 9.415 1.00 90.38 661 ASP A CA 1
ATOM 5105 C C . ASP A 1 661 ? -1.198 16.280 9.150 1.00 90.38 661 ASP A C 1
ATOM 5107 O O . ASP A 1 661 ? -0.514 16.830 8.286 1.00 90.38 661 ASP A O 1
ATOM 5111 N N . LYS A 1 662 ? -0.752 15.215 9.834 1.00 89.50 662 LYS A N 1
ATOM 5112 C CA . LYS A 1 662 ? 0.547 14.579 9.573 1.00 89.50 662 LYS A CA 1
ATOM 5113 C C . LYS A 1 662 ? 0.602 13.938 8.183 1.00 89.50 662 LYS A C 1
ATOM 5115 O O . LYS A 1 662 ? 1.642 14.022 7.534 1.00 89.50 662 LYS A O 1
ATOM 5120 N N . TYR A 1 663 ? -0.482 13.303 7.733 1.00 92.12 663 TYR A N 1
ATOM 5121 C CA . TYR A 1 663 ? -0.468 12.477 6.519 1.00 92.12 663 TYR A CA 1
ATOM 5122 C C . TYR A 1 663 ? -1.246 13.063 5.333 1.00 92.12 663 TYR A C 1
ATOM 5124 O O . TYR A 1 663 ? -0.978 12.690 4.193 1.00 92.12 663 TYR A O 1
ATOM 5132 N N . VAL A 1 664 ? -2.160 14.014 5.554 1.00 94.31 664 VAL A N 1
ATOM 5133 C CA . VAL A 1 664 ? -3.078 14.525 4.517 1.00 94.31 664 VAL A CA 1
ATOM 5134 C C . VAL A 1 664 ? -2.357 15.099 3.296 1.00 94.31 664 VAL A C 1
ATOM 5136 O O . VAL A 1 664 ? -2.845 14.957 2.180 1.00 94.31 664 VAL A O 1
ATOM 5139 N N . ALA A 1 665 ? -1.186 15.719 3.473 1.00 94.31 665 ALA A N 1
ATOM 5140 C CA . ALA A 1 665 ? -0.413 16.256 2.354 1.00 94.31 665 ALA A CA 1
ATOM 5141 C C . ALA A 1 665 ? 0.043 15.150 1.386 1.00 94.31 665 ALA A C 1
ATOM 5143 O O . ALA A 1 665 ? -0.059 15.326 0.174 1.00 94.31 665 ALA A O 1
ATOM 5144 N N . ARG A 1 666 ? 0.488 14.004 1.922 1.00 95.44 666 ARG A N 1
ATOM 5145 C CA . ARG A 1 666 ? 0.834 12.812 1.137 1.00 95.44 666 ARG A CA 1
ATOM 5146 C C . ARG A 1 666 ? -0.421 12.152 0.573 1.00 95.44 666 ARG A C 1
ATOM 5148 O O . ARG A 1 666 ? -0.464 11.863 -0.615 1.00 95.44 666 ARG A O 1
ATOM 5155 N N . TYR A 1 667 ? -1.466 11.999 1.388 1.00 96.25 667 TYR A N 1
ATOM 5156 C CA . TYR A 1 667 ? -2.720 11.374 0.959 1.00 96.25 667 TYR A CA 1
ATOM 5157 C C . TYR A 1 667 ? -3.332 12.064 -0.265 1.00 96.25 667 TYR A C 1
ATOM 5159 O O . TYR A 1 667 ? -3.717 11.396 -1.217 1.00 96.25 667 TYR A O 1
ATOM 5167 N N . LYS A 1 668 ? -3.318 13.405 -0.296 1.00 96.56 668 LYS A N 1
ATOM 5168 C CA . LYS A 1 668 ? -3.769 14.219 -1.441 1.00 96.56 668 LYS A CA 1
ATOM 5169 C C . LYS A 1 668 ? -3.008 13.968 -2.741 1.00 96.56 668 LYS A C 1
ATOM 5171 O O . LYS A 1 668 ? -3.490 14.319 -3.818 1.00 96.56 668 LYS A O 1
ATOM 5176 N N . ALA A 1 669 ? -1.807 13.403 -2.662 1.00 95.25 669 ALA A N 1
ATOM 5177 C CA . ALA A 1 669 ? -1.032 13.029 -3.833 1.00 95.25 669 ALA A CA 1
ATOM 5178 C C . ALA A 1 669 ? -1.439 11.658 -4.404 1.00 95.25 669 ALA A C 1
ATOM 5180 O O . ALA A 1 669 ? -1.177 11.425 -5.590 1.00 95.25 669 ALA A O 1
ATOM 5181 N N . LEU A 1 670 ? -2.101 10.799 -3.618 1.00 97.62 670 LEU A N 1
ATOM 5182 C CA . LEU A 1 670 ? -2.562 9.478 -4.051 1.00 97.62 670 LEU A CA 1
ATOM 5183 C C . LEU A 1 670 ? -3.691 9.592 -5.083 1.00 97.62 670 LEU A C 1
ATOM 5185 O O . LEU A 1 670 ? -4.527 10.500 -5.021 1.00 97.62 670 LEU A O 1
ATOM 5189 N N . SER A 1 671 ? -3.738 8.643 -6.019 1.00 97.94 671 SER A N 1
ATOM 5190 C CA . SER A 1 671 ? -4.750 8.592 -7.084 1.00 97.94 671 SER A CA 1
ATOM 5191 C C . SER A 1 671 ? -6.173 8.574 -6.520 1.00 97.94 671 SER A C 1
ATOM 5193 O O . SER A 1 671 ? -7.025 9.330 -6.984 1.00 97.94 671 SER A O 1
ATOM 5195 N N . PHE A 1 672 ? -6.404 7.803 -5.452 1.00 98.44 672 PHE A N 1
ATOM 5196 C CA . PHE A 1 672 ? -7.717 7.694 -4.814 1.00 98.44 672 PHE A CA 1
ATOM 5197 C C . PHE A 1 672 ? -8.231 9.036 -4.277 1.00 98.44 672 PHE A C 1
ATOM 5199 O O . PHE A 1 672 ? -9.370 9.418 -4.540 1.00 98.44 672 PHE A O 1
ATOM 5206 N N . SER A 1 673 ? -7.395 9.793 -3.559 1.00 97.94 673 SER A N 1
ATOM 5207 C CA . SER A 1 673 ? -7.776 11.111 -3.033 1.00 97.94 673 SER A CA 1
ATOM 5208 C C . SER A 1 673 ? -8.029 12.113 -4.162 1.00 97.94 673 SER A C 1
ATOM 5210 O O . SER A 1 673 ? -9.025 12.831 -4.127 1.00 97.94 673 SER A O 1
ATOM 5212 N N . LYS A 1 674 ? -7.208 12.105 -5.222 1.00 98.06 674 LYS A N 1
ATOM 5213 C CA . LYS A 1 674 ? -7.430 12.950 -6.408 1.00 98.06 674 LYS A CA 1
ATOM 5214 C C . LYS A 1 674 ? -8.761 12.658 -7.107 1.00 98.06 674 LYS A C 1
ATOM 5216 O O . LYS A 1 674 ? -9.379 13.588 -7.613 1.00 98.06 674 LYS A O 1
ATOM 5221 N N . ALA A 1 675 ? -9.188 11.395 -7.144 1.00 97.94 675 ALA A N 1
ATOM 5222 C CA . ALA A 1 675 ? -10.434 10.986 -7.790 1.00 97.94 675 ALA A CA 1
ATOM 5223 C C . ALA A 1 675 ? -11.679 11.225 -6.914 1.00 97.94 675 ALA A C 1
ATOM 5225 O O . ALA A 1 675 ? -12.759 11.527 -7.426 1.00 97.94 675 ALA A O 1
ATOM 5226 N N . THR A 1 676 ? -11.547 11.087 -5.592 1.00 98.50 676 THR A N 1
ATOM 5227 C CA . THR A 1 676 ? -12.698 11.005 -4.673 1.00 98.50 676 THR A CA 1
ATOM 5228 C C . THR A 1 676 ? -12.821 12.169 -3.695 1.00 98.50 676 THR A C 1
ATOM 5230 O O . THR A 1 676 ? -13.882 12.331 -3.089 1.00 98.50 676 THR A O 1
ATOM 5233 N N . HIS A 1 677 ? -11.754 12.950 -3.502 1.00 97.69 677 HIS A N 1
ATOM 5234 C CA . HIS A 1 677 ? -11.629 13.990 -2.474 1.00 97.69 677 HIS A CA 1
ATOM 5235 C C . HIS A 1 677 ? -11.946 13.495 -1.051 1.00 97.69 677 HIS A C 1
ATOM 5237 O O . HIS A 1 677 ? -12.430 14.251 -0.205 1.00 97.69 677 HIS A O 1
ATOM 5243 N N . TRP A 1 678 ? -11.724 12.203 -0.784 1.00 98.06 678 TRP A N 1
ATOM 5244 C CA . TRP A 1 678 ? -12.129 11.531 0.452 1.00 98.06 678 TRP A CA 1
ATOM 5245 C C . TRP A 1 678 ? -11.690 12.255 1.734 1.00 98.06 678 TRP A C 1
ATOM 5247 O O . TRP A 1 678 ? -12.452 12.372 2.698 1.00 98.06 678 TRP A O 1
ATOM 5257 N N . GLU A 1 679 ? -10.485 12.817 1.738 1.00 96.06 679 GLU A N 1
ATOM 5258 C CA . GLU A 1 679 ? -9.933 13.564 2.863 1.00 96.06 679 GLU A CA 1
ATOM 5259 C C . GLU A 1 679 ? -10.743 14.823 3.208 1.00 96.06 679 GLU A C 1
ATOM 5261 O O . GLU A 1 679 ? -10.840 15.200 4.380 1.00 96.06 679 GLU A O 1
ATOM 5266 N N . GLU A 1 680 ? -11.365 15.463 2.214 1.00 95.81 680 GLU A N 1
ATOM 5267 C CA . GLU A 1 680 ? -12.267 16.598 2.429 1.00 95.81 680 GLU A CA 1
ATOM 5268 C C . GLU A 1 680 ? -13.573 16.143 3.078 1.00 95.81 680 GLU A C 1
ATOM 5270 O O . GLU A 1 680 ? -14.082 16.809 3.985 1.00 95.81 680 GLU A O 1
ATOM 5275 N N . GLY A 1 681 ? -14.070 14.974 2.664 1.00 94.88 681 GLY A N 1
ATOM 5276 C CA . GLY A 1 681 ? -15.220 14.309 3.264 1.00 94.88 681 GLY A CA 1
ATOM 5277 C C . GLY A 1 681 ? -15.000 13.975 4.732 1.00 94.88 681 GLY A C 1
ATOM 5278 O O . GLY A 1 681 ? -15.917 14.148 5.529 1.00 94.88 681 GLY A O 1
ATOM 5279 N N . MET A 1 682 ? -13.789 13.569 5.120 1.00 94.62 682 MET A N 1
ATOM 5280 C CA . MET A 1 682 ? -13.508 13.153 6.496 1.00 94.62 682 MET A CA 1
ATOM 5281 C C . MET A 1 682 ? -13.186 14.289 7.465 1.00 94.62 682 MET A C 1
ATOM 5283 O O . MET A 1 682 ? -13.477 14.179 8.661 1.00 94.62 682 MET A O 1
ATOM 5287 N N . ARG A 1 683 ? -12.654 15.410 6.970 1.00 91.81 683 ARG A N 1
ATOM 5288 C CA . ARG A 1 683 ? -12.241 16.556 7.793 1.00 91.81 683 ARG A CA 1
ATOM 5289 C C . ARG A 1 683 ? -13.294 17.052 8.808 1.00 91.81 683 ARG A C 1
ATOM 5291 O O . ARG A 1 683 ? -12.903 17.336 9.940 1.00 91.81 683 ARG A O 1
ATOM 5298 N N . PRO A 1 684 ? -14.607 17.138 8.500 1.00 89.38 684 PRO A N 1
ATOM 5299 C CA . PRO A 1 684 ? -15.624 17.600 9.452 1.00 89.38 684 PRO A CA 1
ATOM 5300 C C . PRO A 1 684 ? -15.871 16.684 10.658 1.00 89.38 684 PRO A C 1
ATOM 5302 O O . PRO A 1 684 ? -16.604 17.084 11.566 1.00 89.38 684 PRO A O 1
ATOM 5305 N N . TYR A 1 685 ? -15.330 15.465 10.635 1.00 89.25 685 TYR A N 1
ATOM 5306 C CA . TYR A 1 685 ? -15.587 14.413 11.618 1.00 89.25 685 TYR A CA 1
ATOM 5307 C C . TYR A 1 685 ? -14.375 14.134 12.517 1.00 89.25 685 TYR A C 1
ATOM 5309 O O . TYR A 1 685 ? -14.470 13.323 13.440 1.00 89.25 685 TYR A O 1
ATOM 5317 N N . LEU A 1 686 ? -13.235 14.775 12.259 1.00 86.62 686 LEU A N 1
ATOM 5318 C CA . LEU A 1 686 ? -12.024 14.641 13.069 1.00 86.62 686 LEU A CA 1
ATOM 5319 C C . LEU A 1 686 ? -12.225 15.294 14.439 1.00 86.62 686 LEU A C 1
ATOM 5321 O O . LEU A 1 686 ? -12.818 16.369 14.518 1.00 86.62 686 LEU A O 1
ATOM 5325 N N . ASP A 1 687 ? -11.764 14.633 15.505 1.00 74.19 687 ASP A N 1
ATOM 5326 C CA . ASP A 1 687 ? -11.892 15.068 16.913 1.00 74.19 687 ASP A CA 1
ATOM 5327 C C . ASP A 1 687 ? -13.325 15.419 17.379 1.00 74.19 687 ASP A C 1
ATOM 5329 O O . ASP A 1 687 ? -13.537 15.937 18.478 1.00 74.19 687 ASP A O 1
ATOM 5333 N N . ALA A 1 688 ? -14.338 15.118 16.563 1.00 63.38 688 ALA A N 1
ATOM 5334 C CA . ALA A 1 688 ? -15.735 15.321 16.899 1.00 63.38 688 ALA A CA 1
ATOM 5335 C C . ALA A 1 688 ? -16.208 14.229 17.871 1.00 63.38 688 ALA A C 1
ATOM 5337 O O . ALA A 1 688 ? -15.848 13.061 17.743 1.00 63.38 688 ALA A O 1
ATOM 5338 N N . LYS A 1 689 ? -17.026 14.619 18.853 1.00 55.62 689 LYS A N 1
ATOM 5339 C CA . LYS A 1 689 ? -17.583 13.723 19.876 1.00 55.62 689 LYS A CA 1
ATOM 5340 C C . LYS A 1 689 ? -18.797 12.943 19.315 1.00 55.62 689 LYS A C 1
ATOM 5342 O O . LYS A 1 689 ? -19.601 13.556 18.611 1.00 55.62 689 LYS A O 1
ATOM 5347 N N . PRO A 1 690 ? -18.959 11.630 19.590 1.00 53.59 690 PRO A N 1
ATOM 5348 C CA . PRO A 1 690 ? -20.162 10.866 19.224 1.00 53.59 690 PRO A CA 1
ATOM 5349 C C . PRO A 1 690 ? -21.418 11.321 19.998 1.00 53.59 690 PRO A C 1
ATOM 5351 O O . PRO A 1 690 ? -21.322 11.971 21.038 1.00 53.59 690 PRO A O 1
ATOM 5354 N N . LEU A 1 691 ? -22.608 10.985 19.476 1.00 41.06 691 LEU A N 1
ATOM 5355 C CA . LEU A 1 691 ? -23.913 11.545 19.890 1.00 41.06 691 LEU A CA 1
ATOM 5356 C C . LEU A 1 691 ? -24.310 11.232 21.348 1.00 41.06 691 LEU A C 1
ATOM 5358 O O . LEU A 1 691 ? -25.101 11.965 21.938 1.00 41.06 691 LEU A O 1
ATOM 5362 N N . GLU A 1 692 ? -23.714 10.209 21.968 1.00 41.88 692 GLU A N 1
ATOM 5363 C CA . GLU A 1 692 ? -23.926 9.890 23.391 1.00 41.88 692 GLU A CA 1
ATOM 5364 C C . GLU A 1 692 ? -23.455 10.999 24.352 1.00 41.88 692 GLU A C 1
ATOM 5366 O O . GLU A 1 692 ? -23.821 10.985 25.526 1.00 41.88 692 GLU A O 1
ATOM 5371 N N . LEU A 1 693 ? -22.705 11.994 23.861 1.00 41.50 693 LEU A N 1
ATOM 5372 C CA . LEU A 1 693 ? -22.188 13.112 24.656 1.00 41.50 693 LEU A CA 1
ATOM 5373 C C . LEU A 1 693 ? -23.059 14.385 24.630 1.00 41.50 693 LEU A C 1
ATOM 5375 O O . LEU A 1 693 ? -22.747 15.314 25.368 1.00 41.50 693 LEU A O 1
ATOM 5379 N N . GLU A 1 694 ? -24.140 14.454 23.838 1.00 34.41 694 GLU A N 1
ATOM 5380 C CA . GLU A 1 694 ? -25.007 15.655 23.760 1.00 34.41 694 GLU A CA 1
ATOM 5381 C C . GLU A 1 694 ? -26.442 15.463 24.290 1.00 34.41 694 GLU A C 1
ATOM 5383 O O . GLU A 1 694 ? -27.165 16.448 24.422 1.00 34.41 694 GLU A O 1
ATOM 5388 N N . GLN A 1 695 ? -26.876 14.240 24.628 1.00 31.05 695 GLN A N 1
ATOM 5389 C CA . GLN A 1 695 ? -28.264 13.978 25.068 1.00 31.05 695 GLN A CA 1
ATOM 5390 C C . GLN A 1 695 ? -28.416 13.254 26.415 1.00 31.05 695 GLN A C 1
ATOM 5392 O O . GLN A 1 695 ? -29.447 12.637 26.676 1.00 31.05 695 GLN A O 1
ATOM 5397 N N . ARG A 1 696 ? -27.446 13.383 27.323 1.00 32.31 696 ARG A N 1
ATOM 5398 C CA . ARG A 1 696 ? -27.700 13.152 28.752 1.00 32.31 696 ARG A CA 1
ATOM 5399 C C . ARG A 1 696 ? -27.685 14.504 29.467 1.00 32.31 696 ARG A C 1
ATOM 5401 O O . ARG A 1 696 ? -26.674 15.198 29.463 1.00 32.31 696 ARG A O 1
ATOM 5408 N N . GLU A 1 697 ? -28.845 14.885 29.998 1.00 27.80 697 GLU A N 1
ATOM 5409 C CA . GLU A 1 697 ? -29.036 15.995 30.942 1.00 27.80 697 GLU A CA 1
ATOM 5410 C C . GLU A 1 697 ? -28.045 15.917 32.129 1.00 27.80 697 GLU A C 1
ATOM 5412 O O . GLU A 1 697 ? -27.419 14.875 32.333 1.00 27.80 697 GLU A O 1
ATOM 5417 N N . PRO A 1 698 ? -27.815 17.038 32.842 1.00 33.12 698 PRO A N 1
ATOM 5418 C CA . PRO A 1 698 ? -26.502 17.440 33.326 1.00 33.12 698 PRO A CA 1
ATOM 5419 C C . PRO A 1 698 ? -25.917 16.481 34.362 1.00 33.12 698 PRO A C 1
ATOM 5421 O O . PRO A 1 698 ? -26.630 15.782 35.080 1.00 33.12 698 PRO A O 1
ATOM 5424 N N . ALA A 1 699 ? -24.586 16.513 34.448 1.00 30.62 699 ALA A N 1
ATOM 5425 C CA . ALA A 1 699 ? -23.815 15.872 35.501 1.00 30.62 699 ALA A CA 1
ATOM 5426 C C . ALA A 1 699 ? -24.477 16.083 36.879 1.00 30.62 699 ALA A C 1
ATOM 5428 O O . ALA A 1 699 ? -24.823 17.226 37.203 1.00 30.62 699 ALA A O 1
ATOM 5429 N N . PRO A 1 700 ? -24.606 15.034 37.716 1.00 34.59 700 PRO A N 1
ATOM 5430 C CA . PRO A 1 700 ? -24.679 15.256 39.147 1.00 34.59 700 PRO A CA 1
ATOM 5431 C C . PRO A 1 700 ? -23.365 15.933 39.529 1.00 34.59 700 PRO A C 1
ATOM 5433 O O . PRO A 1 700 ? -22.306 15.342 39.354 1.00 34.59 700 PRO A O 1
ATOM 5436 N N . ASP A 1 701 ? -23.483 17.195 39.926 1.00 34.84 701 ASP A N 1
ATOM 5437 C CA . ASP A 1 701 ? -22.492 18.076 40.532 1.00 34.84 701 ASP A CA 1
ATOM 5438 C C . ASP A 1 701 ? -21.015 17.885 40.160 1.00 34.84 701 ASP A C 1
ATOM 5440 O O . ASP A 1 701 ? -20.350 16.888 40.441 1.00 34.84 701 ASP A O 1
ATOM 5444 N N . ALA A 1 702 ? -20.458 18.982 39.652 1.00 36.44 702 ALA A N 1
ATOM 5445 C CA . ALA A 1 702 ? -19.039 19.280 39.549 1.00 36.44 702 ALA A CA 1
ATOM 5446 C C . ALA A 1 702 ? -18.341 19.361 40.932 1.00 36.44 702 ALA A C 1
ATOM 5448 O O . ALA A 1 702 ? -17.733 20.374 41.272 1.00 36.44 702 ALA A O 1
ATOM 5449 N N . ALA A 1 703 ? -18.423 18.292 41.728 1.00 37.47 703 ALA A N 1
ATOM 5450 C CA . ALA A 1 703 ? -17.806 18.153 43.045 1.00 37.47 703 ALA A CA 1
ATOM 5451 C C . ALA A 1 703 ? -16.793 16.993 43.137 1.00 37.47 703 ALA A C 1
ATOM 5453 O O . ALA A 1 703 ? -16.157 16.834 44.172 1.00 37.47 703 ALA A O 1
ATOM 5454 N N . LEU A 1 704 ? -16.589 16.200 42.075 1.00 46.53 704 LEU A N 1
ATOM 5455 C CA . LEU A 1 704 ? -15.737 14.996 42.120 1.00 46.53 704 LEU A CA 1
ATOM 5456 C C . LEU A 1 704 ? -14.454 15.069 41.273 1.00 46.53 704 LEU A C 1
ATOM 5458 O O . LEU A 1 704 ? -13.779 14.061 41.095 1.00 46.53 704 LEU A O 1
ATOM 5462 N N . SER A 1 705 ? -14.097 16.248 40.756 1.00 38.22 705 SER A N 1
ATOM 5463 C CA . SER A 1 705 ? -13.018 16.429 39.770 1.00 38.22 705 SER A CA 1
ATOM 5464 C C . SER A 1 705 ? -11.663 16.855 40.360 1.00 38.22 705 SER A C 1
ATOM 5466 O O . SER A 1 705 ? -10.975 17.690 39.772 1.00 38.22 705 SER A O 1
ATOM 5468 N N . ALA A 1 706 ? -11.274 16.321 41.516 1.00 42.38 706 ALA A N 1
ATOM 5469 C CA . ALA A 1 706 ? -9.894 16.413 41.994 1.00 42.38 706 ALA A CA 1
ATOM 5470 C C . ALA A 1 706 ? -9.370 14.997 42.284 1.00 42.38 706 ALA A C 1
ATOM 5472 O O . ALA A 1 706 ? -10.103 14.223 42.908 1.00 42.38 706 ALA A O 1
ATOM 5473 N N . PRO A 1 707 ? -8.138 14.645 41.861 1.00 47.97 707 PRO A N 1
ATOM 5474 C CA . PRO A 1 707 ? -7.498 13.407 42.280 1.00 47.97 707 PRO A CA 1
ATOM 5475 C C . PRO A 1 707 ? -7.505 13.338 43.803 1.00 47.97 707 PRO A C 1
ATOM 5477 O O . PRO A 1 707 ? -7.082 14.265 44.493 1.00 47.97 707 PRO A O 1
ATOM 5480 N N . LEU A 1 708 ? -8.053 12.249 44.319 1.00 59.16 708 LEU A N 1
ATOM 5481 C CA . LEU A 1 708 ? -8.159 12.010 45.743 1.00 59.16 708 LEU A CA 1
ATOM 5482 C C . LEU A 1 708 ? -6.847 11.370 46.198 1.00 59.16 708 LEU A C 1
ATOM 5484 O O . LEU A 1 708 ? -6.617 10.176 45.990 1.00 59.16 708 LEU A O 1
ATOM 5488 N N . ASP A 1 709 ? -5.953 12.186 46.755 1.00 68.31 709 ASP A N 1
ATOM 5489 C CA . ASP A 1 709 ? -4.590 11.767 47.095 1.00 68.31 709 ASP A CA 1
ATOM 5490 C C . ASP A 1 709 ? -4.544 10.753 48.248 1.00 68.31 709 ASP A C 1
ATOM 5492 O O . ASP A 1 709 ? -3.566 10.003 48.340 1.00 68.31 709 ASP A O 1
ATOM 5496 N N . HIS A 1 710 ? -5.610 10.665 49.055 1.00 88.12 710 HIS A N 1
ATOM 5497 C CA . HIS A 1 710 ? -5.694 9.819 50.245 1.00 88.12 710 HIS A CA 1
ATOM 5498 C C . HIS A 1 710 ? -6.910 8.882 50.251 1.00 88.12 710 HIS A C 1
ATOM 5500 O O . HIS A 1 710 ? -7.962 9.166 49.681 1.00 88.12 710 HIS A O 1
ATOM 5506 N N . TYR A 1 711 ? -6.805 7.757 50.954 1.00 94.06 711 TYR A N 1
ATOM 5507 C CA . TYR A 1 711 ? -7.864 6.759 51.069 1.00 94.06 711 TYR A CA 1
ATOM 5508 C C . TYR A 1 711 ? -9.133 7.317 51.734 1.00 94.06 711 TYR A C 1
ATOM 5510 O O . TYR A 1 711 ? -10.246 7.003 51.313 1.00 94.06 711 TYR A O 1
ATOM 5518 N N . ALA A 1 712 ? -8.980 8.227 52.701 1.00 91.75 712 ALA A N 1
ATOM 5519 C CA . ALA A 1 712 ? -10.101 8.901 53.365 1.00 91.75 712 ALA A CA 1
ATOM 5520 C C . ALA A 1 712 ? -11.028 9.638 52.382 1.00 91.75 712 ALA A C 1
ATOM 5522 O O . ALA A 1 712 ? -12.235 9.758 52.605 1.00 91.75 712 ALA A O 1
ATOM 5523 N N . ASP A 1 713 ? -10.480 10.117 51.271 1.00 91.50 713 ASP A N 1
ATOM 5524 C CA . ASP A 1 713 ? -11.257 10.772 50.234 1.00 91.50 713 ASP A CA 1
ATOM 5525 C C . ASP A 1 713 ? -12.078 9.769 49.412 1.00 91.50 713 ASP A C 1
ATOM 5527 O O . ASP A 1 713 ? -13.237 10.033 49.087 1.00 91.50 713 ASP A O 1
ATOM 5531 N N . VAL A 1 714 ? -11.525 8.584 49.136 1.00 94.56 714 VAL A N 1
ATOM 5532 C CA . VAL A 1 714 ? -12.270 7.479 48.517 1.00 94.56 714 VAL A CA 1
ATOM 5533 C C . VAL A 1 714 ? -13.438 7.069 49.418 1.00 94.56 714 VAL A C 1
ATOM 5535 O O . VAL A 1 714 ? -14.559 6.931 48.934 1.00 94.56 714 VAL A O 1
ATOM 5538 N N . GLN A 1 715 ? -13.226 6.961 50.733 1.00 94.81 715 GLN A N 1
ATOM 5539 C CA . GLN A 1 715 ? -14.299 6.664 51.694 1.00 94.81 715 GLN A CA 1
ATOM 5540 C C . GLN A 1 715 ? -15.413 7.722 51.659 1.00 94.81 715 GLN A C 1
ATOM 5542 O O . GLN A 1 715 ? -16.602 7.390 51.634 1.00 94.81 715 GLN A O 1
ATOM 5547 N N . ARG A 1 716 ? -15.038 9.006 51.588 1.00 94.38 716 ARG A N 1
ATOM 5548 C CA . ARG A 1 716 ? -15.978 10.128 51.449 1.00 94.38 716 ARG A CA 1
ATOM 5549 C C . ARG A 1 716 ? -16.823 9.997 50.181 1.00 94.38 716 ARG A C 1
ATOM 5551 O O . ARG A 1 716 ? -18.047 10.089 50.268 1.00 94.38 716 ARG A O 1
ATOM 5558 N N . PHE A 1 717 ? -16.186 9.702 49.045 1.00 94.75 717 PHE A N 1
ATOM 5559 C CA . PHE A 1 717 ? -16.868 9.451 47.774 1.00 94.75 717 PHE A CA 1
ATOM 5560 C C . PHE A 1 717 ? -17.883 8.306 47.891 1.00 94.75 717 PHE A C 1
ATOM 5562 O O . PHE A 1 717 ? -19.035 8.459 47.487 1.00 94.75 717 PHE A O 1
ATOM 5569 N N . LEU A 1 718 ? -17.500 7.174 48.491 1.00 96.75 718 LEU A N 1
ATOM 5570 C CA . LEU A 1 718 ? -18.408 6.034 48.661 1.00 96.75 718 LEU A CA 1
ATOM 5571 C C . LEU A 1 718 ? -19.604 6.393 49.555 1.00 96.75 718 LEU A C 1
ATOM 5573 O O . LEU A 1 718 ? -20.743 6.038 49.242 1.00 96.75 718 LEU A O 1
ATOM 5577 N N . ALA A 1 719 ? -19.372 7.137 50.638 1.00 95.00 719 ALA A N 1
ATOM 5578 C CA . ALA A 1 719 ? -20.430 7.587 51.538 1.00 95.00 719 ALA A CA 1
ATOM 5579 C C . ALA A 1 719 ? -21.383 8.596 50.880 1.00 95.00 719 ALA A C 1
ATOM 5581 O O . ALA A 1 719 ? -22.588 8.584 51.140 1.00 95.00 719 ALA A O 1
ATOM 5582 N N . GLU A 1 720 ? -20.872 9.483 50.032 1.00 94.50 720 GLU A N 1
ATOM 5583 C CA . GLU A 1 720 ? -21.679 10.406 49.230 1.00 94.50 720 GLU A CA 1
ATOM 5584 C C . GLU A 1 720 ? -22.513 9.661 48.194 1.00 94.50 720 GLU A C 1
ATOM 5586 O O . GLU A 1 720 ? -23.723 9.874 48.127 1.00 94.50 720 GLU A O 1
ATOM 5591 N N . LEU A 1 721 ? -21.914 8.714 47.474 1.00 93.94 721 LEU A N 1
ATOM 5592 C CA . LEU A 1 721 ? -22.609 7.927 46.464 1.00 93.94 721 LEU A CA 1
ATOM 5593 C C . LEU A 1 721 ? -23.722 7.055 47.075 1.00 93.94 721 LEU A C 1
ATOM 5595 O O . LEU A 1 721 ? -24.833 7.006 46.544 1.00 93.94 721 LEU A O 1
ATOM 5599 N N . ALA A 1 722 ? -23.474 6.432 48.233 1.00 95.75 722 ALA A N 1
ATOM 5600 C CA . ALA A 1 722 ? -24.496 5.687 48.974 1.00 95.75 722 ALA A CA 1
ATOM 5601 C C . ALA A 1 722 ? -25.647 6.584 49.461 1.00 95.75 722 ALA A C 1
ATOM 5603 O O . ALA A 1 722 ? -26.808 6.176 49.424 1.00 95.75 722 ALA A O 1
ATOM 5604 N N . ARG A 1 723 ? -25.348 7.817 49.897 1.00 94.06 723 ARG A N 1
ATOM 5605 C CA . ARG A 1 723 ? -26.371 8.797 50.300 1.00 94.06 723 ARG A CA 1
ATOM 5606 C C . ARG A 1 723 ? -27.177 9.325 49.115 1.00 94.06 723 ARG A C 1
ATOM 5608 O O . ARG A 1 723 ? -28.367 9.570 49.282 1.00 94.06 723 ARG A O 1
ATOM 5615 N N . ALA A 1 724 ? -26.549 9.490 47.952 1.00 92.94 724 ALA A N 1
ATOM 5616 C CA . ALA A 1 724 ? -27.205 9.949 46.730 1.00 92.94 724 ALA A CA 1
ATOM 5617 C C . ALA A 1 724 ? -28.114 8.873 46.110 1.00 92.94 724 ALA A C 1
ATOM 5619 O O . ALA A 1 724 ? -29.163 9.196 45.555 1.00 92.94 724 ALA A O 1
ATOM 5620 N N . HIS A 1 725 ? -27.760 7.591 46.258 1.00 95.44 725 HIS A N 1
ATOM 5621 C CA . HIS A 1 725 ? -28.505 6.461 45.691 1.00 95.44 725 HIS A CA 1
ATOM 5622 C C . HIS A 1 725 ? -28.914 5.415 46.750 1.00 95.44 725 HIS A C 1
ATOM 5624 O O . HIS A 1 725 ? -28.609 4.232 46.590 1.00 95.44 725 HIS A O 1
ATOM 5630 N N . PRO A 1 726 ? -29.661 5.777 47.811 1.00 95.06 726 PRO A N 1
ATOM 5631 C CA . PRO A 1 726 ? -29.890 4.906 48.973 1.00 95.06 726 PRO A CA 1
ATOM 5632 C C . PRO A 1 726 ? -30.714 3.641 48.669 1.00 95.06 726 PRO A C 1
ATOM 5634 O O . PRO A 1 726 ? -30.687 2.674 49.434 1.00 95.06 726 PRO A O 1
ATOM 5637 N N . ALA A 1 727 ? -31.455 3.631 47.556 1.00 93.12 727 ALA A N 1
ATOM 5638 C CA . ALA A 1 727 ? -32.181 2.455 47.079 1.00 93.12 727 ALA A CA 1
ATOM 5639 C C . ALA A 1 727 ? -31.255 1.405 46.439 1.00 93.12 727 ALA A C 1
ATOM 5641 O O . ALA A 1 727 ? -31.531 0.208 46.531 1.00 93.12 727 ALA A O 1
ATOM 5642 N N . ASN A 1 728 ? -30.153 1.852 45.830 1.00 94.62 728 ASN A N 1
ATOM 5643 C CA . ASN A 1 728 ? -29.309 1.033 44.962 1.00 94.62 728 ASN A CA 1
ATOM 5644 C C . ASN A 1 728 ? -27.907 0.813 45.528 1.00 94.62 728 ASN A C 1
ATOM 5646 O O . ASN A 1 728 ? -27.282 -0.175 45.169 1.00 94.62 728 ASN A O 1
ATOM 5650 N N . ALA A 1 729 ? -27.415 1.691 46.401 1.00 97.56 729 ALA A N 1
ATOM 5651 C CA . ALA A 1 729 ? -26.058 1.673 46.927 1.00 97.56 729 ALA A CA 1
ATOM 5652 C C . ALA A 1 729 ? -26.068 1.667 48.461 1.00 97.56 729 ALA A C 1
ATOM 5654 O O . ALA A 1 729 ? -26.742 2.475 49.102 1.00 97.56 729 ALA A O 1
ATOM 5655 N N . ARG A 1 730 ? -25.300 0.758 49.066 1.00 97.88 730 ARG A N 1
ATOM 5656 C CA . ARG A 1 730 ? -25.060 0.721 50.515 1.00 97.88 730 ARG A CA 1
ATOM 5657 C C . ARG A 1 730 ? -23.577 0.562 50.792 1.00 97.88 730 ARG A C 1
ATOM 5659 O O . ARG A 1 730 ? -22.934 -0.283 50.174 1.00 97.88 730 ARG A O 1
ATOM 5666 N N . LEU A 1 731 ? -23.062 1.340 51.741 1.00 97.69 731 LEU A N 1
ATOM 5667 C CA . LEU A 1 731 ? -21.715 1.140 52.266 1.00 97.69 731 LEU A CA 1
ATOM 5668 C C . LEU A 1 731 ? -21.578 -0.263 52.857 1.00 97.69 731 LEU A C 1
ATOM 5670 O O . LEU A 1 731 ? -22.503 -0.778 53.492 1.00 97.69 731 LEU A O 1
ATOM 5674 N N . MET A 1 732 ? -20.413 -0.858 52.644 1.00 96.44 732 MET A N 1
ATOM 5675 C CA . MET A 1 732 ? -20.013 -2.118 53.248 1.00 96.44 732 MET A CA 1
ATOM 5676 C C . MET A 1 732 ? -18.547 -2.066 53.668 1.00 96.44 732 MET A C 1
ATOM 5678 O O . MET A 1 732 ? -17.779 -1.238 53.179 1.00 96.44 732 MET A O 1
ATOM 5682 N N . GLN A 1 733 ? -18.171 -2.986 54.546 1.00 97.12 733 GLN A N 1
ATOM 5683 C CA . GLN A 1 733 ? -16.812 -3.144 55.043 1.00 97.12 733 GLN A CA 1
ATOM 5684 C C . GLN A 1 733 ? -16.454 -4.622 54.939 1.00 97.12 733 GLN A C 1
ATOM 5686 O O . GLN A 1 733 ? -17.284 -5.464 55.282 1.00 97.12 733 GLN A O 1
ATOM 5691 N N . ILE A 1 734 ? -15.253 -4.933 54.453 1.00 95.88 734 ILE A N 1
ATOM 5692 C CA . ILE A 1 734 ? -14.809 -6.330 54.293 1.00 95.88 734 ILE A CA 1
ATOM 5693 C C . ILE A 1 734 ? -13.803 -6.770 55.359 1.00 95.88 734 ILE A C 1
ATOM 5695 O O . ILE A 1 734 ? -13.549 -7.959 55.505 1.00 95.88 734 ILE A O 1
ATOM 5699 N N . GLY A 1 735 ? -13.243 -5.825 56.116 1.00 94.00 735 GLY A N 1
ATOM 5700 C CA . GLY A 1 735 ? -12.250 -6.090 57.152 1.00 94.00 735 GLY A CA 1
ATOM 5701 C C . GLY A 1 735 ? -11.380 -4.870 57.435 1.00 94.00 735 GLY A C 1
ATOM 5702 O O . GLY A 1 735 ? -11.770 -3.736 57.147 1.00 94.00 735 GLY A O 1
ATOM 5703 N N . VAL A 1 736 ? -10.198 -5.111 58.001 1.00 92.12 736 VAL A N 1
ATOM 5704 C CA . VAL A 1 736 ? -9.185 -4.085 58.290 1.00 92.12 736 VAL A CA 1
ATOM 5705 C C . VAL A 1 736 ? -7.854 -4.476 57.653 1.00 92.12 736 VAL A C 1
ATOM 5707 O O . VAL A 1 736 ? -7.510 -5.656 57.642 1.00 92.12 736 VAL A O 1
ATOM 5710 N N . SER A 1 737 ? -7.105 -3.503 57.141 1.00 91.50 737 SER A N 1
ATOM 5711 C CA . SER A 1 737 ? -5.726 -3.689 56.673 1.00 91.50 737 SER A CA 1
ATOM 5712 C C . SER A 1 737 ? -4.743 -3.805 57.845 1.00 91.50 737 SER A C 1
ATOM 5714 O O . SER A 1 737 ? -5.112 -3.614 59.013 1.00 91.50 737 SER A O 1
ATOM 5716 N N . ASP A 1 738 ? -3.475 -4.113 57.566 1.00 89.81 738 ASP A N 1
ATOM 5717 C CA . ASP A 1 738 ? -2.434 -4.233 58.598 1.00 89.81 738 ASP A CA 1
ATOM 5718 C C . ASP A 1 738 ? -2.106 -2.900 59.288 1.00 89.81 738 ASP A C 1
ATOM 5720 O O . ASP A 1 738 ? -1.691 -2.881 60.449 1.00 89.81 738 ASP A O 1
ATOM 5724 N N . SER A 1 739 ? -2.413 -1.772 58.641 1.00 88.50 739 SER A N 1
ATOM 5725 C CA . SER A 1 739 ? -2.355 -0.439 59.255 1.00 88.50 739 SER A CA 1
ATOM 5726 C C . SER A 1 739 ? -3.534 -0.135 60.194 1.00 88.50 739 SER A C 1
ATOM 5728 O O . SER A 1 739 ? -3.561 0.919 60.830 1.00 88.50 739 SER A O 1
ATOM 5730 N N . GLY A 1 740 ? -4.519 -1.037 60.287 1.00 89.94 740 GLY A N 1
ATOM 5731 C CA . GLY A 1 740 ? -5.741 -0.859 61.072 1.00 89.94 740 GLY A CA 1
ATOM 5732 C C . GLY A 1 740 ? -6.815 -0.003 60.394 1.00 89.94 740 GLY A C 1
ATOM 5733 O O . GLY A 1 740 ? -7.827 0.299 61.028 1.00 89.94 740 GLY A O 1
ATOM 5734 N N . GLN A 1 741 ? -6.630 0.390 59.129 1.00 92.75 741 GLN A N 1
ATOM 5735 C CA . GLN A 1 741 ? -7.662 1.083 58.355 1.00 92.75 741 GLN A CA 1
ATOM 5736 C C . GLN A 1 741 ? -8.751 0.095 57.921 1.00 92.75 741 GLN A C 1
ATOM 5738 O O . GLN A 1 741 ? -8.467 -1.025 57.502 1.00 92.75 741 GLN A O 1
ATOM 5743 N N . VAL A 1 742 ? -10.013 0.508 58.014 1.00 95.75 742 VAL A N 1
ATOM 5744 C CA . VAL A 1 742 ? -11.149 -0.293 57.541 1.00 95.75 742 VAL A CA 1
ATOM 5745 C C . VAL A 1 742 ? -11.174 -0.292 56.017 1.00 95.75 742 VAL A C 1
ATOM 5747 O O . VAL A 1 742 ? -11.073 0.769 55.413 1.00 95.75 742 VAL A O 1
ATOM 5750 N N . ILE A 1 743 ? -11.358 -1.461 55.405 1.00 98.00 743 ILE A N 1
ATOM 5751 C CA . ILE A 1 743 ? -11.470 -1.598 53.951 1.00 98.00 743 ILE A CA 1
ATOM 5752 C C . ILE A 1 743 ? -12.947 -1.499 53.559 1.00 98.00 743 ILE A C 1
ATOM 5754 O O . ILE A 1 743 ? -13.733 -2.430 53.766 1.00 98.00 743 ILE A O 1
ATOM 5758 N N . GLU A 1 744 ? -13.323 -0.344 53.016 1.00 97.62 744 GLU A N 1
ATOM 5759 C CA . GLU A 1 744 ? -14.685 0.003 52.613 1.00 97.62 744 GLU A CA 1
ATOM 5760 C C . GLU A 1 744 ? -14.943 -0.183 51.114 1.00 97.62 744 GLU A C 1
ATOM 5762 O O . GLU A 1 744 ? -14.072 0.003 50.262 1.00 97.62 744 GLU A O 1
ATOM 5767 N N . GLY A 1 745 ? -16.195 -0.502 50.793 1.00 98.06 745 GLY A N 1
ATOM 5768 C CA . GLY A 1 745 ? -16.703 -0.604 49.432 1.00 98.06 745 GLY A CA 1
ATOM 5769 C C . GLY A 1 745 ? -18.199 -0.312 49.364 1.00 98.06 745 GLY A C 1
ATOM 5770 O O . GLY A 1 745 ? -18.829 0.088 50.348 1.00 98.06 745 GLY A O 1
ATOM 5771 N N . LEU A 1 746 ? -18.792 -0.546 48.195 1.00 98.56 746 LEU A N 1
ATOM 5772 C CA . LEU A 1 746 ? -20.230 -0.415 47.977 1.00 98.56 746 LEU A CA 1
ATOM 5773 C C . LEU A 1 746 ? -20.853 -1.741 47.567 1.00 98.56 746 LEU A C 1
ATOM 5775 O O . LEU A 1 746 ? -20.353 -2.431 46.684 1.00 98.56 746 LEU A O 1
ATOM 5779 N N . ARG A 1 747 ? -22.000 -2.044 48.171 1.00 98.50 747 ARG A N 1
ATOM 5780 C CA . ARG A 1 747 ? -22.957 -3.038 47.692 1.00 98.50 747 ARG A CA 1
ATOM 5781 C C . ARG A 1 747 ? -23.955 -2.342 46.770 1.00 98.50 747 ARG A C 1
ATOM 5783 O O . ARG A 1 747 ? -24.716 -1.493 47.238 1.00 98.50 747 ARG A O 1
ATOM 5790 N N . LEU A 1 748 ? -23.960 -2.718 45.494 1.00 98.44 748 LEU A N 1
ATOM 5791 C CA . LEU A 1 748 ? -24.740 -2.079 44.433 1.00 98.44 748 LEU A CA 1
ATOM 5792 C C . LEU A 1 748 ? -25.780 -3.061 43.881 1.00 98.44 748 LEU A C 1
ATOM 5794 O O . LEU A 1 748 ? -25.438 -4.152 43.431 1.00 98.44 748 LEU A O 1
ATOM 5798 N N . GLY A 1 749 ? -27.058 -2.694 43.932 1.00 96.19 749 GLY A N 1
ATOM 5799 C CA . GLY A 1 749 ? -28.172 -3.589 43.620 1.00 96.19 749 GLY A CA 1
ATOM 5800 C C . GLY A 1 749 ? -28.548 -4.524 44.776 1.00 96.19 749 GLY A C 1
ATOM 5801 O O . GLY A 1 749 ? -28.078 -4.404 45.913 1.00 96.19 749 GLY A O 1
ATOM 5802 N N . ASN A 1 750 ? -29.482 -5.436 44.517 1.00 94.69 750 ASN A N 1
ATOM 5803 C CA . ASN A 1 750 ? -30.034 -6.326 45.541 1.00 94.69 750 ASN A CA 1
ATOM 5804 C C . ASN A 1 750 ? -30.422 -7.722 45.038 1.00 94.69 750 ASN A C 1
ATOM 5806 O O . ASN A 1 750 ? -31.131 -8.439 45.743 1.00 94.69 750 ASN A O 1
ATOM 5810 N N . GLY A 1 751 ? -29.971 -8.111 43.847 1.00 95.06 751 GLY A N 1
ATOM 5811 C CA . GLY A 1 751 ? -30.288 -9.413 43.282 1.00 95.06 751 GLY A CA 1
ATOM 5812 C C . GLY A 1 751 ? -29.487 -10.573 43.891 1.00 95.06 751 GLY A C 1
ATOM 5813 O O . GLY A 1 751 ? -28.476 -10.345 44.560 1.00 95.06 751 GLY A O 1
ATOM 5814 N N . PRO A 1 752 ? -29.936 -11.821 43.665 1.00 96.31 752 PRO A N 1
ATOM 5815 C CA . PRO A 1 752 ? -29.374 -13.014 44.303 1.00 96.31 752 PRO A CA 1
ATOM 5816 C C . PRO A 1 752 ? -27.987 -13.427 43.788 1.00 96.31 752 PRO A C 1
ATOM 5818 O O . PRO A 1 752 ? -27.303 -14.179 44.476 1.00 96.31 752 PRO A O 1
ATOM 5821 N N . VAL A 1 753 ? -27.567 -12.964 42.605 1.00 97.75 753 VAL A N 1
ATOM 5822 C CA . VAL A 1 753 ? -26.242 -13.272 42.041 1.00 97.75 753 VAL A CA 1
ATOM 5823 C C . VAL A 1 753 ? -25.248 -12.198 42.460 1.00 97.75 753 VAL A C 1
ATOM 5825 O O . VAL A 1 753 ? -25.427 -11.032 42.114 1.00 97.75 753 VAL A O 1
ATOM 5828 N N . ALA A 1 754 ? -24.219 -12.586 43.209 1.00 98.25 754 ALA A N 1
ATOM 5829 C CA . ALA A 1 754 ? -23.223 -11.676 43.760 1.00 98.25 754 ALA A CA 1
ATOM 5830 C C . ALA A 1 754 ? -21.952 -11.642 42.900 1.00 98.25 754 ALA A C 1
ATOM 5832 O O . ALA A 1 754 ? -21.356 -12.684 42.655 1.00 98.25 754 ALA A O 1
ATOM 5833 N N . ASN A 1 755 ? -21.508 -10.454 42.493 1.00 98.62 755 ASN A N 1
ATOM 5834 C CA . ASN A 1 755 ? -20.286 -10.241 41.712 1.00 98.62 755 ASN A CA 1
ATOM 5835 C C . ASN A 1 755 ? -19.375 -9.213 42.385 1.00 98.62 755 ASN A C 1
ATOM 5837 O O . ASN A 1 755 ? -19.847 -8.405 43.183 1.00 98.62 755 ASN A O 1
ATOM 5841 N N . LEU A 1 756 ? -18.080 -9.238 42.076 1.00 98.75 756 LEU A N 1
ATOM 5842 C CA . LEU A 1 756 ? -17.067 -8.403 42.723 1.00 98.75 756 LEU A CA 1
ATOM 5843 C C . LEU A 1 756 ? -16.234 -7.633 41.695 1.00 98.75 756 LEU A C 1
ATOM 5845 O O . LEU A 1 756 ? -15.793 -8.190 40.698 1.00 98.75 756 LEU A O 1
ATOM 5849 N N . VAL A 1 757 ? -15.955 -6.366 41.978 1.00 98.75 757 VAL A N 1
ATOM 5850 C CA . VAL A 1 757 ? -14.888 -5.597 41.338 1.00 98.75 757 VAL A CA 1
ATOM 5851 C C . VAL A 1 757 ? -14.017 -5.016 42.438 1.00 98.75 757 VAL A C 1
ATOM 5853 O O . VAL A 1 757 ? -14.510 -4.312 43.318 1.00 98.75 757 VAL A O 1
ATOM 5856 N N . VAL A 1 758 ? -12.727 -5.310 42.405 1.00 98.56 758 VAL A N 1
ATOM 5857 C CA . VAL A 1 758 ? -11.762 -4.824 43.392 1.00 98.56 758 VAL A CA 1
ATOM 5858 C C . VAL A 1 758 ? -10.578 -4.202 42.669 1.00 98.56 758 VAL A C 1
ATOM 5860 O O . VAL A 1 758 ? -10.087 -4.740 41.683 1.00 98.56 758 VAL A O 1
ATOM 5863 N N . ALA A 1 759 ? -10.128 -3.046 43.127 1.00 98.00 759 ALA A N 1
ATOM 5864 C CA . ALA A 1 759 ? -9.032 -2.318 42.510 1.00 98.00 759 ALA A CA 1
ATOM 5865 C C . ALA A 1 759 ? -7.908 -2.064 43.510 1.00 98.00 759 ALA A C 1
ATOM 5867 O O . ALA A 1 759 ? -8.091 -2.169 44.728 1.00 98.00 759 ALA A O 1
ATOM 5868 N N . THR A 1 760 ? -6.737 -1.710 42.976 1.00 95.81 760 THR A N 1
ATOM 5869 C CA . THR A 1 760 ? -5.627 -1.190 43.784 1.00 95.81 760 THR A CA 1
ATOM 5870 C C . THR A 1 760 ? -5.168 -2.205 44.833 1.00 95.81 760 THR A C 1
ATOM 5872 O O . THR A 1 760 ? -5.053 -1.922 46.029 1.00 95.81 760 THR A O 1
ATOM 5875 N N . HIS A 1 761 ? -4.900 -3.426 44.366 1.00 95.69 761 HIS A N 1
ATOM 5876 C CA . HIS A 1 761 ? -4.079 -4.374 45.119 1.00 95.69 761 HIS A CA 1
ATOM 5877 C C . HIS A 1 761 ? -2.680 -3.789 45.331 1.00 95.69 761 HIS A C 1
ATOM 5879 O O . HIS A 1 761 ? -2.134 -3.870 46.426 1.00 95.69 761 HIS A O 1
ATOM 5885 N N . HIS A 1 762 ? -2.122 -3.131 44.312 1.00 95.00 762 HIS A N 1
ATOM 5886 C CA . HIS A 1 762 ? -0.922 -2.327 44.480 1.00 95.00 762 HIS A CA 1
ATOM 5887 C C . HIS A 1 762 ? -1.301 -0.879 44.798 1.00 95.00 762 HIS A C 1
ATOM 5889 O O . HIS A 1 762 ? -1.992 -0.220 44.021 1.00 95.00 762 HIS A O 1
ATOM 5895 N N . GLY A 1 763 ? -0.814 -0.344 45.916 1.00 92.62 763 GLY A N 1
ATOM 5896 C CA . GLY A 1 763 ? -1.173 1.006 46.365 1.00 92.62 763 GLY A CA 1
ATOM 5897 C C . GLY A 1 763 ? -0.669 2.141 45.460 1.00 92.62 763 GLY A C 1
ATOM 5898 O O . GLY A 1 763 ? -1.141 3.272 45.538 1.00 92.62 763 GLY A O 1
ATOM 5899 N N . ASN A 1 764 ? 0.262 1.869 44.546 1.00 91.69 764 ASN A N 1
ATOM 5900 C CA . ASN A 1 764 ? 0.758 2.850 43.581 1.00 91.69 764 ASN A CA 1
ATOM 5901 C C . ASN A 1 764 ? -0.038 2.904 42.260 1.00 91.69 764 ASN A C 1
ATOM 5903 O O . ASN A 1 764 ? 0.410 3.600 41.354 1.00 91.69 764 ASN A O 1
ATOM 5907 N N . GLU A 1 765 ? -1.172 2.204 42.144 1.00 92.12 765 GLU A N 1
ATOM 5908 C CA . GLU A 1 765 ? -1.969 2.047 40.911 1.00 92.12 765 GLU A CA 1
ATOM 5909 C C . GLU A 1 765 ? -3.301 2.816 40.960 1.00 92.12 765 GLU A C 1
ATOM 5911 O O . GLU A 1 765 ? -4.383 2.252 40.788 1.00 92.12 765 GLU A O 1
ATOM 5916 N N . TYR A 1 766 ? -3.250 4.127 41.205 1.00 88.94 766 TYR A N 1
ATOM 5917 C CA . TYR A 1 766 ? -4.449 4.945 41.451 1.00 88.94 766 TYR A CA 1
ATOM 5918 C C . TYR A 1 766 ? -5.396 5.074 40.244 1.00 88.94 766 TYR A C 1
ATOM 5920 O O . TYR A 1 766 ? -6.585 5.331 40.418 1.00 88.94 766 TYR A O 1
ATOM 5928 N N . GLY A 1 767 ? -4.920 4.839 39.014 1.00 90.94 767 GLY A N 1
ATOM 5929 C CA . GLY A 1 767 ? -5.806 4.792 37.844 1.00 90.94 767 GLY A CA 1
ATOM 5930 C C . GLY A 1 767 ? -6.857 3.678 37.944 1.00 90.94 767 GLY A C 1
ATOM 5931 O O . GLY A 1 767 ? -7.993 3.866 37.512 1.00 90.94 767 GLY A O 1
ATOM 5932 N N . SER A 1 768 ? -6.517 2.552 38.584 1.00 95.25 768 SER A N 1
ATOM 5933 C CA . SER A 1 768 ? -7.467 1.464 38.849 1.00 95.25 768 SER A CA 1
ATOM 5934 C C . SER A 1 768 ? -8.564 1.887 39.834 1.00 95.25 768 SER A C 1
ATOM 5936 O O . SER A 1 768 ? -9.734 1.546 39.637 1.00 95.25 768 SER A O 1
ATOM 5938 N N . THR A 1 769 ? -8.212 2.695 40.843 1.00 95.75 769 THR A N 1
ATOM 5939 C CA . THR A 1 769 ? -9.150 3.267 41.819 1.00 95.75 769 THR A CA 1
ATOM 5940 C C . THR A 1 769 ? -10.203 4.124 41.125 1.00 95.75 769 THR A C 1
ATOM 5942 O O . THR A 1 769 ? -11.398 3.982 41.386 1.00 95.75 769 THR A O 1
ATOM 5945 N N . GLU A 1 770 ? -9.778 4.994 40.208 1.00 93.88 770 GLU A N 1
ATOM 5946 C CA . GLU A 1 770 ? -10.675 5.919 39.511 1.00 93.88 770 GLU A CA 1
ATOM 5947 C C . GLU A 1 770 ? -11.637 5.197 38.558 1.00 93.88 770 GLU A C 1
ATOM 5949 O O . GLU A 1 770 ? -12.830 5.513 38.524 1.00 93.88 770 GLU A O 1
ATOM 5954 N N . VAL A 1 771 ? -11.175 4.149 37.870 1.00 96.19 771 VAL A N 1
ATOM 5955 C CA . VAL A 1 771 ? -12.056 3.289 37.062 1.00 96.19 771 VAL A CA 1
ATOM 5956 C C . VAL A 1 771 ? -13.078 2.558 37.939 1.00 96.19 771 VAL A C 1
ATOM 5958 O O . VAL A 1 771 ? -14.263 2.531 37.598 1.00 96.19 771 VAL A O 1
ATOM 5961 N N . ALA A 1 772 ? -12.672 2.026 39.098 1.00 97.94 772 ALA A N 1
ATOM 5962 C CA . ALA A 1 772 ? -13.595 1.387 40.038 1.00 97.94 772 ALA A CA 1
ATOM 5963 C C . ALA A 1 772 ? -14.637 2.369 40.600 1.00 97.94 772 ALA A C 1
ATOM 5965 O O . ALA A 1 772 ? -15.821 2.034 40.670 1.00 97.94 772 ALA A O 1
ATOM 5966 N N . LYS A 1 773 ? -14.235 3.597 40.954 1.00 96.50 773 LYS A N 1
ATOM 5967 C CA . LYS A 1 773 ? -15.152 4.659 41.407 1.00 96.50 773 LYS A CA 1
ATOM 5968 C C . LYS A 1 773 ? -16.177 5.012 40.329 1.00 96.50 773 LYS A C 1
ATOM 5970 O O . LYS A 1 773 ? -17.373 5.076 40.616 1.00 96.50 773 LYS A O 1
ATOM 5975 N N . ALA A 1 774 ? -15.731 5.192 39.087 1.00 95.31 774 ALA A N 1
ATOM 5976 C CA . ALA A 1 774 ? -16.615 5.500 37.968 1.00 95.31 774 ALA A CA 1
ATOM 5977 C C . ALA A 1 774 ? -17.594 4.350 37.666 1.00 95.31 774 ALA A C 1
ATOM 5979 O O . ALA A 1 774 ? -18.781 4.589 37.423 1.00 95.31 774 ALA A O 1
ATOM 5980 N N . LEU A 1 775 ? -17.140 3.095 37.756 1.00 97.69 775 LEU A N 1
ATOM 5981 C CA . LEU A 1 775 ? -18.017 1.930 37.648 1.00 97.69 775 LEU A CA 1
ATOM 5982 C C . LEU A 1 775 ? -19.041 1.877 38.791 1.00 97.69 775 LEU A C 1
ATOM 5984 O O . LEU A 1 775 ? -20.221 1.631 38.538 1.00 97.69 775 LEU A O 1
ATOM 5988 N N . ALA A 1 776 ? -18.627 2.155 40.031 1.00 97.69 776 ALA A N 1
ATOM 5989 C CA . ALA A 1 776 ? -19.536 2.216 41.174 1.00 97.69 776 ALA A CA 1
ATOM 5990 C C . ALA A 1 776 ? -20.627 3.277 40.977 1.00 97.69 776 ALA A C 1
ATOM 5992 O O . ALA A 1 776 ? -21.796 3.001 41.243 1.00 97.69 776 ALA A O 1
ATOM 5993 N N . ALA A 1 777 ? -20.274 4.456 40.455 1.00 95.56 777 ALA A N 1
ATOM 5994 C CA . ALA A 1 777 ? -21.241 5.504 40.135 1.00 95.56 777 ALA A CA 1
ATOM 5995 C C . ALA A 1 777 ? -22.234 5.065 39.046 1.00 95.56 777 ALA A C 1
ATOM 5997 O O . ALA A 1 777 ? -23.442 5.237 39.210 1.00 95.56 777 ALA A O 1
ATOM 5998 N N . SER A 1 778 ? -21.743 4.421 37.980 1.00 95.62 778 SER A N 1
ATOM 5999 C CA . SER A 1 778 ? -22.582 3.848 36.914 1.00 95.62 778 SER A CA 1
ATOM 6000 C C . SER A 1 778 ? -23.594 2.828 37.455 1.00 95.62 778 SER A C 1
ATOM 6002 O O . SER A 1 778 ? -24.779 2.870 37.123 1.00 95.62 778 SER A O 1
ATOM 6004 N N . LEU A 1 779 ? -23.153 1.933 38.339 1.00 95.00 779 LEU A N 1
ATOM 6005 C CA . LEU A 1 779 ? -23.993 0.896 38.943 1.00 95.00 779 LEU A CA 1
ATOM 6006 C C . LEU A 1 779 ? -24.936 1.431 40.034 1.00 95.00 779 LEU A C 1
ATOM 6008 O O . LEU A 1 779 ? -26.012 0.874 40.236 1.00 95.00 779 LEU A O 1
ATOM 6012 N N . ALA A 1 780 ? -24.558 2.496 40.745 1.00 94.56 780 ALA A N 1
ATOM 6013 C CA . ALA A 1 780 ? -25.419 3.144 41.736 1.00 94.56 780 ALA A CA 1
ATOM 6014 C C . ALA A 1 780 ? -26.599 3.858 41.059 1.00 94.56 780 ALA A C 1
ATOM 6016 O O . ALA A 1 780 ? -27.741 3.763 41.523 1.00 94.56 780 ALA A O 1
ATOM 6017 N N . ALA A 1 781 ? -26.321 4.528 39.937 1.00 92.12 781 ALA A N 1
ATOM 6018 C CA . ALA A 1 781 ? -27.338 5.150 39.103 1.00 92.12 781 ALA A CA 1
ATOM 6019 C C . ALA A 1 781 ? -28.269 4.100 38.479 1.00 92.12 781 ALA A C 1
ATOM 6021 O O . ALA A 1 781 ? -29.489 4.237 38.555 1.00 92.12 781 ALA A O 1
ATOM 6022 N N . GLU A 1 782 ? -27.701 3.027 37.925 1.00 94.38 782 GLU A N 1
ATOM 6023 C CA . GLU A 1 782 ? -28.448 1.975 37.239 1.00 94.38 782 GLU A CA 1
ATOM 6024 C C . GLU A 1 782 ? -27.909 0.587 37.629 1.00 94.38 782 GLU A C 1
ATOM 6026 O O . GLU A 1 782 ? -26.958 0.100 37.008 1.00 94.38 782 GLU A O 1
ATOM 6031 N N . PRO A 1 783 ? -28.478 -0.073 38.653 1.00 95.25 783 PRO A N 1
ATOM 6032 C CA . PRO A 1 783 ? -28.021 -1.392 39.079 1.00 95.25 783 PRO A CA 1
ATOM 6033 C C . PRO A 1 783 ? -28.400 -2.471 38.059 1.00 95.25 783 PRO A C 1
ATOM 6035 O O . PRO A 1 783 ? -29.434 -2.390 37.396 1.00 95.25 783 PRO A O 1
ATOM 6038 N N . ILE A 1 784 ? -27.588 -3.525 37.961 1.00 95.31 784 ILE A N 1
ATOM 6039 C CA . ILE A 1 784 ? -27.866 -4.641 37.051 1.00 95.31 784 ILE A CA 1
ATOM 6040 C C . ILE A 1 784 ? -28.985 -5.512 37.634 1.00 95.31 784 ILE A C 1
ATOM 6042 O O . ILE A 1 784 ? -28.870 -6.053 38.738 1.00 95.31 784 ILE A O 1
ATOM 6046 N N . ALA A 1 785 ? -30.071 -5.671 36.877 1.00 93.19 785 ALA A N 1
ATOM 6047 C CA . ALA A 1 785 ? -31.227 -6.452 37.300 1.00 93.19 785 ALA A CA 1
ATOM 6048 C C . ALA A 1 785 ? -30.840 -7.897 37.669 1.00 93.19 785 ALA A C 1
ATOM 6050 O O . ALA A 1 785 ? -30.107 -8.572 36.947 1.00 93.19 785 ALA A O 1
ATOM 6051 N N . GLY A 1 786 ? -31.345 -8.378 38.809 1.00 95.56 786 GLY A N 1
ATOM 6052 C CA . GLY A 1 786 ? -31.077 -9.738 39.289 1.00 95.56 786 GLY A CA 1
ATOM 6053 C C . GLY A 1 786 ? -29.677 -9.955 39.874 1.00 95.56 786 GLY A C 1
ATOM 6054 O O . GLY A 1 786 ? -29.374 -11.074 40.288 1.00 95.56 786 GLY A O 1
ATOM 6055 N N . GLN A 1 787 ? -28.856 -8.907 39.997 1.00 97.81 787 GLN A N 1
ATOM 6056 C CA . GLN A 1 787 ? -27.506 -9.002 40.551 1.00 97.81 787 GLN A CA 1
ATOM 6057 C C . GLN A 1 787 ? -27.278 -8.068 41.744 1.00 97.81 787 GLN A C 1
ATOM 6059 O O . GLN A 1 787 ? -27.968 -7.063 41.932 1.00 97.81 787 GLN A O 1
ATOM 6064 N N . THR A 1 788 ? -26.284 -8.417 42.552 1.00 98.44 788 THR A N 1
ATOM 6065 C CA . THR A 1 788 ? -25.620 -7.536 43.509 1.00 98.44 788 THR A CA 1
ATOM 6066 C C . THR A 1 788 ? -24.154 -7.439 43.089 1.00 98.44 788 THR A C 1
ATOM 6068 O O . THR A 1 788 ? -23.475 -8.458 43.015 1.00 98.44 788 THR A O 1
ATOM 6071 N N . VAL A 1 789 ? -23.652 -6.235 42.822 1.00 98.69 789 VAL A N 1
ATOM 6072 C CA . VAL A 1 789 ? -22.237 -5.999 42.506 1.00 98.69 789 VAL A CA 1
ATOM 6073 C C . VAL A 1 789 ? -21.574 -5.301 43.685 1.00 98.69 789 VAL A C 1
ATOM 6075 O O . VAL A 1 789 ? -22.024 -4.250 44.135 1.00 98.69 789 VAL A O 1
ATOM 6078 N N . TYR A 1 790 ? -20.501 -5.889 44.189 1.00 98.81 790 TYR A N 1
ATOM 6079 C CA . TYR A 1 790 ? -19.661 -5.317 45.224 1.00 98.81 790 TYR A CA 1
ATOM 6080 C C . TYR A 1 790 ? -18.473 -4.619 44.572 1.00 98.81 790 TYR A C 1
ATOM 6082 O O . TYR A 1 790 ? -17.759 -5.246 43.796 1.00 98.81 790 TYR A O 1
ATOM 6090 N N . VAL A 1 791 ? -18.262 -3.335 44.862 1.00 98.81 791 VAL A N 1
ATOM 6091 C CA . VAL A 1 791 ? -17.122 -2.573 44.331 1.00 98.81 791 VAL A CA 1
ATOM 6092 C C . VAL A 1 791 ? -16.245 -2.088 45.478 1.00 98.81 791 VAL A C 1
ATOM 6094 O O . VAL A 1 791 ? -16.727 -1.382 46.365 1.00 98.81 791 VAL A O 1
ATOM 6097 N N . ILE A 1 792 ? -14.965 -2.459 45.447 1.00 98.69 792 ILE A N 1
ATOM 6098 C CA . ILE A 1 792 ? -13.938 -2.093 46.431 1.00 98.69 792 ILE A CA 1
ATOM 6099 C C . ILE A 1 792 ? -12.838 -1.319 45.692 1.00 98.69 792 ILE A C 1
ATOM 6101 O O . ILE A 1 792 ? -11.971 -1.940 45.078 1.00 98.69 792 ILE A O 1
ATOM 6105 N N . PRO A 1 793 ? -12.865 0.026 45.688 1.00 97.88 793 PRO A N 1
ATOM 6106 C CA . PRO A 1 793 ? -11.919 0.800 44.885 1.00 97.88 793 PRO A CA 1
ATOM 6107 C C . PRO A 1 793 ? -10.470 0.748 45.371 1.00 97.88 793 PRO A C 1
ATOM 6109 O O . PRO A 1 793 ? -9.577 1.002 44.574 1.00 97.88 793 PRO A O 1
ATOM 6112 N N . VAL A 1 794 ? -10.235 0.468 46.657 1.00 97.44 794 VAL A N 1
ATOM 6113 C CA . VAL A 1 794 ? -8.884 0.354 47.216 1.00 97.44 794 VAL A CA 1
ATOM 6114 C C . VAL A 1 794 ? -8.828 -0.800 48.206 1.00 97.44 794 VAL A C 1
ATOM 6116 O O . VAL A 1 794 ? -9.481 -0.744 49.247 1.00 97.44 794 VAL A O 1
ATOM 6119 N N . LEU A 1 795 ? -8.035 -1.825 47.886 1.00 97.69 795 LEU A N 1
ATOM 6120 C CA . LEU A 1 795 ? -7.739 -2.926 48.803 1.00 97.69 795 LEU A CA 1
ATOM 6121 C C . LEU A 1 795 ? -6.548 -2.599 49.716 1.00 97.69 795 LEU A C 1
ATOM 6123 O O . LEU A 1 795 ? -6.660 -2.702 50.936 1.00 97.69 795 LEU A O 1
ATOM 6127 N N . ASN A 1 796 ? -5.422 -2.177 49.132 1.00 96.31 796 ASN A N 1
ATOM 6128 C CA . ASN A 1 796 ? -4.215 -1.801 49.869 1.00 96.31 796 ASN A CA 1
ATOM 6129 C C . ASN A 1 796 ? -4.301 -0.329 50.307 1.00 96.31 796 ASN A C 1
ATOM 6131 O O . ASN A 1 796 ? -3.750 0.570 49.668 1.00 96.31 796 ASN A O 1
ATOM 6135 N N . THR A 1 797 ? -5.045 -0.079 51.386 1.00 95.75 797 THR A N 1
ATOM 6136 C CA . THR A 1 797 ? -5.368 1.278 51.863 1.00 95.75 797 THR A CA 1
ATOM 6137 C C . THR A 1 797 ? -4.123 2.059 52.286 1.00 95.75 797 THR A C 1
ATOM 6139 O O . THR A 1 797 ? -3.942 3.210 51.890 1.00 95.75 797 THR A O 1
ATOM 6142 N N . GLN A 1 798 ? -3.222 1.413 53.030 1.00 93.38 798 GLN A N 1
ATOM 6143 C CA . GLN A 1 798 ? -1.980 2.019 53.505 1.00 93.38 798 GLN A CA 1
ATOM 6144 C C . GLN A 1 798 ? -1.031 2.321 52.341 1.00 93.38 798 GLN A C 1
ATOM 6146 O O . GLN A 1 798 ? -0.483 3.421 52.251 1.00 93.38 798 GLN A O 1
ATOM 6151 N N . GLY A 1 799 ? -0.849 1.360 51.432 1.00 93.94 799 GLY A N 1
ATOM 6152 C CA . GLY A 1 799 ? -0.036 1.540 50.237 1.00 93.94 799 GLY A CA 1
ATOM 6153 C C . GLY A 1 799 ? -0.586 2.645 49.342 1.00 93.94 799 GLY A C 1
ATOM 6154 O O . GLY A 1 799 ? 0.202 3.393 48.769 1.00 93.94 799 GLY A O 1
ATOM 6155 N N . TYR A 1 800 ? -1.912 2.803 49.254 1.00 94.25 800 TYR A N 1
ATOM 6156 C CA . TYR A 1 800 ? -2.545 3.887 48.496 1.00 94.25 800 TYR A CA 1
ATOM 6157 C C . TYR A 1 800 ? -2.206 5.274 49.046 1.00 94.25 800 TYR A C 1
ATOM 6159 O O . TYR A 1 800 ? -1.819 6.163 48.280 1.00 94.25 800 TYR A O 1
ATOM 6167 N N . ASP A 1 801 ? -2.276 5.443 50.370 1.00 92.69 801 ASP A N 1
ATOM 6168 C CA . ASP A 1 801 ? -1.880 6.684 51.047 1.00 92.69 801 ASP A CA 1
ATOM 6169 C C . ASP A 1 801 ? -0.382 6.981 50.874 1.00 92.69 801 ASP A C 1
ATOM 6171 O O . ASP A 1 801 ? 0.023 8.134 50.737 1.00 92.69 801 ASP A O 1
ATOM 6175 N N . GLN A 1 802 ? 0.449 5.937 50.845 1.00 91.62 802 GLN A N 1
ATOM 6176 C CA . GLN A 1 802 ? 1.904 6.049 50.709 1.00 91.62 802 GLN A CA 1
ATOM 6177 C C . GLN A 1 802 ? 2.397 6.044 49.252 1.00 91.62 802 GLN A C 1
ATOM 6179 O O . GLN A 1 802 ? 3.597 6.192 49.011 1.00 91.62 802 GLN A O 1
ATOM 6184 N N . LYS A 1 803 ? 1.504 5.842 48.274 1.00 90.81 803 LYS A N 1
ATOM 6185 C CA . LYS A 1 803 ? 1.830 5.585 46.856 1.00 90.81 803 LYS A CA 1
ATOM 6186 C C . LYS A 1 803 ? 2.852 4.450 46.677 1.00 90.81 803 LYS A C 1
ATOM 6188 O O . LYS A 1 803 ? 3.732 4.516 45.811 1.00 90.81 803 LYS A O 1
ATOM 6193 N N . LYS A 1 804 ? 2.733 3.405 47.498 1.00 92.56 804 LYS A N 1
ATOM 6194 C CA . LYS A 1 804 ? 3.614 2.234 47.549 1.00 92.56 804 LYS A CA 1
ATOM 6195 C C . LYS A 1 804 ? 2.902 1.003 46.995 1.00 92.56 804 LYS A C 1
ATOM 6197 O O . LYS A 1 804 ? 1.726 0.791 47.255 1.00 92.56 804 LYS A O 1
ATOM 6202 N N . ARG A 1 805 ? 3.635 0.177 46.243 1.00 93.56 805 ARG A N 1
ATOM 6203 C CA . ARG A 1 805 ? 3.120 -1.078 45.675 1.00 93.56 805 ARG A CA 1
ATOM 6204 C C . ARG A 1 805 ? 2.669 -2.061 46.761 1.00 93.56 805 ARG A C 1
ATOM 6206 O O . ARG A 1 805 ? 1.544 -2.540 46.712 1.00 93.56 805 ARG A O 1
ATOM 6213 N N . GLY A 1 806 ? 3.558 -2.356 47.708 1.00 93.31 806 GLY A N 1
ATOM 6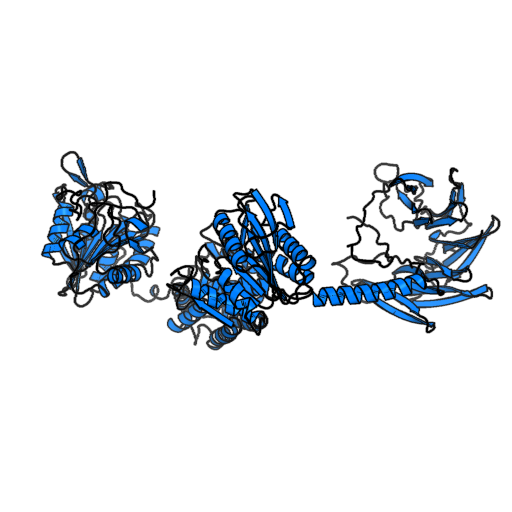214 C CA . GLY A 1 806 ? 3.317 -3.307 48.796 1.00 93.31 806 GLY A CA 1
ATOM 6215 C C . GLY A 1 806 ? 2.501 -2.727 49.951 1.00 93.31 806 GLY A C 1
ATOM 6216 O O . GLY A 1 806 ? 2.382 -1.508 50.079 1.00 93.31 806 GLY A O 1
ATOM 6217 N N . GLU A 1 807 ? 1.956 -3.609 50.783 1.00 93.56 807 GLU A N 1
ATOM 6218 C CA . GLU A 1 807 ? 1.393 -3.287 52.101 1.00 93.56 807 GLU A CA 1
ATOM 6219 C C . GLU A 1 807 ? 2.430 -3.631 53.175 1.00 93.56 807 GLU A C 1
ATOM 6221 O O . GLU A 1 807 ? 3.117 -4.655 53.077 1.00 93.56 807 GLU A O 1
ATOM 6226 N N . ASP A 1 808 ? 2.592 -2.760 54.171 1.00 91.00 808 ASP A N 1
ATOM 6227 C CA . ASP A 1 808 ? 3.557 -2.984 55.242 1.00 91.00 808 ASP A CA 1
ATOM 6228 C C . ASP A 1 808 ? 2.917 -3.782 56.375 1.00 91.00 808 ASP A C 1
ATOM 6230 O O . ASP A 1 808 ? 1.890 -3.392 56.928 1.00 91.00 808 ASP A O 1
ATOM 6234 N N . TYR A 1 809 ? 3.562 -4.890 56.739 1.00 85.06 809 TYR A N 1
ATOM 6235 C CA . TYR A 1 809 ? 3.151 -5.764 57.831 1.00 85.06 809 TYR A CA 1
ATOM 6236 C C . TYR A 1 809 ? 4.362 -6.050 58.729 1.00 85.06 809 TYR A C 1
ATOM 6238 O O . TYR A 1 809 ? 5.438 -6.440 58.265 1.00 85.06 809 TYR A O 1
ATOM 6246 N N . ASP A 1 810 ? 4.200 -5.830 60.034 1.00 82.12 810 ASP A N 1
ATOM 6247 C CA . ASP A 1 810 ? 5.295 -5.883 61.013 1.00 82.12 810 ASP A CA 1
ATOM 6248 C C . ASP A 1 810 ? 6.523 -5.040 60.583 1.00 82.12 810 ASP A C 1
ATOM 6250 O O . ASP A 1 810 ? 6.428 -3.817 60.486 1.00 82.12 810 ASP A O 1
ATOM 6254 N N . THR A 1 811 ? 7.674 -5.670 60.311 1.00 80.88 811 THR A N 1
ATOM 6255 C CA . THR A 1 811 ? 8.925 -5.011 59.881 1.00 80.88 811 THR A CA 1
ATOM 6256 C C . THR A 1 811 ? 9.213 -5.169 58.382 1.00 80.88 811 THR A C 1
ATOM 6258 O O . THR A 1 811 ? 10.305 -4.834 57.922 1.00 80.88 811 THR A O 1
ATOM 6261 N N . SER A 1 812 ? 8.261 -5.701 57.610 1.00 86.50 812 SER A N 1
ATOM 6262 C CA . SER A 1 812 ? 8.420 -6.060 56.195 1.00 86.50 812 SER A CA 1
ATOM 6263 C C . SER A 1 812 ? 7.320 -5.454 55.315 1.00 86.50 812 SER A C 1
ATOM 6265 O O . SER A 1 812 ? 6.338 -4.906 55.803 1.00 86.50 812 SER A O 1
ATOM 6267 N N . SER A 1 813 ? 7.489 -5.552 53.994 1.00 91.19 813 SER A N 1
ATOM 6268 C CA . SER A 1 813 ? 6.476 -5.176 53.001 1.00 91.19 813 SER A CA 1
ATOM 6269 C C . SER A 1 813 ? 6.142 -6.396 52.148 1.00 91.19 813 SER A C 1
ATOM 6271 O O . SER A 1 813 ? 7.061 -7.089 51.705 1.00 91.19 813 SER A O 1
ATOM 6273 N N . GLN A 1 814 ? 4.860 -6.671 51.921 1.00 92.31 814 GLN A N 1
ATOM 6274 C CA . GLN A 1 814 ? 4.391 -7.784 51.091 1.00 92.31 814 GLN A CA 1
ATOM 6275 C C . GLN A 1 814 ? 3.635 -7.237 49.880 1.00 92.31 814 GLN A C 1
ATOM 6277 O O . GLN A 1 814 ? 2.865 -6.287 49.996 1.00 92.31 814 GLN A O 1
ATOM 6282 N N . ASP A 1 815 ? 3.864 -7.833 48.708 1.00 92.88 815 ASP A N 1
ATOM 6283 C CA . ASP A 1 815 ? 3.051 -7.565 47.520 1.00 92.88 815 ASP A CA 1
ATOM 6284 C C . ASP A 1 815 ? 1.684 -8.255 47.703 1.00 92.88 815 ASP A C 1
ATOM 6286 O O . ASP A 1 815 ? 1.664 -9.491 47.805 1.00 92.88 815 ASP A O 1
ATOM 6290 N N . PRO A 1 816 ? 0.562 -7.505 47.763 1.00 93.31 816 PRO A N 1
ATOM 6291 C CA . PRO A 1 816 ? -0.759 -8.093 47.961 1.00 93.31 816 PRO A CA 1
ATOM 6292 C C . PRO A 1 816 ? -1.177 -9.025 46.824 1.00 93.31 816 PRO A C 1
ATOM 6294 O O . PRO A 1 816 ? -1.904 -9.982 47.067 1.00 93.31 816 PRO A O 1
ATOM 6297 N N . ASN A 1 817 ? -0.671 -8.827 45.601 1.00 90.94 817 ASN A N 1
ATOM 6298 C CA . ASN A 1 817 ? -0.932 -9.732 44.481 1.00 90.94 817 ASN A CA 1
ATOM 6299 C C . ASN A 1 817 ? 0.046 -10.929 44.433 1.00 90.94 817 ASN A C 1
ATOM 6301 O O . ASN A 1 817 ? 0.222 -11.556 43.389 1.00 90.94 817 ASN A O 1
ATOM 6305 N N . ARG A 1 818 ? 0.738 -11.226 45.542 1.00 90.69 818 ARG A N 1
ATOM 6306 C CA . ARG A 1 818 ? 1.588 -12.420 45.748 1.00 90.69 818 ARG A CA 1
ATOM 6307 C C . ARG A 1 818 ? 1.297 -13.126 47.076 1.00 90.69 818 ARG A C 1
ATOM 6309 O O . ARG A 1 818 ? 2.113 -13.921 47.543 1.00 90.69 818 ARG A O 1
ATOM 6316 N N . ASP A 1 819 ? 0.188 -12.780 47.722 1.00 92.75 819 ASP A N 1
ATOM 6317 C CA . ASP A 1 819 ? -0.115 -13.182 49.097 1.00 92.75 819 ASP A CA 1
ATOM 6318 C C . ASP A 1 819 ? -1.257 -14.208 49.207 1.00 92.75 819 ASP A C 1
ATOM 6320 O O . ASP A 1 819 ? -1.551 -14.697 50.297 1.00 92.75 819 ASP A O 1
ATOM 6324 N N . TYR A 1 820 ? -1.886 -14.568 48.086 1.00 93.31 820 TYR A N 1
ATOM 6325 C CA . TYR A 1 820 ? -2.955 -15.563 48.064 1.00 93.31 820 TYR A CA 1
ATOM 6326 C C . TYR A 1 820 ? -2.392 -16.995 48.025 1.00 93.31 820 TYR A C 1
ATOM 6328 O O . TYR A 1 820 ? -1.407 -17.246 47.326 1.00 93.31 820 TYR A O 1
ATOM 6336 N N . PRO A 1 821 ? -3.022 -17.975 48.697 1.00 89.69 821 PRO A N 1
ATOM 6337 C CA . PRO A 1 821 ? -2.716 -19.386 48.497 1.00 89.69 821 PRO A CA 1
ATOM 6338 C C . PRO A 1 821 ? -2.974 -19.797 47.044 1.00 89.69 821 PRO A C 1
ATOM 6340 O O . PRO A 1 821 ? -4.020 -19.490 46.479 1.00 89.69 821 PRO A O 1
ATOM 6343 N N . GLY A 1 822 ? -2.027 -20.512 46.440 1.00 84.31 822 GLY A N 1
ATOM 6344 C CA . GLY A 1 822 ? -2.119 -20.969 45.053 1.00 84.31 822 GLY A CA 1
ATOM 6345 C C . GLY A 1 822 ? -2.120 -22.497 44.937 1.00 84.31 822 GLY A C 1
ATOM 6346 O O . GLY A 1 822 ? -1.620 -23.182 45.836 1.00 84.31 822 GLY A O 1
ATOM 6347 N N . PRO A 1 823 ? -2.597 -23.052 43.809 1.00 81.69 823 PRO A N 1
ATOM 6348 C CA . PRO A 1 823 ? -2.721 -24.500 43.598 1.00 81.69 823 PRO A CA 1
ATOM 6349 C C . PRO A 1 823 ? -1.389 -25.268 43.659 1.00 81.69 823 PRO A C 1
ATOM 6351 O O . PRO A 1 823 ? -1.385 -26.479 43.865 1.00 81.69 823 PRO A O 1
ATOM 6354 N N . CYS A 1 824 ? -0.257 -24.574 43.525 1.00 79.75 824 CYS A N 1
ATOM 6355 C CA . CYS A 1 824 ? 1.083 -25.162 43.543 1.00 79.75 824 CYS A CA 1
ATOM 6356 C C . CYS A 1 824 ? 1.775 -25.181 44.912 1.00 79.75 824 CYS A C 1
ATOM 6358 O O . CYS A 1 824 ? 2.929 -25.594 44.999 1.00 79.75 824 CYS A O 1
ATOM 6360 N N . GLY A 1 825 ? 1.124 -24.719 45.986 1.00 67.12 825 GLY A N 1
ATOM 6361 C CA . GLY A 1 825 ? 1.675 -24.773 47.351 1.00 67.12 825 GLY A CA 1
ATOM 6362 C C . GLY A 1 825 ? 2.922 -23.909 47.608 1.00 67.12 825 GLY A C 1
ATOM 6363 O O . GLY A 1 825 ? 3.455 -23.927 48.713 1.00 67.12 825 GLY A O 1
ATOM 6364 N N . THR A 1 826 ? 3.389 -23.142 46.618 1.00 60.06 826 THR A N 1
ATOM 6365 C CA . THR A 1 826 ? 4.534 -22.219 46.712 1.00 60.06 826 THR A CA 1
ATOM 6366 C C . THR A 1 826 ? 4.148 -20.814 47.191 1.00 60.06 826 THR A C 1
ATOM 6368 O O . THR A 1 826 ? 5.032 -20.006 47.470 1.00 60.06 826 THR A O 1
ATOM 6371 N N . ALA A 1 827 ? 2.849 -20.521 47.316 1.00 60.44 827 ALA A N 1
ATOM 6372 C CA . ALA A 1 827 ? 2.309 -19.240 47.775 1.00 60.44 827 ALA A CA 1
ATOM 6373 C C . ALA A 1 827 ? 1.771 -19.332 49.222 1.00 60.44 827 ALA A C 1
ATOM 6375 O O . ALA A 1 827 ? 1.281 -20.382 49.641 1.00 60.44 827 ALA A O 1
ATOM 6376 N N . GLY A 1 828 ? 1.945 -18.260 50.007 1.00 57.50 828 GLY A N 1
ATOM 6377 C CA . GLY A 1 828 ? 1.777 -18.254 51.471 1.00 57.50 828 GLY A CA 1
ATOM 6378 C C . GLY A 1 828 ? 0.320 -18.296 51.977 1.00 57.50 828 GLY A C 1
ATOM 6379 O O . GLY A 1 828 ? -0.602 -18.036 51.212 1.00 57.50 828 GLY A O 1
ATOM 6380 N N . PRO A 1 829 ? 0.089 -18.604 53.273 1.00 64.94 829 PRO A N 1
ATOM 6381 C CA . PRO A 1 829 ? -1.240 -18.780 53.883 1.00 64.94 829 PRO A CA 1
ATOM 6382 C C . PRO A 1 829 ? -1.998 -17.465 54.180 1.00 64.94 829 PRO A C 1
ATOM 6384 O O . PRO A 1 829 ? -2.735 -17.410 55.161 1.00 64.94 829 PRO A O 1
ATOM 6387 N N . PHE A 1 830 ? -1.837 -16.431 53.348 1.00 87.62 830 PHE A N 1
ATOM 6388 C CA . PHE A 1 830 ? -2.100 -15.018 53.660 1.00 87.62 830 PHE A CA 1
ATOM 6389 C C . PHE A 1 830 ? -1.187 -14.476 54.766 1.00 87.62 830 PHE A C 1
ATOM 6391 O O . PHE A 1 830 ? -1.218 -14.934 55.910 1.00 87.62 830 PHE A O 1
ATOM 6398 N N . LYS A 1 831 ? -0.365 -13.479 54.439 1.00 90.44 831 LYS A N 1
ATOM 6399 C CA . LYS A 1 831 ? 0.388 -12.694 55.428 1.00 90.44 831 LYS A CA 1
ATOM 6400 C C . LYS A 1 831 ? -0.304 -11.376 55.739 1.00 90.44 831 LYS A C 1
ATOM 6402 O O . LYS A 1 831 ? -0.167 -10.891 56.858 1.00 90.44 831 LYS A O 1
ATOM 6407 N N . LEU A 1 832 ? -1.012 -10.815 54.761 1.00 93.81 832 LEU A N 1
ATOM 6408 C CA . LEU A 1 832 ? -1.695 -9.539 54.877 1.00 93.81 832 LEU A CA 1
ATOM 6409 C C . LEU A 1 832 ? -3.137 -9.731 55.342 1.00 93.81 832 LEU A C 1
ATOM 6411 O O . LEU A 1 832 ? -3.857 -10.632 54.902 1.00 93.81 832 LEU A O 1
ATOM 6415 N N . ARG A 1 833 ? -3.602 -8.833 56.209 1.00 93.88 833 ARG A N 1
ATOM 6416 C CA . ARG A 1 833 ? -5.005 -8.813 56.643 1.00 93.88 833 ARG A CA 1
ATOM 6417 C C . ARG A 1 833 ? -5.944 -8.385 55.524 1.00 93.88 833 ARG A C 1
ATOM 6419 O O . ARG A 1 833 ? -7.094 -8.823 55.516 1.00 93.88 833 ARG A O 1
ATOM 6426 N N . SER A 1 834 ? -5.482 -7.560 54.586 1.00 95.56 834 SER A N 1
ATOM 6427 C CA . SER A 1 834 ? -6.288 -7.055 53.470 1.00 95.56 834 SER A CA 1
ATOM 6428 C C . SER A 1 834 ? -6.693 -8.163 52.490 1.00 95.56 834 SER A C 1
ATOM 6430 O O . SER A 1 834 ? -7.882 -8.347 52.220 1.00 95.56 834 SER A O 1
ATOM 6432 N N . THR A 1 835 ? -5.731 -8.959 52.023 1.00 95.81 835 THR A N 1
ATOM 6433 C CA . THR A 1 835 ? -5.937 -10.106 51.120 1.00 95.81 835 THR A CA 1
ATOM 6434 C C . THR A 1 835 ? -6.731 -11.218 51.806 1.00 95.81 835 THR A C 1
ATOM 6436 O O . THR A 1 835 ? -7.647 -11.776 51.200 1.00 95.81 835 THR A O 1
ATOM 6439 N N . TRP A 1 836 ? -6.473 -11.473 53.097 1.00 94.44 836 TRP A N 1
ATOM 6440 C CA . TRP A 1 836 ? -7.278 -12.390 53.908 1.00 94.44 836 TRP A CA 1
ATOM 6441 C C . TRP A 1 836 ? -8.737 -11.925 54.020 1.00 94.44 836 TRP A C 1
ATOM 6443 O O . TRP A 1 836 ? -9.659 -12.714 53.808 1.00 94.44 836 TRP A O 1
ATOM 6453 N N . SER A 1 837 ? -8.958 -10.636 54.299 1.00 96.06 837 SER A N 1
ATOM 6454 C CA . SER A 1 837 ? -10.300 -10.045 54.399 1.00 96.06 837 SER A CA 1
ATOM 6455 C C . SER A 1 837 ? -11.059 -10.163 53.077 1.00 96.06 837 SER A C 1
ATOM 6457 O O . SER A 1 837 ? -12.232 -10.537 53.064 1.00 96.06 837 SER A O 1
ATOM 6459 N N . LEU A 1 838 ? -10.384 -9.917 51.948 1.00 97.81 838 LEU A N 1
ATOM 6460 C CA . LEU A 1 838 ? -10.985 -10.080 50.627 1.00 97.81 838 LEU A CA 1
ATOM 6461 C C . LEU A 1 838 ? -11.340 -11.543 50.338 1.00 97.81 838 LEU A C 1
ATOM 6463 O O . LEU A 1 838 ? -12.450 -11.828 49.888 1.00 97.81 838 LEU A O 1
ATOM 6467 N N . ALA A 1 839 ? -10.429 -12.475 50.621 1.00 95.56 839 ALA A N 1
ATOM 6468 C CA . ALA A 1 839 ? -10.652 -13.903 50.424 1.00 95.56 839 ALA A CA 1
ATOM 6469 C C . ALA A 1 839 ? -11.826 -14.432 51.263 1.00 95.56 839 ALA A C 1
ATOM 6471 O O . ALA A 1 839 ? -12.674 -15.170 50.754 1.00 95.56 839 ALA A O 1
ATOM 6472 N N . HIS A 1 840 ? -11.911 -14.018 52.531 1.00 94.38 840 HIS A N 1
ATOM 6473 C CA . HIS A 1 840 ? -13.030 -14.352 53.408 1.00 94.38 840 HIS A CA 1
ATOM 6474 C C . HIS A 1 840 ? -14.347 -13.775 52.874 1.00 94.38 840 HIS A C 1
ATOM 6476 O O . HIS A 1 840 ? -15.353 -14.482 52.792 1.00 94.38 840 HIS A O 1
ATOM 6482 N N . PHE A 1 841 ? -14.336 -12.514 52.435 1.00 97.62 841 PHE A N 1
ATOM 6483 C CA . PHE A 1 841 ? -15.510 -11.863 51.862 1.00 97.62 841 PHE A CA 1
ATOM 6484 C C . PHE A 1 841 ? -16.009 -12.556 50.585 1.00 97.62 841 PHE A C 1
ATOM 6486 O O . PHE A 1 841 ? -17.215 -12.740 50.417 1.00 97.62 841 PHE A O 1
ATOM 6493 N N . VAL A 1 842 ? -15.108 -13.007 49.704 1.00 97.88 842 VAL A N 1
ATOM 6494 C CA . VAL A 1 842 ? -15.462 -13.772 48.492 1.00 97.88 842 VAL A CA 1
ATOM 6495 C C . VAL A 1 842 ? -16.257 -15.037 48.832 1.00 97.88 842 VAL A C 1
ATOM 6497 O O . VAL A 1 842 ? -17.230 -15.371 48.141 1.00 97.88 842 VAL A O 1
ATOM 6500 N N . ALA A 1 843 ? -15.867 -15.735 49.900 1.00 94.81 843 ALA A N 1
ATOM 6501 C CA . ALA A 1 843 ? -16.575 -16.910 50.392 1.00 94.81 843 ALA A CA 1
ATOM 6502 C C . ALA A 1 843 ? -17.927 -16.538 51.022 1.00 94.81 843 ALA A C 1
ATOM 6504 O O . ALA A 1 843 ? -18.956 -17.108 50.651 1.00 94.81 843 ALA A O 1
ATOM 6505 N N . GLU A 1 844 ? -17.935 -15.558 51.929 1.00 96.12 844 GLU A N 1
ATOM 6506 C CA . GLU A 1 844 ? -19.117 -15.126 52.683 1.00 96.12 844 GLU A CA 1
ATOM 6507 C C . GLU A 1 844 ? -20.222 -14.574 51.773 1.00 96.12 844 GLU A C 1
ATOM 6509 O O . GLU A 1 844 ? -21.377 -14.999 51.854 1.00 96.12 844 GLU A O 1
ATOM 6514 N N . ALA A 1 845 ? -19.864 -13.679 50.850 1.00 96.75 845 ALA A N 1
ATOM 6515 C CA . ALA A 1 845 ? -20.792 -13.066 49.905 1.00 96.75 845 ALA A CA 1
ATOM 6516 C C . ALA A 1 845 ? -21.174 -13.995 48.741 1.00 96.75 845 ALA A C 1
ATOM 6518 O O . ALA A 1 845 ? -22.001 -13.621 47.910 1.00 96.75 845 ALA A O 1
ATOM 6519 N N . ARG A 1 846 ? -20.592 -15.204 48.674 1.00 97.25 846 ARG A N 1
ATOM 6520 C CA . ARG A 1 846 ? -20.803 -16.187 47.600 1.00 97.25 846 ARG A CA 1
ATOM 6521 C C . ARG A 1 846 ? -20.604 -15.589 46.204 1.00 97.25 846 ARG A C 1
ATOM 6523 O O . ARG A 1 846 ? -21.411 -15.817 45.307 1.00 97.25 846 ARG A O 1
ATOM 6530 N N . ILE A 1 847 ? -19.514 -14.841 46.023 1.00 98.56 847 ILE A N 1
ATOM 6531 C CA . ILE A 1 847 ? -19.182 -14.194 44.745 1.00 98.56 847 ILE A CA 1
ATOM 6532 C C . ILE A 1 847 ? -19.135 -15.233 43.617 1.00 98.56 847 ILE A C 1
ATOM 6534 O O . ILE A 1 847 ? -18.601 -16.324 43.821 1.00 98.56 847 ILE A O 1
ATOM 6538 N N . VAL A 1 848 ? -19.708 -14.905 42.459 1.00 98.56 848 VAL A N 1
ATOM 6539 C CA . VAL A 1 848 ? -19.782 -15.752 41.260 1.00 98.56 848 VAL A CA 1
ATOM 6540 C C . VAL A 1 848 ? -18.746 -15.328 40.226 1.00 98.56 848 VAL A C 1
ATOM 6542 O O . VAL A 1 848 ? -17.976 -16.165 39.769 1.00 98.56 848 VAL A O 1
ATOM 6545 N N . THR A 1 849 ? -18.681 -14.041 39.896 1.00 98.44 849 THR A N 1
ATOM 6546 C CA . THR A 1 849 ? -17.707 -13.464 38.957 1.00 98.44 849 THR A CA 1
ATOM 6547 C C . THR A 1 849 ? -16.964 -12.322 39.634 1.00 98.44 849 THR A C 1
ATOM 6549 O O . THR A 1 849 ? -17.551 -11.566 40.414 1.00 98.44 849 THR A O 1
ATOM 6552 N N . ALA A 1 850 ? -15.670 -12.197 39.343 1.00 98.56 850 ALA A N 1
ATOM 6553 C CA . ALA A 1 850 ? -14.827 -11.152 39.906 1.00 98.56 850 ALA A CA 1
ATOM 6554 C C . ALA A 1 850 ? -13.993 -10.447 38.827 1.00 98.56 850 ALA A C 1
ATOM 6556 O O . ALA A 1 850 ? -13.592 -11.064 37.846 1.00 98.56 850 ALA A O 1
ATOM 6557 N N . ALA A 1 851 ? -13.708 -9.164 39.029 1.00 98.50 851 ALA A N 1
ATOM 6558 C CA . ALA A 1 851 ? -12.701 -8.432 38.273 1.00 98.50 851 ALA A CA 1
ATOM 6559 C C . ALA A 1 851 ? -11.712 -7.765 39.229 1.00 98.50 851 ALA A C 1
ATOM 6561 O O . ALA A 1 851 ? -12.132 -7.061 40.153 1.00 98.50 851 ALA A O 1
ATOM 6562 N N . THR A 1 852 ? -10.417 -7.957 38.997 1.00 98.06 852 THR A N 1
ATOM 6563 C CA . THR A 1 852 ? -9.368 -7.191 39.676 1.00 98.06 852 THR A CA 1
ATOM 6564 C C . THR A 1 852 ? -8.832 -6.128 38.731 1.00 98.06 852 THR A C 1
ATOM 6566 O O . THR A 1 852 ? -8.639 -6.387 37.547 1.00 98.06 852 THR A O 1
ATOM 6569 N N . LEU A 1 853 ? -8.655 -4.901 39.219 1.00 98.06 853 LEU A N 1
ATOM 6570 C CA . LEU A 1 853 ? -8.166 -3.787 38.410 1.00 98.06 853 LEU A CA 1
ATOM 6571 C C . LEU A 1 853 ? -6.776 -3.361 38.889 1.00 98.06 853 LEU A C 1
ATOM 6573 O O . LEU A 1 853 ? -6.590 -2.989 40.051 1.00 98.06 853 LEU A 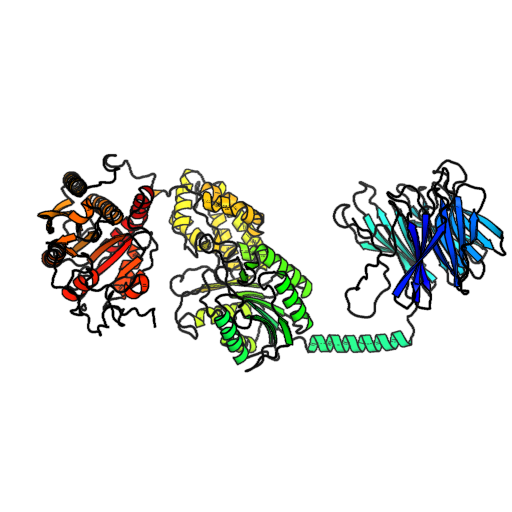O 1
ATOM 6577 N N . HIS A 1 854 ? -5.843 -3.368 37.950 1.00 95.69 854 HIS A N 1
ATOM 6578 C CA . HIS A 1 854 ? -4.452 -2.949 38.054 1.00 95.69 854 HIS A CA 1
ATOM 6579 C C . HIS A 1 854 ? -4.153 -1.890 36.987 1.00 95.69 854 HIS A C 1
ATOM 6581 O O . HIS A 1 854 ? -4.991 -1.623 36.127 1.00 95.69 854 HIS A O 1
ATOM 6587 N N . THR A 1 855 ? -2.988 -1.247 37.027 1.00 89.38 855 THR A N 1
ATOM 6588 C CA . THR A 1 855 ? -2.566 -0.312 35.967 1.00 89.38 855 THR A CA 1
ATOM 6589 C C . THR A 1 855 ? -1.085 -0.453 35.681 1.00 89.38 855 THR A C 1
ATOM 6591 O O . THR A 1 855 ? -0.301 -0.120 36.567 1.00 89.38 855 THR A O 1
ATOM 6594 N N . PHE A 1 856 ? -0.696 -0.855 34.469 1.00 83.12 856 PHE A N 1
ATOM 6595 C CA . PHE A 1 856 ? 0.693 -0.826 33.985 1.00 83.12 856 PHE A CA 1
ATOM 6596 C C . PHE A 1 856 ? 0.819 -1.273 32.528 1.00 83.12 856 PHE A C 1
ATOM 6598 O O . PHE A 1 856 ? 1.561 -0.660 31.761 1.00 83.12 856 PHE A O 1
ATOM 6605 N N . HIS A 1 857 ? 0.125 -2.354 32.166 1.00 87.50 857 HIS A N 1
ATOM 6606 C CA . HIS A 1 857 ? 0.305 -3.039 30.889 1.00 87.50 857 HIS A CA 1
ATOM 6607 C C . HIS A 1 857 ? -1.043 -3.478 30.304 1.00 87.50 857 HIS A C 1
ATOM 6609 O O . HIS A 1 857 ? -1.574 -4.470 30.770 1.00 87.50 857 HIS A O 1
ATOM 6615 N N . PRO A 1 858 ? -1.614 -2.822 29.283 1.00 92.00 858 PRO A N 1
ATOM 6616 C CA . PRO A 1 858 ? -3.002 -3.064 28.893 1.00 92.00 858 PRO A CA 1
ATOM 6617 C C . PRO A 1 858 ? -3.247 -4.525 28.498 1.00 92.00 858 PRO A C 1
ATOM 6619 O O . PRO A 1 858 ? -2.780 -4.961 27.450 1.00 92.00 858 PRO A O 1
ATOM 6622 N N . ALA A 1 859 ? -3.991 -5.262 29.318 1.00 93.88 859 ALA A N 1
ATOM 6623 C CA . ALA A 1 859 ? -4.353 -6.657 29.084 1.00 93.88 859 ALA A CA 1
ATOM 6624 C C . ALA A 1 859 ? -5.529 -7.062 29.984 1.00 93.88 859 ALA A C 1
ATOM 6626 O O . ALA A 1 859 ? -5.717 -6.502 31.065 1.00 93.88 859 ALA A O 1
ATOM 6627 N N . VAL A 1 860 ? -6.316 -8.051 29.554 1.00 97.06 860 VAL A N 1
ATOM 6628 C CA . VAL A 1 860 ? -7.300 -8.722 30.417 1.00 97.06 860 VAL A CA 1
ATOM 6629 C C . VAL A 1 860 ? -7.015 -10.212 30.443 1.00 97.06 860 VAL A C 1
ATOM 6631 O O . VAL A 1 860 ? -7.154 -10.893 29.429 1.00 97.06 860 VAL A O 1
ATOM 6634 N N . VAL A 1 861 ? -6.609 -10.715 31.603 1.00 95.56 861 VAL A N 1
ATOM 6635 C CA . VAL A 1 861 ? -6.083 -12.070 31.745 1.00 95.56 861 VAL A CA 1
ATOM 6636 C C . VAL A 1 861 ? -6.933 -12.939 32.664 1.00 95.56 861 VAL A C 1
ATOM 6638 O O . VAL A 1 861 ? -7.634 -12.440 33.545 1.00 95.56 861 VAL A O 1
ATOM 6641 N N . TRP A 1 862 ? -6.896 -14.250 32.435 1.00 95.31 862 TRP A N 1
ATOM 6642 C CA . TRP A 1 862 ? -7.631 -15.260 33.206 1.00 95.31 862 TRP A CA 1
ATOM 6643 C C . TRP A 1 862 ? -6.692 -16.249 33.920 1.00 95.31 862 TRP A C 1
ATOM 6645 O O . TRP A 1 862 ? -5.491 -16.261 33.633 1.00 95.31 862 TRP A O 1
ATOM 6655 N N . PRO A 1 863 ? -7.229 -17.077 34.843 1.00 93.75 863 PRO A N 1
ATOM 6656 C CA . PRO A 1 863 ? -6.459 -18.050 35.604 1.00 93.75 863 PRO A CA 1
ATOM 6657 C C . PRO A 1 863 ? -5.613 -19.061 34.835 1.00 93.75 863 PRO A C 1
ATOM 6659 O O . PRO A 1 863 ? -5.792 -19.341 33.649 1.00 93.75 863 PRO A O 1
ATOM 6662 N N . TRP A 1 864 ? -4.767 -19.641 35.685 1.00 92.12 864 TRP A N 1
ATOM 6663 C CA . TRP A 1 864 ? -3.512 -20.369 35.544 1.00 92.12 864 TRP A CA 1
ATOM 6664 C C . TRP A 1 864 ? -2.353 -19.465 35.152 1.00 92.12 864 TRP A C 1
ATOM 6666 O O . TRP A 1 864 ? -1.533 -19.807 34.307 1.00 92.12 864 TRP A O 1
ATOM 6676 N N . GLY A 1 865 ? -2.293 -18.298 35.797 1.00 87.81 865 GLY A N 1
ATOM 6677 C CA . GLY A 1 865 ? -1.292 -17.263 35.562 1.00 87.81 865 GLY A CA 1
ATOM 6678 C C . GLY A 1 865 ? 0.040 -17.483 36.279 1.00 87.81 865 GLY A C 1
ATOM 6679 O O . GLY A 1 865 ? 0.768 -16.519 36.471 1.00 87.81 865 GLY A O 1
ATOM 6680 N N . PHE A 1 866 ? 0.356 -18.706 36.712 1.00 86.31 866 PHE A N 1
ATOM 6681 C CA . PHE A 1 866 ? 1.585 -19.077 37.425 1.00 86.31 866 PHE A CA 1
ATOM 6682 C C . PHE A 1 866 ? 2.460 -20.021 36.583 1.00 86.31 866 PHE A C 1
ATOM 6684 O O . PHE A 1 866 ? 2.091 -20.406 35.479 1.00 86.31 866 PHE A O 1
ATOM 6691 N N . GLY A 1 867 ? 3.627 -20.417 37.107 1.00 83.00 867 GLY A N 1
ATOM 6692 C CA . GLY A 1 867 ? 4.537 -21.356 36.438 1.00 83.00 867 GLY A CA 1
ATOM 6693 C C . GLY A 1 867 ? 3.919 -22.746 36.244 1.00 83.00 867 GLY A C 1
ATOM 6694 O O . GLY A 1 867 ? 3.968 -23.590 37.142 1.00 83.00 867 GLY A O 1
ATOM 6695 N N . THR A 1 868 ? 3.330 -22.969 35.076 1.00 82.62 868 THR A N 1
ATOM 6696 C CA . THR A 1 868 ? 2.804 -24.246 34.584 1.00 82.62 868 THR A CA 1
ATOM 6697 C C . THR A 1 868 ? 2.888 -24.260 33.057 1.00 82.62 868 THR A C 1
ATOM 6699 O O . THR A 1 868 ? 3.036 -23.211 32.435 1.00 82.62 868 THR A O 1
ATOM 6702 N N . ARG A 1 869 ? 2.767 -25.438 32.442 1.00 81.69 869 ARG A N 1
ATOM 6703 C CA . ARG A 1 869 ? 2.588 -25.609 30.990 1.00 81.69 869 ARG A CA 1
ATOM 6704 C C . ARG A 1 869 ? 1.122 -25.795 30.591 1.00 81.69 869 ARG A C 1
ATOM 6706 O O . ARG A 1 869 ? 0.827 -25.936 29.407 1.00 81.69 869 ARG A O 1
ATOM 6713 N N . GLU A 1 870 ? 0.200 -25.830 31.554 1.00 83.06 870 GLU A N 1
ATOM 6714 C CA . GLU A 1 870 ? -1.235 -25.988 31.311 1.00 83.06 870 GLU A CA 1
ATOM 6715 C C . GLU A 1 870 ? -1.982 -24.659 31.510 1.00 83.06 870 GLU A C 1
ATOM 6717 O O . GLU A 1 870 ? -2.591 -24.414 32.551 1.00 83.06 870 GLU A O 1
ATOM 6722 N N . PHE A 1 871 ? -1.949 -23.803 30.485 1.00 81.88 871 PHE A N 1
ATOM 6723 C CA . PHE A 1 871 ? -2.507 -22.440 30.521 1.00 81.88 871 PHE A CA 1
ATOM 6724 C C . PHE A 1 871 ? -4.033 -22.354 30.411 1.00 81.88 871 PHE A C 1
ATOM 6726 O O . PHE A 1 871 ? -4.604 -21.288 30.645 1.00 81.88 871 PHE A O 1
ATOM 6733 N N . ASP A 1 872 ? -4.693 -23.455 30.047 1.00 88.94 872 ASP A N 1
ATOM 6734 C CA . ASP A 1 872 ? -6.123 -23.482 29.752 1.00 88.94 872 ASP A CA 1
ATOM 6735 C C . ASP A 1 872 ? -6.935 -23.888 30.997 1.00 88.94 872 ASP A C 1
ATOM 6737 O O . ASP A 1 872 ? -6.996 -25.078 31.340 1.00 88.94 872 ASP A O 1
ATOM 6741 N N . PRO A 1 873 ? -7.603 -22.945 31.690 1.00 90.12 873 PRO A N 1
ATOM 6742 C CA . PRO A 1 873 ? -8.510 -23.292 32.772 1.00 90.12 873 PRO A CA 1
ATOM 6743 C C . PRO A 1 873 ? -9.755 -24.023 32.251 1.00 90.12 873 PRO A C 1
ATOM 6745 O O . PRO A 1 873 ? -10.237 -23.748 31.144 1.00 90.12 873 PRO A O 1
ATOM 6748 N N . PRO A 1 874 ? -10.356 -24.925 33.052 1.00 91.06 874 PRO A N 1
ATOM 6749 C CA . PRO A 1 874 ? -11.680 -25.448 32.746 1.00 91.06 874 PRO A CA 1
ATOM 6750 C C . PRO A 1 874 ? -12.678 -24.303 32.509 1.00 91.06 874 PRO A C 1
ATOM 6752 O O . PRO A 1 874 ? -12.774 -23.373 33.303 1.00 91.06 874 PRO A O 1
ATOM 6755 N N . GLY A 1 875 ? -13.424 -24.355 31.404 1.00 92.12 875 GLY A N 1
ATOM 6756 C CA . GLY A 1 875 ? -14.328 -23.261 31.031 1.00 92.12 875 GLY A CA 1
ATOM 6757 C C . GLY A 1 875 ? -13.647 -22.069 30.345 1.00 92.12 875 GLY A C 1
ATOM 6758 O O . GLY A 1 875 ? -14.242 -20.998 30.299 1.00 92.12 875 GLY A O 1
ATOM 6759 N N . LEU A 1 876 ? -12.449 -22.244 29.773 1.00 93.56 876 LEU A N 1
ATOM 6760 C CA . LEU A 1 876 ? -11.716 -21.228 29.001 1.00 93.56 876 LEU A CA 1
ATOM 6761 C C . LEU A 1 876 ? -12.583 -20.408 28.030 1.00 93.56 876 LEU A C 1
ATOM 6763 O O . LEU A 1 876 ? -12.418 -19.196 27.943 1.00 93.56 876 LEU A O 1
ATOM 6767 N N . GLU A 1 877 ? -13.507 -21.041 27.304 1.00 92.06 877 GLU A N 1
ATOM 6768 C CA . GLU A 1 877 ? -14.390 -20.331 26.364 1.00 92.06 877 GLU A CA 1
ATOM 6769 C C . GLU A 1 877 ? -15.239 -19.258 27.060 1.00 92.06 877 GLU A C 1
ATOM 6771 O O . GLU A 1 877 ? -15.467 -18.185 26.505 1.00 92.06 877 GLU A O 1
ATOM 6776 N N . GLU A 1 878 ? -15.649 -19.501 28.305 1.00 95.31 878 GLU A N 1
ATOM 6777 C CA . GLU A 1 878 ? -16.400 -18.530 29.095 1.00 95.31 878 GLU A CA 1
ATOM 6778 C C . GLU A 1 878 ? -15.507 -17.368 29.546 1.00 95.31 878 GLU A C 1
ATOM 6780 O O . GLU A 1 878 ? -15.896 -16.209 29.401 1.00 95.31 878 GLU A O 1
ATOM 6785 N N . PHE A 1 879 ? -14.274 -17.644 29.990 1.00 96.56 879 PHE A N 1
ATOM 6786 C CA . PHE A 1 879 ? -13.289 -16.594 30.280 1.00 96.56 879 PHE A CA 1
ATOM 6787 C C . PHE A 1 879 ? -12.997 -15.739 29.049 1.00 96.56 879 PHE A C 1
ATOM 6789 O O . PHE A 1 879 ? -13.043 -14.512 29.121 1.00 96.56 879 PHE A O 1
ATOM 6796 N N . ARG A 1 880 ? -12.774 -16.376 27.897 1.00 93.50 880 ARG A N 1
ATOM 6797 C CA . ARG A 1 880 ? -12.529 -15.691 26.627 1.00 93.50 880 ARG A CA 1
ATOM 6798 C C . ARG A 1 880 ? -13.715 -14.821 26.227 1.00 93.50 880 ARG A C 1
ATOM 6800 O O . ARG A 1 880 ? -13.516 -13.678 25.808 1.00 93.50 880 ARG A O 1
ATOM 6807 N N . ARG A 1 881 ? -14.943 -15.325 26.385 1.00 95.56 881 ARG A N 1
ATOM 6808 C CA . ARG A 1 881 ? -16.180 -14.586 26.107 1.00 95.56 881 ARG A CA 1
ATOM 6809 C C . ARG A 1 881 ? -16.318 -13.364 27.014 1.00 95.56 881 ARG A C 1
ATOM 6811 O O . ARG A 1 881 ? -16.575 -12.268 26.511 1.00 95.56 881 ARG A O 1
ATOM 6818 N N . LEU A 1 882 ? -16.127 -13.530 28.323 1.00 95.00 882 LEU A N 1
ATOM 6819 C CA . LEU A 1 882 ? -16.206 -12.440 29.298 1.00 95.00 882 LEU A CA 1
ATOM 6820 C C . LEU A 1 882 ? -15.112 -11.393 29.064 1.00 95.00 882 LEU A C 1
ATOM 6822 O O . LEU A 1 882 ? -15.426 -10.207 29.005 1.00 95.00 882 LEU A O 1
ATOM 6826 N N . ALA A 1 883 ? -13.866 -11.817 28.842 1.00 94.31 883 ALA A N 1
ATOM 6827 C CA . ALA A 1 883 ? -12.742 -10.917 28.599 1.00 94.31 883 ALA A CA 1
ATOM 6828 C C . ALA A 1 883 ? -12.931 -10.120 27.302 1.00 94.31 883 ALA A C 1
ATOM 6830 O O . ALA A 1 883 ? -12.817 -8.900 27.315 1.00 94.31 883 ALA A O 1
ATOM 6831 N N . THR A 1 884 ? -13.325 -10.776 26.206 1.00 86.25 884 THR A N 1
ATOM 6832 C CA . THR A 1 884 ? -13.604 -10.100 24.923 1.00 86.25 884 THR A CA 1
ATOM 6833 C C . THR A 1 884 ? -14.773 -9.118 25.041 1.00 86.25 884 THR A C 1
ATOM 6835 O O . THR A 1 884 ? -14.746 -8.032 24.466 1.00 86.25 884 THR A O 1
ATOM 6838 N N . THR A 1 885 ? -15.802 -9.472 25.819 1.00 85.25 885 THR A N 1
ATOM 6839 C CA . THR A 1 885 ? -16.929 -8.570 26.112 1.00 85.25 885 THR A CA 1
ATOM 6840 C C . THR A 1 885 ? -16.467 -7.345 26.898 1.00 85.25 885 THR A C 1
ATOM 6842 O O . THR A 1 885 ? -16.930 -6.230 26.643 1.00 85.25 885 THR A O 1
ATOM 6845 N N . ALA A 1 886 ? -15.555 -7.552 27.847 1.00 88.81 886 ALA A N 1
ATOM 6846 C CA . ALA A 1 886 ? -15.028 -6.498 28.694 1.00 88.81 886 ALA A CA 1
ATOM 6847 C C . ALA A 1 886 ? -14.060 -5.556 27.964 1.00 88.81 886 ALA A C 1
ATOM 6849 O O . ALA A 1 886 ? -13.909 -4.411 28.377 1.00 88.81 886 ALA A O 1
ATOM 6850 N N . THR A 1 887 ? -13.423 -6.006 26.880 1.00 84.56 887 THR A N 1
ATOM 6851 C CA . THR A 1 887 ? -12.421 -5.227 26.139 1.00 84.56 887 THR A CA 1
ATOM 6852 C C . THR A 1 887 ? -12.924 -4.647 24.822 1.00 84.56 887 THR A C 1
ATOM 6854 O O . THR A 1 887 ? -12.124 -4.147 24.036 1.00 84.56 887 THR A O 1
ATOM 6857 N N . SER A 1 888 ? -14.230 -4.652 24.543 1.00 72.50 888 SER A N 1
ATOM 6858 C CA . SER A 1 888 ? -14.736 -4.173 23.246 1.00 72.50 888 SER A CA 1
ATOM 6859 C C . SER A 1 888 ? -14.388 -2.709 22.934 1.00 72.50 888 SER A C 1
ATOM 6861 O O . SER A 1 888 ? -14.157 -2.372 21.773 1.00 72.50 888 SER A O 1
ATOM 6863 N N . GLU A 1 889 ? -14.315 -1.835 23.941 1.00 80.62 889 GLU A N 1
ATOM 6864 C CA . GLU A 1 889 ? -13.899 -0.437 23.781 1.00 80.62 889 GLU A CA 1
ATOM 6865 C C . GLU A 1 889 ? -12.388 -0.273 23.912 1.00 80.62 889 GLU A C 1
ATOM 6867 O O . GLU A 1 889 ? -11.784 0.419 23.093 1.00 80.62 889 GLU A O 1
ATOM 6872 N N . SER A 1 890 ? -11.786 -0.886 24.936 1.00 73.06 890 SER A N 1
ATOM 6873 C CA . SER A 1 890 ? -10.360 -0.729 25.249 1.00 73.06 890 SER A CA 1
ATOM 6874 C C . SER A 1 890 ? -9.446 -1.452 24.261 1.00 73.06 890 SER A C 1
ATOM 6876 O O . SER A 1 890 ? -8.309 -1.035 24.048 1.00 73.06 890 SER A O 1
ATOM 6878 N N . ARG A 1 891 ? -9.955 -2.516 23.628 1.00 84.38 891 ARG A N 1
ATOM 6879 C CA . ARG A 1 891 ? -9.245 -3.425 22.719 1.00 84.38 891 ARG A CA 1
ATOM 6880 C C . ARG A 1 891 ? -7.983 -4.028 23.330 1.00 84.38 891 ARG A C 1
ATOM 6882 O O . ARG A 1 891 ? -7.044 -4.352 22.604 1.00 84.38 891 ARG A O 1
ATOM 6889 N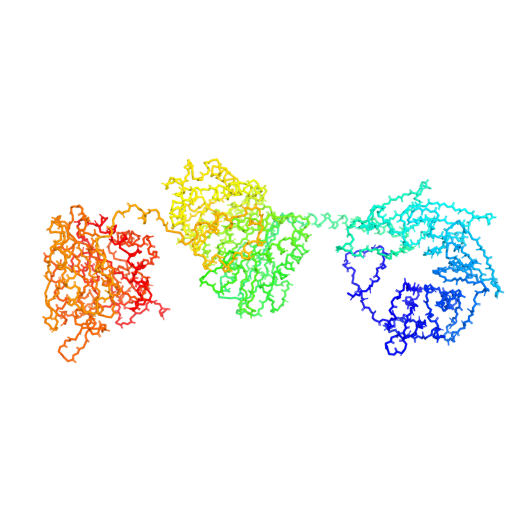 N . TYR A 1 892 ? -7.951 -4.164 24.653 1.00 86.81 892 TYR A N 1
ATOM 6890 C CA . TYR A 1 892 ? -6.827 -4.795 25.328 1.00 86.81 892 TYR A CA 1
ATOM 6891 C C . TYR A 1 892 ? -6.698 -6.262 24.890 1.00 86.81 892 TYR A C 1
ATOM 6893 O O . TYR A 1 892 ? -7.724 -6.929 24.706 1.00 86.81 892 TYR A O 1
ATOM 6901 N N . PRO A 1 893 ? -5.465 -6.771 24.704 1.00 84.75 893 PRO A N 1
ATOM 6902 C CA . PRO A 1 893 ? -5.231 -8.189 24.475 1.00 84.75 893 PRO A CA 1
ATOM 6903 C C . PRO A 1 893 ? -5.830 -9.010 25.619 1.00 84.75 893 PRO A C 1
ATOM 6905 O O . PRO A 1 893 ? -5.803 -8.596 26.779 1.00 84.75 893 PRO A O 1
ATOM 6908 N N . VAL A 1 894 ? -6.394 -10.168 25.272 1.00 93.38 894 VAL A N 1
ATOM 6909 C CA . VAL A 1 894 ? -7.015 -11.089 26.228 1.00 93.38 894 VAL A CA 1
ATOM 6910 C C . VAL A 1 894 ? -6.358 -12.459 26.132 1.00 93.38 894 VAL A C 1
ATOM 6912 O O . VAL A 1 894 ? -6.094 -12.927 25.023 1.00 93.38 894 VAL A O 1
ATOM 6915 N N . GLY A 1 895 ? -6.046 -13.086 27.263 1.00 91.19 895 GLY A N 1
ATOM 6916 C CA . GLY A 1 895 ? -5.185 -14.273 27.276 1.00 91.19 895 GLY A CA 1
ATOM 6917 C C . GLY A 1 895 ? -4.902 -14.817 28.672 1.00 91.19 895 GLY A C 1
ATOM 6918 O O . GLY A 1 895 ? -5.440 -14.334 29.663 1.00 91.19 895 GLY A O 1
ATOM 6919 N N . ASN A 1 896 ? -4.036 -15.823 28.758 1.00 90.31 896 ASN A N 1
ATOM 6920 C CA . ASN A 1 896 ? -3.468 -16.242 30.036 1.00 90.31 896 ASN A CA 1
ATOM 6921 C C . ASN A 1 896 ? -2.418 -15.208 30.502 1.00 90.31 896 ASN A C 1
ATOM 6923 O O . ASN A 1 896 ? -1.734 -14.596 29.680 1.00 90.31 896 ASN A O 1
ATOM 6927 N N . SER A 1 897 ? -2.291 -14.997 31.817 1.00 84.25 897 SER A N 1
ATOM 6928 C CA . SER A 1 897 ? -1.324 -14.036 32.379 1.00 84.25 897 SER A CA 1
ATOM 6929 C C . SER A 1 897 ? 0.129 -14.383 32.057 1.00 84.25 897 SER A C 1
ATOM 6931 O O . SER A 1 897 ? 0.926 -13.475 31.833 1.00 84.25 897 SER A O 1
ATOM 6933 N N . THR A 1 898 ? 0.472 -15.671 32.016 1.00 82.06 898 THR A N 1
ATOM 6934 C CA . THR A 1 898 ? 1.812 -16.153 31.669 1.00 82.06 898 THR A CA 1
ATOM 6935 C C . THR A 1 898 ? 2.176 -15.778 30.232 1.00 82.06 898 THR A C 1
ATOM 6937 O O . THR A 1 898 ? 3.278 -15.289 30.018 1.00 82.06 898 THR A O 1
ATOM 6940 N N . ASP A 1 899 ? 1.231 -15.907 29.293 1.00 79.81 899 ASP A N 1
ATOM 6941 C CA . ASP A 1 899 ? 1.440 -15.606 27.869 1.00 79.81 899 ASP A CA 1
ATOM 6942 C C . ASP A 1 899 ? 1.475 -14.101 27.558 1.00 79.81 899 ASP A C 1
ATOM 6944 O O . ASP A 1 899 ? 2.163 -13.665 26.636 1.00 79.81 899 ASP A O 1
ATOM 6948 N N . LEU A 1 900 ? 0.664 -13.300 28.260 1.00 82.31 900 LEU A N 1
ATOM 6949 C CA . LEU A 1 900 ? 0.483 -11.881 27.933 1.00 82.31 900 LEU A CA 1
ATOM 6950 C C . LEU A 1 900 ? 1.301 -10.924 28.793 1.00 82.31 900 LEU A C 1
ATOM 6952 O O . LEU A 1 900 ? 1.569 -9.809 28.351 1.00 82.31 900 LEU A O 1
ATOM 6956 N N . ILE A 1 901 ? 1.644 -11.313 30.021 1.00 82.44 901 ILE A N 1
ATOM 6957 C CA . ILE A 1 901 ? 2.291 -10.424 30.987 1.00 82.44 901 ILE A CA 1
ATOM 6958 C C . ILE A 1 901 ? 3.569 -11.086 31.510 1.00 82.44 901 ILE A C 1
ATOM 6960 O O . ILE A 1 901 ? 4.661 -10.683 31.118 1.00 82.44 901 ILE A O 1
ATOM 6964 N N . TYR A 1 902 ? 3.425 -12.051 32.421 1.00 82.19 902 TYR A N 1
ATOM 6965 C CA . TYR A 1 902 ? 4.457 -12.938 32.972 1.00 82.19 902 TYR A CA 1
ATOM 6966 C C . TYR A 1 902 ? 3.806 -13.864 34.027 1.00 82.19 902 TYR A C 1
ATOM 6968 O O . TYR A 1 902 ? 2.756 -13.522 34.589 1.00 82.19 902 TYR A O 1
ATOM 6976 N N . PRO A 1 903 ? 4.422 -15.017 34.355 1.00 85.38 903 PRO A N 1
ATOM 6977 C CA . PRO A 1 903 ? 3.900 -15.913 35.382 1.00 85.38 903 PRO A CA 1
ATOM 6978 C C . PRO A 1 903 ? 4.055 -15.324 36.794 1.00 85.38 903 PRO A C 1
ATOM 6980 O O . PRO A 1 903 ? 5.139 -14.928 37.227 1.00 85.38 903 PRO A O 1
ATOM 6983 N N . ALA A 1 904 ? 2.967 -15.320 37.557 1.00 85.38 904 ALA A N 1
ATOM 6984 C CA . ALA A 1 904 ? 2.859 -14.804 38.911 1.00 85.38 904 ALA A CA 1
ATOM 6985 C C . ALA A 1 904 ? 2.163 -15.819 39.831 1.00 85.38 904 ALA A C 1
ATOM 6987 O O . ALA A 1 904 ? 0.984 -16.116 39.683 1.00 85.38 904 ALA A O 1
ATOM 6988 N N . ALA A 1 905 ? 2.882 -16.332 40.831 1.00 86.75 905 ALA A N 1
ATOM 6989 C CA . ALA A 1 905 ? 2.282 -17.175 41.863 1.00 86.75 905 ALA A CA 1
ATOM 6990 C C . ALA A 1 905 ? 1.652 -16.329 42.982 1.00 86.75 905 ALA A C 1
ATOM 6992 O O . ALA A 1 905 ? 2.219 -15.319 43.401 1.00 86.75 905 ALA A O 1
ATOM 6993 N N . GLY A 1 906 ? 0.516 -16.794 43.505 1.00 88.25 906 GLY A N 1
ATOM 6994 C CA . GLY A 1 906 ? -0.174 -16.180 44.642 1.00 88.25 906 GLY A CA 1
ATOM 6995 C C . GLY A 1 906 ? -1.038 -14.972 44.286 1.00 88.25 906 GLY A C 1
ATOM 6996 O O . GLY A 1 906 ? -1.120 -14.035 45.080 1.00 88.25 906 GLY A O 1
ATOM 6997 N N . THR A 1 907 ? -1.647 -14.989 43.100 1.00 92.88 907 THR A N 1
ATOM 6998 C CA . THR A 1 907 ? -2.590 -13.977 42.605 1.00 92.88 907 THR A CA 1
ATOM 6999 C C . THR A 1 907 ? -4.020 -14.262 43.075 1.00 92.88 907 THR A C 1
ATOM 7001 O O . THR A 1 907 ? -4.367 -15.391 43.445 1.00 92.88 907 THR A O 1
ATOM 7004 N N . PHE A 1 908 ? -4.871 -13.235 43.048 1.00 95.44 908 PHE A N 1
ATOM 7005 C CA . PHE A 1 908 ? -6.280 -13.374 43.420 1.00 95.44 908 PHE A CA 1
ATOM 7006 C C . PHE A 1 908 ? -7.045 -14.282 42.447 1.00 95.44 908 PHE A C 1
ATOM 7008 O O . PHE A 1 908 ? -7.899 -15.058 42.875 1.00 95.44 908 PHE A O 1
ATOM 7015 N N . GLU A 1 909 ? -6.746 -14.201 41.150 1.00 95.25 909 GLU A N 1
ATOM 7016 C CA . GLU A 1 909 ? -7.472 -14.905 40.091 1.00 95.25 909 GLU A CA 1
ATOM 7017 C C . GLU A 1 909 ? -7.319 -16.416 40.256 1.00 95.25 909 GLU A C 1
ATOM 7019 O O . GLU A 1 909 ? -8.306 -17.156 40.282 1.00 95.25 909 GLU A O 1
ATOM 7024 N N . ASP A 1 910 ? -6.081 -16.872 40.438 1.00 93.81 910 ASP A N 1
ATOM 7025 C CA . ASP A 1 910 ? -5.788 -18.289 40.607 1.00 93.81 910 ASP A CA 1
ATOM 7026 C C . ASP A 1 910 ? -6.407 -18.831 41.901 1.00 93.81 910 ASP A C 1
ATOM 7028 O O . ASP A 1 910 ? -6.981 -19.922 41.900 1.00 93.81 910 ASP A O 1
ATOM 7032 N N . PHE A 1 911 ? -6.364 -18.063 42.995 1.00 94.62 911 PHE A N 1
ATOM 7033 C CA . PHE A 1 911 ? -6.999 -18.424 44.265 1.00 94.62 911 PHE A CA 1
ATOM 7034 C C . PHE A 1 911 ? -8.527 -18.505 44.154 1.00 94.62 911 PHE A C 1
ATOM 7036 O O . PHE A 1 911 ? -9.127 -19.527 44.491 1.00 94.62 911 PHE A O 1
ATOM 7043 N N . ALA A 1 912 ? -9.174 -17.447 43.661 1.00 96.00 912 ALA A N 1
ATOM 7044 C CA . ALA A 1 912 ? -10.629 -17.345 43.621 1.00 96.00 912 ALA A CA 1
ATOM 7045 C C . ALA A 1 912 ? -11.251 -18.414 42.711 1.00 96.00 912 ALA A C 1
ATOM 7047 O O . ALA A 1 912 ? -12.305 -18.972 43.036 1.00 96.00 912 ALA A O 1
ATOM 7048 N N . PHE A 1 913 ? -10.592 -18.731 41.594 1.00 96.50 913 PHE A N 1
ATOM 7049 C CA . PHE A 1 913 ? -11.023 -19.821 40.731 1.00 96.50 913 PHE A CA 1
ATOM 7050 C C . PHE A 1 913 ? -10.731 -21.183 41.371 1.00 96.50 913 PHE A C 1
ATOM 7052 O O . PHE A 1 913 ? -11.660 -21.967 41.561 1.00 96.50 913 PHE A O 1
ATOM 7059 N N . SER A 1 914 ? -9.488 -21.455 41.789 1.00 94.06 914 SER A N 1
ATOM 7060 C CA . SER A 1 914 ? -9.114 -22.782 42.306 1.00 94.06 914 SER A CA 1
ATOM 7061 C C . SER A 1 914 ? -9.880 -23.198 43.561 1.00 94.06 914 SER A C 1
ATOM 7063 O O . SER A 1 914 ? -10.355 -24.335 43.628 1.00 94.06 914 SER A O 1
ATOM 7065 N N . GLU A 1 915 ? -10.068 -22.284 44.510 1.00 93.44 915 GLU A N 1
ATOM 7066 C CA . GLU A 1 915 ? -10.703 -22.578 45.795 1.00 93.44 915 GLU A CA 1
ATOM 7067 C C . GLU A 1 915 ? -12.233 -22.572 45.694 1.00 93.44 915 GLU A C 1
ATOM 7069 O O . GLU A 1 915 ? -12.909 -23.454 46.228 1.00 93.44 915 GLU A O 1
ATOM 7074 N N . TYR A 1 916 ? -12.796 -21.597 44.975 1.00 95.88 916 TYR A N 1
ATOM 7075 C CA . TYR A 1 916 ? -14.225 -21.293 45.050 1.00 95.88 916 TYR A CA 1
ATOM 7076 C C . TYR A 1 916 ? -14.987 -21.417 43.731 1.00 95.88 916 TYR A C 1
ATOM 7078 O O . TYR A 1 916 ? -16.210 -21.269 43.754 1.00 95.88 916 TYR A O 1
ATOM 7086 N N . GLY A 1 917 ? -14.321 -21.655 42.600 1.00 96.94 917 GLY A N 1
ATOM 7087 C CA . GLY A 1 917 ? -14.960 -21.678 41.283 1.00 96.94 917 GLY A CA 1
ATOM 7088 C C . GLY A 1 917 ? -15.531 -20.324 40.861 1.00 96.94 917 GLY A C 1
ATOM 7089 O O . GLY A 1 917 ? -16.491 -20.271 40.097 1.00 96.94 917 GLY A O 1
ATOM 7090 N N . VAL A 1 918 ? -14.994 -19.217 41.380 1.00 98.38 918 VAL A N 1
ATOM 7091 C CA . VAL A 1 918 ? -15.336 -17.869 40.891 1.00 98.38 918 VAL A CA 1
ATOM 7092 C C . VAL A 1 918 ? -14.873 -17.742 39.440 1.00 98.38 918 VAL A C 1
ATOM 7094 O O . VAL A 1 918 ? -13.892 -18.367 39.079 1.00 98.38 918 VAL A O 1
ATOM 7097 N N . TRP A 1 919 ? -15.510 -16.922 38.609 1.00 98.19 919 TRP A N 1
ATOM 7098 C CA . TRP A 1 919 ? -15.002 -16.556 37.280 1.00 98.19 919 TRP A CA 1
ATOM 7099 C C . TRP A 1 919 ? -14.212 -15.233 37.356 1.00 98.19 919 TRP A C 1
ATOM 7101 O O . TRP A 1 919 ? -14.822 -14.177 37.170 1.00 98.19 919 TRP A O 1
ATOM 7111 N N . PRO A 1 920 ? -12.909 -15.224 37.710 1.00 97.62 920 PRO A N 1
ATOM 7112 C CA . PRO A 1 920 ? -12.138 -13.996 37.838 1.00 97.62 920 PRO A CA 1
ATOM 7113 C C . PRO A 1 920 ? -11.462 -13.583 36.526 1.00 97.62 920 PRO A C 1
ATOM 7115 O O . PRO A 1 920 ? -10.961 -14.418 35.775 1.00 97.62 920 PRO A O 1
ATOM 7118 N N . LEU A 1 921 ? -11.388 -12.279 36.291 1.00 98.12 921 LEU A N 1
ATOM 7119 C CA . LEU A 1 921 ? -10.531 -11.679 35.272 1.00 98.12 921 LEU A CA 1
ATOM 7120 C C . LEU A 1 921 ? -9.679 -10.582 35.905 1.00 98.12 921 LEU A C 1
ATOM 7122 O O . LEU A 1 921 ? -10.201 -9.742 36.640 1.00 98.12 921 LEU A O 1
ATOM 7126 N N . LEU A 1 922 ? -8.390 -10.564 35.586 1.00 97.31 922 LEU A N 1
ATOM 7127 C CA . LEU A 1 922 ? -7.501 -9.468 35.945 1.00 97.31 922 LEU A CA 1
ATOM 7128 C C . LEU A 1 922 ? -7.425 -8.485 34.792 1.00 97.31 922 LEU A C 1
ATOM 7130 O O . LEU A 1 922 ? -7.158 -8.866 33.658 1.00 97.31 922 LEU A O 1
ATOM 7134 N N . PHE A 1 923 ? -7.638 -7.215 35.094 1.00 97.69 923 PHE A N 1
ATOM 7135 C CA . PHE A 1 923 ? -7.529 -6.110 34.161 1.00 97.69 923 PHE A CA 1
ATOM 7136 C C . PHE A 1 923 ? -6.283 -5.308 34.500 1.00 97.69 923 PHE A C 1
ATOM 7138 O O . PHE A 1 923 ? -6.272 -4.565 35.479 1.00 97.69 923 PHE A O 1
ATOM 7145 N N . GLU A 1 924 ? -5.260 -5.394 33.665 1.00 94.56 924 GLU A N 1
ATOM 7146 C CA . GLU A 1 924 ? -4.191 -4.408 33.666 1.00 94.56 924 GLU A CA 1
ATOM 7147 C C . GLU A 1 924 ? -4.614 -3.241 32.769 1.00 94.56 924 GLU A C 1
ATOM 7149 O O . GLU A 1 924 ? -4.813 -3.385 31.563 1.00 94.56 924 GLU A O 1
ATOM 7154 N N . LEU A 1 925 ? -4.812 -2.069 33.366 1.00 93.44 925 LEU A N 1
ATOM 7155 C CA . LEU A 1 925 ? -5.382 -0.905 32.703 1.00 93.44 925 LEU A CA 1
ATOM 7156 C C . LEU A 1 925 ? -4.291 0.084 32.276 1.00 93.44 925 LEU A C 1
ATOM 7158 O O . LEU A 1 925 ? -3.511 0.570 33.092 1.00 93.44 925 LEU A O 1
ATOM 7162 N N . GLY A 1 926 ? -4.283 0.466 31.000 1.00 87.19 926 GLY A N 1
ATOM 7163 C CA . GLY A 1 926 ? -3.365 1.485 30.490 1.00 87.19 926 GLY A CA 1
ATOM 7164 C C . GLY A 1 926 ? -1.893 1.084 30.566 1.00 87.19 926 GLY A C 1
ATOM 7165 O O . GLY A 1 926 ? -1.551 -0.063 30.817 1.00 87.19 926 GLY A O 1
ATOM 7166 N N . HIS A 1 927 ? -1.014 2.056 30.321 1.00 87.62 927 HIS A N 1
ATOM 7167 C CA . HIS A 1 927 ? 0.417 1.822 30.075 1.00 87.62 927 HIS A CA 1
ATOM 7168 C C . HIS A 1 927 ? 1.344 2.323 31.197 1.00 87.62 927 HIS A C 1
ATOM 7170 O O . HIS A 1 927 ? 2.551 2.457 31.004 1.00 87.62 927 HIS A O 1
ATOM 7176 N N . THR A 1 928 ? 0.791 2.708 32.347 1.00 84.62 928 THR A N 1
ATOM 7177 C CA . THR A 1 928 ? 1.566 3.277 33.454 1.00 84.62 928 THR A CA 1
ATOM 7178 C C . THR A 1 928 ? 0.852 3.055 34.779 1.00 84.62 928 THR A C 1
ATOM 7180 O O . THR A 1 928 ? -0.370 3.155 34.849 1.00 84.62 928 THR A O 1
ATOM 7183 N N . HIS A 1 929 ? 1.618 2.835 35.849 1.00 80.62 929 HIS A N 1
ATOM 7184 C CA . HIS A 1 929 ? 1.092 2.844 37.218 1.00 80.62 929 HIS A CA 1
ATOM 7185 C C . HIS A 1 929 ? 0.583 4.232 37.643 1.00 80.62 929 HIS A C 1
ATOM 7187 O O . HIS A 1 929 ? -0.214 4.350 38.569 1.00 80.62 929 HIS A O 1
ATOM 7193 N N . LYS A 1 930 ? 1.073 5.295 36.989 1.00 81.19 930 LYS A N 1
ATOM 7194 C CA . LYS A 1 930 ? 0.828 6.691 37.362 1.00 81.19 930 LYS A CA 1
ATOM 7195 C C . LYS A 1 930 ? 0.257 7.493 36.184 1.00 81.19 930 LYS A C 1
ATOM 7197 O O . LYS A 1 930 ? 0.991 8.289 35.593 1.00 81.19 930 LYS A O 1
ATOM 7202 N N . PRO A 1 931 ? -1.005 7.257 35.785 1.00 80.94 931 PRO A N 1
ATOM 7203 C CA . PRO A 1 931 ? -1.621 7.975 34.671 1.00 80.94 931 PRO A CA 1
ATOM 7204 C C . PRO A 1 931 ? -1.797 9.468 34.981 1.00 80.94 931 PRO A C 1
ATOM 7206 O O . PRO A 1 931 ? -2.012 9.847 36.137 1.00 80.94 931 PRO A O 1
ATOM 7209 N N . ALA A 1 932 ? -1.705 10.317 33.952 1.00 76.94 932 ALA A N 1
ATOM 7210 C CA . ALA A 1 932 ? -2.099 11.720 34.064 1.00 76.94 932 ALA A CA 1
ATOM 7211 C C . ALA A 1 932 ? -3.633 11.842 34.090 1.00 76.94 932 ALA A C 1
ATOM 7213 O O . ALA A 1 932 ? -4.339 10.922 33.686 1.00 76.94 932 ALA A O 1
ATOM 7214 N N . GLU A 1 933 ? -4.170 12.992 34.506 1.00 72.31 933 GLU A N 1
ATOM 7215 C CA . GLU A 1 933 ? -5.626 13.203 34.601 1.00 72.31 933 GLU A CA 1
ATOM 7216 C C . GLU A 1 933 ? -6.361 12.912 33.279 1.00 72.31 933 GLU A C 1
ATOM 7218 O O . GLU A 1 933 ? -7.391 12.242 33.265 1.00 72.31 933 GLU A O 1
ATOM 7223 N N . SER A 1 934 ? -5.807 13.342 32.140 1.00 62.00 934 SER A N 1
ATOM 7224 C CA . SER A 1 934 ? -6.380 13.039 30.820 1.00 62.00 934 SER A CA 1
ATOM 7225 C C . SER A 1 934 ? -6.422 11.541 30.519 1.00 62.00 934 SER A C 1
ATOM 7227 O O . SER A 1 934 ? -7.365 11.070 29.886 1.00 62.00 934 SER A O 1
ATOM 7229 N N . ASP A 1 935 ? -5.422 10.795 30.990 1.00 73.44 935 ASP A N 1
ATOM 7230 C CA . ASP A 1 935 ? -5.340 9.351 30.793 1.00 73.44 935 ASP A CA 1
ATOM 7231 C C . ASP A 1 935 ? -6.344 8.632 31.698 1.00 73.44 935 ASP A C 1
ATOM 7233 O O . ASP A 1 935 ? -6.955 7.664 31.267 1.00 73.44 935 ASP A O 1
ATOM 7237 N N . ILE A 1 936 ? -6.590 9.132 32.916 1.00 80.69 936 ILE A N 1
ATOM 7238 C CA . ILE A 1 936 ? -7.632 8.611 33.816 1.00 80.69 936 ILE A CA 1
ATOM 7239 C C . ILE A 1 936 ? -9.014 8.714 33.163 1.00 80.69 936 ILE A C 1
ATOM 7241 O O . ILE A 1 936 ? -9.775 7.747 33.179 1.00 80.69 936 ILE A O 1
ATOM 7245 N N . GLN A 1 937 ? -9.333 9.855 32.545 1.00 77.88 937 GLN A N 1
ATOM 7246 C CA . GLN A 1 937 ? -10.615 10.027 31.852 1.00 77.88 937 GLN A CA 1
ATOM 7247 C C . GLN A 1 937 ? -10.766 9.045 30.685 1.00 77.88 937 GLN A C 1
ATOM 7249 O O . GLN A 1 937 ? -11.841 8.476 30.484 1.00 77.88 937 GLN A O 1
ATOM 7254 N N . GLU A 1 938 ? -9.684 8.792 29.947 1.00 76.06 938 GLU A N 1
ATOM 7255 C CA . GLU A 1 938 ? -9.683 7.788 28.886 1.00 76.06 938 GLU A CA 1
ATOM 7256 C C . GLU A 1 938 ? -9.824 6.365 29.444 1.00 76.06 938 GLU A C 1
ATOM 7258 O O . GLU A 1 938 ? -10.638 5.593 28.936 1.00 76.06 938 GLU A O 1
ATOM 7263 N N . LEU A 1 939 ? -9.118 6.032 30.531 1.00 83.25 939 LEU A N 1
ATOM 7264 C CA . LEU A 1 939 ? -9.246 4.748 31.224 1.00 83.25 939 LEU A CA 1
ATOM 7265 C C . LEU A 1 939 ? -10.690 4.495 31.664 1.00 83.25 939 LEU A C 1
ATOM 7267 O O . LEU A 1 939 ? -11.210 3.402 31.442 1.00 83.25 939 LEU A O 1
ATOM 7271 N N . ILE A 1 940 ? -11.359 5.498 32.232 1.00 88.94 940 ILE A N 1
ATOM 7272 C CA . ILE A 1 940 ? -12.776 5.415 32.598 1.00 88.94 940 ILE A CA 1
ATOM 7273 C C . ILE A 1 940 ? -13.629 5.163 31.352 1.00 88.94 940 ILE A C 1
ATOM 7275 O O . ILE A 1 940 ? -14.429 4.223 31.333 1.00 88.94 940 ILE A O 1
ATOM 7279 N N . ARG A 1 941 ? -13.430 5.963 30.295 1.00 83.94 941 ARG A N 1
ATOM 7280 C CA . ARG A 1 941 ? -14.215 5.899 29.055 1.00 83.94 941 ARG A CA 1
ATOM 7281 C C . ARG A 1 941 ? -14.168 4.518 28.406 1.00 83.94 941 ARG A C 1
ATOM 7283 O O . ARG A 1 941 ? -15.197 4.044 27.931 1.00 83.94 941 ARG A O 1
ATOM 7290 N N . VAL A 1 942 ? -12.993 3.891 28.363 1.00 77.25 942 VAL A N 1
ATOM 7291 C CA . VAL A 1 942 ? -12.800 2.625 27.638 1.00 77.25 942 VAL A CA 1
ATOM 7292 C C . VAL A 1 942 ? -12.993 1.376 28.490 1.00 77.25 942 VAL A C 1
ATOM 7294 O O . VAL A 1 942 ? -13.198 0.311 27.924 1.00 77.25 942 VAL A O 1
ATOM 7297 N N . ASN A 1 943 ? -12.952 1.466 29.824 1.00 93.00 943 ASN A N 1
ATOM 7298 C CA . ASN A 1 943 ? -13.061 0.275 30.678 1.00 93.00 943 ASN A CA 1
ATOM 7299 C C . ASN A 1 943 ? -14.404 0.159 31.402 1.00 93.00 943 ASN A C 1
ATOM 7301 O O . ASN A 1 943 ? -14.894 -0.954 31.574 1.00 93.00 943 ASN A O 1
ATOM 7305 N N . VAL A 1 944 ? -15.046 1.265 31.800 1.00 95.69 944 VAL A N 1
ATOM 7306 C CA . VAL A 1 944 ? -16.311 1.193 32.558 1.00 95.69 944 VAL A CA 1
ATOM 7307 C C . VAL A 1 944 ? -17.447 0.524 31.765 1.00 95.69 944 VAL A C 1
ATOM 7309 O O . VAL A 1 944 ? -18.105 -0.353 32.332 1.00 95.69 944 VAL A O 1
ATOM 7312 N N . PRO A 1 945 ? -17.693 0.853 30.479 1.00 87.44 945 PRO A N 1
ATOM 7313 C CA . PRO A 1 945 ? -18.744 0.187 29.705 1.00 87.44 945 PRO A CA 1
ATOM 7314 C C . PRO A 1 945 ? -18.486 -1.316 29.520 1.00 87.44 945 PRO A C 1
ATOM 7316 O O . PRO A 1 945 ? -19.398 -2.129 29.682 1.00 87.44 945 PRO A O 1
ATOM 7319 N N . GLY A 1 946 ? -17.230 -1.682 29.251 1.00 86.25 946 GLY A N 1
ATOM 7320 C CA . GLY A 1 946 ? -16.773 -3.063 29.127 1.00 86.25 946 GLY A CA 1
ATOM 7321 C C . GLY A 1 946 ? -16.962 -3.873 30.404 1.00 86.25 946 GLY A C 1
ATOM 7322 O O . GLY A 1 946 ? -17.630 -4.907 30.387 1.00 86.25 946 GLY A O 1
ATOM 7323 N N . LEU A 1 947 ? -16.460 -3.365 31.533 1.00 97.06 947 LEU A N 1
ATOM 7324 C CA . LEU A 1 947 ? -16.643 -3.973 32.854 1.00 97.06 947 LEU A CA 1
ATOM 7325 C C . LEU A 1 947 ? -18.124 -4.161 33.190 1.00 97.06 947 LEU A C 1
ATOM 7327 O O . LEU A 1 947 ? -18.523 -5.215 33.684 1.00 97.06 947 LEU A O 1
ATOM 7331 N N . ARG A 1 948 ? -18.964 -3.168 32.880 1.00 96.50 948 ARG A N 1
ATOM 7332 C CA . ARG A 1 948 ? -20.408 -3.276 33.090 1.00 96.50 948 ARG A CA 1
ATOM 7333 C C . ARG A 1 948 ? -21.021 -4.397 32.247 1.00 96.50 948 ARG A C 1
ATOM 7335 O O . ARG A 1 948 ? -21.720 -5.240 32.805 1.00 96.50 948 ARG A O 1
ATOM 7342 N N . ARG A 1 949 ? -20.740 -4.456 30.941 1.00 94.81 949 ARG A N 1
ATOM 7343 C CA . ARG A 1 949 ? -21.273 -5.522 30.071 1.00 94.81 949 ARG A CA 1
ATOM 7344 C C . ARG A 1 949 ? -20.773 -6.907 30.462 1.00 94.81 949 ARG A C 1
ATOM 7346 O O . ARG A 1 949 ? -21.541 -7.863 30.400 1.00 94.81 949 ARG A O 1
ATOM 7353 N N . MET A 1 950 ? -19.521 -7.018 30.903 1.00 96.75 950 MET A N 1
ATOM 7354 C CA . MET A 1 950 ? -18.983 -8.257 31.464 1.00 96.75 950 MET A CA 1
ATOM 7355 C C . MET A 1 950 ? -19.838 -8.740 32.641 1.00 96.75 950 MET A C 1
ATOM 7357 O O . MET A 1 950 ? -20.239 -9.898 32.666 1.00 96.75 950 MET A O 1
ATOM 7361 N N . LEU A 1 951 ? -20.170 -7.849 33.581 1.00 97.44 951 LEU A N 1
ATOM 7362 C CA . LEU A 1 951 ? -21.022 -8.166 34.731 1.00 97.44 951 LEU A CA 1
ATOM 7363 C C . LEU A 1 951 ? -22.464 -8.491 34.314 1.00 97.44 951 LEU A C 1
ATOM 7365 O O . LEU A 1 951 ? -23.074 -9.417 34.843 1.00 97.44 951 LEU A O 1
ATOM 7369 N N . GLU A 1 952 ? -23.028 -7.774 33.343 1.00 95.69 952 GLU A N 1
ATOM 7370 C CA . GLU A 1 952 ? -24.373 -8.050 32.817 1.00 95.69 952 GLU A CA 1
ATOM 7371 C C . GLU A 1 952 ? -24.474 -9.468 32.243 1.00 95.69 952 GLU A C 1
ATOM 7373 O O . GLU A 1 952 ? -25.454 -10.177 32.505 1.00 95.69 952 GLU A O 1
ATOM 7378 N N . GLN A 1 953 ? -23.426 -9.891 31.533 1.00 93.81 953 GLN A N 1
ATOM 7379 C CA . GLN A 1 953 ? -23.325 -11.191 30.881 1.00 93.81 953 GLN A CA 1
ATOM 7380 C C . GLN A 1 953 ? -22.636 -12.265 31.730 1.00 93.81 953 GLN A C 1
ATOM 7382 O O . GLN A 1 953 ? -22.449 -13.377 31.239 1.00 93.81 953 GLN A O 1
ATOM 7387 N N . ALA A 1 954 ? -22.251 -11.954 32.966 1.00 92.56 954 ALA A N 1
ATOM 7388 C CA . ALA A 1 954 ? -21.572 -12.887 33.849 1.00 92.56 954 ALA A CA 1
ATOM 7389 C C . ALA A 1 954 ? -22.426 -14.144 34.111 1.00 92.56 954 ALA A C 1
ATOM 7391 O O . ALA A 1 954 ? -23.661 -14.038 34.217 1.00 92.56 954 ALA A O 1
ATOM 7392 N N . PRO A 1 955 ? -21.793 -15.323 34.266 1.00 95.69 955 PRO A N 1
ATOM 7393 C CA . PRO A 1 955 ? -22.445 -16.519 34.771 1.00 95.69 955 PRO A CA 1
ATOM 7394 C C . PRO A 1 955 ? -23.280 -16.254 36.023 1.00 95.69 955 PRO A C 1
ATOM 7396 O O . PRO A 1 955 ? -23.008 -15.363 36.827 1.00 95.69 955 PRO A O 1
ATOM 7399 N N . ARG A 1 956 ? -24.325 -17.062 36.197 1.00 96.19 956 ARG A N 1
ATOM 7400 C CA . ARG A 1 956 ? -25.199 -17.004 37.380 1.00 96.19 956 ARG A CA 1
ATOM 7401 C C . ARG A 1 956 ? -24.748 -17.946 38.494 1.00 96.19 956 ARG A C 1
ATOM 7403 O O . ARG A 1 956 ? -25.227 -17.821 39.615 1.00 96.19 956 ARG A O 1
ATOM 7410 N N . GLU A 1 957 ? -23.820 -18.848 38.186 1.00 97.00 957 GLU A N 1
ATOM 7411 C CA . GLU A 1 957 ? -23.297 -19.872 39.084 1.00 97.00 957 GLU A CA 1
ATOM 7412 C C . GLU A 1 957 ? -21.770 -19.958 38.972 1.00 97.00 957 GLU A C 1
ATOM 7414 O O . GLU A 1 957 ? -21.179 -19.637 37.935 1.00 97.00 957 GLU A O 1
ATOM 7419 N N . ARG A 1 958 ? -21.135 -20.403 40.061 1.00 97.75 958 ARG A N 1
ATOM 7420 C CA . ARG A 1 958 ? -19.701 -20.717 40.105 1.00 97.75 958 ARG A CA 1
ATOM 7421 C C . ARG A 1 958 ? -19.380 -21.872 39.155 1.00 97.75 958 ARG A C 1
ATOM 7423 O O . ARG A 1 958 ? -20.212 -22.749 38.929 1.00 97.75 958 ARG A O 1
ATOM 7430 N N . ALA A 1 959 ? -18.168 -21.886 38.619 1.00 96.75 959 ALA A N 1
ATOM 7431 C CA . ALA A 1 959 ? -17.664 -22.978 37.804 1.00 96.75 959 ALA A CA 1
ATOM 7432 C C . ALA A 1 959 ? -17.701 -24.299 38.587 1.00 96.75 959 ALA A C 1
ATOM 7434 O O . ALA A 1 959 ? -17.183 -24.388 39.697 1.00 96.75 959 ALA A O 1
ATOM 7435 N N . ALA A 1 960 ? -18.292 -25.343 37.999 1.00 93.81 960 ALA A N 1
ATOM 7436 C CA . ALA A 1 960 ? -18.345 -26.671 38.615 1.00 93.81 960 ALA A CA 1
ATOM 7437 C C . ALA A 1 960 ? -16.986 -27.394 38.572 1.00 93.81 960 ALA A C 1
ATOM 7439 O O . ALA A 1 960 ? -16.647 -28.152 39.478 1.00 93.81 960 ALA A O 1
ATOM 7440 N N . LEU A 1 961 ? -16.203 -27.152 37.517 1.00 93.50 961 LEU A N 1
ATOM 7441 C CA . LEU A 1 961 ? -14.834 -27.634 37.364 1.00 93.50 961 LEU A CA 1
ATOM 7442 C C . LEU A 1 961 ? -13.904 -26.439 37.506 1.00 93.50 961 LEU A C 1
ATOM 7444 O O . LEU A 1 961 ? -13.930 -25.545 36.669 1.00 93.50 961 LEU A O 1
ATOM 7448 N N . HIS A 1 962 ? -13.123 -26.415 38.577 1.00 94.19 962 HIS A N 1
ATOM 7449 C CA . HIS A 1 962 ? -12.305 -25.247 38.900 1.00 94.19 962 HIS A CA 1
ATOM 7450 C C . HIS A 1 962 ? -10.983 -25.591 39.592 1.00 94.19 962 HIS A C 1
ATOM 7452 O O . HIS A 1 962 ? -10.132 -24.731 39.764 1.00 94.19 962 HIS A O 1
ATOM 7458 N N . ARG A 1 963 ? -10.766 -26.856 39.968 1.00 89.62 963 ARG A N 1
ATOM 7459 C CA . ARG A 1 963 ? -9.499 -27.283 40.566 1.00 89.62 963 ARG A CA 1
ATOM 7460 C C . ARG A 1 963 ? -8.434 -27.448 39.491 1.00 89.62 963 ARG A C 1
ATOM 7462 O O . ARG A 1 963 ? -8.684 -28.080 38.467 1.00 89.62 963 ARG A O 1
ATOM 7469 N N . PHE A 1 964 ? -7.238 -26.947 39.770 1.00 90.31 964 PHE A N 1
ATOM 7470 C CA . PHE A 1 964 ? -6.064 -27.233 38.957 1.00 90.31 964 PHE A CA 1
ATOM 7471 C C . PHE A 1 964 ? -5.660 -28.706 39.127 1.00 90.31 964 PHE A C 1
ATOM 7473 O O . PHE A 1 964 ? -5.500 -29.189 40.248 1.00 90.31 964 PHE A O 1
ATOM 7480 N N . THR A 1 965 ? -5.519 -29.428 38.016 1.00 86.12 965 THR A N 1
ATOM 7481 C CA . THR A 1 965 ? -5.111 -30.848 37.988 1.00 86.12 965 THR A CA 1
ATOM 7482 C C . THR A 1 965 ? -3.803 -31.072 37.230 1.00 86.12 965 THR A C 1
ATOM 7484 O O . THR A 1 965 ? -3.423 -32.219 36.996 1.00 86.12 965 THR A O 1
ATOM 7487 N N . GLY A 1 966 ? -3.164 -29.987 36.792 1.00 84.12 966 GLY A N 1
ATOM 7488 C CA . GLY A 1 966 ? -1.929 -30.001 36.023 1.00 84.12 966 GLY A CA 1
ATOM 7489 C C . GLY A 1 966 ? -0.677 -30.158 36.885 1.00 84.12 966 GLY A C 1
ATOM 7490 O O . GLY A 1 966 ? -0.743 -30.449 38.084 1.00 84.12 966 GLY A O 1
ATOM 7491 N N . LYS A 1 967 ? 0.484 -29.966 36.263 1.00 85.88 967 LYS A N 1
ATOM 7492 C CA . LYS A 1 967 ? 1.786 -29.943 36.927 1.00 85.88 967 LYS A CA 1
ATOM 7493 C C . LYS A 1 967 ? 2.254 -28.508 37.133 1.00 85.88 967 LYS A C 1
ATOM 7495 O O . LYS A 1 967 ? 2.191 -27.662 36.247 1.00 85.88 967 LYS A O 1
ATOM 7500 N N . CYS A 1 968 ? 2.766 -28.271 38.331 1.00 84.19 968 CYS A N 1
ATOM 7501 C CA . CYS A 1 968 ? 3.443 -27.035 38.681 1.00 84.19 968 CYS A CA 1
ATOM 7502 C C . CYS A 1 968 ? 4.909 -27.121 38.267 1.00 84.19 968 CYS A C 1
ATOM 7504 O O . CYS A 1 968 ? 5.583 -28.099 38.607 1.00 84.19 968 CYS A O 1
ATOM 7506 N N . ASP A 1 969 ? 5.394 -26.097 37.577 1.00 80.69 969 ASP A N 1
ATOM 7507 C CA . ASP A 1 969 ? 6.806 -25.955 37.244 1.00 80.69 969 ASP A CA 1
ATOM 7508 C C . ASP A 1 969 ? 7.566 -25.225 38.362 1.00 80.69 969 ASP A C 1
ATOM 7510 O O . ASP A 1 969 ? 6.989 -24.714 39.330 1.00 80.69 969 ASP A O 1
ATOM 7514 N N . ALA A 1 970 ? 8.897 -25.233 38.274 1.00 68.44 970 ALA A N 1
ATOM 7515 C CA . ALA A 1 970 ? 9.749 -24.625 39.288 1.00 68.44 970 ALA A CA 1
ATOM 7516 C C . ALA A 1 970 ? 9.494 -23.103 39.416 1.00 68.44 970 ALA A C 1
ATOM 7518 O O . ALA A 1 970 ? 9.179 -22.440 38.424 1.00 68.44 970 ALA A O 1
ATOM 7519 N N . PRO A 1 971 ? 9.672 -22.514 40.616 1.00 59.91 971 PRO A N 1
ATOM 7520 C CA . PRO A 1 971 ? 9.582 -21.066 40.798 1.00 59.91 971 PRO A CA 1
ATOM 7521 C C . PRO A 1 971 ? 10.540 -20.329 39.849 1.00 59.91 971 PRO A C 1
ATOM 7523 O O . PRO A 1 971 ? 11.741 -20.594 39.867 1.00 59.91 971 PRO A O 1
ATOM 7526 N N . GLY A 1 972 ? 10.015 -19.404 39.040 1.00 56.66 972 GLY A N 1
ATOM 7527 C CA . GLY A 1 972 ? 10.795 -18.649 38.048 1.00 56.66 972 GLY A CA 1
ATOM 7528 C C . GLY A 1 972 ? 10.854 -19.270 36.648 1.00 56.66 972 GLY A C 1
ATOM 7529 O O . GLY A 1 972 ? 11.589 -18.760 35.810 1.00 56.66 972 GLY A O 1
ATOM 7530 N N . PHE A 1 973 ? 10.103 -20.343 36.386 1.00 61.81 973 PHE A N 1
ATOM 7531 C CA . PHE A 1 973 ? 9.876 -20.839 35.028 1.00 61.81 973 PHE A CA 1
ATOM 7532 C C . PHE A 1 973 ? 9.173 -19.773 34.171 1.00 61.81 973 PHE A C 1
ATOM 7534 O O . PHE A 1 973 ? 8.102 -19.298 34.548 1.00 61.81 973 PHE A O 1
ATOM 7541 N N . ASP A 1 974 ? 9.780 -19.430 33.033 1.00 59.81 974 ASP A N 1
ATOM 7542 C CA . ASP A 1 974 ? 9.218 -18.590 31.973 1.00 59.81 974 ASP A CA 1
ATOM 7543 C C . ASP A 1 974 ? 9.243 -19.406 30.665 1.00 59.81 974 ASP A C 1
ATOM 7545 O O . ASP A 1 974 ? 10.333 -19.755 30.197 1.00 59.81 974 ASP A O 1
ATOM 7549 N N . PRO A 1 975 ? 8.081 -19.748 30.081 1.00 55.50 975 PRO A N 1
ATOM 7550 C CA . PRO A 1 975 ? 8.007 -20.552 28.863 1.00 55.50 975 PRO A CA 1
ATOM 7551 C C . PRO A 1 975 ? 8.550 -19.835 27.615 1.00 55.50 975 PRO A C 1
ATOM 7553 O O . PRO A 1 975 ? 8.671 -20.474 26.575 1.00 55.50 975 PRO A O 1
ATOM 7556 N N . HIS A 1 976 ? 8.868 -18.539 27.693 1.00 51.75 976 HIS A N 1
ATOM 7557 C CA . HIS A 1 976 ? 9.382 -17.742 26.576 1.00 51.75 976 HIS A CA 1
ATOM 7558 C C . HIS A 1 976 ? 10.917 -17.622 26.542 1.00 51.75 976 HIS A C 1
ATOM 7560 O O . HIS A 1 976 ? 11.456 -16.988 25.633 1.00 51.75 976 HIS A O 1
ATOM 7566 N N . LEU A 1 977 ? 11.626 -18.196 27.524 1.00 48.03 977 LEU A N 1
ATOM 7567 C CA . LEU A 1 977 ? 13.095 -18.181 27.614 1.00 48.03 977 LEU A CA 1
ATOM 7568 C C . LEU A 1 977 ? 13.768 -19.503 27.175 1.00 48.03 977 LEU A C 1
ATOM 7570 O O . LEU A 1 977 ? 14.999 -19.580 27.196 1.00 48.03 977 LEU A O 1
ATOM 7574 N N . GLU A 1 978 ? 12.990 -20.510 26.763 1.00 34.66 978 GLU A N 1
ATOM 7575 C CA . GLU A 1 978 ? 13.435 -21.761 26.109 1.00 34.66 978 GLU A CA 1
ATOM 7576 C C . GLU A 1 978 ? 12.980 -21.796 24.645 1.00 34.66 978 GLU A C 1
ATOM 7578 O O . GLU A 1 978 ? 13.732 -22.368 23.820 1.00 34.66 978 GLU A O 1
#